Protein AF-0000000078760597 (afdb_homodimer)

Secondary structure (DSSP, 8-state):
-EEEEEE----GGGTTT--SSS-GGG-EEEEETTEEEEHHHHHHHHHHHH-TT-EEEEEEEGGGHHHHHHHH-TTSEEEEESS---HHHHHHHHHHIIIIIS---TTSEEEEEES-EEE-HHHHHHHHHHHHHHHHTSSSEEEEEEPPSS--TTSEEEEESSSSSEEEEEEEESS--HHHHHHHHHTT-EEEEEEEEEEHHHHHHHHHHHS--SSHHHHHHTGGGS----HHHHTGGG-S-EEEEEE-S-EEE--SHHHHHHH-S-SEESSEEE-TT-BS-EEEE-SSS-EEEES-BSEEEEEETTEEEEEETTGGGG-HHHHTT------EEE-SSEEEEEEEE-SSEEEEEEEEPTT-BPPPEEESSEEEEEEEEE-EEEEEETTEEEEEETT-EEEE-TT--EEEEESS-EEEEEEEEESS--GGGEEE-----/-EEEEEE----GGGTTT--SSS-GGG-EEEEETTEEEEHHHHHHHHHHHH-TT-EEEEEEEGGGHHHHHHHH-TTSEEEEESS---HHHHHHHHHHIIIIIS---TTSEEEEEES-EEE-HHHHHHHHHHHHHHHHTSSSEEEEEEPPSS--TTSEEEEESSSSSEEEEEEEESS--HHHHHHHHHTT-EEEEEEEEEEHHHHHHHHHHHS--SSHHHHHHTGGGS----HHHHTGGG-S-EEEEEE-S-EEE--SHHHHHHH-S-SEESSEEE-TT-BS-EEEE-SSS-EEEES-BSEEEEEETTEEEEEETTGGGG-HHHHTT------EEE-SSEEEEEEEE-SSEEEEEEEEPTT-BPPPEEESSEEEEEEEEE-EEEEEETTEEEEEETT-EEEE-TT--EEEEESS-EEEEEEEEESS--GGGEEE-----

Structure (mmCIF, N/CA/C/O backbone):
data_AF-0000000078760597-model_v1
#
loop_
_entity.id
_entity.type
_entity.pdbx_description
1 polymer 'Mannose-1-phosphate guanylyltransferase (GDP)'
#
loop_
_atom_site.group_PDB
_atom_site.id
_atom_site.type_symbol
_atom_site.label_atom_id
_atom_site.label_alt_id
_atom_site.label_comp_id
_atom_site.label_asym_id
_atom_site.label_entity_id
_atom_site.label_seq_id
_atom_site.pdbx_PDB_ins_code
_atom_site.Cartn_x
_atom_site.Cartn_y
_atom_site.Cartn_z
_atom_site.occupancy
_atom_site.B_iso_or_equiv
_atom_site.auth_seq_id
_atom_site.auth_comp_id
_atom_site.auth_asym_id
_atom_site.auth_atom_id
_atom_site.pdbx_PDB_model_num
ATOM 1 N N . MET A 1 1 ? 3.381 36.156 26.562 1 91 1 MET A N 1
ATOM 2 C CA . MET A 1 1 ? 3.527 36.625 25.188 1 91 1 MET A CA 1
ATOM 3 C C . MET A 1 1 ? 2.344 36.188 24.328 1 91 1 MET A C 1
ATOM 5 O O . MET A 1 1 ? 1.707 35.156 24.625 1 91 1 MET A O 1
ATOM 9 N N . ASN A 1 2 ? 1.942 37.031 23.359 1 95 2 ASN A N 1
ATOM 10 C CA . ASN A 1 2 ? 0.973 36.688 22.328 1 95 2 ASN A CA 1
ATOM 11 C C . ASN A 1 2 ? 1.653 36.094 21.109 1 95 2 ASN A C 1
ATOM 13 O O . ASN A 1 2 ? 2.588 36.688 20.562 1 95 2 ASN A O 1
ATOM 17 N N . ILE A 1 3 ? 1.256 34.906 20.75 1 97.25 3 ILE A N 1
ATOM 18 C CA . ILE A 1 3 ? 1.875 34.25 19.609 1 97.25 3 ILE A CA 1
ATOM 19 C C . ILE A 1 3 ? 0.798 33.812 18.609 1 97.25 3 ILE A C 1
ATOM 21 O O . ILE A 1 3 ? -0.249 33.281 19 1 97.25 3 ILE A O 1
ATOM 25 N N . VAL A 1 4 ? 1.008 34.094 17.312 1 97.94 4 VAL A N 1
ATOM 26 C CA . VAL A 1 4 ? 0.182 33.594 16.219 1 97.94 4 VAL A CA 1
ATOM 27 C C . VAL A 1 4 ? 0.956 32.562 15.422 1 97.94 4 VAL A C 1
ATOM 29 O O . VAL A 1 4 ? 2.045 32.844 14.914 1 97.94 4 VAL A O 1
ATOM 32 N N . LEU A 1 5 ? 0.439 31.375 15.383 1 97.06 5 LEU A N 1
ATOM 33 C CA . LEU A 1 5 ? 1.021 30.297 14.586 1 97.06 5 LEU A CA 1
ATOM 34 C C . LEU A 1 5 ? 0.329 30.188 13.227 1 97.06 5 LEU A C 1
ATOM 36 O O . LEU A 1 5 ? -0.892 30.031 13.164 1 97.06 5 LEU A O 1
ATOM 40 N N . LEU A 1 6 ? 1.114 30.328 12.203 1 95.88 6 LEU A N 1
ATOM 41 C CA . LEU A 1 6 ? 0.567 30.219 10.859 1 95.88 6 LEU A CA 1
ATOM 42 C C . LEU A 1 6 ? 0.468 28.75 10.43 1 95.88 6 LEU A C 1
ATOM 44 O O . LEU A 1 6 ? 1.485 28.062 10.312 1 95.88 6 LEU A O 1
ATOM 48 N N . SER A 1 7 ? -0.765 28.266 10.25 1 90.62 7 SER A N 1
ATOM 49 C CA . SER A 1 7 ? -1.051 26.891 9.859 1 90.62 7 SER A CA 1
ATOM 50 C C . SER A 1 7 ? -1.938 26.844 8.617 1 90.62 7 SER A C 1
ATOM 52 O O . SER A 1 7 ? -3.09 26.406 8.688 1 90.62 7 SER A O 1
ATOM 54 N N . GLY A 1 8 ? -1.61 27.297 7.496 1 76.5 8 GLY A N 1
ATOM 55 C CA . GLY A 1 8 ? -2.523 27.344 6.367 1 76.5 8 GLY A CA 1
ATOM 56 C C . GLY A 1 8 ? -2.014 26.562 5.164 1 76.5 8 GLY A C 1
ATOM 57 O O . GLY A 1 8 ? -2.725 26.422 4.168 1 76.5 8 GLY A O 1
ATOM 58 N N . GLY A 1 9 ? -0.885 25.984 5.223 1 74.81 9 GLY A N 1
ATOM 59 C CA . GLY A 1 9 ? -0.318 25.328 4.059 1 74.81 9 GLY A CA 1
ATOM 60 C C . GLY A 1 9 ? -0.921 23.953 3.795 1 74.81 9 GLY A C 1
ATOM 61 O O . GLY A 1 9 ? -1.446 23.328 4.707 1 74.81 9 GLY A O 1
ATOM 62 N N . SER A 1 10 ? -1.023 23.641 2.461 1 66.81 10 SER A N 1
ATOM 63 C CA . SER A 1 10 ? -1.611 22.359 2.076 1 66.81 10 SER A CA 1
ATOM 64 C C . SER A 1 10 ? -0.66 21.203 2.369 1 66.81 10 SER A C 1
ATOM 66 O O . SER A 1 10 ? -1.097 20.062 2.568 1 66.81 10 SER A O 1
ATOM 68 N N . GLY A 1 11 ? 0.597 21.484 2.48 1 72.56 11 GLY A N 1
ATOM 69 C CA . GLY A 1 11 ? 1.599 20.484 2.805 1 72.56 11 GLY A CA 1
ATOM 70 C C . GLY A 1 11 ? 1.623 19.328 1.825 1 72.56 11 GLY A C 1
ATOM 71 O O . GLY A 1 11 ? 1.79 18.172 2.223 1 72.56 11 GLY A O 1
ATOM 72 N N . LYS A 1 12 ? 1.6 19.422 0.48 1 80.44 12 LYS A N 1
ATOM 73 C CA . LYS A 1 12 ? 1.471 18.359 -0.5 1 80.44 12 LYS A CA 1
ATOM 74 C C . LYS A 1 12 ? 2.818 17.688 -0.774 1 80.44 12 LYS A C 1
ATOM 76 O O . LYS A 1 12 ? 2.879 16.609 -1.353 1 80.44 12 LYS A O 1
ATOM 81 N N . ARG A 1 13 ? 3.887 18.266 -0.314 1 88 13 ARG A N 1
ATOM 82 C CA . ARG A 1 13 ? 5.227 17.75 -0.59 1 88 13 ARG A CA 1
ATOM 83 C C . ARG A 1 13 ? 5.527 16.516 0.254 1 88 13 ARG A C 1
ATOM 85 O O . ARG A 1 13 ? 6.484 15.797 -0.017 1 88 13 ARG A O 1
ATOM 92 N N . LEU A 1 14 ? 4.684 16.25 1.229 1 92.88 14 LEU A N 1
ATOM 93 C CA . LEU A 1 14 ? 4.883 15.062 2.055 1 92.88 14 LEU A CA 1
ATOM 94 C C . LEU A 1 14 ? 3.865 13.984 1.71 1 92.88 14 LEU A C 1
ATOM 96 O O . LEU A 1 14 ? 3.611 13.086 2.516 1 92.88 14 LEU A O 1
ATOM 100 N N . TRP A 1 15 ? 3.297 14.188 0.523 1 93.62 15 TRP A N 1
ATOM 101 C CA . TRP A 1 15 ? 2.527 13.055 0.014 1 93.62 15 TRP A CA 1
ATOM 102 C C . TRP A 1 15 ? 3.336 11.766 0.095 1 93.62 15 TRP A C 1
ATOM 104 O O . TRP A 1 15 ? 4.551 11.773 -0.117 1 93.62 15 TRP A O 1
ATOM 114 N N . PRO A 1 16 ? 2.76 10.68 0.435 1 95.25 16 PRO A N 1
ATOM 115 C CA . PRO A 1 16 ? 1.324 10.414 0.553 1 95.25 16 PRO A CA 1
ATOM 116 C C . PRO A 1 16 ? 0.814 10.555 1.985 1 95.25 16 PRO A C 1
ATOM 118 O O . PRO A 1 16 ? -0.333 10.203 2.273 1 95.25 16 PRO A O 1
ATOM 121 N N . LEU A 1 17 ? 1.593 11.039 2.898 1 92.38 17 LEU A N 1
ATOM 122 C CA . LEU A 1 17 ? 1.132 11.195 4.273 1 92.38 17 LEU A CA 1
ATOM 123 C C . LEU A 1 17 ? 0.216 12.406 4.406 1 92.38 17 LEU A C 1
ATOM 125 O O . LEU A 1 17 ? -0.683 12.422 5.25 1 92.38 17 LEU A O 1
ATOM 129 N N . SER A 1 18 ? 0.519 13.336 3.582 1 89.75 18 SER A N 1
ATOM 130 C CA . SER A 1 18 ? -0.262 14.562 3.646 1 89.75 18 SER A CA 1
ATOM 131 C C . SER A 1 18 ? -1.266 14.648 2.502 1 89.75 18 SER A C 1
ATOM 133 O O . SER A 1 18 ? -1.066 14.031 1.451 1 89.75 18 SER A O 1
ATOM 135 N N . ASN A 1 19 ? -2.33 15.281 2.672 1 84.88 19 ASN A N 1
ATOM 136 C CA . ASN A 1 19 ? -3.312 15.672 1.669 1 84.88 19 ASN A CA 1
ATOM 137 C C . ASN A 1 19 ? -3.934 17.031 1.995 1 84.88 19 ASN A C 1
ATOM 139 O O . ASN A 1 19 ? -3.416 17.766 2.834 1 84.88 19 ASN A O 1
ATOM 143 N N . ASP A 1 20 ? -4.957 17.406 1.372 1 76.75 20 ASP A N 1
ATOM 144 C CA . ASP A 1 20 ? -5.527 18.75 1.494 1 76.75 20 ASP A CA 1
ATOM 145 C C . ASP A 1 20 ? -6.172 18.953 2.863 1 76.75 20 ASP A C 1
ATOM 147 O O . ASP A 1 20 ? -6.367 20.078 3.305 1 76.75 20 ASP A O 1
ATOM 151 N N . ILE A 1 21 ? -6.461 17.922 3.529 1 76.94 21 ILE A N 1
ATOM 152 C CA . ILE A 1 21 ? -7.113 18 4.832 1 76.94 21 ILE A CA 1
ATOM 153 C C . ILE A 1 21 ? -6.102 17.703 5.934 1 76.94 21 ILE A C 1
ATOM 155 O O . ILE A 1 21 ? -6.102 18.359 6.98 1 76.94 21 ILE A O 1
ATOM 159 N N . ARG A 1 22 ? -5.297 16.797 5.629 1 83.69 22 ARG A N 1
ATOM 160 C CA . ARG A 1 22 ? -4.238 16.422 6.559 1 83.69 22 ARG A CA 1
ATOM 161 C C . ARG A 1 22 ? -2.889 16.969 6.113 1 83.69 22 ARG A C 1
ATOM 163 O O . ARG A 1 22 ? -2.051 16.234 5.586 1 83.69 22 ARG A O 1
ATOM 170 N N . SER A 1 23 ? -2.699 18.203 6.566 1 88.81 23 SER A N 1
ATOM 171 C CA . SER A 1 23 ? -1.464 18.891 6.203 1 88.81 23 SER A CA 1
ATOM 172 C C . SER A 1 23 ? -0.279 18.359 7 1 88.81 23 SER A C 1
ATOM 174 O O . SER A 1 23 ? -0.46 17.609 7.965 1 88.81 23 SER A O 1
ATOM 176 N N . LYS A 1 24 ? 0.895 18.781 6.613 1 89.75 24 LYS A N 1
ATOM 177 C CA . LYS A 1 24 ? 2.119 18.203 7.164 1 89.75 24 LYS A CA 1
ATOM 178 C C . LYS A 1 24 ? 2.201 18.422 8.672 1 89.75 24 LYS A C 1
ATOM 180 O O . LYS A 1 24 ? 2.766 17.594 9.398 1 89.75 24 LYS A O 1
ATOM 185 N N . GLN A 1 25 ? 1.723 19.516 9.156 1 91.94 25 GLN A N 1
ATOM 186 C CA . GLN A 1 25 ? 1.875 19.859 10.57 1 91.94 25 GLN A CA 1
ATOM 187 C C . GLN A 1 25 ? 1.073 18.906 11.453 1 91.94 25 GLN A C 1
ATOM 189 O O . GLN A 1 25 ? 1.247 18.891 12.672 1 91.94 25 GLN A O 1
ATOM 194 N N . PHE A 1 26 ? 0.177 18.125 10.859 1 90.94 26 PHE A N 1
ATOM 195 C CA . PHE A 1 26 ? -0.678 17.234 11.641 1 90.94 26 PHE A CA 1
ATOM 196 C C . PHE A 1 26 ? -0.158 15.797 11.586 1 90.94 26 PHE A C 1
ATOM 198 O O . PHE A 1 26 ? -0.75 14.898 12.188 1 90.94 26 PHE A O 1
ATOM 205 N N . ILE A 1 27 ? 0.867 15.547 10.891 1 88.25 27 ILE A N 1
ATOM 206 C CA . ILE A 1 27 ? 1.431 14.211 10.773 1 88.25 27 ILE A CA 1
ATOM 207 C C . ILE A 1 27 ? 2.207 13.859 12.039 1 88.25 27 ILE A C 1
ATOM 209 O O . ILE A 1 27 ? 3.076 14.617 12.469 1 88.25 27 ILE A O 1
ATOM 213 N N . LYS A 1 28 ? 1.895 12.719 12.617 1 89.25 28 LYS A N 1
ATOM 214 C CA . LYS A 1 28 ? 2.535 12.281 13.852 1 89.25 28 LYS A CA 1
ATOM 215 C C . LYS A 1 28 ? 3.779 11.445 13.555 1 89.25 28 LYS A C 1
ATOM 217 O O . LYS A 1 28 ? 3.678 10.266 13.242 1 89.25 28 LYS A O 1
ATOM 222 N N . ILE A 1 29 ? 4.984 12.062 13.758 1 88.38 29 ILE A N 1
ATOM 223 C CA . ILE A 1 29 ? 6.18 11.336 13.352 1 88.38 29 ILE A CA 1
ATOM 224 C C . ILE A 1 29 ? 7.246 11.445 14.438 1 88.38 29 ILE A C 1
ATOM 226 O O . ILE A 1 29 ? 8.266 10.75 14.383 1 88.38 29 ILE A O 1
ATOM 230 N N . PHE A 1 30 ? 7.008 12.32 15.406 1 89.12 30 PHE A N 1
ATOM 231 C CA . PHE A 1 30 ? 8.016 12.492 16.438 1 89.12 30 PHE A CA 1
ATOM 232 C C . PHE A 1 30 ? 7.707 11.609 17.641 1 89.12 30 PHE A C 1
ATOM 234 O O . PHE A 1 30 ? 6.629 11.703 18.234 1 89.12 30 PHE A O 1
ATOM 241 N N . LYS A 1 31 ? 8.68 10.812 18.016 1 88.62 31 LYS A N 1
ATOM 242 C CA . LYS A 1 31 ? 8.5 9.859 19.109 1 88.62 31 LYS A CA 1
ATOM 243 C C . LYS A 1 31 ? 8.398 10.578 20.453 1 88.62 31 LYS A C 1
ATOM 245 O O . LYS A 1 31 ? 9.141 11.531 20.703 1 88.62 31 LYS A O 1
ATOM 250 N N . THR A 1 32 ? 7.449 10.211 21.219 1 90.06 32 THR A N 1
ATOM 251 C CA . THR A 1 32 ? 7.289 10.641 22.594 1 90.06 32 THR A CA 1
ATOM 252 C C . THR A 1 32 ? 7.227 9.43 23.531 1 90.06 32 THR A C 1
ATOM 254 O O . THR A 1 32 ? 7.371 8.289 23.094 1 90.06 32 THR A O 1
ATOM 257 N N . GLU A 1 33 ? 7.074 9.586 24.766 1 87 33 GLU A N 1
ATOM 258 C CA . GLU A 1 33 ? 6.977 8.5 25.734 1 87 33 GLU A CA 1
ATOM 259 C C . GLU A 1 33 ? 5.738 7.641 25.484 1 87 33 GLU A C 1
ATOM 261 O O . GLU A 1 33 ? 5.777 6.422 25.656 1 87 33 GLU A O 1
ATOM 266 N N . ASP A 1 34 ? 4.723 8.219 25.078 1 87.19 34 ASP A N 1
ATOM 267 C CA . ASP A 1 34 ? 3.441 7.523 24.969 1 87.19 34 ASP A CA 1
ATOM 268 C C . ASP A 1 34 ? 3.074 7.27 23.5 1 87.19 34 ASP A C 1
ATOM 270 O O . ASP A 1 34 ? 1.977 6.793 23.219 1 87.19 34 ASP A O 1
ATOM 274 N N . GLY A 1 35 ? 3.967 7.59 22.562 1 88.75 35 GLY A N 1
ATOM 275 C CA . GLY A 1 35 ? 3.635 7.414 21.156 1 88.75 35 GLY A CA 1
ATOM 276 C C . GLY A 1 35 ? 4.363 8.383 20.25 1 88.75 35 GLY A C 1
ATOM 277 O O . GLY A 1 35 ? 5.59 8.492 20.312 1 88.75 35 GLY A O 1
ATOM 278 N N . TYR A 1 36 ? 3.547 9.023 19.406 1 90.25 36 TYR A N 1
ATOM 279 C CA . TYR A 1 36 ? 4.094 9.992 18.453 1 90.25 36 TYR A CA 1
ATOM 280 C C . TYR A 1 36 ? 3.338 11.312 18.547 1 90.25 36 TYR A C 1
ATOM 282 O O . TY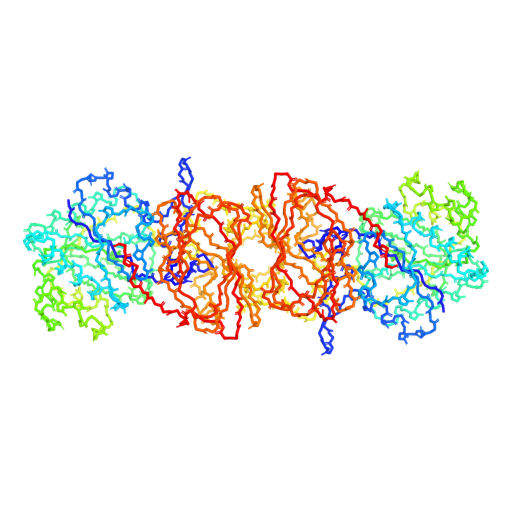R A 1 36 ? 2.141 11.336 18.844 1 90.25 36 TYR A O 1
ATOM 290 N N . GLU A 1 37 ? 4.004 12.391 18.344 1 93.19 37 GLU A N 1
ATOM 291 C CA . GLU A 1 37 ? 3.344 13.688 18.266 1 93.19 37 GLU A CA 1
ATOM 292 C C . GLU A 1 37 ? 3.549 14.336 16.906 1 93.19 37 GLU A C 1
ATOM 294 O O . GLU A 1 37 ? 4.5 14.008 16.188 1 93.19 37 GLU A O 1
ATOM 299 N N . SER A 1 38 ? 2.613 15.203 16.562 1 92.94 38 SER A N 1
ATOM 300 C CA . SER A 1 38 ? 2.691 15.961 15.32 1 92.94 38 SER A CA 1
ATOM 301 C C . SER A 1 38 ? 3.561 17.203 15.484 1 92.94 38 SER A C 1
ATOM 303 O O . SER A 1 38 ? 3.979 17.531 16.594 1 92.94 38 SER A O 1
ATOM 305 N N . MET A 1 39 ? 3.828 17.859 14.375 1 93.06 39 MET A N 1
ATOM 306 C CA . MET A 1 39 ? 4.602 19.094 14.406 1 93.06 39 MET A CA 1
ATOM 307 C C . MET A 1 39 ? 3.877 20.172 15.219 1 93.06 39 MET A C 1
ATOM 309 O O . MET A 1 39 ? 4.496 20.859 16.031 1 93.06 39 MET A O 1
ATOM 313 N N . VAL A 1 40 ? 2.598 20.266 15.008 1 94.81 40 VAL A N 1
ATOM 314 C CA . VAL A 1 40 ? 1.815 21.297 15.688 1 94.81 40 VAL A CA 1
ATOM 315 C C . VAL A 1 40 ? 1.765 21.016 17.188 1 94.81 40 VAL A C 1
ATOM 317 O O . VAL A 1 40 ? 1.858 21.938 18 1 94.81 40 VAL A O 1
ATOM 320 N N . GLN A 1 41 ? 1.623 19.797 17.562 1 95.19 41 GLN A N 1
ATOM 321 C CA . GLN A 1 41 ? 1.625 19.406 18.984 1 95.19 41 GLN A CA 1
ATOM 322 C C . GLN A 1 41 ? 2.971 19.719 19.625 1 95.19 41 GLN A C 1
ATOM 324 O O . GLN A 1 41 ? 3.021 20.219 20.75 1 95.19 41 GLN A O 1
ATOM 329 N N . ARG A 1 42 ? 3.986 19.406 18.922 1 94.5 42 ARG A N 1
ATOM 330 C CA . ARG A 1 42 ? 5.336 19.625 19.438 1 94.5 42 ARG A CA 1
ATOM 331 C C . ARG A 1 42 ? 5.598 21.109 19.672 1 94.5 42 ARG A C 1
ATOM 333 O O . ARG A 1 42 ? 6.066 21.5 20.734 1 94.5 42 ARG A O 1
ATOM 340 N N . VAL A 1 43 ? 5.289 21.875 18.672 1 95.62 43 VAL A N 1
ATOM 341 C CA . VAL A 1 43 ? 5.496 23.328 18.734 1 95.62 43 VAL A CA 1
ATOM 342 C C . VAL A 1 43 ? 4.672 23.906 19.875 1 95.62 43 VAL A C 1
ATOM 344 O O . VAL A 1 43 ? 5.184 24.688 20.688 1 95.62 43 VAL A O 1
ATOM 347 N N . TYR A 1 44 ? 3.416 23.531 20 1 96.12 44 TYR A N 1
ATOM 348 C CA . TYR A 1 44 ? 2.539 24.031 21.047 1 96.12 44 TYR A CA 1
ATOM 349 C C . TYR A 1 44 ? 3.084 23.656 22.422 1 96.12 44 TYR A C 1
ATOM 351 O O . TYR A 1 44 ? 3.123 24.484 23.328 1 96.12 44 TYR A O 1
ATOM 359 N N . ARG A 1 45 ? 3.459 22.406 22.547 1 95.12 45 ARG A N 1
ATOM 360 C CA . ARG A 1 45 ? 4.035 21.938 23.812 1 95.12 45 ARG A CA 1
ATOM 361 C C . ARG A 1 45 ? 5.266 22.766 24.188 1 95.12 45 ARG A C 1
ATOM 363 O O . ARG A 1 45 ? 5.426 23.156 25.344 1 95.12 45 ARG A O 1
ATOM 370 N N . GLN A 1 46 ? 6.121 23.016 23.25 1 96.62 46 GLN A N 1
ATOM 371 C CA . GLN A 1 46 ? 7.355 23.766 23.5 1 96.62 46 GLN A CA 1
ATOM 372 C C . GLN A 1 46 ? 7.055 25.203 23.906 1 96.62 46 GLN A C 1
ATOM 374 O O . GLN A 1 46 ? 7.715 25.75 24.781 1 96.62 46 GLN A O 1
ATOM 379 N N . ILE A 1 47 ? 6.102 25.828 23.25 1 96.62 47 ILE A N 1
ATOM 380 C CA . ILE A 1 47 ? 5.699 27.188 23.578 1 96.62 47 ILE A CA 1
ATOM 381 C C . ILE A 1 47 ? 5.246 27.25 25.031 1 96.62 47 ILE A C 1
ATOM 383 O O . ILE A 1 47 ? 5.703 28.094 25.812 1 96.62 47 ILE A O 1
ATOM 387 N N . LYS A 1 48 ? 4.391 26.328 25.453 1 95.81 48 LYS A N 1
ATOM 388 C CA . LYS A 1 48 ? 3.811 26.328 26.797 1 95.81 48 LYS A CA 1
ATOM 389 C C . LYS A 1 48 ? 4.859 25.969 27.844 1 95.81 48 LYS A C 1
ATOM 391 O O . LYS A 1 48 ? 4.77 26.422 28.984 1 95.81 48 LYS A O 1
ATOM 396 N N . LYS A 1 49 ? 5.777 25.203 27.438 1 96.38 49 LYS A N 1
ATOM 397 C CA . LYS A 1 49 ? 6.883 24.875 28.328 1 96.38 49 LYS A CA 1
ATOM 398 C C . LYS A 1 49 ? 7.695 26.125 28.672 1 96.38 49 LYS A C 1
ATOM 400 O O . LYS A 1 49 ? 8.07 26.328 29.828 1 96.38 49 LYS A O 1
ATOM 405 N N . VAL A 1 50 ? 8.008 26.938 27.703 1 96.5 50 VAL A N 1
ATOM 406 C CA . VAL A 1 50 ? 8.836 28.141 27.859 1 96.5 50 VAL A CA 1
ATOM 407 C C . VAL A 1 50 ? 8.023 29.234 28.531 1 96.5 50 VAL A C 1
ATOM 409 O O . VAL A 1 50 ? 8.547 29.984 29.359 1 96.5 50 VAL A O 1
ATOM 412 N N . ASP A 1 51 ? 6.797 29.375 28.156 1 95.75 51 ASP A N 1
ATOM 413 C CA . ASP A 1 51 ? 5.887 30.375 28.688 1 95.75 51 ASP A CA 1
ATOM 414 C C . ASP A 1 51 ? 4.492 29.797 28.906 1 95.75 51 ASP A C 1
ATOM 416 O O . ASP A 1 51 ? 3.65 29.844 28 1 95.75 51 ASP A O 1
ATOM 420 N N . LYS A 1 52 ? 4.176 29.375 30.031 1 94.56 52 LYS A N 1
ATOM 421 C CA . LYS A 1 52 ? 2.922 28.719 30.375 1 94.56 52 LYS A CA 1
ATOM 422 C C . LYS A 1 52 ? 1.729 29.641 30.141 1 94.56 52 LYS A C 1
ATOM 424 O O . LYS A 1 52 ? 0.625 29.172 29.844 1 94.56 52 LYS A O 1
ATOM 429 N N . ASP A 1 53 ? 1.976 30.938 30.219 1 93.75 53 ASP A N 1
ATOM 430 C CA . ASP A 1 53 ? 0.886 31.906 30.141 1 93.75 53 ASP A CA 1
ATOM 431 C C . ASP A 1 53 ? 0.762 32.469 28.719 1 93.75 53 ASP A C 1
ATOM 433 O O . ASP A 1 53 ? -0.083 33.344 28.469 1 93.75 53 ASP A O 1
ATOM 437 N N . ALA A 1 54 ? 1.61 31.969 27.828 1 94.31 54 ALA A N 1
ATOM 438 C CA . ALA A 1 54 ? 1.541 32.469 26.453 1 94.31 54 ALA A CA 1
ATOM 439 C C . ALA A 1 54 ? 0.147 32.25 25.875 1 94.31 54 ALA A C 1
ATOM 441 O O . ALA A 1 54 ? -0.482 31.219 26.094 1 94.31 54 ALA A O 1
ATOM 442 N N . THR A 1 55 ? -0.399 33.281 25.25 1 94.44 55 THR A N 1
ATOM 443 C CA . THR A 1 55 ? -1.627 33.156 24.469 1 94.44 55 THR A CA 1
ATOM 444 C C . THR A 1 55 ? -1.318 32.75 23.031 1 94.44 55 THR A C 1
ATOM 446 O O . THR A 1 55 ? -0.668 33.5 22.297 1 94.44 55 THR A O 1
ATOM 449 N N . VAL A 1 56 ? -1.807 31.578 22.672 1 96.19 56 VAL A N 1
ATOM 450 C CA . VAL A 1 56 ? -1.502 31.031 21.359 1 96.19 56 VAL A CA 1
ATOM 451 C C . VAL A 1 56 ? -2.746 31.094 20.469 1 96.19 56 VAL A C 1
ATOM 453 O O . VAL A 1 56 ? -3.797 30.562 20.828 1 96.19 56 VAL A O 1
ATOM 456 N N . THR A 1 57 ? -2.65 31.781 19.359 1 97 57 THR A N 1
ATOM 457 C CA . THR A 1 57 ? -3.682 31.828 18.328 1 97 57 THR A CA 1
ATOM 458 C C . THR A 1 57 ? -3.205 31.125 17.062 1 97 57 THR A C 1
ATOM 460 O O . THR A 1 57 ? -2.133 31.438 16.531 1 97 57 THR A O 1
ATOM 463 N N . ILE A 1 58 ? -3.988 30.203 16.594 1 96.94 58 ILE A N 1
ATOM 464 C CA . ILE A 1 58 ? -3.641 29.484 15.367 1 96.94 58 ILE A CA 1
ATOM 465 C C . ILE A 1 58 ? -4.398 30.094 14.188 1 96.94 58 ILE A C 1
ATOM 467 O O . ILE A 1 58 ? -5.633 30.125 14.188 1 96.94 58 ILE A O 1
ATOM 471 N N . ALA A 1 59 ? -3.656 30.625 13.234 1 96.62 59 ALA A N 1
ATOM 472 C CA . ALA A 1 59 ? -4.266 31.047 11.977 1 96.62 59 ALA A CA 1
ATOM 473 C C . ALA A 1 59 ? -4.328 29.906 10.977 1 96.62 59 ALA A C 1
ATOM 475 O O . ALA A 1 59 ? -3.293 29.375 10.562 1 96.62 59 ALA A O 1
ATOM 476 N N . THR A 1 60 ? -5.484 29.5 10.617 1 93.75 60 THR A N 1
ATOM 477 C CA . THR A 1 60 ? -5.617 28.328 9.75 1 93.75 60 THR A CA 1
ATOM 478 C C . THR A 1 60 ? -6.871 28.438 8.883 1 93.75 60 THR A C 1
ATOM 480 O O . THR A 1 60 ? -7.703 29.312 9.102 1 93.75 60 THR A O 1
ATOM 483 N N . SER A 1 61 ? -6.871 27.609 7.871 1 90.38 61 SER A N 1
ATOM 484 C CA . SER A 1 61 ? -8.047 27.547 7.008 1 90.38 61 SER A CA 1
ATOM 485 C C . SER A 1 61 ? -9.203 26.828 7.695 1 90.38 61 SER A C 1
ATOM 487 O O . SER A 1 61 ? -8.984 26.016 8.594 1 90.38 61 SER A O 1
ATOM 489 N N . LYS A 1 62 ? -10.375 27.109 7.141 1 87.31 62 LYS A N 1
ATOM 490 C CA . LYS A 1 62 ? -11.602 26.531 7.68 1 87.31 62 LYS A CA 1
ATOM 491 C C . LYS A 1 62 ? -11.539 25 7.645 1 87.31 62 LYS A C 1
ATOM 493 O O . LYS A 1 62 ? -12.008 24.328 8.57 1 87.31 62 LYS A O 1
ATOM 498 N N . THR A 1 63 ? -10.938 24.453 6.695 1 82.5 63 THR A N 1
ATOM 499 C CA . THR A 1 63 ? -10.906 23.016 6.477 1 82.5 63 THR A CA 1
ATOM 500 C C . THR A 1 63 ? -9.984 22.328 7.488 1 82.5 63 THR A C 1
ATOM 502 O O . THR A 1 63 ? -10.055 21.125 7.672 1 82.5 63 THR A O 1
ATOM 505 N N . GLN A 1 64 ? -9.148 23.078 8.188 1 87.81 64 GLN A N 1
ATOM 506 C CA . GLN A 1 64 ? -8.156 22.484 9.07 1 87.81 64 GLN A CA 1
ATOM 507 C C . GLN A 1 64 ? -8.508 22.719 10.531 1 87.81 64 GLN A C 1
ATOM 509 O O . GLN A 1 64 ? -7.805 22.25 11.43 1 87.81 64 GLN A O 1
ATOM 514 N N . VAL A 1 65 ? -9.578 23.422 10.773 1 89.5 65 VAL A N 1
ATOM 515 C CA . VAL A 1 65 ? -9.945 23.797 12.133 1 89.5 65 VAL A CA 1
ATOM 516 C C . VAL A 1 65 ? -10.156 22.531 12.969 1 89.5 65 VAL A C 1
ATOM 518 O O . VAL A 1 65 ? -9.664 22.438 14.102 1 89.5 65 VAL A O 1
ATOM 521 N N . SER A 1 66 ? -10.805 21.547 12.391 1 86.56 66 SER A N 1
ATOM 522 C CA . SER A 1 66 ? -11.07 20.312 13.102 1 86.56 66 SER A CA 1
ATOM 523 C C . SER A 1 66 ? -9.773 19.609 13.5 1 86.56 66 SER A C 1
ATOM 525 O O . SER A 1 66 ? -9.656 19.094 14.609 1 86.56 66 SER A O 1
ATOM 527 N N . ALA A 1 67 ? -8.898 19.625 12.594 1 88 67 ALA A N 1
ATOM 528 C CA . ALA A 1 67 ? -7.617 18.984 12.867 1 88 67 ALA A CA 1
ATOM 529 C C . ALA A 1 67 ? -6.879 19.688 14 1 88 67 ALA A C 1
ATOM 531 O O . ALA A 1 67 ? -6.277 19.047 14.852 1 88 67 ALA A O 1
ATOM 532 N N . ILE A 1 68 ? -6.926 20.984 14.008 1 91.56 68 ILE A N 1
ATOM 533 C CA . ILE A 1 68 ? -6.281 21.766 15.062 1 91.56 68 ILE A CA 1
ATOM 534 C C . ILE A 1 68 ? -6.855 21.375 16.422 1 91.56 68 ILE A C 1
ATOM 536 O O . ILE A 1 68 ? -6.105 21.094 17.359 1 91.56 68 ILE A O 1
ATOM 540 N N . HIS A 1 69 ? -8.133 21.312 16.469 1 90.06 69 HIS A N 1
ATOM 541 C CA . HIS A 1 69 ? -8.789 20.984 17.734 1 90.06 69 HIS A CA 1
ATOM 542 C C . HIS A 1 69 ? -8.5 19.547 18.141 1 90.06 69 HIS A C 1
ATOM 544 O O . HIS A 1 69 ? -8.359 19.25 19.328 1 90.06 69 HIS A O 1
ATOM 550 N N . ASN A 1 70 ? -8.422 18.703 17.219 1 87.81 70 ASN A N 1
ATOM 551 C CA . ASN A 1 70 ? -8.094 17.312 17.5 1 87.81 70 ASN A CA 1
ATOM 552 C C . ASN A 1 70 ? -6.699 17.172 18.109 1 87.81 70 ASN A C 1
ATOM 554 O O . ASN A 1 70 ? -6.473 16.328 18.969 1 87.81 70 ASN A O 1
ATOM 558 N N . HIS A 1 71 ? -5.836 17.984 17.641 1 90.75 71 HIS A N 1
ATOM 559 C CA . HIS A 1 71 ? -4.445 17.859 18.062 1 90.75 71 HIS A CA 1
ATOM 560 C C . HIS A 1 71 ? -4.176 18.688 19.312 1 90.75 71 HIS A C 1
ATOM 562 O O . HIS A 1 71 ? -3.41 18.281 20.188 1 90.75 71 HIS A O 1
ATOM 568 N N . LEU A 1 72 ? -4.777 19.828 19.469 1 92.94 72 LEU A N 1
ATOM 569 C CA . LEU A 1 72 ? -4.383 20.766 20.516 1 92.94 72 LEU A CA 1
ATOM 570 C C . LEU A 1 72 ? -5.512 20.953 21.531 1 92.94 72 LEU A C 1
ATOM 572 O O . LEU A 1 72 ? -5.316 21.578 22.562 1 92.94 72 LEU A O 1
ATOM 576 N N . GLY A 1 73 ? -6.621 20.422 21.234 1 87.25 73 GLY A N 1
ATOM 577 C CA . GLY A 1 73 ? -7.77 20.625 22.094 1 87.25 73 GLY A CA 1
ATOM 578 C C . GLY A 1 73 ? -8.625 21.812 21.688 1 87.25 73 GLY A C 1
ATOM 579 O O . GLY A 1 73 ? -8.273 22.547 20.766 1 87.25 73 GLY A O 1
ATOM 580 N N . GLU A 1 74 ? -9.703 22.062 22.391 1 83.56 74 GLU A N 1
ATOM 581 C CA . GLU A 1 74 ? -10.672 23.094 22.062 1 83.56 74 GLU A CA 1
ATOM 582 C C . GLU A 1 74 ? -10.305 24.438 22.688 1 83.56 74 GLU A C 1
ATOM 584 O O . GLU A 1 74 ? -10.844 25.469 22.312 1 83.56 74 GLU A O 1
ATOM 589 N N . ASP A 1 75 ? -9.336 24.391 23.516 1 83.06 75 ASP A N 1
ATOM 590 C CA . ASP A 1 75 ? -9.023 25.578 24.281 1 83.06 75 ASP A CA 1
ATOM 591 C C . ASP A 1 75 ? -8.117 26.531 23.5 1 83.06 75 ASP A C 1
ATOM 593 O O . ASP A 1 75 ? -7.941 27.688 23.875 1 83.06 75 ASP A O 1
ATOM 597 N N . VAL A 1 76 ? -7.598 26.141 22.422 1 89.06 76 VAL A N 1
ATOM 598 C CA . VAL A 1 76 ? -6.715 26.984 21.625 1 89.06 76 VAL A CA 1
ATOM 599 C C . VAL A 1 76 ? -7.543 27.969 20.797 1 89.06 76 VAL A C 1
ATOM 601 O O . VAL A 1 76 ? -8.617 27.625 20.297 1 89.06 76 VAL A O 1
ATOM 604 N N . CYS A 1 77 ? -7.039 29.219 20.719 1 93.56 77 CYS A N 1
ATOM 605 C CA . CYS A 1 77 ? -7.695 30.203 19.859 1 93.56 77 CYS A CA 1
ATOM 606 C C . CYS A 1 77 ? -7.383 29.953 18.391 1 93.56 77 CYS A C 1
ATOM 608 O O . CYS A 1 77 ? -6.254 29.609 18.047 1 93.56 77 CYS A O 1
ATOM 610 N N . VAL A 1 78 ? -8.461 30.094 17.609 1 95.44 78 VAL A N 1
ATOM 611 C CA . VAL A 1 78 ? -8.266 29.859 16.188 1 95.44 78 VAL A CA 1
ATOM 612 C C . VAL A 1 78 ? -8.789 31.047 15.383 1 95.44 78 VAL A C 1
ATOM 614 O O . VAL A 1 78 ? -9.945 31.453 15.539 1 95.44 78 VAL A O 1
ATOM 617 N N . SER A 1 79 ? -7.91 31.656 14.633 1 96.69 79 SER A N 1
ATOM 618 C CA . SER A 1 79 ? -8.312 32.625 13.609 1 96.69 79 SER A CA 1
ATOM 619 C C . SER A 1 79 ? -8.531 31.938 12.266 1 96.69 79 SER A C 1
ATOM 621 O O . SER A 1 79 ? -7.574 31.562 11.586 1 96.69 79 SER A O 1
ATOM 623 N N . VAL A 1 80 ? -9.781 31.828 11.859 1 95.69 80 VAL A N 1
ATOM 624 C CA . VAL A 1 80 ? -10.156 30.984 10.727 1 95.69 80 VAL A CA 1
ATOM 625 C C . VAL A 1 80 ? -10.078 31.797 9.438 1 95.69 80 VAL A C 1
ATOM 627 O O . VAL A 1 80 ? -10.711 32.844 9.32 1 95.69 80 VAL A O 1
ATOM 630 N N . GLU A 1 81 ? -9.281 31.359 8.516 1 95.5 81 GLU A N 1
ATOM 631 C CA . GLU A 1 81 ? -9.242 31.906 7.16 1 95.5 81 GLU A CA 1
ATOM 632 C C . GLU A 1 81 ? -10.328 31.281 6.289 1 95.5 81 GLU A C 1
ATOM 634 O O . GLU A 1 81 ? -10.406 30.047 6.16 1 95.5 81 GLU A O 1
ATOM 639 N N . PRO A 1 82 ? -11.117 32.094 5.613 1 93.19 82 PRO A N 1
ATOM 640 C CA . PRO A 1 82 ? -12.156 31.531 4.738 1 93.19 82 PRO A CA 1
ATOM 641 C C . PRO A 1 82 ? -11.578 30.766 3.551 1 93.19 82 PRO A C 1
ATOM 643 O O . PRO A 1 82 ? -12.195 29.828 3.059 1 93.19 82 PRO A O 1
ATOM 646 N N . CYS A 1 83 ? -10.539 31.219 3.055 1 91.25 83 CYS A N 1
ATOM 647 C CA . CYS A 1 83 ? -9.82 30.594 1.956 1 91.25 83 CYS A CA 1
ATOM 648 C C . CYS A 1 83 ? -8.336 30.938 2.004 1 91.25 83 CYS A C 1
ATOM 650 O O . CYS A 1 83 ? -7.895 31.688 2.877 1 91.25 83 CYS A O 1
ATOM 652 N N . ARG A 1 84 ? -7.574 30.297 1.167 1 87.56 84 ARG A N 1
ATOM 653 C CA . ARG A 1 84 ? -6.129 30.516 1.16 1 87.56 84 ARG A CA 1
ATOM 654 C C . ARG A 1 84 ? -5.766 31.781 0.386 1 87.56 84 ARG A C 1
ATOM 656 O O . ARG A 1 84 ? -6.043 31.875 -0.81 1 87.56 84 ARG A O 1
ATOM 663 N N . ARG A 1 85 ? -5.164 32.75 1.062 1 94.31 85 ARG A N 1
ATOM 664 C CA . ARG A 1 85 ? -4.766 34 0.403 1 94.31 85 ARG A CA 1
ATOM 665 C C . ARG A 1 85 ? -3.324 34.344 0.742 1 94.31 85 ARG A C 1
ATOM 667 O O . ARG A 1 85 ? -2.924 35.5 0.62 1 94.31 85 ARG A O 1
ATOM 674 N N . ASP A 1 86 ? -2.566 33.375 1.25 1 92.94 86 ASP A N 1
ATOM 675 C CA . ASP A 1 86 ? -1.157 33.531 1.602 1 92.94 86 ASP A CA 1
ATOM 676 C C . ASP A 1 86 ? -0.995 34.25 2.93 1 92.94 86 ASP A C 1
ATOM 678 O O . ASP A 1 86 ? -1.976 34.5 3.637 1 92.94 86 ASP A O 1
ATOM 682 N N . THR A 1 87 ? 0.247 34.656 3.314 1 95.12 87 THR A N 1
ATOM 683 C CA . THR A 1 87 ? 0.546 34.938 4.715 1 95.12 87 THR A CA 1
ATOM 684 C C . THR A 1 87 ? 0.115 36.344 5.078 1 95.12 87 THR A C 1
ATOM 686 O O . THR A 1 87 ? -0.219 36.625 6.234 1 95.12 87 THR A O 1
ATOM 689 N N . PHE A 1 88 ? 0.09 37.312 4.152 1 97.19 88 PHE A N 1
ATOM 690 C CA . PHE A 1 88 ? -0.271 38.688 4.555 1 97.19 88 PHE A CA 1
ATOM 691 C C . PHE A 1 88 ? -1.739 38.75 4.957 1 97.19 88 PHE A C 1
ATOM 693 O O . PHE A 1 88 ? -2.064 39.156 6.07 1 97.19 88 PHE A O 1
ATOM 700 N N . PRO A 1 89 ? -2.633 38.312 4.078 1 97.81 89 PRO A N 1
ATOM 701 C CA . PRO A 1 89 ? -4.027 38.312 4.52 1 97.81 89 PRO A CA 1
ATOM 702 C C . PRO A 1 89 ? -4.246 37.531 5.797 1 97.81 89 PRO A C 1
ATOM 704 O O . PRO A 1 89 ? -5.027 37.938 6.664 1 97.81 89 PRO A O 1
ATOM 707 N N . ALA A 1 90 ? -3.555 36.438 5.969 1 97.5 90 ALA A N 1
ATOM 708 C CA . ALA A 1 90 ? -3.684 35.625 7.16 1 97.5 90 ALA A CA 1
ATOM 709 C C . ALA A 1 90 ? -3.264 36.375 8.414 1 97.5 90 ALA A C 1
ATOM 711 O O . ALA A 1 90 ? -3.967 36.344 9.422 1 97.5 90 ALA A O 1
ATOM 712 N N . ILE A 1 91 ? -2.137 37.062 8.289 1 98.25 91 ILE A N 1
ATOM 713 C CA . ILE A 1 91 ? -1.592 37.812 9.414 1 98.25 91 ILE A CA 1
ATOM 714 C C . ILE A 1 91 ? -2.486 39 9.719 1 98.25 91 ILE A C 1
ATOM 716 O O . ILE A 1 91 ? -2.758 39.312 10.883 1 98.25 91 ILE A O 1
ATOM 720 N N . ALA A 1 92 ? -2.932 39.688 8.672 1 98.5 92 ALA A N 1
ATOM 721 C CA . ALA A 1 92 ? -3.852 40.781 8.836 1 98.5 92 ALA A CA 1
ATOM 722 C C . ALA A 1 92 ? -5.125 40.375 9.555 1 98.5 92 ALA A C 1
ATOM 724 O O . ALA A 1 92 ? -5.574 41.031 10.492 1 98.5 92 ALA A O 1
ATOM 725 N N . LEU A 1 93 ? -5.648 39.25 9.141 1 98.44 93 LEU A N 1
ATOM 726 C CA . LEU A 1 93 ? -6.875 38.75 9.742 1 98.44 93 LEU A CA 1
ATOM 727 C C . LEU A 1 93 ? -6.648 38.344 11.195 1 98.44 93 LEU A C 1
ATOM 729 O O . LEU A 1 93 ? -7.469 38.656 12.062 1 98.44 93 LEU A O 1
ATOM 733 N N . ALA A 1 94 ? -5.598 37.688 11.438 1 98.06 94 ALA A N 1
ATOM 734 C CA . ALA A 1 94 ? -5.277 37.281 12.797 1 98.06 94 ALA A CA 1
ATOM 735 C C . ALA A 1 94 ? -5.07 38.469 13.711 1 98.06 94 ALA A C 1
ATOM 737 O O . ALA A 1 94 ? -5.492 38.469 14.867 1 98.06 94 ALA A O 1
ATOM 738 N N . THR A 1 95 ? -4.383 39.469 13.195 1 98.44 95 THR A N 1
ATOM 739 C CA . THR A 1 95 ? -4.16 40.688 13.961 1 98.44 95 THR A CA 1
ATOM 740 C C . THR A 1 95 ? -5.484 41.375 14.289 1 98.44 95 THR A C 1
ATOM 742 O O . THR A 1 95 ? -5.711 41.781 15.422 1 98.44 95 THR A O 1
ATOM 745 N N . ALA A 1 96 ? -6.309 41.5 13.258 1 98.38 96 ALA A N 1
ATOM 746 C CA . ALA A 1 96 ? -7.633 42.062 13.469 1 98.38 96 ALA A CA 1
ATOM 747 C C . ALA A 1 96 ? -8.43 41.25 14.492 1 98.38 96 ALA A C 1
ATOM 749 O O . ALA A 1 96 ? -9.164 41.812 15.305 1 98.38 96 ALA A O 1
ATOM 750 N N . TYR A 1 97 ? -8.344 39.969 14.445 1 98.06 97 TYR A N 1
ATOM 751 C CA . TYR A 1 97 ? -9.023 39.094 15.375 1 98.06 97 TYR A CA 1
ATOM 752 C C . TYR A 1 97 ? -8.586 39.375 16.812 1 98.06 97 TYR A C 1
ATOM 754 O O . TYR A 1 97 ? -9.422 39.469 17.703 1 98.06 97 TYR A O 1
ATOM 762 N N . LEU A 1 98 ? -7.297 39.5 17.031 1 97.69 98 LEU A N 1
ATOM 763 C CA . LEU A 1 98 ? -6.762 39.75 18.359 1 97.69 98 LEU A CA 1
ATOM 764 C C . LEU A 1 98 ? -7.273 41.094 18.906 1 97.69 98 LEU A C 1
ATOM 766 O O . LEU A 1 98 ? -7.664 41.188 20.062 1 97.69 98 LEU A O 1
ATOM 770 N N . VAL A 1 99 ? -7.316 42.062 18.031 1 97.62 99 VAL A N 1
ATOM 771 C CA . VAL A 1 99 ? -7.676 43.406 18.469 1 97.62 99 VAL A CA 1
ATOM 772 C C . VAL A 1 99 ? -9.188 43.5 18.625 1 97.62 99 VAL A C 1
ATOM 774 O O . VAL A 1 99 ? -9.68 43.844 19.703 1 97.62 99 VAL A O 1
ATOM 777 N N . ASP A 1 100 ? -9.891 43.125 17.594 1 97.56 100 ASP A N 1
ATOM 778 C CA . ASP A 1 100 ? -11.32 43.406 17.516 1 97.56 100 ASP A CA 1
ATOM 779 C C . ASP A 1 100 ? -12.133 42.375 18.281 1 97.56 100 ASP A C 1
ATOM 781 O O . ASP A 1 100 ? -13.203 42.656 18.812 1 97.56 100 ASP A O 1
ATOM 785 N N . VAL A 1 101 ? -11.75 41.156 18.266 1 96.44 101 VAL A N 1
ATOM 786 C CA . VAL A 1 101 ? -12.547 40.094 18.812 1 96.44 101 VAL A CA 1
ATOM 787 C C . VAL A 1 101 ? -12.039 39.719 20.203 1 96.44 101 VAL A C 1
ATOM 789 O O . VAL A 1 101 ? -12.82 39.625 21.156 1 96.44 101 VAL A O 1
ATOM 792 N N . MET A 1 102 ? -10.789 39.625 20.359 1 95.62 102 MET A N 1
ATOM 793 C CA . MET A 1 102 ? -10.227 39.188 21.641 1 95.62 102 MET A CA 1
ATOM 794 C C . MET A 1 102 ? -9.992 40.375 22.562 1 95.62 102 MET A C 1
ATOM 796 O O . MET A 1 102 ? -9.766 40.188 23.766 1 95.62 102 MET A O 1
ATOM 800 N N . GLY A 1 103 ? -9.938 41.531 22.016 1 96.31 103 GLY A N 1
ATOM 801 C CA . GLY A 1 103 ? -9.836 42.75 22.812 1 96.31 103 GLY A CA 1
ATOM 802 C C . GLY A 1 103 ? -8.422 43.031 23.312 1 96.31 103 GLY A C 1
ATOM 803 O O . GLY A 1 103 ? -8.242 43.688 24.344 1 96.31 103 GLY A O 1
ATOM 804 N N . VAL A 1 104 ? -7.508 42.531 22.672 1 96.38 104 VAL A N 1
ATOM 805 C CA . VAL A 1 104 ? -6.125 42.781 23.062 1 96.38 104 VAL A CA 1
ATOM 806 C C . VAL A 1 104 ? -5.762 44.25 22.781 1 96.38 104 VAL A C 1
ATOM 808 O O . VAL A 1 104 ? -6.148 44.812 21.75 1 96.38 104 VAL A O 1
ATOM 811 N N . ASN A 1 105 ? -4.977 44.844 23.688 1 97.31 105 ASN A N 1
ATOM 812 C CA . ASN A 1 105 ? -4.527 46.219 23.516 1 97.31 105 ASN A CA 1
ATOM 813 C C . ASN A 1 105 ? -3.635 46.375 22.297 1 97.31 105 ASN A C 1
ATOM 815 O O . ASN A 1 105 ? -2.627 45.688 22.156 1 97.31 105 ASN A O 1
ATOM 819 N N . PRO A 1 106 ? -3.988 47.281 21.375 1 97.38 106 PRO A N 1
ATOM 820 C CA . PRO A 1 106 ? -3.213 47.438 20.156 1 97.38 106 PRO A CA 1
ATOM 821 C C . PRO A 1 106 ? -1.75 47.781 20.422 1 97.38 106 PRO A C 1
ATOM 823 O O . PRO A 1 106 ? -0.902 47.656 19.531 1 97.38 106 PRO A O 1
ATOM 826 N N . GLU A 1 107 ? -1.432 48.25 21.578 1 96.94 107 GLU A N 1
ATOM 827 C CA . GLU A 1 107 ? -0.062 48.625 21.922 1 96.94 107 GLU A CA 1
ATOM 828 C C . GLU A 1 107 ? 0.752 47.406 22.344 1 96.94 107 GLU A C 1
ATOM 830 O O . GLU A 1 107 ? 1.978 47.469 22.453 1 96.94 107 GLU A O 1
ATOM 835 N N . GLU A 1 108 ? 0.1 46.344 22.5 1 96.62 108 GLU A N 1
ATOM 836 C CA . GLU A 1 108 ? 0.798 45.094 22.828 1 96.62 108 GLU A CA 1
ATOM 837 C C . GLU A 1 108 ? 1.41 44.469 21.594 1 96.62 108 GLU A C 1
ATOM 839 O O . GLU A 1 108 ? 0.968 44.719 20.469 1 96.62 108 GLU A O 1
ATOM 844 N N . SER A 1 109 ? 2.396 43.688 21.812 1 97.81 109 SER A N 1
ATOM 845 C CA . SER A 1 109 ? 3.078 43.031 20.703 1 97.81 109 SER A CA 1
ATOM 846 C C . SER A 1 109 ? 2.57 41.625 20.516 1 97.81 109 SER A C 1
ATOM 848 O O . SER A 1 109 ? 1.935 41.062 21.406 1 97.81 109 SER A O 1
ATOM 850 N N . VAL A 1 110 ? 2.777 41.094 19.312 1 98.25 110 VAL A N 1
ATOM 851 C CA . VAL A 1 110 ? 2.5 39.719 18.953 1 98.25 110 VAL A CA 1
ATOM 852 C C . VAL A 1 110 ? 3.654 39.156 18.125 1 98.25 110 VAL A C 1
ATOM 854 O O . VAL A 1 110 ? 4.336 39.906 17.422 1 98.25 110 VAL A O 1
ATOM 857 N N . VAL A 1 111 ? 3.924 37.906 18.359 1 98.38 111 VAL A N 1
ATOM 858 C CA . VAL A 1 111 ? 4.898 37.219 17.531 1 98.38 111 VAL A CA 1
ATOM 859 C C . VAL A 1 111 ? 4.176 36.25 16.578 1 98.38 111 VAL A C 1
ATOM 861 O O . VAL A 1 111 ? 3.295 35.5 16.984 1 98.38 111 VAL A O 1
ATOM 864 N N . VAL A 1 112 ? 4.496 36.375 15.289 1 98.31 112 VAL A N 1
ATOM 865 C CA . VAL A 1 112 ? 3.957 35.469 14.258 1 98.31 112 VAL A CA 1
ATOM 866 C C . VAL A 1 112 ? 5.035 34.5 13.805 1 98.31 112 VAL A C 1
ATOM 868 O O . VAL A 1 112 ? 6.152 34.906 13.477 1 98.31 112 VAL A O 1
ATOM 871 N N . CYS A 1 113 ? 4.742 33.281 13.82 1 96.44 113 CYS A N 1
ATOM 872 C CA . CYS A 1 113 ? 5.719 32.281 13.359 1 96.44 113 CYS A CA 1
ATOM 873 C C . CYS A 1 113 ? 5.027 31.078 12.75 1 96.44 113 CYS A C 1
ATOM 875 O O . CYS A 1 113 ? 3.82 30.891 12.93 1 96.44 113 CYS A O 1
ATOM 877 N N . PRO A 1 114 ? 5.746 30.281 11.906 1 94.56 114 PRO A N 1
ATOM 878 C CA . PRO A 1 114 ? 5.176 29.047 11.344 1 94.56 114 PRO A CA 1
ATOM 879 C C . PRO A 1 114 ? 4.859 28 12.414 1 94.56 114 PRO A C 1
ATOM 881 O O . PRO A 1 114 ? 5.441 28.031 13.508 1 94.56 114 PRO A O 1
ATOM 884 N N . VAL A 1 115 ? 3.984 27.078 12.109 1 94 115 VAL A N 1
ATOM 885 C CA . VAL A 1 115 ? 3.5 26.109 13.078 1 94 115 VAL A CA 1
ATOM 886 C C . VAL A 1 115 ? 4.328 24.828 12.977 1 94 115 VAL A C 1
ATOM 888 O O . VAL A 1 115 ? 4.199 23.922 13.82 1 94 115 VAL A O 1
ATOM 891 N N . ASP A 1 116 ? 5.367 24.734 12.062 1 89.94 116 ASP A N 1
ATOM 892 C CA . ASP A 1 116 ? 5.895 23.406 11.766 1 89.94 116 ASP A CA 1
ATOM 893 C C . ASP A 1 116 ? 7.422 23.406 11.75 1 89.94 116 ASP A C 1
ATOM 895 O O . ASP A 1 116 ? 8.047 22.547 11.125 1 89.94 116 ASP A O 1
ATOM 899 N N . PRO A 1 117 ? 8.102 24.375 12.344 1 91 117 PRO A N 1
ATOM 900 C CA . PRO A 1 117 ? 9.562 24.266 12.367 1 91 117 PRO A CA 1
ATOM 901 C C . PRO A 1 117 ? 10.062 23.156 13.289 1 91 117 PRO A C 1
ATOM 903 O O . PRO A 1 117 ? 9.383 22.797 14.258 1 91 117 PRO A O 1
ATOM 906 N N . TYR A 1 118 ? 11.094 22.594 12.945 1 93.56 118 TYR A N 1
ATOM 907 C CA . TYR A 1 118 ? 11.789 21.703 13.875 1 93.56 118 TYR A CA 1
ATOM 908 C C . TYR A 1 118 ? 12.852 22.453 14.664 1 93.56 118 TYR A C 1
ATOM 910 O O . TYR A 1 118 ? 13.906 22.812 14.125 1 93.56 118 TYR A O 1
ATOM 918 N N . VAL A 1 119 ? 12.562 22.672 15.906 1 95.31 119 VAL A N 1
ATOM 919 C CA . VAL A 1 119 ? 13.367 23.547 16.75 1 95.31 119 VAL A CA 1
ATOM 920 C C . VAL A 1 119 ? 13.398 23.016 18.172 1 95.31 119 VAL A C 1
ATOM 922 O O . VAL A 1 119 ? 12.734 22.016 18.484 1 95.31 119 VAL A O 1
ATOM 925 N N . GLU A 1 120 ? 14.25 23.641 18.969 1 95.69 120 GLU A N 1
ATOM 926 C CA . GLU A 1 120 ? 14.32 23.328 20.391 1 95.69 120 GLU A CA 1
ATOM 927 C C . GLU A 1 120 ? 13.742 24.469 21.234 1 95.69 120 GLU A C 1
ATOM 929 O O . GLU A 1 120 ? 13.305 25.484 20.688 1 95.69 120 GLU A O 1
ATOM 934 N N . ASP A 1 121 ? 13.789 24.266 22.5 1 96.44 121 ASP A N 1
ATOM 935 C CA . ASP A 1 121 ? 13.133 25.188 23.406 1 96.44 121 ASP A CA 1
ATOM 936 C C . ASP A 1 121 ? 13.758 26.578 23.328 1 96.44 121 ASP A C 1
ATOM 938 O O . ASP A 1 121 ? 13.078 27.594 23.547 1 96.44 121 ASP A O 1
ATOM 942 N N . ASP A 1 122 ? 15.016 26.609 22.984 1 97.12 122 ASP A N 1
ATOM 943 C CA . ASP A 1 122 ? 15.695 27.906 22.922 1 97.12 122 ASP A CA 1
ATOM 944 C C . ASP A 1 122 ? 15.102 28.781 21.812 1 97.12 122 ASP A C 1
ATOM 946 O O . ASP A 1 122 ? 15.188 30 21.875 1 97.12 122 ASP A O 1
ATOM 950 N N . TYR A 1 123 ? 14.586 28.188 20.859 1 97 123 TYR A N 1
ATOM 951 C CA . TYR A 1 123 ? 13.883 28.906 19.812 1 97 123 TYR A CA 1
ATOM 952 C C . TYR A 1 123 ? 12.734 29.734 20.375 1 97 123 TYR A C 1
ATOM 954 O O . TYR A 1 123 ? 12.57 30.906 20.031 1 97 123 TYR A O 1
ATOM 962 N N . PHE A 1 124 ? 12.008 29.156 21.234 1 96.75 124 PHE A N 1
ATOM 963 C CA . PHE A 1 124 ? 10.836 29.828 21.766 1 96.75 124 PHE A CA 1
ATOM 964 C C . PHE A 1 124 ? 11.234 30.812 22.859 1 96.75 124 PHE A C 1
ATOM 966 O O . PHE A 1 124 ? 10.531 31.797 23.109 1 96.75 124 PHE A O 1
ATOM 973 N N . GLU A 1 125 ? 12.367 30.594 23.484 1 97 125 GLU A N 1
ATOM 974 C CA . GLU A 1 125 ? 12.945 31.641 24.328 1 97 125 GLU A CA 1
ATOM 975 C C . GLU A 1 125 ? 13.305 32.875 23.5 1 97 125 GLU A C 1
ATOM 977 O O . GLU A 1 125 ? 13.078 34 23.938 1 97 125 GLU A O 1
ATOM 982 N N . ALA A 1 126 ? 13.836 32.531 22.375 1 96.88 126 ALA A N 1
ATOM 983 C CA . ALA A 1 126 ? 14.172 33.625 21.453 1 96.88 126 ALA A CA 1
ATOM 984 C C . ALA A 1 126 ? 12.922 34.375 21 1 96.88 126 ALA A C 1
ATOM 986 O O . ALA A 1 126 ? 12.953 35.594 20.812 1 96.88 126 ALA A O 1
ATOM 987 N N . LEU A 1 127 ? 11.844 33.656 20.797 1 97.19 127 LEU A N 1
ATOM 988 C CA . LEU A 1 127 ? 10.594 34.312 20.406 1 97.19 127 LEU A CA 1
ATOM 989 C C . LEU A 1 127 ? 10.102 35.25 21.5 1 97.19 127 LEU A C 1
ATOM 991 O O . LEU A 1 127 ? 9.578 36.312 21.219 1 97.19 127 LEU A O 1
ATOM 995 N N . LYS A 1 128 ? 10.25 34.812 22.719 1 95.75 128 LYS A N 1
ATOM 996 C CA . LYS A 1 128 ? 9.867 35.656 23.844 1 95.75 128 LYS A CA 1
ATOM 997 C C . LYS A 1 128 ? 10.68 36.969 23.844 1 95.75 128 LYS A C 1
ATOM 999 O O . LYS A 1 128 ? 10.125 38.062 24.047 1 95.75 128 LYS A O 1
ATOM 1004 N N . SER A 1 129 ? 11.945 36.781 23.641 1 95.88 129 SER A N 1
ATOM 1005 C CA . SER A 1 129 ? 12.82 37.969 23.562 1 95.88 129 SER A CA 1
ATOM 1006 C C . SER A 1 129 ? 12.43 38.875 22.406 1 95.88 129 SER A C 1
ATOM 1008 O O . SER A 1 129 ? 12.57 40.094 22.516 1 95.88 129 SER A O 1
ATOM 1010 N N . LEU A 1 130 ? 12.086 38.25 21.375 1 97 130 LEU A N 1
ATOM 1011 C CA . LEU A 1 130 ? 11.641 39 20.203 1 97 130 LEU A CA 1
ATOM 1012 C C . LEU A 1 130 ? 10.414 39.844 20.516 1 97 130 LEU A C 1
ATOM 1014 O O . LEU A 1 130 ? 10.32 41 20.094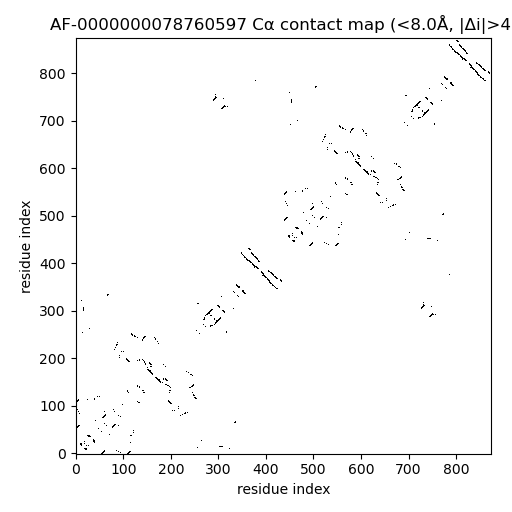 1 97 130 LEU A O 1
ATOM 1018 N N . SER A 1 131 ? 9.492 39.219 21.172 1 96.12 131 SER A N 1
ATOM 1019 C CA . SER A 1 131 ? 8.281 39.938 21.625 1 96.12 131 SER A CA 1
ATOM 1020 C C . SER A 1 131 ? 8.633 41.125 22.516 1 96.12 131 SER A C 1
ATOM 1022 O O . SER A 1 131 ? 8.078 42.219 22.344 1 96.12 131 SER A O 1
ATOM 1024 N N . ASP A 1 132 ? 9.539 40.938 23.422 1 96.06 132 ASP A N 1
ATOM 1025 C CA . ASP A 1 132 ? 9.977 42 24.328 1 96.06 132 ASP A CA 1
ATOM 1026 C C . ASP A 1 132 ? 10.609 43.125 23.531 1 96.06 132 ASP A C 1
ATOM 1028 O O . ASP A 1 132 ? 10.383 44.312 23.844 1 96.06 132 ASP A O 1
ATOM 1032 N N . GLN A 1 133 ? 11.359 42.75 22.609 1 97.06 133 GLN A N 1
ATOM 1033 C CA . GLN A 1 133 ? 12.008 43.75 21.781 1 97.06 133 GLN A CA 1
ATOM 1034 C C . GLN A 1 133 ? 10.977 44.594 21.016 1 97.06 133 GLN A C 1
ATOM 1036 O O . GLN A 1 133 ? 11.117 45.812 20.906 1 97.06 133 GLN A O 1
ATOM 1041 N N . ALA A 1 134 ? 10.016 43.969 20.469 1 97.31 134 ALA A N 1
ATOM 1042 C CA . ALA A 1 134 ? 8.953 44.656 19.75 1 97.31 134 ALA A CA 1
ATOM 1043 C C . ALA A 1 134 ? 8.195 45.594 20.672 1 97.31 134 ALA A C 1
ATOM 1045 O O . ALA A 1 134 ? 7.758 46.688 20.25 1 97.31 134 ALA A O 1
ATOM 1046 N N . ASP A 1 135 ? 8.047 45.219 21.891 1 95.81 135 ASP A N 1
ATOM 1047 C CA . ASP A 1 135 ? 7.32 46.031 22.875 1 95.81 135 ASP A CA 1
ATOM 1048 C C . ASP A 1 135 ? 8.023 47.344 23.125 1 95.81 135 ASP A C 1
ATOM 1050 O O . ASP A 1 135 ? 7.383 48.344 23.453 1 95.81 135 ASP A O 1
ATOM 1054 N N . LYS A 1 136 ? 9.32 47.344 22.953 1 95.5 136 LYS A N 1
ATOM 1055 C CA . LYS A 1 136 ? 10.094 48.562 23.188 1 95.5 136 LYS A CA 1
ATOM 1056 C C . LYS A 1 136 ? 9.742 49.625 22.172 1 95.5 136 LYS A C 1
ATOM 1058 O O . LYS A 1 136 ? 9.938 50.812 22.422 1 95.5 136 LYS A O 1
ATOM 1063 N N . GLY A 1 137 ? 9.328 49.219 20.984 1 94.38 137 GLY A N 1
ATOM 1064 C CA . GLY A 1 137 ? 8.859 50.156 19.984 1 94.38 137 GLY A CA 1
ATOM 1065 C C . GLY A 1 137 ? 9.984 50.875 19.266 1 94.38 137 GLY A C 1
ATOM 1066 O O . GLY A 1 137 ? 9.781 51.938 18.672 1 94.38 137 GLY A O 1
ATOM 1067 N N . GLU A 1 138 ? 11.148 50.281 19.344 1 95.88 138 GLU A N 1
ATOM 1068 C CA . GLU A 1 138 ? 12.289 50.875 18.656 1 95.88 138 GLU A CA 1
ATOM 1069 C C . GLU A 1 138 ? 12.188 50.688 17.141 1 95.88 138 GLU A C 1
ATOM 1071 O O . GLU A 1 138 ? 12.734 51.5 16.391 1 95.88 138 GLU A O 1
ATOM 1076 N N . ALA A 1 139 ? 11.578 49.688 16.734 1 97.62 139 ALA A N 1
ATOM 1077 C CA . ALA A 1 139 ? 11.289 49.375 15.328 1 97.62 139 ALA A CA 1
ATOM 1078 C C . ALA A 1 139 ? 9.82 49 15.133 1 97.62 139 ALA A C 1
ATOM 1080 O O . ALA A 1 139 ? 9.133 48.688 16.094 1 97.62 139 ALA A O 1
ATOM 1081 N N . ASN A 1 140 ? 9.398 49.156 13.898 1 97.56 140 ASN A N 1
ATOM 1082 C CA . ASN A 1 140 ? 8.023 48.781 13.586 1 97.56 140 ASN A CA 1
ATOM 1083 C C . ASN A 1 140 ? 7.871 47.281 13.484 1 97.56 140 ASN A C 1
ATOM 1085 O O . ASN A 1 140 ? 6.789 46.75 13.727 1 97.56 140 ASN A O 1
ATOM 1089 N N . LEU A 1 141 ? 8.922 46.688 13.039 1 97.81 141 LEU A N 1
ATOM 1090 C CA . LEU A 1 141 ? 8.961 45.25 12.828 1 97.81 141 LEU A CA 1
ATOM 1091 C C . LEU A 1 141 ? 10.273 44.656 13.336 1 97.81 141 LEU A C 1
ATOM 1093 O O . LEU A 1 141 ? 11.336 45.219 13.117 1 97.81 141 LEU A O 1
ATOM 1097 N N . VAL A 1 142 ? 10.148 43.594 14.086 1 98.31 142 VAL A N 1
ATOM 1098 C CA . VAL A 1 142 ? 11.328 42.875 14.523 1 98.31 142 VAL A CA 1
ATOM 1099 C C . VAL A 1 142 ? 11.305 41.438 13.961 1 98.31 142 VAL A C 1
ATOM 1101 O O . VAL A 1 142 ? 10.336 40.719 14.156 1 98.31 142 VAL A O 1
ATOM 1104 N N . LEU A 1 143 ? 12.336 41.031 13.219 1 98.25 143 LEU A N 1
ATOM 1105 C CA . LEU A 1 143 ? 12.445 39.719 12.594 1 98.25 143 LEU A CA 1
ATOM 1106 C C . LEU A 1 143 ? 13.383 38.844 13.391 1 98.25 143 LEU A C 1
ATOM 1108 O O . LEU A 1 143 ? 14.219 39.312 14.156 1 98.25 143 LEU A O 1
ATOM 1112 N N . MET A 1 144 ? 13.172 37.594 13.258 1 97.75 144 MET A N 1
ATOM 1113 C CA . MET A 1 144 ? 14.18 36.625 13.695 1 97.75 144 MET A CA 1
ATOM 1114 C C . MET A 1 144 ? 15.008 36.125 12.508 1 97.75 144 MET A C 1
ATOM 1116 O O . MET A 1 144 ? 14.461 35.625 11.523 1 97.75 144 MET A O 1
ATOM 1120 N N . GLY A 1 145 ? 16.281 36.344 12.609 1 97.5 145 GLY A N 1
ATOM 1121 C CA . GLY A 1 145 ? 17.203 35.875 11.57 1 97.5 145 GLY A CA 1
ATOM 1122 C C . GLY A 1 145 ? 17.953 34.625 11.945 1 97.5 145 GLY A C 1
ATOM 1123 O O . GLY A 1 145 ? 18.719 34.625 12.914 1 97.5 145 GLY A O 1
ATOM 1124 N N . ILE A 1 146 ? 17.766 33.594 11.18 1 96.94 146 ILE A N 1
ATOM 1125 C CA . ILE A 1 146 ? 18.422 32.312 11.43 1 96.94 146 ILE A CA 1
ATOM 1126 C C . ILE A 1 146 ? 19.797 32.281 10.781 1 96.94 146 ILE A C 1
ATOM 1128 O O . ILE A 1 146 ? 19.953 32.656 9.625 1 96.94 146 ILE A O 1
ATOM 1132 N N . GLU A 1 147 ? 20.766 31.828 11.516 1 95.94 147 GLU A N 1
ATOM 1133 C CA . GLU A 1 147 ? 22.094 31.688 10.938 1 95.94 147 GLU A CA 1
ATOM 1134 C C . GLU A 1 147 ? 22.109 30.672 9.805 1 95.94 147 GLU A C 1
ATOM 1136 O O . GLU A 1 147 ? 21.797 29.5 10.023 1 95.94 147 GLU A O 1
ATOM 1141 N N . PRO A 1 148 ? 22.531 31.109 8.625 1 95.06 148 PRO A N 1
ATOM 1142 C CA . PRO A 1 148 ? 22.5 30.188 7.488 1 95.06 148 PRO A CA 1
ATOM 1143 C C . PRO A 1 148 ? 23.609 29.141 7.551 1 95.06 148 PRO A C 1
ATOM 1145 O O . PRO A 1 148 ? 24.719 29.422 8.023 1 95.06 148 PRO A O 1
ATOM 1148 N N . THR A 1 149 ? 23.312 27.969 7.086 1 89.19 149 THR A N 1
ATOM 1149 C CA . THR A 1 149 ? 24.328 26.938 7.023 1 89.19 149 THR A CA 1
ATOM 1150 C C . THR A 1 149 ? 24.688 26.609 5.578 1 89.19 149 THR A C 1
ATOM 1152 O O . THR A 1 149 ? 25.703 25.953 5.316 1 89.19 149 THR A O 1
ATOM 1155 N N . TYR A 1 150 ? 24 27.047 4.613 1 88.38 150 TYR A N 1
ATOM 1156 C CA . TYR A 1 150 ? 24.234 26.891 3.18 1 88.38 150 TYR A CA 1
ATOM 1157 C C . TYR A 1 150 ? 23.375 27.875 2.383 1 88.38 150 TYR A C 1
ATOM 1159 O O . TYR A 1 150 ? 22.375 28.391 2.881 1 88.38 150 TYR A O 1
ATOM 1167 N N . PRO A 1 151 ? 23.797 28.172 1.158 1 92.5 151 PRO A N 1
ATOM 1168 C CA . PRO A 1 151 ? 22.984 29.031 0.314 1 92.5 151 PRO A CA 1
ATOM 1169 C C . PRO A 1 151 ? 21.75 28.328 -0.242 1 92.5 151 PRO A C 1
ATOM 1171 O O . PRO A 1 151 ? 21.828 27.156 -0.633 1 92.5 151 PRO A O 1
ATOM 1174 N N . SER A 1 152 ? 20.609 29 -0.123 1 88.06 152 SER A N 1
ATOM 1175 C CA . SER A 1 152 ? 19.375 28.422 -0.62 1 88.06 152 SER A CA 1
ATOM 1176 C C . SER A 1 152 ? 18.453 29.484 -1.205 1 88.06 152 SER A C 1
ATOM 1178 O O . SER A 1 152 ? 18.359 30.594 -0.667 1 88.06 152 SER A O 1
ATOM 1180 N N . GLU A 1 153 ? 17.828 29.094 -2.299 1 88.5 153 GLU A N 1
ATOM 1181 C CA . GLU A 1 153 ? 16.859 29.984 -2.912 1 88.5 153 GLU A CA 1
ATOM 1182 C C . GLU A 1 153 ? 15.5 29.875 -2.24 1 88.5 153 GLU A C 1
ATOM 1184 O O . GLU A 1 153 ? 14.57 30.609 -2.576 1 88.5 153 GLU A O 1
ATOM 1189 N N . LYS A 1 154 ? 15.359 29.078 -1.203 1 81.5 154 LYS A N 1
ATOM 1190 C CA . LYS A 1 154 ? 14.07 28.781 -0.581 1 81.5 154 LYS A CA 1
ATOM 1191 C C . LYS A 1 154 ? 13.758 29.781 0.531 1 81.5 154 LYS A C 1
ATOM 1193 O O . LYS A 1 154 ? 12.609 29.891 0.966 1 81.5 154 LYS A O 1
ATOM 1198 N N . TYR A 1 155 ? 14.805 30.469 0.89 1 89.62 155 TYR A N 1
ATOM 1199 C CA . TYR A 1 155 ? 14.633 31.359 2.039 1 89.62 155 TYR A CA 1
ATOM 1200 C C . TYR A 1 155 ? 14.812 32.812 1.64 1 89.62 155 TYR A C 1
ATOM 1202 O O . TYR A 1 155 ? 15.469 33.125 0.641 1 89.62 155 TYR A O 1
ATOM 1210 N N . GLY A 1 156 ? 14.172 33.688 2.395 1 92.81 156 GLY A N 1
ATOM 1211 C CA . GLY A 1 156 ? 14.562 35.094 2.369 1 92.81 156 GLY A CA 1
ATOM 1212 C C . GLY A 1 156 ? 15.836 35.375 3.145 1 92.81 156 GLY A C 1
ATOM 1213 O O . GLY A 1 156 ? 16.281 34.531 3.945 1 92.81 156 GLY A O 1
ATOM 1214 N N . TYR A 1 157 ? 16.391 36.531 2.797 1 96.81 157 TYR A N 1
ATOM 1215 C CA . TYR A 1 157 ? 17.641 36.875 3.453 1 96.81 157 TYR A CA 1
ATOM 1216 C C . TYR A 1 157 ? 17.547 38.281 4.094 1 96.81 157 TYR A C 1
ATOM 1218 O O . TYR A 1 157 ? 16.938 39.188 3.52 1 96.81 157 TYR A O 1
ATOM 1226 N N . ILE A 1 158 ? 18.125 38.375 5.266 1 97.81 158 ILE A N 1
ATOM 1227 C CA . ILE A 1 158 ? 18.172 39.594 6.055 1 97.81 158 ILE A CA 1
ATOM 1228 C C . ILE A 1 158 ? 19.625 40.031 6.258 1 97.81 158 ILE A C 1
ATOM 1230 O O . ILE A 1 158 ? 20.406 39.281 6.855 1 97.81 158 ILE A O 1
ATOM 1234 N N . ILE A 1 159 ? 19.953 41.188 5.789 1 97.19 159 ILE A N 1
ATOM 1235 C CA . ILE A 1 159 ? 21.297 41.719 6.023 1 97.19 159 ILE A CA 1
ATOM 1236 C C . ILE A 1 159 ? 21.25 42.781 7.121 1 97.19 159 ILE A C 1
ATOM 1238 O O . ILE A 1 159 ? 20.75 43.875 6.906 1 97.19 159 ILE A O 1
ATOM 1242 N N . PRO A 1 160 ? 21.797 42.406 8.289 1 97.81 160 PRO A N 1
ATOM 1243 C CA . PRO A 1 160 ? 21.797 43.375 9.383 1 97.81 160 PRO A CA 1
ATOM 1244 C C . PRO A 1 160 ? 22.828 44.5 9.188 1 97.81 160 PRO A C 1
ATOM 1246 O O . PRO A 1 160 ? 23.812 44.312 8.453 1 97.81 160 PRO A O 1
ATOM 1249 N N . GLU A 1 161 ? 22.641 45.594 9.93 1 96.88 161 GLU A N 1
ATOM 1250 C CA . GLU A 1 161 ? 23.562 46.75 9.883 1 96.88 161 GLU A CA 1
ATOM 1251 C C . GLU A 1 161 ? 24.828 46.469 10.68 1 96.88 161 GLU A C 1
ATOM 1253 O O . GLU A 1 161 ? 25.875 47.062 10.438 1 96.88 161 GLU A O 1
ATOM 1258 N N . SER A 1 162 ? 24.688 45.594 11.648 1 96.06 162 SER A N 1
ATOM 1259 C CA . SER A 1 162 ? 25.828 45.281 12.484 1 96.06 162 SER A CA 1
ATOM 1260 C C . SER A 1 162 ? 25.781 43.812 12.93 1 96.06 162 SER A C 1
ATOM 1262 O O . SER A 1 162 ? 24.797 43.125 12.688 1 96.06 162 SER A O 1
ATOM 1264 N N . ALA A 1 163 ? 26.844 43.375 13.594 1 93.62 163 ALA A N 1
ATOM 1265 C CA . ALA A 1 163 ? 26.953 41.969 14.023 1 93.62 163 ALA A CA 1
ATOM 1266 C C . ALA A 1 163 ? 26.375 41.781 15.422 1 93.62 163 ALA A C 1
ATOM 1268 O O . ALA A 1 163 ? 26.453 40.688 15.984 1 93.62 163 ALA A O 1
ATOM 1269 N N . LYS A 1 164 ? 25.688 42.812 15.906 1 95.5 164 LYS A N 1
ATOM 1270 C CA . LYS A 1 164 ? 25.109 42.688 17.234 1 95.5 164 LYS A CA 1
ATOM 1271 C C . LYS A 1 164 ? 23.953 41.688 17.266 1 95.5 164 LYS A C 1
ATOM 1273 O O . LYS A 1 164 ? 23.391 41.375 16.219 1 95.5 164 LYS A O 1
ATOM 1278 N N . GLN A 1 165 ? 23.641 41.25 18.438 1 95.81 165 GLN A N 1
ATOM 1279 C CA . GLN A 1 165 ? 22.547 40.281 18.625 1 95.81 165 GLN A CA 1
ATOM 1280 C C . GLN A 1 165 ? 21.234 40.844 18.078 1 95.81 165 GLN A C 1
ATOM 1282 O O . GLN A 1 165 ? 20.453 40.094 17.484 1 95.81 165 GLN A O 1
ATOM 1287 N N . THR A 1 166 ? 20.984 42.062 18.375 1 97 166 THR A N 1
ATOM 1288 C CA . THR A 1 166 ? 19.875 42.812 17.797 1 97 166 THR A CA 1
ATOM 1289 C C . THR A 1 166 ? 20.391 44 17 1 97 166 THR A C 1
ATOM 1291 O O . THR A 1 166 ? 21.203 44.781 17.5 1 97 166 THR A O 1
ATOM 1294 N N . ALA A 1 167 ? 20 44.031 15.742 1 97.69 167 ALA A N 1
ATOM 1295 C CA . ALA A 1 167 ? 20.469 45.094 14.883 1 97.69 167 ALA A CA 1
ATOM 1296 C C . ALA A 1 167 ? 19.375 45.562 13.938 1 97.69 167 ALA A C 1
ATOM 1298 O O . ALA A 1 167 ? 18.406 44.844 13.695 1 97.69 167 ALA A O 1
ATOM 1299 N N . PHE A 1 168 ? 19.469 46.75 13.492 1 98 168 PHE A N 1
ATOM 1300 C CA . PHE A 1 168 ? 18.594 47.219 12.422 1 98 168 PHE A CA 1
ATOM 1301 C C . PHE A 1 168 ? 18.938 46.531 11.109 1 98 168 PHE A C 1
ATOM 1303 O O . PHE A 1 168 ? 20.062 46.094 10.898 1 98 168 PHE A O 1
ATOM 1310 N N . VAL A 1 169 ? 17.969 46.375 10.305 1 97.69 169 VAL A N 1
ATOM 1311 C CA . VAL A 1 169 ? 18.125 45.656 9.039 1 97.69 169 VAL A CA 1
ATOM 1312 C C . VAL A 1 169 ? 18.562 46.656 7.949 1 97.69 169 VAL A C 1
ATOM 1314 O O . VAL A 1 169 ? 17.953 47.719 7.789 1 97.69 169 VAL A O 1
ATOM 1317 N N . ASN A 1 170 ? 19.578 46.281 7.234 1 96.25 170 ASN A N 1
ATOM 1318 C CA . ASN A 1 170 ? 20.031 47.062 6.09 1 96.25 170 ASN A CA 1
ATOM 1319 C C . ASN A 1 170 ? 19.266 46.688 4.82 1 96.25 170 ASN A C 1
ATOM 1321 O O . ASN A 1 170 ? 18.797 47.594 4.105 1 96.25 170 ASN A O 1
ATOM 1325 N N . THR A 1 171 ? 19.234 45.438 4.598 1 94.88 171 THR A N 1
ATOM 1326 C CA . THR A 1 171 ? 18.609 44.938 3.383 1 94.88 171 THR A CA 1
ATOM 1327 C C . THR A 1 171 ? 17.797 43.656 3.676 1 94.88 171 THR A C 1
ATOM 1329 O O . THR A 1 171 ? 18.234 42.812 4.441 1 94.88 171 THR A O 1
ATOM 1332 N N . PHE A 1 172 ? 16.594 43.625 3.111 1 95.81 172 PHE A N 1
ATOM 1333 C CA . PHE A 1 172 ? 15.773 42.438 3.102 1 95.81 172 PHE A CA 1
ATOM 1334 C C . PHE A 1 172 ? 15.438 42 1.673 1 95.81 172 PHE A C 1
ATOM 1336 O O . PHE A 1 172 ? 14.977 42.812 0.874 1 95.81 172 PHE A O 1
ATOM 1343 N N . LYS A 1 173 ? 15.766 40.75 1.36 1 93.38 173 LYS A N 1
ATOM 1344 C CA . LYS A 1 173 ? 15.453 40.219 0.035 1 93.38 173 LYS A CA 1
ATOM 1345 C C . LYS A 1 173 ? 14.805 38.844 0.131 1 93.38 173 LYS A C 1
ATOM 1347 O O . LYS A 1 173 ? 15.391 37.906 0.694 1 93.38 173 LYS A O 1
ATOM 1352 N N . GLU A 1 174 ? 13.594 38.75 -0.424 1 91.75 174 GLU A N 1
ATOM 1353 C CA . GLU A 1 174 ? 12.898 37.438 -0.405 1 91.75 174 GLU A CA 1
ATOM 1354 C C . GLU A 1 174 ? 13.359 36.562 -1.555 1 91.75 174 GLU A C 1
ATOM 1356 O O . GLU A 1 174 ? 13.266 36.938 -2.723 1 91.75 174 GLU A O 1
ATOM 1361 N N . LYS A 1 175 ? 13.898 35.375 -1.228 1 87.75 175 LYS A N 1
ATOM 1362 C CA . LYS A 1 175 ? 14.219 34.219 -2.09 1 87.75 175 LYS A CA 1
ATOM 1363 C C . LYS A 1 175 ? 15.062 34.656 -3.285 1 87.75 175 LYS A C 1
ATOM 1365 O O . LYS A 1 175 ? 14.648 34.5 -4.434 1 87.75 175 LYS A O 1
ATOM 1370 N N . PRO A 1 176 ? 16.172 35.094 -2.959 1 91.19 176 PRO A N 1
ATOM 1371 C CA . PRO A 1 176 ? 17.109 35.375 -4.055 1 91.19 176 PRO A CA 1
ATOM 1372 C C . PRO A 1 176 ? 17.641 34.125 -4.738 1 91.19 176 PRO A C 1
ATOM 1374 O O . PRO A 1 176 ? 17.375 33 -4.27 1 91.19 176 PRO A O 1
ATOM 1377 N N . THR A 1 177 ? 18.25 34.281 -5.906 1 92.44 177 THR A N 1
ATOM 1378 C CA . THR A 1 177 ? 18.922 33.156 -6.555 1 92.44 177 THR A CA 1
ATOM 1379 C C . THR A 1 177 ? 20.031 32.625 -5.668 1 92.44 177 THR A C 1
ATOM 1381 O O . THR A 1 177 ? 20.5 33.281 -4.746 1 92.44 177 THR A O 1
ATOM 1384 N N . GLU A 1 178 ? 20.406 31.453 -5.961 1 91.62 178 GLU A N 1
ATOM 1385 C CA . GLU A 1 178 ? 21.438 30.812 -5.145 1 91.62 178 GLU A CA 1
ATOM 1386 C C . GLU A 1 178 ? 22.734 31.609 -5.188 1 91.62 178 GLU A C 1
ATOM 1388 O O . GLU A 1 178 ? 23.438 31.719 -4.176 1 91.62 178 GLU A O 1
ATOM 1393 N N . ALA A 1 179 ? 23.109 32.062 -6.34 1 93.75 179 ALA A N 1
ATOM 1394 C CA . ALA A 1 179 ? 24.328 32.875 -6.48 1 93.75 179 ALA A CA 1
ATOM 1395 C C . ALA A 1 179 ? 24.25 34.125 -5.609 1 93.75 179 ALA A C 1
ATOM 1397 O O . ALA A 1 179 ? 25.219 34.469 -4.934 1 93.75 179 ALA A O 1
ATOM 1398 N N . VAL A 1 180 ? 23.141 34.75 -5.574 1 94.75 180 VAL A N 1
ATOM 1399 C CA . VAL A 1 180 ? 22.922 35.938 -4.773 1 94.75 180 VAL A CA 1
ATOM 1400 C C . VAL A 1 180 ? 22.922 35.594 -3.291 1 94.75 180 VAL A C 1
ATOM 1402 O O . VAL A 1 180 ? 23.453 36.312 -2.463 1 94.75 180 VAL A O 1
ATOM 1405 N N . ALA A 1 181 ? 22.328 34.5 -3.016 1 94.62 181 ALA A N 1
ATOM 1406 C CA . ALA A 1 181 ? 22.281 34 -1.643 1 94.62 181 ALA A CA 1
ATOM 1407 C C . ALA A 1 181 ? 23.688 33.812 -1.079 1 94.62 181 ALA A C 1
ATOM 1409 O O . ALA A 1 181 ? 23.953 34.156 0.078 1 94.62 181 ALA A O 1
ATOM 1410 N N . LYS A 1 182 ? 24.547 33.281 -1.9 1 95.56 182 LYS A N 1
ATOM 1411 C CA . LYS A 1 182 ? 25.938 33.062 -1.489 1 95.56 182 LYS A CA 1
ATOM 1412 C C . LYS A 1 182 ? 26.609 34.406 -1.144 1 95.56 182 LYS A C 1
ATOM 1414 O O . LYS A 1 182 ? 27.328 34.5 -0.142 1 95.56 182 LYS A O 1
ATOM 1419 N N . GLU A 1 183 ? 26.406 35.344 -1.941 1 95.56 183 GLU A N 1
ATOM 1420 C CA . GLU A 1 183 ? 26.953 36.688 -1.712 1 95.56 183 GLU A CA 1
ATOM 1421 C C . GLU A 1 183 ? 26.406 37.281 -0.426 1 95.56 183 GLU A C 1
ATOM 1423 O O . GLU A 1 183 ? 27.141 37.906 0.34 1 95.56 183 GLU A O 1
ATOM 1428 N N . TYR A 1 184 ? 25.156 37.125 -0.205 1 95.94 184 TYR A N 1
ATOM 1429 C CA . TYR A 1 184 ? 24.516 37.656 0.984 1 95.94 184 TYR A CA 1
ATOM 1430 C C . TYR A 1 184 ? 25.094 37.031 2.25 1 95.94 184 TYR A C 1
ATOM 1432 O O . TYR A 1 184 ? 25.312 37.75 3.246 1 95.94 184 TYR A O 1
ATOM 1440 N N . ILE A 1 185 ? 25.328 35.781 2.217 1 95.62 185 ILE A N 1
ATOM 1441 C CA . ILE A 1 185 ? 25.844 35.094 3.383 1 95.62 185 ILE A CA 1
ATOM 1442 C C . ILE A 1 185 ? 27.234 35.625 3.725 1 95.62 185 ILE A C 1
ATOM 1444 O O . ILE A 1 185 ? 27.562 35.812 4.898 1 95.62 185 ILE A O 1
ATOM 1448 N N . THR A 1 186 ? 28.031 35.969 2.734 1 94.56 186 THR A N 1
ATOM 1449 C CA . THR A 1 186 ? 29.359 36.531 2.945 1 94.56 186 THR A CA 1
ATOM 1450 C C . THR A 1 186 ? 29.266 37.906 3.588 1 94.56 186 THR A C 1
ATOM 1452 O O . THR A 1 186 ? 30.172 38.344 4.305 1 94.56 186 THR A O 1
ATOM 1455 N N . GLN A 1 187 ? 28.188 38.531 3.41 1 94.5 187 GLN A N 1
ATOM 1456 C CA . GLN A 1 187 ? 27.953 39.844 3.955 1 94.5 187 GLN A CA 1
ATOM 1457 C C . GLN A 1 187 ? 27.344 39.781 5.352 1 94.5 187 GLN A C 1
ATOM 1459 O O . GLN A 1 187 ? 26.984 40.812 5.93 1 94.5 187 GLN A O 1
ATOM 1464 N N . GLY A 1 188 ? 27.156 38.625 5.848 1 94.81 188 GLY A N 1
ATOM 1465 C CA . GLY A 1 188 ? 26.625 38.438 7.184 1 94.81 188 GLY A CA 1
ATOM 1466 C C . GLY A 1 188 ? 25.109 38.312 7.199 1 94.81 188 GLY A C 1
ATOM 1467 O O . GLY A 1 188 ? 24.469 38.562 8.219 1 94.81 188 GLY A O 1
ATOM 1468 N N . ALA A 1 189 ? 24.578 37.875 6.105 1 97.06 189 ALA A N 1
ATOM 1469 C CA . ALA A 1 189 ? 23.125 37.75 5.996 1 97.06 189 ALA A CA 1
ATOM 1470 C C . ALA A 1 189 ? 22.594 36.594 6.828 1 97.06 189 ALA A C 1
ATOM 1472 O O . ALA A 1 189 ? 23.328 35.625 7.086 1 97.06 189 ALA A O 1
ATOM 1473 N N . LEU A 1 190 ? 21.344 36.75 7.254 1 97.62 190 LEU A N 1
ATOM 1474 C CA . LEU A 1 190 ? 20.609 35.719 7.965 1 97.62 190 LEU A CA 1
ATOM 1475 C C . LEU A 1 190 ? 19.422 35.219 7.137 1 97.62 190 LEU A C 1
ATOM 1477 O O . LEU A 1 190 ? 18.953 35.906 6.234 1 97.62 190 LEU A O 1
ATOM 1481 N N . TRP A 1 191 ? 19.016 33.938 7.422 1 96.44 191 TRP A N 1
ATOM 1482 C CA . TRP A 1 191 ? 17.797 33.438 6.797 1 96.44 191 TRP A CA 1
ATOM 1483 C C . TRP A 1 191 ? 16.562 34.094 7.422 1 96.44 191 TRP A C 1
ATOM 1485 O O . TRP A 1 191 ? 16.5 34.281 8.641 1 96.44 191 TRP A O 1
ATOM 1495 N N . ASN A 1 192 ? 15.633 34.438 6.566 1 95.38 192 ASN A N 1
ATOM 1496 C CA . ASN A 1 192 ? 14.297 34.75 7.055 1 95.38 192 ASN A CA 1
ATOM 1497 C C . ASN A 1 192 ? 13.508 33.5 7.426 1 95.38 192 ASN A C 1
ATOM 1499 O O . ASN A 1 192 ? 13.086 32.75 6.547 1 95.38 192 ASN A O 1
ATOM 1503 N N . GLY A 1 193 ? 13.297 33.281 8.68 1 90.31 193 GLY A N 1
ATOM 1504 C CA . GLY A 1 193 ? 12.594 32.094 9.141 1 90.31 193 GLY A CA 1
ATOM 1505 C C . GLY A 1 193 ? 11.086 32.25 9.156 1 90.31 193 GLY A C 1
ATOM 1506 O O . GLY A 1 193 ? 10.359 31.375 9.625 1 90.31 193 GLY A O 1
ATOM 1507 N N . GLY A 1 194 ? 10.586 33.375 8.68 1 93.69 194 GLY A N 1
ATOM 1508 C CA . GLY A 1 194 ? 9.156 33.656 8.672 1 93.69 194 GLY A CA 1
ATOM 1509 C C . GLY A 1 194 ? 8.609 34 10.039 1 93.69 194 GLY A C 1
ATOM 1510 O O . GLY A 1 194 ? 7.441 33.75 10.336 1 93.69 194 GLY A O 1
ATOM 1511 N N . VAL A 1 195 ? 9.492 34.531 10.844 1 97.19 195 VAL A N 1
ATOM 1512 C CA . VAL A 1 195 ? 9.102 34.938 12.188 1 97.19 195 VAL A CA 1
ATOM 1513 C C . VAL A 1 195 ? 9.094 36.469 12.289 1 97.19 195 VAL A C 1
ATOM 1515 O O . VAL A 1 195 ? 10.094 37.125 11.984 1 97.19 195 VAL A O 1
ATOM 1518 N N . PHE A 1 196 ? 7.984 37.031 12.773 1 97.69 196 PHE A N 1
ATOM 1519 C CA . PHE A 1 196 ? 7.785 38.469 12.852 1 97.69 196 PHE A CA 1
ATOM 1520 C C . PHE A 1 196 ? 7.223 38.875 14.219 1 97.69 196 PHE A C 1
ATOM 1522 O O . PHE A 1 196 ? 6.316 38.219 14.734 1 97.69 196 PHE A O 1
ATOM 1529 N N . ALA A 1 197 ? 7.797 39.906 14.805 1 98.5 197 ALA A N 1
ATOM 1530 C CA . ALA A 1 197 ? 7.203 40.5 15.992 1 98.5 197 ALA A CA 1
ATOM 1531 C C . ALA A 1 197 ? 6.883 41.969 15.742 1 98.5 197 ALA A C 1
ATOM 1533 O O . ALA A 1 197 ? 7.676 42.688 15.125 1 98.5 197 ALA A O 1
ATOM 1534 N N . TYR A 1 198 ? 5.727 42.406 16.188 1 98.62 198 TYR A N 1
ATOM 1535 C CA . TYR A 1 198 ? 5.277 43.75 15.969 1 98.62 198 TYR A CA 1
ATOM 1536 C C . TYR A 1 198 ? 4.195 44.156 16.969 1 98.62 198 TYR A C 1
ATOM 1538 O O . TYR A 1 198 ? 3.549 43.281 17.562 1 98.62 198 TYR A O 1
ATOM 1546 N N . LYS A 1 199 ? 4.086 45.406 17.188 1 98.19 199 LYS A N 1
ATOM 1547 C CA . LYS A 1 199 ? 2.904 45.875 17.906 1 98.19 199 LYS A CA 1
ATOM 1548 C C . LYS A 1 199 ? 1.649 45.75 17.047 1 98.19 199 LYS A C 1
ATOM 1550 O O . LYS A 1 199 ? 1.682 46 15.836 1 98.19 199 LYS A O 1
ATOM 1555 N N . LEU A 1 200 ? 0.52 45.344 17.656 1 98.25 200 LEU A N 1
ATOM 1556 C CA . LEU A 1 200 ? -0.705 45.062 16.906 1 98.25 200 LEU A CA 1
ATOM 1557 C C . LEU A 1 200 ? -1.128 46.281 16.094 1 98.25 200 LEU A C 1
ATOM 1559 O O . LEU A 1 200 ? -1.603 46.156 14.961 1 98.25 200 LEU A O 1
ATOM 1563 N N . LYS A 1 201 ? -0.903 47.406 16.656 1 97.88 201 LYS A N 1
ATOM 1564 C CA . LYS A 1 201 ? -1.303 48.656 16.016 1 97.88 201 LYS A CA 1
ATOM 1565 C C . LYS A 1 201 ? -0.59 48.844 14.68 1 97.88 201 LYS A C 1
ATOM 1567 O O . LYS A 1 201 ? -1.176 49.344 13.719 1 97.88 201 LYS A O 1
ATOM 1572 N N . TYR A 1 202 ? 0.628 48.469 14.617 1 98 202 TYR A N 1
ATOM 1573 C CA . TYR A 1 202 ? 1.409 48.656 13.398 1 98 202 TYR A CA 1
ATOM 1574 C C . TYR A 1 202 ? 0.796 47.906 12.234 1 98 202 TYR A C 1
ATOM 1576 O O . TYR A 1 202 ? 0.525 48.469 11.18 1 98 202 TYR A O 1
ATOM 1584 N N . VAL A 1 203 ? 0.566 46.594 12.406 1 98.25 203 VAL A N 1
ATOM 1585 C CA . VAL A 1 203 ? 0.057 45.75 11.312 1 98.25 203 VAL A CA 1
ATOM 1586 C C . VAL A 1 203 ? -1.391 46.125 11.008 1 98.25 203 VAL A C 1
ATOM 1588 O O . VAL A 1 203 ? -1.827 46.062 9.859 1 98.25 203 VAL A O 1
ATOM 1591 N N . MET A 1 204 ? -2.117 46.531 12.031 1 97.88 204 MET A N 1
ATOM 1592 C CA . MET A 1 204 ? -3.467 47.031 11.781 1 97.88 204 MET A CA 1
ATOM 1593 C C . MET A 1 204 ? -3.441 48.219 10.836 1 97.88 204 MET A C 1
ATOM 1595 O O . MET A 1 204 ? -4.234 48.312 9.898 1 97.88 204 MET A O 1
ATOM 1599 N N . GLU A 1 205 ? -2.586 49.125 11.102 1 97.62 205 GLU A N 1
ATOM 1600 C CA . GLU A 1 205 ? -2.451 50.312 10.258 1 97.62 205 GLU A CA 1
ATOM 1601 C C . GLU A 1 205 ? -2.016 49.938 8.844 1 97.62 205 GLU A C 1
ATOM 1603 O O . GLU A 1 205 ? -2.568 50.438 7.867 1 97.62 205 GLU A O 1
ATOM 1608 N N . ARG A 1 206 ? -1.032 49.094 8.773 1 97.12 206 ARG A N 1
ATOM 1609 C CA . ARG A 1 206 ? -0.567 48.656 7.469 1 97.12 206 ARG A CA 1
ATOM 1610 C C . ARG A 1 206 ? -1.688 47.969 6.695 1 97.12 206 ARG A C 1
ATOM 1612 O O . ARG A 1 206 ? -1.831 48.156 5.488 1 97.12 206 ARG A O 1
ATOM 1619 N N . ALA A 1 207 ? -2.453 47.094 7.375 1 97.69 207 ALA A N 1
ATOM 1620 C CA . ALA A 1 207 ? -3.58 46.406 6.754 1 97.69 207 ALA A CA 1
ATOM 1621 C C . ALA A 1 207 ? -4.602 47.406 6.211 1 97.69 207 ALA A C 1
ATOM 1623 O O . ALA A 1 207 ? -5.094 47.25 5.09 1 97.69 207 ALA A O 1
ATOM 1624 N N . HIS A 1 208 ? -4.84 48.438 7.012 1 97.38 208 HIS A N 1
ATOM 1625 C CA . HIS A 1 208 ? -5.812 49.438 6.594 1 97.38 208 HIS A CA 1
ATOM 1626 C C . HIS A 1 208 ? -5.309 50.219 5.395 1 97.38 208 HIS A C 1
ATOM 1628 O O . HIS A 1 208 ? -6.102 50.688 4.582 1 97.38 208 HIS A O 1
ATOM 1634 N N . GLN A 1 209 ? -4.051 50.344 5.258 1 97.06 209 GLN A N 1
ATOM 1635 C CA . GLN A 1 209 ? -3.459 51.031 4.113 1 97.06 209 GLN A CA 1
ATOM 1636 C C . GLN A 1 209 ? -3.619 50.219 2.84 1 97.06 209 GLN A C 1
ATOM 1638 O O . GLN A 1 209 ? -3.754 50.781 1.746 1 97.06 209 GLN A O 1
ATOM 1643 N N . LEU A 1 210 ? -3.605 48.938 2.955 1 96.44 210 LEU A N 1
ATOM 1644 C CA . LEU A 1 210 ? -3.518 48.062 1.795 1 96.44 210 LEU A CA 1
ATOM 1645 C C . LEU A 1 210 ? -4.875 47.438 1.48 1 96.44 210 LEU A C 1
ATOM 1647 O O . LEU A 1 210 ? -5.113 47 0.354 1 96.44 210 LEU A O 1
ATOM 1651 N N . ILE A 1 211 ? -5.703 47.312 2.457 1 96.88 211 ILE A N 1
ATOM 1652 C CA . ILE A 1 211 ? -7.023 46.719 2.314 1 96.88 211 ILE A CA 1
ATOM 1653 C C . ILE A 1 211 ? -8.086 47.656 2.863 1 96.88 211 ILE A C 1
ATOM 1655 O O . ILE A 1 211 ? -7.938 48.219 3.961 1 96.88 211 ILE A O 1
ATOM 1659 N N . ASP A 1 212 ? -9.102 47.875 2.102 1 97.06 212 ASP A N 1
ATOM 1660 C CA . ASP A 1 212 ? -10.227 48.688 2.576 1 97.06 212 ASP A CA 1
ATOM 1661 C C . ASP A 1 212 ? -11.188 47.844 3.414 1 97.06 212 ASP A C 1
ATOM 1663 O O . ASP A 1 212 ? -11.984 47.062 2.871 1 97.06 212 ASP A O 1
ATOM 1667 N N . PHE A 1 213 ? -11.109 48 4.746 1 97.44 213 PHE A N 1
ATOM 1668 C CA . PHE A 1 213 ? -12 47.281 5.648 1 97.44 213 PHE A CA 1
ATOM 1669 C C . PHE A 1 213 ? -12.203 48.062 6.941 1 97.44 213 PHE A C 1
ATOM 1671 O O . PHE A 1 213 ? -11.445 49 7.234 1 97.44 213 PHE A O 1
ATOM 1678 N N . VAL A 1 214 ? -13.195 47.719 7.758 1 97.31 214 VAL A N 1
ATOM 1679 C CA . VAL A 1 214 ? -13.555 48.469 8.961 1 97.31 214 VAL A CA 1
ATOM 1680 C C . VAL A 1 214 ? -13.094 47.719 10.195 1 97.31 214 VAL A C 1
ATOM 1682 O O . VAL A 1 214 ? -12.469 48.281 11.094 1 97.31 214 VAL A O 1
ATOM 1685 N N . ASP A 1 215 ? -13.461 46.531 10.297 1 97.25 215 ASP A N 1
ATOM 1686 C CA . ASP A 1 215 ? -13.148 45.688 11.438 1 97.25 215 ASP A CA 1
ATOM 1687 C C . ASP A 1 215 ? -12.953 44.219 11.008 1 97.25 215 ASP A C 1
ATOM 1689 O O . ASP A 1 215 ? -12.898 43.938 9.812 1 97.25 215 ASP A O 1
ATOM 1693 N N . TYR A 1 216 ? -12.695 43.375 11.984 1 97.81 216 TYR A N 1
ATOM 1694 C CA . TYR A 1 216 ? -12.438 41.969 11.727 1 97.81 216 TYR A CA 1
ATOM 1695 C C . TYR A 1 216 ? -13.523 41.375 10.844 1 97.81 216 TYR A C 1
ATOM 1697 O O . TYR A 1 216 ? -13.219 40.656 9.867 1 97.81 216 TYR A O 1
ATOM 1705 N N . GLN A 1 217 ? -14.758 41.594 11.172 1 97.75 217 GLN A N 1
ATOM 1706 C CA . GLN A 1 217 ? -15.875 40.969 10.453 1 97.75 217 GLN A CA 1
ATOM 1707 C C . GLN A 1 217 ? -15.898 41.406 8.992 1 97.75 217 GLN A C 1
ATOM 1709 O O . GLN A 1 217 ? -16.156 40.594 8.102 1 97.75 217 GLN A O 1
ATOM 1714 N N . ASP A 1 218 ? -15.68 42.688 8.82 1 97.81 218 ASP A N 1
ATOM 1715 C CA . ASP A 1 218 ? -15.641 43.219 7.453 1 97.81 218 ASP A CA 1
ATOM 1716 C C . ASP A 1 218 ? -14.492 42.594 6.66 1 97.81 218 ASP A C 1
ATOM 1718 O O . ASP A 1 218 ? -14.664 42.219 5.5 1 97.81 218 ASP A O 1
ATOM 1722 N N . LEU A 1 219 ? -13.344 42.531 7.273 1 97.75 219 LEU A N 1
ATOM 1723 C CA . LEU A 1 219 ? -12.188 41.906 6.633 1 97.75 219 LEU A CA 1
ATOM 1724 C C . LEU A 1 219 ? -12.469 40.438 6.32 1 97.75 219 LEU A C 1
ATOM 1726 O O . LEU A 1 219 ? -12.148 39.969 5.227 1 97.75 219 LEU A O 1
ATOM 1730 N N . PHE A 1 220 ? -13.047 39.719 7.266 1 97.38 220 PHE A N 1
ATOM 1731 C CA . PHE A 1 220 ? -13.406 38.312 7.113 1 97.38 220 PHE A CA 1
ATOM 1732 C C . PHE A 1 220 ? -14.352 38.125 5.934 1 97.38 220 PHE A C 1
ATOM 1734 O O . PHE A 1 220 ? -14.164 37.219 5.121 1 97.38 220 PHE A O 1
ATOM 1741 N N . ASN A 1 221 ? -15.289 38.969 5.793 1 96.88 221 ASN A N 1
ATOM 1742 C CA . ASN A 1 221 ? -16.297 38.875 4.746 1 96.88 221 ASN A CA 1
ATOM 1743 C C . ASN A 1 221 ? -15.711 39.094 3.361 1 96.88 221 ASN A C 1
ATOM 1745 O O . ASN A 1 221 ? -16.156 38.531 2.375 1 96.88 221 ASN A O 1
ATOM 1749 N N . LYS A 1 222 ? -14.734 39.906 3.301 1 96.25 222 LYS A N 1
ATOM 1750 C CA . LYS A 1 222 ? -14.148 40.281 2.014 1 96.25 222 LYS A CA 1
ATOM 1751 C C . LYS A 1 222 ? -12.883 39.469 1.744 1 96.25 222 LYS A C 1
ATOM 1753 O O . LYS A 1 222 ? -12.195 39.688 0.742 1 96.25 222 LYS A O 1
ATOM 1758 N N . TYR A 1 223 ? -12.617 38.562 2.555 1 97.31 223 TYR A N 1
ATOM 1759 C CA . TYR A 1 223 ? -11.336 37.875 2.553 1 97.31 223 TYR A CA 1
ATOM 1760 C C . TYR A 1 223 ? -11.055 37.25 1.189 1 97.31 223 TYR A C 1
ATOM 1762 O O . TYR A 1 223 ? -9.922 37.312 0.699 1 97.31 223 TYR A O 1
ATOM 1770 N N . GLU A 1 224 ? -12.031 36.656 0.522 1 95.38 224 GLU A N 1
ATOM 1771 C CA . GLU A 1 224 ? -11.883 35.969 -0.745 1 95.38 224 GLU A CA 1
ATOM 1772 C C . GLU A 1 224 ? -11.445 36.906 -1.859 1 95.38 224 GLU A C 1
ATOM 1774 O O . GLU A 1 224 ? -10.883 36.469 -2.865 1 95.38 224 GLU A O 1
ATOM 1779 N N . THR A 1 225 ? -11.68 38.156 -1.7 1 96.69 225 THR A N 1
ATOM 1780 C CA . THR A 1 225 ? -11.367 39.125 -2.73 1 96.69 225 THR A CA 1
ATOM 1781 C C . THR A 1 225 ? -9.953 39.656 -2.561 1 96.69 225 THR A C 1
ATOM 1783 O O . THR A 1 225 ? -9.438 40.375 -3.43 1 96.69 225 THR A O 1
ATOM 1786 N N . LEU A 1 226 ? -9.352 39.344 -1.479 1 97.5 226 LEU A N 1
ATOM 1787 C CA . LEU A 1 226 ? -8.039 39.875 -1.183 1 97.5 226 LEU A CA 1
ATOM 1788 C C . LEU A 1 226 ? -6.98 39.312 -2.121 1 97.5 226 LEU A C 1
ATOM 1790 O O . LEU A 1 226 ? -7.109 38.188 -2.584 1 97.5 226 LEU A O 1
ATOM 1794 N N . THR A 1 227 ? -6.004 40.062 -2.375 1 96.81 227 THR A N 1
ATOM 1795 C CA . THR A 1 227 ? -4.871 39.656 -3.193 1 96.81 227 THR A CA 1
ATOM 1796 C C . THR A 1 227 ? -4.059 38.562 -2.475 1 96.81 227 THR A C 1
ATOM 1798 O O . THR A 1 227 ? -3.752 38.719 -1.289 1 96.81 227 THR A O 1
ATOM 1801 N N . LYS A 1 228 ? -3.842 37.469 -3.223 1 95.44 228 LYS A N 1
ATOM 1802 C CA . LYS A 1 228 ? -2.934 36.469 -2.699 1 95.44 228 LYS A CA 1
ATOM 1803 C C . LYS A 1 228 ? -1.493 36.969 -2.682 1 95.44 228 LYS A C 1
ATOM 1805 O O . LYS A 1 228 ? -0.871 37.125 -3.734 1 95.44 228 LYS A O 1
ATOM 1810 N N . ILE A 1 229 ? -0.898 37.188 -1.476 1 95.75 229 ILE A N 1
ATOM 1811 C CA . ILE A 1 229 ? 0.439 37.781 -1.372 1 95.75 229 ILE A CA 1
ATOM 1812 C C . ILE A 1 229 ? 1.021 37.469 0.009 1 95.75 229 ILE A C 1
ATOM 1814 O O . ILE A 1 229 ? 0.286 37.406 0.999 1 95.75 229 ILE A O 1
ATOM 1818 N N . SER A 1 230 ? 2.314 37.312 0.065 1 94.69 230 SER A N 1
ATOM 1819 C CA . SER A 1 230 ? 2.953 37 1.341 1 94.69 230 SER A CA 1
ATOM 1820 C C . SER A 1 230 ? 3.221 38.281 2.145 1 94.69 230 SER A C 1
ATOM 1822 O O . SER A 1 230 ? 3.291 39.375 1.583 1 94.69 230 SER A O 1
ATOM 1824 N N . PHE A 1 231 ? 3.334 38.094 3.432 1 96.94 231 PHE A N 1
ATOM 1825 C CA . PHE A 1 231 ? 3.643 39.188 4.332 1 96.94 231 PHE A CA 1
ATOM 1826 C C . PHE A 1 231 ? 4.988 39.812 3.982 1 96.94 231 PHE A C 1
ATOM 1828 O O . PHE A 1 231 ? 5.156 41.031 4.07 1 96.94 231 PHE A O 1
ATOM 1835 N N . ASP A 1 232 ? 5.93 39 3.555 1 95.62 232 ASP A N 1
ATOM 1836 C CA . ASP A 1 232 ? 7.262 39.469 3.176 1 95.62 232 ASP A CA 1
ATOM 1837 C C . ASP A 1 232 ? 7.195 40.5 2.045 1 95.62 232 ASP A C 1
ATOM 1839 O O . ASP A 1 232 ? 7.824 41.531 2.123 1 95.62 232 ASP A O 1
ATOM 1843 N N . TYR A 1 233 ? 6.426 40.188 1.076 1 94.75 233 TYR A N 1
ATOM 1844 C CA . TYR A 1 233 ? 6.316 41.031 -0.107 1 94.75 233 TYR A CA 1
ATOM 1845 C C . TYR A 1 233 ? 5.418 42.25 0.163 1 94.75 233 TYR A C 1
ATOM 1847 O O . TYR A 1 233 ? 5.672 43.344 -0.343 1 94.75 233 TYR A O 1
ATOM 1855 N N . ALA A 1 234 ? 4.43 42.031 0.938 1 95.81 234 ALA A N 1
ATOM 1856 C CA . ALA A 1 234 ? 3.42 43.062 1.131 1 95.81 234 ALA A CA 1
ATOM 1857 C C . ALA A 1 234 ? 3.885 44.094 2.15 1 95.81 234 ALA A C 1
ATOM 1859 O O . ALA A 1 234 ? 3.527 45.281 2.057 1 95.81 234 ALA A O 1
ATOM 1860 N N . VAL A 1 235 ? 4.66 43.656 3.141 1 96.69 235 VAL A N 1
ATOM 1861 C CA . VAL A 1 235 ? 4.914 44.531 4.273 1 96.69 235 VAL A CA 1
ATOM 1862 C C . VAL A 1 235 ? 6.418 44.656 4.512 1 96.69 235 VAL A C 1
ATOM 1864 O O . VAL A 1 235 ? 6.977 45.75 4.473 1 96.69 235 VAL A O 1
ATOM 1867 N N . VAL A 1 236 ? 7.125 43.531 4.652 1 96.31 236 VAL A N 1
ATOM 1868 C CA . VAL A 1 236 ? 8.508 43.531 5.113 1 96.31 236 VAL A CA 1
ATOM 1869 C C . VAL A 1 236 ? 9.383 44.281 4.113 1 96.31 236 VAL A C 1
ATOM 1871 O O . VAL A 1 236 ? 10.188 45.156 4.5 1 96.31 236 VAL A O 1
ATOM 1874 N N . GLU A 1 237 ? 9.227 44 2.898 1 94.12 237 GLU A N 1
ATOM 1875 C CA . GLU A 1 237 ? 10.055 44.594 1.861 1 94.12 237 GLU A CA 1
ATOM 1876 C C . GLU A 1 237 ? 9.836 46.094 1.776 1 94.12 237 GLU A C 1
ATOM 1878 O O . GLU A 1 237 ? 10.656 46.812 1.217 1 94.12 237 GLU A O 1
ATOM 1883 N N . HIS A 1 238 ? 8.727 46.594 2.307 1 94.38 238 HIS A N 1
ATOM 1884 C CA . HIS A 1 238 ? 8.367 48.031 2.182 1 94.38 238 HIS A CA 1
ATOM 1885 C C . HIS A 1 238 ? 8.523 48.75 3.51 1 94.38 238 HIS A C 1
ATOM 1887 O O . HIS A 1 238 ? 8.164 49.906 3.627 1 94.38 238 HIS A O 1
ATOM 1893 N N . GLU A 1 239 ? 9.016 48.094 4.48 1 95.5 239 GLU A N 1
ATOM 1894 C CA . GLU A 1 239 ? 9.203 48.688 5.801 1 95.5 239 GLU A CA 1
ATOM 1895 C C . GLU A 1 239 ? 10.648 49.125 6.008 1 95.5 239 GLU A C 1
ATOM 1897 O O . GLU A 1 239 ? 11.578 48.344 5.801 1 95.5 239 GLU A O 1
ATOM 1902 N N . ASP A 1 240 ? 10.859 50.344 6.477 1 94.19 240 ASP A N 1
ATOM 1903 C CA . ASP A 1 240 ? 12.195 50.906 6.633 1 94.19 240 ASP A CA 1
ATOM 1904 C C . ASP A 1 240 ? 12.742 50.625 8.031 1 94.19 240 ASP A C 1
ATOM 1906 O O . ASP A 1 240 ? 13.953 50.469 8.219 1 94.19 240 ASP A O 1
ATOM 1910 N N . LYS A 1 241 ? 11.898 50.594 8.961 1 97.06 241 LYS A N 1
ATOM 1911 C CA . LYS A 1 241 ? 12.32 50.469 10.352 1 97.06 241 LYS A CA 1
ATOM 1912 C C . LYS A 1 241 ? 12.148 49.031 10.844 1 97.06 241 LYS A C 1
ATOM 1914 O O . LYS A 1 241 ? 11.211 48.719 11.578 1 97.06 241 LYS A O 1
ATOM 1919 N N . ILE A 1 242 ? 13.102 48.219 10.523 1 98.12 242 ILE A N 1
ATOM 1920 C CA . ILE A 1 242 ? 13.07 46.812 10.875 1 98.12 242 ILE A CA 1
ATOM 1921 C C . ILE A 1 242 ? 14.312 46.438 11.695 1 98.12 242 ILE A C 1
ATOM 1923 O O . ILE A 1 242 ? 15.414 46.906 11.406 1 98.12 242 ILE A O 1
ATOM 1927 N N . GLN A 1 243 ? 14.133 45.719 12.742 1 98.44 243 GLN A N 1
ATOM 1928 C CA . GLN A 1 243 ? 15.234 45.094 13.484 1 98.44 243 GLN A CA 1
ATOM 1929 C C . GLN A 1 243 ? 15.258 43.594 13.281 1 98.44 243 GLN A C 1
ATOM 1931 O O . GLN A 1 243 ? 14.25 43 12.906 1 98.44 243 GLN A O 1
ATOM 1936 N N . VAL A 1 244 ? 16.422 43 13.438 1 98.44 244 VAL A N 1
ATOM 1937 C CA . VAL A 1 244 ? 16.562 41.562 13.367 1 98.44 244 VAL A CA 1
ATOM 1938 C C . VAL A 1 244 ? 17.297 41.062 14.609 1 98.44 244 VAL A C 1
ATOM 1940 O O . VAL A 1 244 ? 18.234 41.688 15.094 1 98.44 244 VAL A O 1
ATOM 1943 N N . GLN A 1 245 ? 16.719 40.094 15.188 1 97.88 245 GLN A N 1
ATOM 1944 C CA . GLN A 1 245 ? 17.359 39.375 16.266 1 97.88 245 GLN A CA 1
ATOM 1945 C C . GLN A 1 245 ? 17.953 38.062 15.742 1 97.88 245 GLN A C 1
ATOM 1947 O O . GLN A 1 245 ? 17.234 37.25 15.141 1 97.88 245 GLN A O 1
ATOM 1952 N N . ARG A 1 246 ? 19.188 37.812 16.047 1 97.25 246 ARG A N 1
ATOM 1953 C CA . ARG A 1 246 ? 19.875 36.625 15.547 1 97.25 246 ARG A CA 1
ATOM 1954 C C . ARG A 1 246 ? 19.5 35.375 16.344 1 97.25 246 ARG A C 1
ATOM 1956 O O . ARG A 1 246 ? 19.328 35.438 17.562 1 97.25 246 ARG A O 1
ATOM 1963 N N . PHE A 1 247 ? 19.359 34.312 15.602 1 97.44 247 PHE A N 1
ATOM 1964 C CA . PHE A 1 247 ? 19.156 33 16.219 1 97.44 247 PHE A CA 1
ATOM 1965 C C . PHE A 1 247 ? 20.094 31.953 15.633 1 97.44 247 PHE A C 1
ATOM 1967 O O . PHE A 1 247 ? 20.109 31.75 14.414 1 97.44 247 PHE A O 1
ATOM 1974 N N . ALA A 1 248 ? 20.812 31.281 16.469 1 94.38 248 ALA A N 1
ATOM 1975 C CA . ALA A 1 248 ? 21.828 30.328 16.016 1 94.38 248 ALA A CA 1
ATOM 1976 C C . ALA A 1 248 ? 21.5 28.906 16.484 1 94.38 248 ALA A C 1
ATOM 1978 O O . ALA A 1 248 ? 22.297 27.984 16.266 1 94.38 248 ALA A O 1
ATOM 1979 N N . GLY A 1 249 ? 20.391 28.703 17.031 1 93.44 249 GLY A N 1
ATOM 1980 C CA . GLY A 1 249 ? 20.031 27.375 17.531 1 93.44 249 GLY A CA 1
ATOM 1981 C C . GLY A 1 249 ? 19.5 26.453 16.438 1 93.44 249 GLY A C 1
ATOM 1982 O O . GLY A 1 249 ? 19.594 26.781 15.258 1 93.44 249 GLY A O 1
ATOM 1983 N N . MET A 1 250 ? 19.047 25.312 16.828 1 92.81 250 MET A N 1
ATOM 1984 C CA . MET A 1 250 ? 18.531 24.297 15.922 1 92.81 250 MET A CA 1
ATOM 1985 C C . MET A 1 250 ? 17.266 24.812 15.219 1 92.81 250 MET A C 1
ATOM 1987 O O . MET A 1 250 ? 16.328 25.266 15.867 1 92.81 250 MET A O 1
ATOM 1991 N N . TRP A 1 251 ? 17.359 24.797 13.906 1 93.5 251 TRP A N 1
ATOM 1992 C CA . TRP A 1 251 ? 16.219 25.188 13.086 1 93.5 251 TRP A CA 1
ATOM 1993 C C . TRP A 1 251 ? 16.203 24.438 11.766 1 93.5 251 TRP A C 1
ATOM 1995 O O . TRP A 1 251 ? 17.188 24.453 11.023 1 93.5 251 TRP A O 1
ATOM 2005 N N . LYS A 1 252 ? 15.086 23.641 11.5 1 89.12 252 LYS A N 1
ATOM 2006 C CA . LYS A 1 252 ? 14.891 22.938 10.234 1 89.12 252 LYS A CA 1
ATOM 2007 C C . LYS A 1 252 ? 13.477 23.141 9.711 1 89.12 252 LYS A C 1
ATOM 2009 O O . LYS A 1 252 ? 12.508 23.109 10.477 1 89.12 252 LYS A O 1
ATOM 2014 N N . ASP A 1 253 ? 13.406 23.375 8.422 1 85.06 253 ASP A N 1
ATOM 2015 C CA . ASP A 1 253 ? 12.117 23.359 7.738 1 85.06 253 ASP A CA 1
ATOM 2016 C C . ASP A 1 253 ? 11.758 21.953 7.281 1 85.06 253 ASP A C 1
ATOM 2018 O O . ASP A 1 253 ? 12.328 21.438 6.32 1 85.06 253 ASP A O 1
ATOM 2022 N N . LEU A 1 254 ? 10.766 21.344 7.922 1 88.12 254 LEU A N 1
ATOM 2023 C CA . LEU A 1 254 ? 10.406 19.953 7.641 1 88.12 254 LEU A CA 1
ATOM 2024 C C . LEU A 1 254 ? 9.406 19.875 6.496 1 88.12 254 LEU A C 1
ATOM 2026 O O . LEU A 1 254 ? 8.383 19.188 6.609 1 88.12 254 LEU A O 1
ATOM 2030 N N . GLY A 1 255 ? 9.625 20.484 5.387 1 83.94 255 GLY A N 1
ATOM 2031 C CA . GLY A 1 255 ? 8.648 20.562 4.312 1 83.94 255 GLY A CA 1
ATOM 2032 C C . GLY A 1 255 ? 8.844 19.5 3.25 1 83.94 255 GLY A C 1
ATOM 2033 O O . GLY A 1 255 ? 8.008 19.344 2.359 1 83.94 255 GLY A O 1
ATOM 2034 N N . THR A 1 256 ? 9.945 18.797 3.373 1 87.31 256 THR A N 1
ATOM 2035 C CA . THR A 1 256 ? 10.25 17.766 2.383 1 87.31 256 THR A CA 1
ATOM 2036 C C . THR A 1 256 ? 10.648 16.469 3.064 1 87.31 256 THR A C 1
ATOM 2038 O O . THR A 1 256 ? 10.977 16.453 4.25 1 87.31 256 THR A O 1
ATOM 2041 N N . TRP A 1 257 ? 10.617 15.414 2.281 1 93.06 257 TRP A N 1
ATOM 2042 C CA . TRP A 1 257 ? 11.008 14.117 2.83 1 93.06 257 TRP A CA 1
ATOM 2043 C C . TRP A 1 257 ? 12.484 14.117 3.213 1 93.06 257 TRP A C 1
ATOM 2045 O O . TRP A 1 257 ? 12.883 13.469 4.188 1 93.06 257 TRP A O 1
ATOM 2055 N N . ASN A 1 258 ? 13.258 14.828 2.475 1 90.56 258 ASN A N 1
ATOM 2056 C CA . ASN A 1 258 ? 14.688 14.93 2.773 1 90.56 258 ASN A CA 1
ATOM 2057 C C . ASN A 1 258 ? 14.93 15.492 4.172 1 90.56 258 ASN A C 1
ATOM 2059 O O . ASN A 1 258 ? 15.641 14.891 4.977 1 90.56 258 ASN A O 1
ATOM 2063 N N . THR A 1 259 ? 14.312 16.562 4.484 1 88.62 259 THR A N 1
ATOM 2064 C CA . THR A 1 259 ? 14.523 17.219 5.77 1 88.62 259 THR A CA 1
ATOM 2065 C C . THR A 1 259 ? 13.789 16.469 6.883 1 88.62 259 THR A C 1
ATOM 2067 O O . THR A 1 259 ? 14.281 16.391 8.008 1 88.62 259 THR A O 1
ATOM 2070 N N . LEU A 1 260 ? 12.633 15.922 6.566 1 91.75 260 LEU A N 1
ATOM 2071 C CA . LEU A 1 260 ? 11.852 15.203 7.566 1 91.75 260 LEU A CA 1
ATOM 2072 C C . LEU A 1 260 ? 12.609 13.984 8.078 1 91.75 260 LEU A C 1
ATOM 2074 O O . LEU A 1 260 ? 12.695 13.766 9.289 1 91.75 260 LEU A O 1
ATOM 2078 N N . THR A 1 261 ? 13.18 13.227 7.195 1 92.56 261 THR A N 1
ATOM 2079 C CA . THR A 1 261 ? 13.867 12 7.566 1 92.56 261 THR A CA 1
ATOM 2080 C C . THR A 1 261 ? 15.102 12.305 8.414 1 92.56 261 THR A C 1
ATOM 2082 O O . THR A 1 261 ? 15.484 11.508 9.266 1 92.56 261 THR A O 1
ATOM 2085 N N . GLU A 1 262 ? 15.664 13.461 8.242 1 89.25 262 GLU A N 1
ATOM 2086 C CA . GLU A 1 262 ? 16.797 13.883 9.055 1 89.25 262 GLU A CA 1
ATOM 2087 C C . GLU A 1 262 ? 16.391 14.141 10.5 1 89.25 262 GLU A C 1
ATOM 2089 O O . GLU A 1 262 ? 17.188 13.969 11.422 1 89.25 262 GLU A O 1
ATOM 2094 N N . ALA A 1 263 ? 15.188 14.516 10.633 1 88.19 263 ALA A N 1
ATOM 2095 C CA . ALA A 1 263 ? 14.703 14.898 11.953 1 88.19 263 ALA A CA 1
ATOM 2096 C C . ALA A 1 263 ? 14.125 13.695 12.695 1 88.19 263 ALA A C 1
ATOM 2098 O O . ALA A 1 263 ? 13.898 13.758 13.906 1 88.19 263 ALA A O 1
ATOM 2099 N N . MET A 1 264 ? 13.938 12.602 12.031 1 89 264 MET A N 1
ATOM 2100 C CA . MET A 1 264 ? 13.328 11.422 12.633 1 89 264 MET A CA 1
ATOM 2101 C C . MET A 1 264 ? 14.336 10.68 13.5 1 89 264 MET A C 1
ATOM 2103 O O . MET A 1 264 ? 15.5 10.531 13.125 1 89 264 MET A O 1
ATOM 2107 N N . GLU A 1 265 ? 13.875 10.242 14.625 1 88.12 265 GLU A N 1
ATOM 2108 C CA . GLU A 1 265 ? 14.711 9.453 15.523 1 88.12 265 GLU A CA 1
ATOM 2109 C C . GLU A 1 265 ? 14.82 8.008 15.047 1 88.12 265 GLU A C 1
ATOM 2111 O O . GLU A 1 265 ? 15.891 7.402 15.141 1 88.12 265 GLU A O 1
ATOM 2116 N N . GLU A 1 266 ? 13.711 7.5 14.609 1 91.38 266 GLU A N 1
ATOM 2117 C CA . GLU A 1 266 ? 13.648 6.121 14.141 1 91.38 266 GLU A CA 1
ATOM 2118 C C . GLU A 1 266 ? 13.539 6.059 12.617 1 91.38 266 GLU A C 1
ATOM 2120 O O . GLU A 1 266 ? 12.891 6.91 12 1 91.38 266 GLU A O 1
ATOM 2125 N N . SER A 1 267 ? 14.156 5.047 12.078 1 95.5 267 SER A N 1
ATOM 2126 C CA . SER A 1 267 ? 14.125 4.898 10.625 1 95.5 267 SER A CA 1
ATOM 2127 C C . SER A 1 267 ? 12.828 4.254 10.164 1 95.5 267 SER A C 1
ATOM 2129 O O . SER A 1 267 ? 12.508 4.277 8.969 1 95.5 267 SER A O 1
ATOM 2131 N N . ILE A 1 268 ? 12.133 3.637 11.102 1 95.88 268 ILE A N 1
ATOM 2132 C CA . ILE A 1 268 ? 10.883 2.973 10.742 1 95.88 268 ILE A CA 1
ATOM 2133 C C . ILE A 1 268 ? 9.758 3.482 11.641 1 95.88 268 ILE A C 1
ATOM 2135 O O . ILE A 1 268 ? 9.867 3.439 12.867 1 95.88 268 ILE A O 1
ATOM 2139 N N . VAL A 1 269 ? 8.758 4.008 11.062 1 93.81 269 VAL A N 1
ATOM 2140 C CA . VAL A 1 269 ? 7.504 4.332 11.727 1 93.81 269 VAL A CA 1
ATOM 2141 C C . VAL A 1 269 ? 6.371 3.502 11.125 1 93.81 269 VAL A C 1
ATOM 2143 O O . VAL A 1 269 ? 6.113 3.568 9.922 1 93.81 269 VAL A O 1
ATOM 2146 N N . GLY A 1 270 ? 5.602 2.713 11.945 1 93.31 270 GLY A N 1
ATOM 2147 C CA . GLY A 1 270 ? 4.605 1.77 11.453 1 93.31 270 GLY A CA 1
ATOM 2148 C C . GLY A 1 270 ? 5.176 0.388 11.188 1 93.31 270 GLY A C 1
ATOM 2149 O O . GLY A 1 270 ? 6.266 0.058 11.664 1 93.31 270 GLY A O 1
ATOM 2150 N N . LYS A 1 271 ? 4.457 -0.433 10.453 1 94.69 271 LYS A N 1
ATOM 2151 C CA . LYS A 1 271 ? 4.883 -1.801 10.172 1 94.69 271 LYS A CA 1
ATOM 2152 C C . LYS A 1 271 ? 5.906 -1.833 9.039 1 94.69 271 LYS A C 1
ATOM 2154 O O . LYS A 1 271 ? 5.574 -1.567 7.883 1 94.69 271 LYS A O 1
ATOM 2159 N N . GLY A 1 272 ? 7.125 -2.109 9.383 1 96.69 272 GLY A N 1
ATOM 2160 C CA . GLY A 1 272 ? 8.18 -2.156 8.383 1 96.69 272 GLY A CA 1
ATOM 2161 C C . GLY A 1 272 ? 9.375 -2.992 8.82 1 96.69 272 GLY A C 1
ATOM 2162 O O . GLY A 1 272 ? 9.641 -3.125 10.016 1 96.69 272 GLY A O 1
ATOM 2163 N N . VAL A 1 273 ? 9.992 -3.645 7.883 1 97.69 273 VAL A N 1
ATOM 2164 C CA . VAL A 1 273 ? 11.211 -4.426 8.102 1 97.69 273 VAL A CA 1
ATOM 2165 C C . VAL A 1 273 ? 12.258 -4.055 7.055 1 97.69 273 VAL A C 1
ATOM 2167 O O . VAL A 1 273 ? 11.922 -3.787 5.898 1 97.69 273 VAL A O 1
ATOM 2170 N N . MET A 1 274 ? 13.477 -3.959 7.48 1 97.44 274 MET A N 1
ATOM 2171 C CA . MET A 1 274 ? 14.602 -3.709 6.574 1 97.44 274 MET A CA 1
ATOM 2172 C C . MET A 1 274 ? 15.695 -4.746 6.77 1 97.44 274 MET A C 1
ATOM 2174 O O . MET A 1 274 ? 15.969 -5.168 7.898 1 97.44 274 MET A O 1
ATOM 2178 N N . ASN A 1 275 ? 16.219 -5.184 5.629 1 97.25 275 ASN A N 1
ATOM 2179 C CA . ASN A 1 275 ? 17.344 -6.082 5.797 1 97.25 275 ASN A CA 1
ATOM 2180 C C . ASN A 1 275 ? 18.625 -5.316 6.121 1 97.25 275 ASN A C 1
ATOM 2182 O O . ASN A 1 275 ? 18.641 -4.086 6.125 1 97.25 275 ASN A O 1
ATOM 2186 N N . GLU A 1 276 ? 19.734 -5.992 6.449 1 96.31 276 GLU A N 1
ATOM 2187 C CA . GLU A 1 276 ? 20.984 -5.406 6.938 1 96.31 276 GLU A CA 1
ATOM 2188 C C . GLU A 1 276 ? 21.703 -4.633 5.836 1 96.31 276 GLU A C 1
ATOM 2190 O O . GLU A 1 276 ? 22.578 -3.818 6.113 1 96.31 276 GLU A O 1
ATOM 2195 N N . ASN A 1 277 ? 21.297 -4.812 4.586 1 96.62 277 ASN A N 1
ATOM 2196 C CA . ASN A 1 277 ? 21.969 -4.188 3.457 1 96.62 277 ASN A CA 1
ATOM 2197 C C . ASN A 1 277 ? 21.375 -2.826 3.121 1 96.62 277 ASN A C 1
ATOM 2199 O O . ASN A 1 277 ? 21.766 -2.189 2.143 1 96.62 277 ASN A O 1
ATOM 2203 N N . CYS A 1 278 ? 20.438 -2.402 3.902 1 97.44 278 CYS A N 1
ATOM 2204 C CA . CYS A 1 278 ? 19.875 -1.069 3.734 1 97.44 278 CYS A CA 1
ATOM 2205 C C . CYS A 1 278 ? 20.672 -0.034 4.516 1 97.44 278 CYS A C 1
ATOM 2207 O O . CYS A 1 278 ? 21.141 -0.309 5.625 1 97.44 278 CYS A O 1
ATOM 2209 N N . ASP A 1 279 ? 20.875 1.138 3.885 1 97 279 ASP A N 1
ATOM 2210 C CA . ASP A 1 279 ? 21.562 2.254 4.52 1 97 279 ASP A CA 1
ATOM 2211 C C . ASP A 1 279 ? 20.891 3.58 4.195 1 97 279 ASP A C 1
ATOM 2213 O O . ASP A 1 279 ? 20.688 3.912 3.025 1 97 279 ASP A O 1
ATOM 2217 N N . GLY A 1 280 ? 20.609 4.359 5.27 1 96.69 280 GLY A N 1
ATOM 2218 C CA . GLY A 1 280 ? 19.953 5.633 5.059 1 96.69 280 GLY A CA 1
ATOM 2219 C C . GLY A 1 280 ? 18.531 5.488 4.535 1 96.69 280 GLY A C 1
ATOM 2220 O O . GLY A 1 280 ? 18.078 6.289 3.713 1 96.69 280 GLY A O 1
ATOM 2221 N N . VAL A 1 281 ? 17.891 4.402 4.891 1 98 281 VAL A N 1
ATOM 2222 C CA . VAL A 1 281 ? 16.531 4.133 4.422 1 98 281 VAL A CA 1
ATOM 2223 C C . VAL A 1 281 ? 15.531 4.453 5.527 1 98 281 VAL A C 1
ATOM 2225 O O . VAL A 1 281 ? 15.781 4.18 6.703 1 98 281 VAL A O 1
ATOM 2228 N N . HIS A 1 282 ? 14.438 5.141 5.191 1 98 282 HIS A N 1
ATOM 2229 C CA . HIS A 1 282 ? 13.352 5.434 6.121 1 98 282 HIS A CA 1
ATOM 2230 C C . HIS A 1 282 ? 12.031 4.879 5.613 1 98 282 HIS A C 1
ATOM 2232 O O . HIS A 1 282 ? 11.719 4.984 4.426 1 98 282 HIS A O 1
ATOM 2238 N N . ILE A 1 283 ? 11.281 4.207 6.496 1 98.12 283 ILE A N 1
ATOM 2239 C CA . ILE A 1 283 ? 9.969 3.662 6.184 1 98.12 283 ILE A CA 1
ATOM 2240 C C . ILE A 1 283 ? 8.906 4.336 7.051 1 98.12 283 ILE A C 1
ATOM 2242 O O . ILE A 1 283 ? 8.984 4.297 8.281 1 98.12 283 ILE A O 1
ATOM 2246 N N . LEU A 1 284 ? 7.992 4.996 6.43 1 96.62 284 LEU A N 1
ATOM 2247 C CA . LEU A 1 284 ? 6.797 5.516 7.086 1 96.62 284 LEU A CA 1
ATOM 2248 C C . LEU A 1 284 ? 5.539 4.855 6.527 1 96.62 284 LEU A C 1
ATOM 2250 O O . LEU A 1 284 ? 5.109 5.172 5.414 1 96.62 284 LEU A O 1
ATOM 2254 N N . ASN A 1 285 ? 4.984 3.943 7.281 1 96.62 285 ASN A N 1
ATOM 2255 C CA . ASN A 1 285 ? 3.879 3.115 6.809 1 96.62 285 ASN A CA 1
ATOM 2256 C C . ASN A 1 285 ? 2.641 3.287 7.684 1 96.62 285 ASN A C 1
ATOM 2258 O O . ASN A 1 285 ? 2.641 2.895 8.852 1 96.62 285 ASN A O 1
ATOM 2262 N N . GLU A 1 286 ? 1.611 3.869 7.105 1 93.25 286 GLU A N 1
ATOM 2263 C CA . GLU A 1 286 ? 0.353 4.027 7.828 1 93.25 286 GLU A CA 1
ATOM 2264 C C . GLU A 1 286 ? -0.65 2.945 7.438 1 93.25 286 GLU A C 1
ATOM 2266 O O . GLU A 1 286 ? -1.793 2.955 7.898 1 93.25 286 GLU A O 1
ATOM 2271 N N . LEU A 1 287 ? -0.249 2.049 6.562 1 92.94 287 LEU A N 1
ATOM 2272 C CA . LEU A 1 287 ? -1.115 0.943 6.168 1 92.94 287 LEU A CA 1
ATOM 2273 C C . LEU A 1 287 ? -1.014 -0.209 7.164 1 92.94 287 LEU A C 1
ATOM 2275 O O . LEU A 1 287 ? -0.057 -0.283 7.938 1 92.94 287 LEU A O 1
ATOM 2279 N N . ALA A 1 288 ? -2.039 -1.086 7.098 1 89.25 288 ALA A N 1
ATOM 2280 C CA . ALA A 1 288 ? -2.1 -2.213 8.023 1 89.25 288 ALA A CA 1
ATOM 2281 C C . ALA A 1 288 ? -1.187 -3.348 7.57 1 89.25 288 ALA A C 1
ATOM 2283 O O . ALA A 1 288 ? -0.868 -4.246 8.352 1 89.25 288 ALA A O 1
ATOM 2284 N N . VAL A 1 289 ? -0.721 -3.379 6.363 1 92.69 289 VAL A N 1
ATOM 2285 C CA . VAL A 1 289 ? 0.131 -4.434 5.824 1 92.69 289 VAL A CA 1
ATOM 2286 C C . VAL A 1 289 ? 1.598 -4.023 5.945 1 92.69 289 VAL A C 1
ATOM 2288 O O . VAL A 1 289 ? 1.917 -2.832 5.961 1 92.69 289 VAL A O 1
ATOM 2291 N N . PRO A 1 290 ? 2.504 -4.961 5.988 1 96.44 290 PRO A N 1
ATOM 2292 C CA . PRO A 1 290 ? 3.914 -4.637 6.215 1 96.44 290 PRO A CA 1
ATOM 2293 C C . PRO A 1 290 ? 4.617 -4.137 4.957 1 96.44 290 PRO A C 1
ATOM 2295 O O . PRO A 1 290 ? 4.211 -4.477 3.842 1 96.44 290 PRO A O 1
ATOM 2298 N N . VAL A 1 291 ? 5.641 -3.314 5.152 1 98.25 291 VAL A N 1
ATOM 2299 C CA . VAL A 1 291 ? 6.586 -2.898 4.125 1 98.25 291 VAL A CA 1
ATOM 2300 C C . VAL A 1 291 ? 7.934 -3.584 4.352 1 98.25 291 VAL A C 1
ATOM 2302 O O . VAL A 1 291 ? 8.461 -3.568 5.465 1 98.25 291 VAL A O 1
ATOM 2305 N N . LEU A 1 292 ? 8.469 -4.254 3.375 1 98.38 292 LEU A N 1
ATOM 2306 C CA . LEU A 1 292 ? 9.789 -4.875 3.428 1 98.38 292 LEU A CA 1
ATOM 2307 C C . LEU A 1 292 ? 10.758 -4.16 2.494 1 98.38 292 LEU A C 1
ATOM 2309 O O . LEU A 1 292 ? 10.516 -4.07 1.289 1 98.38 292 LEU A O 1
ATOM 2313 N N . ALA A 1 293 ? 11.805 -3.604 3.055 1 98.69 293 ALA A N 1
ATOM 2314 C CA . ALA A 1 293 ? 12.852 -2.938 2.285 1 98.69 293 ALA A CA 1
ATOM 2315 C C . ALA A 1 293 ? 14.133 -3.768 2.268 1 98.69 293 ALA A C 1
ATOM 2317 O O . ALA A 1 293 ? 14.594 -4.23 3.312 1 98.69 293 ALA A O 1
ATOM 2318 N N . MET A 1 294 ? 14.719 -3.949 1.043 1 98.25 294 MET A N 1
ATOM 2319 C CA . MET A 1 294 ? 15.922 -4.77 0.956 1 98.25 294 MET A CA 1
ATOM 2320 C C . MET A 1 294 ? 16.953 -4.125 0.041 1 98.25 294 MET A C 1
ATOM 2322 O O . MET A 1 294 ? 16.688 -3.879 -1.136 1 98.25 294 MET A O 1
ATOM 2326 N N . GLY A 1 295 ? 18.156 -3.869 0.539 1 97.94 295 GLY A N 1
ATOM 2327 C CA . GLY A 1 295 ? 19.312 -3.463 -0.241 1 97.94 295 GLY A CA 1
ATOM 2328 C C . GLY A 1 295 ? 19.203 -2.047 -0.773 1 97.94 295 GLY A C 1
ATOM 2329 O O . GLY A 1 295 ? 19.688 -1.753 -1.868 1 97.94 295 GLY A O 1
ATOM 2330 N N . LEU A 1 296 ? 18.547 -1.166 -0.088 1 98.19 296 LEU A N 1
ATOM 2331 C CA . LEU A 1 296 ? 18.328 0.194 -0.568 1 98.19 296 LEU A CA 1
ATOM 2332 C C . LEU A 1 296 ? 19.281 1.17 0.114 1 98.19 296 LEU A C 1
ATOM 2334 O O . LEU A 1 296 ? 19.797 0.892 1.203 1 98.19 296 LEU A O 1
ATOM 2338 N N . HIS A 1 297 ? 19.531 2.281 -0.609 1 97.44 297 HIS A N 1
ATOM 2339 C CA . HIS A 1 297 ? 20.422 3.312 -0.084 1 97.44 297 HIS A CA 1
ATOM 2340 C C . HIS A 1 297 ? 19.812 4.703 -0.256 1 97.44 297 HIS A C 1
ATOM 2342 O O . HIS A 1 297 ? 19.547 5.129 -1.379 1 97.44 297 HIS A O 1
ATOM 2348 N N . ASP A 1 298 ? 19.641 5.414 0.849 1 96.81 298 ASP A N 1
ATOM 2349 C CA . ASP A 1 298 ? 19.172 6.793 0.876 1 96.81 298 ASP A CA 1
ATOM 2350 C C . ASP A 1 298 ? 17.812 6.922 0.203 1 96.81 298 ASP A C 1
ATOM 2352 O O . ASP A 1 298 ? 17.625 7.758 -0.685 1 96.81 298 ASP A O 1
ATOM 2356 N N . VAL A 1 299 ? 16.891 6.066 0.64 1 98.19 299 VAL A N 1
ATOM 2357 C CA . VAL A 1 299 ? 15.555 6 0.06 1 98.19 299 VAL A CA 1
ATOM 2358 C C . VAL A 1 299 ? 14.508 6.223 1.148 1 98.19 299 VAL A C 1
ATOM 2360 O O . VAL A 1 299 ? 14.711 5.824 2.299 1 98.19 299 VAL A O 1
ATOM 2363 N N . VAL A 1 300 ? 13.469 6.945 0.852 1 98.25 300 VAL A N 1
ATOM 2364 C CA . VAL A 1 300 ? 12.297 7.043 1.712 1 98.25 300 VAL A CA 1
ATOM 2365 C C . VAL A 1 300 ? 11.141 6.25 1.102 1 98.25 300 VAL A C 1
ATOM 2367 O O . VAL A 1 300 ? 10.898 6.324 -0.105 1 98.25 300 VAL A O 1
ATOM 2370 N N . ILE A 1 301 ? 10.562 5.383 1.878 1 98.75 301 ILE A N 1
ATOM 2371 C CA . ILE A 1 301 ? 9.367 4.625 1.531 1 98.75 301 ILE A CA 1
ATOM 2372 C C . ILE A 1 301 ? 8.195 5.082 2.402 1 98.75 301 ILE A C 1
ATOM 2374 O O . ILE A 1 301 ? 8.18 4.828 3.609 1 98.75 301 ILE A O 1
ATOM 2378 N N . SER A 1 302 ? 7.242 5.734 1.798 1 98 302 SER A N 1
ATOM 2379 C CA . SER A 1 302 ? 6.074 6.211 2.527 1 98 302 SER A CA 1
ATOM 2380 C C . SER A 1 302 ? 4.789 5.609 1.964 1 98 302 SER A C 1
ATOM 2382 O O . SER A 1 302 ? 4.551 5.664 0.756 1 98 302 SER A O 1
ATOM 2384 N N . ALA A 1 303 ? 4.043 4.988 2.822 1 97.62 303 ALA A N 1
ATOM 2385 C CA . ALA A 1 303 ? 2.799 4.344 2.404 1 97.62 303 ALA A CA 1
ATOM 2386 C C . ALA A 1 303 ? 1.625 4.809 3.262 1 97.62 303 ALA A C 1
ATOM 2388 O O . ALA A 1 303 ? 1.72 4.84 4.492 1 97.62 303 ALA A O 1
ATOM 2389 N N . SER A 1 304 ? 0.577 5.219 2.656 1 94.88 304 SER A N 1
ATOM 2390 C CA . SER A 1 304 ? -0.668 5.617 3.305 1 94.88 304 SER A CA 1
ATOM 2391 C C . SER A 1 304 ? -1.877 5.262 2.445 1 94.88 304 SER A C 1
ATOM 2393 O O . SER A 1 304 ? -1.726 4.781 1.319 1 94.88 304 SER A O 1
ATOM 2395 N N . PRO A 1 305 ? -3.127 5.422 2.992 1 93.06 305 PRO A N 1
ATOM 2396 C CA . PRO A 1 305 ? -4.32 5.164 2.178 1 93.06 305 PRO A CA 1
ATOM 2397 C C . PRO A 1 305 ? -4.355 6.004 0.903 1 93.06 305 PRO A C 1
ATOM 2399 O O . PRO A 1 305 ? -5.094 5.684 -0.031 1 93.06 305 PRO A O 1
ATOM 2402 N N . GLU A 1 306 ? -3.533 7.051 0.837 1 93.5 306 GLU A N 1
ATOM 2403 C CA . GLU A 1 306 ? -3.533 7.941 -0.32 1 93.5 306 GLU A CA 1
ATOM 2404 C C . GLU A 1 306 ? -2.654 7.391 -1.44 1 93.5 306 GLU A C 1
ATOM 2406 O O . GLU A 1 306 ? -2.836 7.742 -2.607 1 93.5 306 GLU A O 1
ATOM 2411 N N . GLY A 1 307 ? -1.716 6.621 -1.107 1 96.31 307 GLY A N 1
ATOM 2412 C CA . GLY A 1 307 ? -0.771 6.133 -2.098 1 96.31 307 GLY A CA 1
ATOM 2413 C C . GLY A 1 307 ? 0.542 5.668 -1.493 1 96.31 307 GLY A C 1
ATOM 2414 O O . GLY A 1 307 ? 0.649 5.516 -0.275 1 96.31 307 GLY A O 1
ATOM 2415 N N . ILE A 1 308 ? 1.563 5.344 -2.365 1 98.31 308 ILE A N 1
ATOM 2416 C CA . ILE A 1 308 ? 2.879 4.867 -1.952 1 98.31 308 ILE A CA 1
ATOM 2417 C C . ILE A 1 308 ? 3.965 5.676 -2.658 1 98.31 308 ILE A C 1
ATOM 2419 O O . ILE A 1 308 ? 3.955 5.801 -3.887 1 98.31 308 ILE A O 1
ATOM 2423 N N . LEU A 1 309 ? 4.832 6.258 -1.909 1 98.5 309 LEU A N 1
ATOM 2424 C CA . LEU A 1 309 ? 6 6.957 -2.438 1 98.5 309 LEU A CA 1
ATOM 2425 C C . LEU A 1 309 ? 7.273 6.164 -2.17 1 98.5 309 LEU A C 1
ATOM 2427 O O . LEU A 1 309 ? 7.504 5.715 -1.046 1 98.5 309 LEU A O 1
ATOM 2431 N N . VAL A 1 310 ? 8.008 5.891 -3.168 1 98.81 310 VAL A N 1
ATOM 2432 C CA . VAL A 1 310 ? 9.375 5.383 -3.047 1 98.81 310 VAL A CA 1
ATOM 2433 C C . VAL A 1 310 ? 10.336 6.328 -3.76 1 98.81 310 VAL A C 1
ATOM 2435 O O . VAL A 1 310 ? 10.32 6.434 -4.988 1 98.81 310 VAL A O 1
ATOM 2438 N N . SER A 1 311 ? 11.219 7 -2.975 1 98.25 311 SER A N 1
ATOM 2439 C CA . SER A 1 311 ? 12.023 8.047 -3.596 1 98.25 311 SER A CA 1
ATOM 2440 C C . SER A 1 311 ? 13.398 8.148 -2.943 1 98.25 311 SER A C 1
ATOM 2442 O O . SER A 1 311 ? 13.531 7.941 -1.734 1 98.25 311 SER A O 1
ATOM 2444 N N . ASP A 1 312 ? 14.328 8.414 -3.855 1 95.81 312 ASP A N 1
ATOM 2445 C CA . ASP A 1 312 ? 15.555 8.969 -3.299 1 95.81 312 ASP A CA 1
ATOM 2446 C C . ASP A 1 312 ? 15.273 10.242 -2.508 1 95.81 312 ASP A C 1
ATOM 2448 O O . ASP A 1 312 ? 14.398 11.031 -2.877 1 95.81 312 ASP A O 1
ATOM 2452 N N . LYS A 1 313 ? 16.016 10.422 -1.409 1 93.19 313 LYS A N 1
ATOM 2453 C CA . LYS A 1 313 ? 15.711 11.516 -0.496 1 93.19 313 LYS A CA 1
ATOM 2454 C C . LYS A 1 313 ? 15.844 12.867 -1.195 1 93.19 313 LYS A C 1
ATOM 2456 O O . LYS A 1 313 ? 15.008 13.758 -1.012 1 93.19 313 LYS A O 1
ATOM 2461 N N . GLU A 1 314 ? 16.75 13.047 -2.039 1 89.62 314 GLU A N 1
ATOM 2462 C CA . GLU A 1 314 ? 16.953 14.305 -2.74 1 89.62 314 GLU A CA 1
ATOM 2463 C C . GLU A 1 314 ? 15.852 14.57 -3.754 1 89.62 314 GLU A C 1
ATOM 2465 O O . GLU A 1 314 ? 15.328 15.68 -3.838 1 89.62 314 GLU A O 1
ATOM 2470 N N . GLN A 1 315 ? 15.469 13.539 -4.492 1 92.69 315 GLN A N 1
ATOM 2471 C CA . GLN A 1 315 ? 14.492 13.688 -5.562 1 92.69 315 GLN A CA 1
ATOM 2472 C C . GLN A 1 315 ? 13.094 13.914 -4.996 1 92.69 315 GLN A C 1
ATOM 2474 O O . GLN A 1 315 ? 12.219 14.445 -5.684 1 92.69 315 GLN A O 1
ATOM 2479 N N . SER A 1 316 ? 12.969 13.531 -3.793 1 92.06 316 SER A N 1
ATOM 2480 C CA . SER A 1 316 ? 11.664 13.68 -3.164 1 92.06 316 SER A CA 1
ATOM 2481 C C . SER A 1 316 ? 11.234 15.141 -3.109 1 92.06 316 SER A C 1
ATOM 2483 O O . SER A 1 316 ? 10.047 15.445 -2.963 1 92.06 316 SER A O 1
ATOM 2485 N N . SER A 1 317 ? 12.148 16.078 -3.193 1 87.69 317 SER A N 1
ATOM 2486 C CA . SER A 1 317 ? 11.852 17.5 -3.127 1 87.69 317 SER A CA 1
ATOM 2487 C C . SER A 1 317 ? 11.102 17.969 -4.371 1 87.69 317 SER A C 1
ATOM 2489 O O . SER A 1 317 ? 10.516 19.062 -4.379 1 87.69 317 SER A O 1
ATOM 2491 N N . TYR A 1 318 ? 11.07 17.172 -5.43 1 90.31 318 TYR A N 1
ATOM 2492 C CA . TYR A 1 318 ? 10.453 17.547 -6.695 1 90.31 318 TYR A CA 1
ATOM 2493 C C . TYR A 1 318 ? 9.156 16.781 -6.918 1 90.31 318 TYR A C 1
ATOM 2495 O O . TYR A 1 318 ? 8.75 16.562 -8.062 1 90.31 318 TYR A O 1
ATOM 2503 N N . ILE A 1 319 ? 8.492 16.453 -5.891 1 93.62 319 ILE A N 1
ATOM 2504 C CA . ILE A 1 319 ? 7.375 15.523 -5.93 1 93.62 319 ILE A CA 1
ATOM 2505 C C . ILE A 1 319 ? 6.117 16.25 -6.402 1 93.62 319 ILE A C 1
ATOM 2507 O O . ILE A 1 319 ? 5.234 15.641 -7.016 1 93.62 319 ILE A O 1
ATOM 2511 N N . LYS A 1 320 ? 5.926 17.484 -6.234 1 88.62 320 LYS A N 1
ATOM 2512 C CA . LYS A 1 320 ? 4.684 18.234 -6.32 1 88.62 320 LYS A CA 1
ATOM 2513 C C . LYS A 1 320 ? 4.039 18.094 -7.695 1 88.62 320 LYS A C 1
ATOM 2515 O O . LYS A 1 320 ? 2.848 17.797 -7.801 1 88.62 320 LYS A O 1
ATOM 2520 N N . PRO A 1 321 ? 4.805 18.234 -8.797 1 90.62 321 PRO A N 1
ATOM 2521 C CA . PRO A 1 321 ? 4.18 18.125 -10.117 1 90.62 321 PRO A CA 1
ATOM 2522 C C . PRO A 1 321 ? 3.539 16.766 -10.352 1 90.62 321 PRO A C 1
ATOM 2524 O O . PRO A 1 321 ? 2.564 16.656 -11.102 1 90.62 321 PRO A O 1
ATOM 2527 N N . PHE A 1 322 ? 4.012 15.766 -9.797 1 94.06 322 PHE A N 1
ATOM 2528 C CA . PHE A 1 322 ? 3.488 14.414 -9.977 1 94.06 322 PHE A CA 1
ATOM 2529 C C . PHE A 1 322 ? 2.217 14.211 -9.164 1 94.06 322 PHE A C 1
ATOM 2531 O O . PHE A 1 322 ? 1.229 13.672 -9.664 1 94.06 322 PHE A O 1
ATOM 2538 N N . VAL A 1 323 ? 2.271 14.688 -7.914 1 91.38 323 VAL A N 1
ATOM 2539 C CA . VAL A 1 323 ? 1.14 14.531 -7.004 1 91.38 323 VAL A CA 1
ATOM 2540 C C . VAL A 1 323 ? -0.056 15.32 -7.531 1 91.38 323 VAL A C 1
ATOM 2542 O O . VAL A 1 323 ? -1.202 14.883 -7.41 1 91.38 323 VAL A O 1
ATOM 2545 N N . ASP A 1 324 ? 0.235 16.453 -8.109 1 87.88 324 ASP A N 1
ATOM 2546 C CA . ASP A 1 324 ? -0.823 17.312 -8.633 1 87.88 324 ASP A CA 1
ATOM 2547 C C . ASP A 1 324 ? -1.568 16.625 -9.781 1 87.88 324 ASP A C 1
ATOM 2549 O O . ASP A 1 324 ? -2.709 16.984 -10.086 1 87.88 324 ASP A O 1
ATOM 2553 N N . GLN A 1 325 ? -0.967 15.68 -10.336 1 89.12 325 GLN A N 1
ATOM 2554 C CA . GLN A 1 325 ? -1.574 14.992 -11.469 1 89.12 325 GLN A CA 1
ATOM 2555 C C . GLN A 1 325 ? -2.484 13.859 -11 1 89.12 325 GLN A C 1
ATOM 2557 O O . GLN A 1 325 ? -3.289 13.344 -11.781 1 89.12 325 GLN A O 1
ATOM 2562 N N . PHE A 1 326 ? -2.262 13.445 -9.75 1 87.44 326 PHE A N 1
ATOM 2563 C CA . PHE A 1 326 ? -3.102 12.367 -9.242 1 87.44 326 PHE A CA 1
ATOM 2564 C C . PHE A 1 326 ? -4.52 12.859 -8.984 1 87.44 326 PHE A C 1
ATOM 2566 O O . PHE A 1 326 ? -4.73 13.781 -8.195 1 87.44 326 PHE A O 1
ATOM 2573 N N . GLU A 1 327 ? -5.453 12.492 -9.781 1 79.5 327 GLU A N 1
ATOM 2574 C CA . GLU A 1 327 ? -6.863 12.797 -9.555 1 79.5 327 GLU A CA 1
ATOM 2575 C C . GLU A 1 327 ? -7.52 11.742 -8.664 1 79.5 327 GLU A C 1
ATOM 2577 O O . GLU A 1 327 ? -7.98 10.711 -9.156 1 79.5 327 GLU A O 1
ATOM 2582 N N . GLN A 1 328 ? -7.43 11.961 -7.477 1 78 328 GLN A N 1
ATOM 2583 C CA . GLN A 1 328 ? -8.047 10.992 -6.582 1 78 328 GLN A CA 1
ATOM 2584 C C . GLN A 1 328 ? -8.773 11.688 -5.434 1 78 328 GLN A C 1
ATOM 2586 O O . GLN A 1 328 ? -8.445 12.82 -5.078 1 78 328 GLN A O 1
ATOM 2591 N N . GLN A 1 329 ? -9.781 11.102 -5.023 1 82 329 GLN A N 1
ATOM 2592 C CA . GLN A 1 329 ? -10.5 11.602 -3.855 1 82 329 GLN A CA 1
ATOM 2593 C C . GLN A 1 329 ? -9.688 11.391 -2.58 1 82 329 GLN A C 1
ATOM 2595 O O . GLN A 1 329 ? -8.703 10.656 -2.58 1 82 329 GLN A O 1
ATOM 2600 N N . ILE A 1 330 ? -10.102 12.086 -1.54 1 86.94 330 ILE A N 1
ATOM 2601 C CA . ILE A 1 330 ? -9.461 11.914 -0.238 1 86.94 330 ILE A CA 1
ATOM 2602 C C . ILE A 1 330 ? -9.812 10.539 0.329 1 86.94 330 ILE A C 1
ATOM 2604 O O . ILE A 1 330 ? -10.992 10.211 0.5 1 86.94 330 ILE A O 1
ATOM 2608 N N . MET A 1 331 ? -8.812 9.789 0.603 1 91.44 331 MET A N 1
ATOM 2609 C CA . MET A 1 331 ? -9.039 8.414 1.036 1 91.44 331 MET A CA 1
ATOM 2610 C C . MET A 1 331 ? -9.07 8.32 2.559 1 91.44 331 MET A C 1
ATOM 2612 O O . MET A 1 331 ? -9.586 7.348 3.113 1 91.44 331 MET A O 1
ATOM 2616 N N . PHE A 1 332 ? -8.547 9.312 3.166 1 88.88 332 PHE A N 1
ATOM 2617 C CA . PHE A 1 332 ? -8.492 9.352 4.625 1 88.88 332 PHE A CA 1
ATOM 2618 C C . PHE A 1 332 ? -8.562 10.789 5.129 1 88.88 332 PHE A C 1
ATOM 2620 O O . PHE A 1 332 ? -7.91 11.68 4.574 1 88.88 332 PHE A O 1
ATOM 2627 N N . ALA A 1 333 ? -9.344 10.922 6.207 1 86.62 333 ALA A N 1
ATOM 2628 C CA . ALA A 1 333 ? -9.438 12.258 6.801 1 86.62 333 ALA A CA 1
ATOM 2629 C C . ALA A 1 333 ? -9.766 12.172 8.289 1 86.62 333 ALA A C 1
ATOM 2631 O O . ALA A 1 333 ? -10.531 11.305 8.711 1 86.62 333 ALA A O 1
ATOM 2632 N N . GLU A 1 334 ? -9.188 13.016 9.023 1 84.69 334 GLU A N 1
ATOM 2633 C CA . GLU A 1 334 ? -9.547 13.234 10.422 1 84.69 334 GLU A CA 1
ATOM 2634 C C . GLU A 1 334 ? -10.414 14.484 10.57 1 84.69 334 GLU A C 1
ATOM 2636 O O . GLU A 1 334 ? -10.062 15.555 10.078 1 84.69 334 GLU A O 1
ATOM 2641 N N . LYS A 1 335 ? -11.578 14.281 11.188 1 85.69 335 LYS A N 1
ATOM 2642 C CA . LYS A 1 335 ? -12.531 15.352 11.453 1 85.69 335 LYS A CA 1
ATOM 2643 C C . LYS A 1 335 ? -12.688 15.594 12.953 1 85.69 335 LYS A C 1
ATOM 2645 O O . LYS A 1 335 ? -12.078 14.891 13.766 1 85.69 335 LYS A O 1
ATOM 2650 N N . SER A 1 336 ? -13.422 16.672 13.289 1 83.19 336 SER A N 1
ATOM 2651 C CA . SER A 1 336 ? -13.656 16.969 14.695 1 83.19 336 SER A CA 1
ATOM 2652 C C . SER A 1 336 ? -14.406 15.828 15.383 1 83.19 336 SER A C 1
ATOM 2654 O O . SER A 1 336 ? -14.18 15.547 16.562 1 83.19 336 SER A O 1
ATOM 2656 N N . TRP A 1 337 ? -15.188 15.109 14.617 1 88.38 337 TRP A N 1
ATOM 2657 C CA . TRP A 1 337 ? -16.062 14.086 15.18 1 88.38 337 TRP A CA 1
ATOM 2658 C C . TRP A 1 337 ? -15.391 12.727 15.164 1 88.38 337 TRP A C 1
ATOM 2660 O O . TRP A 1 337 ? -15.883 11.773 15.773 1 88.38 337 TRP A O 1
ATOM 2670 N N . GLY A 1 338 ? -14.312 12.602 14.469 1 91 338 GLY A N 1
ATOM 2671 C CA . GLY A 1 338 ? -13.633 11.328 14.281 1 91 338 GLY A CA 1
ATOM 2672 C C . GLY A 1 338 ? -12.859 11.25 12.977 1 91 338 GLY A C 1
ATOM 2673 O O . GLY A 1 338 ? -12.125 12.18 12.633 1 91 338 GLY A O 1
ATOM 2674 N N . SER A 1 339 ? -12.914 10.102 12.383 1 91.31 339 SER A N 1
ATOM 2675 C CA . SER A 1 339 ? -12.188 9.922 11.133 1 91.31 339 SER A CA 1
ATOM 2676 C C . SER A 1 339 ? -12.938 9.008 10.172 1 91.31 339 SER A C 1
ATOM 2678 O O . SER A 1 339 ? -13.875 8.312 10.578 1 91.31 339 SER A O 1
ATOM 2680 N N . TYR A 1 340 ? -12.57 9.125 8.961 1 92.69 340 TYR A N 1
ATOM 2681 C CA . TYR A 1 340 ? -13.078 8.164 7.984 1 92.69 340 TYR A CA 1
ATOM 2682 C C . TYR A 1 340 ? -11.969 7.703 7.047 1 92.69 340 TYR A C 1
ATOM 2684 O O . TYR A 1 340 ? -11 8.43 6.82 1 92.69 340 TYR A O 1
ATOM 2692 N N . LYS A 1 341 ? -12.078 6.547 6.586 1 93.94 341 LYS A N 1
ATOM 2693 C CA . LYS A 1 341 ? -11.172 5.91 5.633 1 93.94 341 LYS A CA 1
ATOM 2694 C C . LYS A 1 341 ? -11.945 5.219 4.516 1 93.94 341 LYS A C 1
ATOM 2696 O O . LYS A 1 341 ? -12.766 4.34 4.777 1 93.94 341 LYS A O 1
ATOM 2701 N N . VAL A 1 342 ? -11.703 5.633 3.275 1 93.62 342 VAL A N 1
ATOM 2702 C CA . VAL A 1 342 ? -12.328 4.969 2.133 1 93.62 342 VAL A CA 1
ATOM 2703 C C . VAL A 1 342 ? -11.656 3.619 1.892 1 93.62 342 VAL A C 1
ATOM 2705 O O . VAL A 1 342 ? -10.438 3.549 1.715 1 93.62 342 VAL A O 1
ATOM 2708 N N . MET A 1 343 ? -12.461 2.578 1.922 1 93.19 343 MET A N 1
ATOM 2709 C CA . MET A 1 343 ? -11.938 1.22 1.84 1 93.19 343 MET A CA 1
ATOM 2710 C C . MET A 1 343 ? -12.023 0.685 0.415 1 93.19 343 MET A C 1
ATOM 2712 O O . MET A 1 343 ? -11.195 -0.124 -0.003 1 93.19 343 MET A O 1
ATOM 2716 N N . ASP A 1 344 ? -13.078 1.049 -0.222 1 92.31 344 ASP A N 1
ATOM 2717 C CA . ASP A 1 344 ? -13.344 0.516 -1.555 1 92.31 344 ASP A CA 1
ATOM 2718 C C . ASP A 1 344 ? -14.18 1.492 -2.379 1 92.31 344 ASP A C 1
ATOM 2720 O O . ASP A 1 344 ? -15.094 2.129 -1.856 1 92.31 344 ASP A O 1
ATOM 2724 N N . VAL A 1 345 ? -13.781 1.626 -3.627 1 89.19 345 VAL A N 1
ATOM 2725 C CA . VAL A 1 345 ? -14.516 2.479 -4.555 1 89.19 345 VAL A CA 1
ATOM 2726 C C . VAL A 1 345 ? -14.875 1.687 -5.809 1 89.19 345 VAL A C 1
ATOM 2728 O O . VAL A 1 345 ? -14 1.142 -6.48 1 89.19 345 VAL A O 1
ATOM 2731 N N . GLU A 1 346 ? -16.094 1.581 -6.086 1 89.19 346 GLU A N 1
ATOM 2732 C CA . GLU A 1 346 ? -16.609 0.98 -7.312 1 89.19 346 GLU A CA 1
ATOM 2733 C C . GLU A 1 346 ? -17.406 1.994 -8.133 1 89.19 346 GLU A C 1
ATOM 2735 O O . GLU A 1 346 ? -17.531 3.154 -7.742 1 89.19 346 GLU A O 1
ATOM 2740 N N . THR A 1 347 ? -17.844 1.556 -9.289 1 86.88 347 THR A N 1
ATOM 2741 C CA . THR A 1 347 ? -18.562 2.455 -10.18 1 86.88 347 THR A CA 1
ATOM 2742 C C . THR A 1 347 ? -19.812 3.012 -9.5 1 86.88 347 THR A C 1
ATOM 2744 O O . THR A 1 347 ? -20.141 4.191 -9.656 1 86.88 347 THR A O 1
ATOM 2747 N N . GLU A 1 348 ? -20.484 2.133 -8.766 1 92.19 348 GLU A N 1
ATOM 2748 C CA . GLU A 1 348 ? -21.75 2.576 -8.203 1 92.19 348 GLU A CA 1
ATOM 2749 C C . GLU A 1 348 ? -21.812 2.328 -6.699 1 92.19 348 GLU A C 1
ATOM 2751 O O . GLU A 1 348 ? -22.891 2.189 -6.125 1 92.19 348 GLU A O 1
ATOM 2756 N N . SER A 1 349 ? -20.688 2.199 -6.109 1 93.62 349 SER A N 1
ATOM 2757 C CA . SER A 1 349 ? -20.672 1.981 -4.668 1 93.62 349 SER A CA 1
ATOM 2758 C C . SER A 1 349 ? -19.359 2.438 -4.047 1 93.62 349 SER A C 1
ATOM 2760 O O . SER A 1 349 ? -18.328 2.492 -4.727 1 93.62 349 SER A O 1
ATOM 2762 N N . MET A 1 350 ? -19.422 2.854 -2.838 1 94.25 350 MET A N 1
ATOM 2763 C CA . MET A 1 350 ? -18.266 3.234 -2.041 1 94.25 350 MET A CA 1
ATOM 2764 C C . MET A 1 350 ? -18.391 2.711 -0.614 1 94.25 350 MET A C 1
ATOM 2766 O O . MET A 1 350 ? -19.469 2.777 -0.013 1 94.25 350 MET A O 1
ATOM 2770 N N . THR A 1 351 ? -17.359 2.047 -0.154 1 96.06 351 THR A N 1
ATOM 2771 C CA . THR A 1 351 ? -17.328 1.531 1.21 1 96.06 351 THR A CA 1
ATOM 2772 C C . THR A 1 351 ? -16.359 2.334 2.07 1 96.06 351 THR A C 1
ATOM 2774 O O . THR A 1 351 ? -15.188 2.49 1.711 1 96.06 351 THR A O 1
ATOM 2777 N N . ILE A 1 352 ? -16.875 2.859 3.199 1 96.25 352 ILE A N 1
ATOM 2778 C CA . ILE A 1 352 ? -16.094 3.75 4.062 1 96.25 352 ILE A CA 1
ATOM 2779 C C . ILE A 1 352 ? -16.109 3.219 5.492 1 96.25 352 ILE A C 1
ATOM 2781 O O . ILE A 1 352 ? -17.156 2.785 5.992 1 96.25 352 ILE A O 1
ATOM 2785 N N . LYS A 1 353 ? -15.023 3.176 6.121 1 96.69 353 LYS A N 1
ATOM 2786 C CA . LYS A 1 353 ? -14.961 2.941 7.559 1 96.69 353 LYS A CA 1
ATOM 2787 C C . LYS A 1 353 ? -14.984 4.258 8.328 1 96.69 353 LYS A C 1
ATOM 2789 O O . LYS A 1 353 ? -14.141 5.129 8.102 1 96.69 353 LYS A O 1
ATOM 2794 N N . VAL A 1 354 ? -15.891 4.398 9.164 1 96.88 354 VAL A N 1
ATOM 2795 C CA . VAL A 1 354 ? -16.047 5.609 9.961 1 96.88 354 VAL A CA 1
ATOM 2796 C C . VAL A 1 354 ? -15.75 5.301 11.43 1 96.88 354 VAL A C 1
ATOM 2798 O O . VAL A 1 354 ? -16.219 4.289 11.961 1 96.88 354 VAL A O 1
ATOM 2801 N N . THR A 1 355 ? -15.008 6.086 12.047 1 96.19 355 THR A N 1
ATOM 2802 C CA . THR A 1 355 ? -14.766 6.039 13.484 1 96.19 355 THR A CA 1
ATOM 2803 C C . THR A 1 355 ? -15.203 7.344 14.148 1 96.19 355 THR A C 1
ATOM 2805 O O . THR A 1 355 ? -14.625 8.398 13.883 1 96.19 355 THR A O 1
ATOM 2808 N N . LEU A 1 356 ? -16.188 7.289 14.984 1 95.75 356 LEU A N 1
ATOM 2809 C CA . LEU A 1 356 ? -16.688 8.453 15.695 1 95.75 356 LEU A CA 1
ATOM 2810 C C . LEU A 1 356 ? -16.172 8.484 17.125 1 95.75 356 LEU A C 1
ATOM 2812 O O . LEU A 1 356 ? -16.266 7.488 17.844 1 95.75 356 LEU A O 1
ATOM 2816 N N . ASN A 1 357 ? -15.672 9.609 17.484 1 93 357 ASN A N 1
ATOM 2817 C CA . ASN A 1 357 ? -15.227 9.781 18.875 1 93 357 ASN A CA 1
ATOM 2818 C C . ASN A 1 357 ? -16.406 9.836 19.828 1 93 357 ASN A C 1
ATOM 2820 O O . ASN A 1 357 ? -17.5 10.305 19.469 1 93 357 ASN A O 1
ATOM 2824 N N . ALA A 1 358 ? -16.156 9.398 21.062 1 94.56 358 ALA A N 1
ATOM 2825 C CA . ALA A 1 358 ? -17.203 9.438 22.094 1 94.56 358 ALA A CA 1
ATOM 2826 C C . ALA A 1 358 ? -17.734 10.852 22.266 1 94.56 358 ALA A C 1
ATOM 2828 O O . ALA A 1 358 ? -16.969 11.812 22.359 1 94.56 358 ALA A O 1
ATOM 2829 N N . GLY A 1 359 ? -19.016 10.945 22.281 1 93.31 359 GLY A N 1
ATOM 2830 C CA . GLY A 1 359 ? -19.656 12.227 22.547 1 93.31 359 GLY A CA 1
ATOM 2831 C C . GLY A 1 359 ? -19.812 13.07 21.297 1 93.31 359 GLY A C 1
ATOM 2832 O O . GLY A 1 359 ? -20.328 14.188 21.359 1 93.31 359 GLY A O 1
ATOM 2833 N N . HIS A 1 360 ? -19.453 12.602 20.125 1 92 360 HIS A N 1
ATOM 2834 C CA . HIS A 1 360 ? -19.531 13.367 18.891 1 92 360 HIS A CA 1
ATOM 2835 C C . HIS A 1 360 ? -20.578 12.773 17.938 1 92 360 HIS A C 1
ATOM 2837 O O . HIS A 1 360 ? -21.078 11.68 18.172 1 92 360 HIS A O 1
ATOM 2843 N N . SER A 1 361 ? -20.953 13.57 16.984 1 91.88 361 SER A N 1
ATOM 2844 C CA . SER A 1 361 ? -21.922 13.141 15.992 1 91.88 361 SER A CA 1
ATOM 2845 C C . SER A 1 361 ? -21.547 13.641 14.602 1 91.88 361 SER A C 1
ATOM 2847 O O . SER A 1 361 ? -20.75 14.57 14.461 1 91.88 361 SER A O 1
ATOM 2849 N N . MET A 1 362 ? -22.109 12.938 13.648 1 89.5 362 MET A N 1
ATOM 2850 C CA . MET A 1 362 ? -22.047 13.484 12.297 1 89.5 362 MET A CA 1
ATOM 2851 C C . MET A 1 362 ? -23.078 14.586 12.109 1 89.5 362 MET A C 1
ATOM 2853 O O . MET A 1 362 ? -24.047 14.68 12.867 1 89.5 362 MET A O 1
ATOM 2857 N N . ASN A 1 363 ? -22.828 15.391 11.102 1 85.12 363 ASN A N 1
ATOM 2858 C CA . ASN A 1 363 ? -23.859 16.344 10.734 1 85.12 363 ASN A CA 1
ATOM 2859 C C . ASN A 1 363 ? -25.156 15.648 10.32 1 85.12 363 ASN A C 1
ATOM 2861 O O . ASN A 1 363 ? -25.125 14.602 9.68 1 85.12 363 ASN A O 1
ATOM 2865 N N . TYR A 1 364 ? -26.25 16.172 10.852 1 87.62 364 TYR A N 1
ATOM 2866 C CA . TYR A 1 364 ? -27.531 15.719 10.336 1 87.62 364 TYR A CA 1
ATOM 2867 C C . TYR A 1 364 ? -27.688 16.094 8.867 1 87.62 364 TYR A C 1
ATOM 2869 O O . TYR A 1 364 ? -27.672 17.281 8.523 1 87.62 364 TYR A O 1
ATOM 2877 N N . HIS A 1 365 ? -27.797 15.055 8.008 1 87.06 365 HIS A N 1
ATOM 2878 C CA . HIS A 1 365 ? -27.734 15.352 6.582 1 87.06 365 HIS A CA 1
ATOM 2879 C C . HIS A 1 365 ? -28.5 14.32 5.77 1 87.06 365 HIS A C 1
ATOM 2881 O O . HIS A 1 365 ? -29.062 13.375 6.332 1 87.06 365 HIS A O 1
ATOM 2887 N N . SER A 1 366 ? -28.703 14.602 4.508 1 87.44 366 SER A N 1
ATOM 2888 C CA . SER A 1 366 ? -29.312 13.688 3.547 1 87.44 366 SER A CA 1
ATOM 2889 C C . SER A 1 366 ? -28.531 13.656 2.242 1 87.44 366 SER A C 1
ATOM 2891 O O . SER A 1 366 ? -27.672 14.516 2.002 1 87.44 366 SER A O 1
ATOM 2893 N N . HIS A 1 367 ? -28.688 12.57 1.542 1 88.06 367 HIS A N 1
ATOM 2894 C CA . HIS A 1 367 ? -28.125 12.43 0.202 1 88.06 367 HIS A CA 1
ATOM 2895 C C . HIS A 1 367 ? -29.234 12.258 -0.838 1 88.06 367 HIS A C 1
ATOM 2897 O O . HIS A 1 367 ? -30.234 11.594 -0.582 1 88.06 367 HIS A O 1
ATOM 2903 N N . LYS A 1 368 ? -29.062 12.828 -1.962 1 84.25 368 LYS A N 1
ATOM 2904 C CA . LYS A 1 368 ? -30.109 12.805 -2.98 1 84.25 368 LYS A CA 1
ATOM 2905 C C . LYS A 1 368 ? -30 11.547 -3.842 1 84.25 368 LYS A C 1
ATOM 2907 O O . LYS A 1 368 ? -31.016 10.984 -4.254 1 84.25 368 LYS A O 1
ATOM 2912 N N . ASN A 1 369 ? -28.875 11.023 -4.105 1 84.25 369 ASN A N 1
ATOM 2913 C CA . ASN A 1 369 ? -28.719 10.062 -5.195 1 84.25 369 ASN A CA 1
ATOM 2914 C C . ASN A 1 369 ? -28.156 8.734 -4.691 1 84.25 369 ASN A C 1
ATOM 2916 O O . ASN A 1 369 ? -27.734 7.891 -5.488 1 84.25 369 ASN A O 1
ATOM 2920 N N . ARG A 1 370 ? -28.062 8.648 -3.385 1 87.88 370 ARG A N 1
ATOM 2921 C CA . ARG A 1 370 ? -27.438 7.41 -2.941 1 87.88 370 ARG A CA 1
ATOM 2922 C C . ARG A 1 370 ? -28.125 6.859 -1.696 1 87.88 370 ARG A C 1
ATOM 2924 O O . ARG A 1 370 ? -28.594 7.625 -0.852 1 87.88 370 ARG A O 1
ATOM 2931 N N . ASP A 1 371 ? -28.219 5.559 -1.697 1 91.88 371 ASP A N 1
ATOM 2932 C CA . ASP A 1 371 ? -28.594 4.824 -0.49 1 91.88 371 ASP A CA 1
ATOM 2933 C C . ASP A 1 371 ? -27.375 4.574 0.398 1 91.88 371 ASP A C 1
ATOM 2935 O O . ASP A 1 371 ? -26.234 4.59 -0.078 1 91.88 371 ASP A O 1
ATOM 2939 N N . GLU A 1 372 ? -27.625 4.527 1.648 1 94.62 372 GLU A N 1
ATOM 2940 C CA . GLU A 1 372 ? -26.531 4.219 2.574 1 94.62 372 GLU A CA 1
ATOM 2941 C C . GLU A 1 372 ? -26.906 3.068 3.504 1 94.62 372 GLU A C 1
ATOM 2943 O O . GLU A 1 372 ? -28.062 2.947 3.91 1 94.62 372 GLU A O 1
ATOM 2948 N N . VAL A 1 373 ? -26 2.232 3.721 1 96.38 373 VAL A N 1
ATOM 2949 C CA . VAL A 1 373 ? -26.109 1.183 4.727 1 96.38 373 VAL A CA 1
ATOM 2950 C C . VAL A 1 373 ? -24.969 1.308 5.734 1 96.38 373 VAL A C 1
ATOM 2952 O O . VAL A 1 373 ? -23.797 1.373 5.352 1 96.38 373 VAL A O 1
ATOM 2955 N N . TRP A 1 374 ? -25.344 1.41 7.027 1 97.19 374 TRP A N 1
ATOM 2956 C CA . TRP A 1 374 ? -24.344 1.415 8.094 1 97.19 374 TRP A CA 1
ATOM 2957 C C . TRP A 1 374 ? -24.344 0.085 8.844 1 97.19 374 TRP A C 1
ATOM 2959 O O . TRP A 1 374 ? -25.406 -0.436 9.203 1 97.19 374 TRP A O 1
ATOM 2969 N N . VAL A 1 375 ? -23.219 -0.521 8.969 1 97.25 375 VAL A N 1
ATOM 2970 C CA . VAL A 1 375 ? -23.047 -1.67 9.852 1 97.25 375 VAL A CA 1
ATOM 2971 C C . VAL A 1 375 ? -22.156 -1.281 11.031 1 97.25 375 VAL A C 1
ATOM 2973 O O . VAL A 1 375 ? -21 -0.916 10.852 1 97.25 375 VAL A O 1
ATOM 2976 N N . VAL A 1 376 ? -22.719 -1.403 12.266 1 97.56 376 VAL A N 1
ATOM 2977 C CA . VAL A 1 376 ? -21.953 -1.021 13.453 1 97.56 376 VAL A CA 1
ATOM 2978 C C . VAL A 1 376 ? -20.969 -2.127 13.82 1 97.56 376 VAL A C 1
ATOM 2980 O O . VAL A 1 376 ? -21.359 -3.281 14 1 97.56 376 VAL A O 1
ATOM 2983 N N . LEU A 1 377 ? -19.703 -1.751 13.891 1 96.62 377 LEU A N 1
ATOM 2984 C CA . LEU A 1 377 ? -18.656 -2.719 14.172 1 96.62 377 LEU A CA 1
ATOM 2985 C C . LEU A 1 377 ? -18.406 -2.83 15.672 1 96.62 377 LEU A C 1
ATOM 2987 O O . LEU A 1 377 ? -18.172 -3.924 16.188 1 96.62 377 LEU A O 1
ATOM 2991 N N . ALA A 1 378 ? -18.406 -1.73 16.281 1 96.38 378 ALA A N 1
ATOM 2992 C CA . ALA A 1 378 ? -18.047 -1.657 17.703 1 96.38 378 ALA A CA 1
ATOM 2993 C C . ALA A 1 378 ? -18.562 -0.365 18.328 1 96.38 378 ALA A C 1
ATOM 2995 O O . ALA A 1 378 ? -18.719 0.644 17.641 1 96.38 378 ALA A O 1
ATOM 2996 N N . GLY A 1 379 ? -18.797 -0.43 19.641 1 96.56 379 GLY A N 1
ATOM 2997 C CA . GLY A 1 379 ? -19.219 0.75 20.375 1 96.56 379 GLY A CA 1
ATOM 2998 C C . GLY A 1 379 ? -20.734 0.871 20.5 1 96.56 379 GLY A C 1
ATOM 2999 O O . GLY A 1 379 ? -21.453 -0.058 20.141 1 96.56 379 GLY A O 1
ATOM 3000 N N . THR A 1 380 ? -21.156 2.002 21.125 1 97.75 380 THR A N 1
ATOM 3001 C CA . THR A 1 380 ? -22.578 2.281 21.312 1 97.75 380 THR A CA 1
ATOM 3002 C C . THR A 1 380 ? -22.891 3.734 20.969 1 97.75 380 THR A C 1
ATOM 3004 O O . THR A 1 380 ? -22 4.59 21 1 97.75 380 THR A O 1
ATOM 3007 N N . GLY A 1 381 ? -24.125 3.965 20.594 1 97.5 381 GLY A N 1
ATOM 3008 C CA . GLY A 1 381 ? -24.625 5.293 20.281 1 97.5 381 GLY A CA 1
ATOM 3009 C C . GLY A 1 381 ? -26.094 5.305 19.875 1 97.5 381 GLY A C 1
ATOM 3010 O O . GLY A 1 381 ? -26.875 4.469 20.344 1 97.5 381 GLY A O 1
ATOM 3011 N N . LYS A 1 382 ? -26.469 6.367 19.188 1 97.5 382 LYS A N 1
ATOM 3012 C CA . LYS A 1 382 ? -27.828 6.484 18.688 1 97.5 382 LYS A CA 1
ATOM 3013 C C . LYS A 1 382 ? -27.844 7.074 17.281 1 97.5 382 LYS A C 1
ATOM 3015 O O . LYS A 1 382 ? -27.016 7.93 16.953 1 97.5 382 LYS A O 1
ATOM 3020 N N . THR A 1 383 ? -28.703 6.562 16.484 1 96.12 383 THR A N 1
ATOM 3021 C CA . THR A 1 383 ? -28.938 7.137 15.156 1 96.12 383 THR A CA 1
ATOM 3022 C C . THR A 1 383 ? -30.266 7.879 15.117 1 96.12 383 THR A C 1
ATOM 3024 O O . THR A 1 383 ? -31.188 7.566 15.875 1 96.12 383 THR A O 1
ATOM 3027 N N . ILE A 1 384 ? -30.297 8.875 14.375 1 94.38 384 ILE A N 1
ATOM 3028 C CA . ILE A 1 384 ? -31.531 9.578 14.047 1 94.38 384 ILE A CA 1
ATOM 3029 C C . ILE A 1 384 ? -31.797 9.492 12.539 1 94.38 384 ILE A C 1
ATOM 3031 O O . ILE A 1 384 ? -31 10 11.742 1 94.38 384 ILE A O 1
ATOM 3035 N N . VAL A 1 385 ? -32.844 8.852 12.18 1 93.69 385 VAL A N 1
ATOM 3036 C CA . VAL A 1 385 ? -33.219 8.719 10.781 1 93.69 385 VAL A CA 1
ATOM 3037 C C . VAL A 1 385 ? -34.625 9.297 10.57 1 93.69 385 VAL A C 1
ATOM 3039 O O . VAL A 1 385 ? -35.594 8.773 11.109 1 93.69 385 VAL A O 1
ATOM 3042 N N . ASP A 1 386 ? -34.688 10.312 9.812 1 92.31 386 ASP A N 1
ATOM 3043 C CA . ASP A 1 386 ? -35.938 11.031 9.57 1 92.31 386 ASP A CA 1
ATOM 3044 C C . ASP A 1 386 ? -36.656 11.344 10.875 1 92.31 386 ASP A C 1
ATOM 3046 O O . ASP A 1 386 ? -37.844 11.094 11.008 1 92.31 386 ASP A O 1
ATOM 3050 N N . GLY A 1 387 ? -35.812 11.703 11.805 1 89 387 GLY A N 1
ATOM 3051 C CA . GLY A 1 387 ? -36.344 12.18 13.07 1 89 387 GLY A CA 1
ATOM 3052 C C . GLY A 1 387 ? -36.531 11.07 14.094 1 89 387 GLY A C 1
ATOM 3053 O O . GLY A 1 387 ? -36.781 11.344 15.273 1 89 387 GLY A O 1
ATOM 3054 N N . TYR A 1 388 ? -36.469 9.836 13.734 1 92.31 388 TYR A N 1
ATOM 3055 C CA . TYR A 1 388 ? -36.625 8.711 14.656 1 92.31 388 TYR A CA 1
ATOM 3056 C C . TYR A 1 388 ? -35.281 8.305 15.25 1 92.31 388 TYR A C 1
ATOM 3058 O O . TYR A 1 388 ? -34.344 8.023 14.516 1 92.31 388 TYR A O 1
ATOM 3066 N N . GLU A 1 389 ? -35.312 8.258 16.547 1 94.69 389 GLU A N 1
ATOM 3067 C CA . GLU A 1 389 ? -34.094 7.91 17.266 1 94.69 389 GLU A CA 1
ATOM 3068 C C . GLU A 1 389 ? -34.031 6.418 17.578 1 94.69 389 GLU A C 1
ATOM 3070 O O . GLU A 1 389 ? -35.062 5.816 17.938 1 94.69 389 GLU A O 1
ATOM 3075 N N . GLN A 1 390 ? -32.938 5.859 17.438 1 95.44 390 GLN A N 1
ATOM 3076 C CA . GLN A 1 390 ? -32.688 4.449 17.75 1 95.44 390 GLN A CA 1
ATOM 3077 C C . GLN A 1 390 ? -31.297 4.234 18.328 1 95.44 390 GLN A C 1
ATOM 3079 O O . GLN A 1 390 ? -30.312 4.758 17.797 1 95.44 390 GLN A O 1
ATOM 3084 N N . ALA A 1 391 ? -31.281 3.484 19.422 1 97.31 391 ALA A N 1
ATOM 3085 C CA . ALA A 1 391 ? -29.984 3.094 19.953 1 97.31 391 ALA A CA 1
ATOM 3086 C C . ALA A 1 391 ? -29.266 2.123 19.016 1 97.31 391 ALA A C 1
ATOM 3088 O O . ALA A 1 391 ? -29.922 1.311 18.359 1 97.31 391 ALA A O 1
ATOM 3089 N N . VAL A 1 392 ? -27.953 2.232 19 1 96.94 392 VAL A N 1
ATOM 3090 C CA . VAL A 1 392 ? -27.203 1.324 18.141 1 96.94 392 VAL A CA 1
ATOM 3091 C C . VAL A 1 392 ? -26.047 0.705 18.922 1 96.94 392 VAL A C 1
ATOM 3093 O O . VAL A 1 392 ? -25.5 1.331 19.828 1 96.94 392 VAL A O 1
ATOM 3096 N N . LYS A 1 393 ? -25.703 -0.488 18.609 1 96.38 393 LYS A N 1
ATOM 3097 C CA . LYS A 1 393 ? -24.578 -1.259 19.141 1 96.38 393 LYS A CA 1
ATOM 3098 C C . LYS A 1 393 ? -23.984 -2.158 18.078 1 96.38 393 LYS A C 1
ATOM 3100 O O . LYS A 1 393 ? -24.484 -2.223 16.953 1 96.38 393 LYS A O 1
ATOM 3105 N N . ALA A 1 394 ? -22.875 -2.82 18.453 1 94.44 394 ALA A N 1
ATOM 3106 C CA . ALA A 1 394 ? -22.203 -3.691 17.5 1 94.44 394 ALA A CA 1
ATOM 3107 C C . ALA A 1 394 ? -23.172 -4.699 16.891 1 94.44 394 ALA A C 1
ATOM 3109 O O . ALA A 1 394 ? -23.953 -5.324 17.594 1 94.44 394 ALA A O 1
ATOM 3110 N N . GLY A 1 395 ? -23.125 -4.746 15.562 1 93.38 395 GLY A N 1
ATOM 3111 C CA . GLY A 1 395 ? -23.969 -5.699 14.859 1 93.38 395 GLY A CA 1
ATOM 3112 C C . GLY A 1 395 ? -25.219 -5.074 14.273 1 93.38 395 GLY A C 1
ATOM 3113 O O . GLY A 1 395 ? -25.844 -5.648 13.383 1 93.38 395 GLY A O 1
ATOM 3114 N N . ASP A 1 396 ? -25.625 -3.988 14.773 1 95.81 396 ASP A N 1
ATOM 3115 C CA . ASP A 1 396 ? -26.812 -3.318 14.258 1 95.81 396 ASP A CA 1
ATOM 3116 C C . ASP A 1 396 ? -26.594 -2.822 12.836 1 95.81 396 ASP A C 1
ATOM 3118 O O . ASP A 1 396 ? -25.469 -2.502 12.453 1 95.81 396 ASP A O 1
ATOM 3122 N N . VAL A 1 397 ? -27.641 -2.867 12.055 1 96.88 397 VAL A N 1
ATOM 3123 C CA . VAL A 1 397 ? -27.625 -2.402 10.672 1 96.88 397 VAL A CA 1
ATOM 3124 C C . VAL A 1 397 ? -28.656 -1.302 10.477 1 96.88 397 VAL A C 1
ATOM 3126 O O . VAL A 1 397 ? -29.812 -1.451 10.891 1 96.88 397 VAL A O 1
ATOM 3129 N N . ILE A 1 398 ? -28.25 -0.223 9.977 1 95.69 398 ILE A N 1
ATOM 3130 C CA . ILE A 1 398 ? -29.141 0.886 9.648 1 95.69 398 ILE A CA 1
ATOM 3131 C C . ILE A 1 398 ? -29.156 1.109 8.133 1 95.69 398 ILE A C 1
ATOM 3133 O O . ILE A 1 398 ? -28.109 1.339 7.527 1 95.69 398 ILE A O 1
ATOM 3137 N N . THR A 1 399 ? -30.328 1.016 7.5 1 94.5 399 THR A N 1
ATOM 3138 C CA . THR A 1 399 ? -30.469 1.241 6.066 1 94.5 399 THR A CA 1
ATOM 3139 C C . THR A 1 399 ? -31.188 2.564 5.797 1 94.5 399 THR A C 1
ATOM 3141 O O . THR A 1 399 ? -32.219 2.848 6.398 1 94.5 399 THR A O 1
ATOM 3144 N N . MET A 1 400 ? -30.594 3.301 4.914 1 92.81 400 MET A N 1
ATOM 3145 C CA . MET A 1 400 ? -31.156 4.609 4.59 1 92.81 400 MET A CA 1
ATOM 3146 C C . MET A 1 400 ? -31.281 4.789 3.078 1 92.81 400 MET A C 1
ATOM 3148 O O . MET A 1 400 ? -30.281 4.695 2.357 1 92.81 400 MET A O 1
ATOM 3152 N N . SER A 1 401 ? -32.469 5.117 2.625 1 91.12 401 SER A N 1
ATOM 3153 C CA . SER A 1 401 ? -32.688 5.402 1.21 1 91.12 401 SER A CA 1
ATOM 3154 C C . SER A 1 401 ? -32.312 6.844 0.874 1 91.12 401 SER A C 1
ATOM 3156 O O . SER A 1 401 ? -32.25 7.699 1.76 1 91.12 401 SER A O 1
ATOM 3158 N N . ALA A 1 402 ? -32.125 7.016 -0.432 1 89.69 402 ALA A N 1
ATOM 3159 C CA . ALA A 1 402 ? -31.875 8.383 -0.895 1 89.69 402 ALA A CA 1
ATOM 3160 C C . ALA A 1 402 ? -32.969 9.328 -0.394 1 89.69 402 ALA A C 1
ATOM 3162 O O . ALA A 1 402 ? -34.156 8.984 -0.396 1 89.69 402 ALA A O 1
ATOM 3163 N N . GLY A 1 403 ? -32.531 10.461 0.086 1 87.88 403 GLY A N 1
ATOM 3164 C CA . GLY A 1 403 ? -33.469 11.461 0.563 1 87.88 403 GLY A CA 1
ATOM 3165 C C . GLY A 1 403 ? -33.656 11.438 2.068 1 87.88 403 GLY A C 1
ATOM 3166 O O . GLY A 1 403 ? -34.094 12.422 2.66 1 87.88 403 GLY A O 1
ATOM 3167 N N . CYS A 1 404 ? -33.344 10.312 2.744 1 89.94 404 CYS A N 1
ATOM 3168 C CA . CYS A 1 404 ? -33.5 10.195 4.188 1 89.94 404 CYS A CA 1
ATOM 3169 C C . CYS A 1 404 ? -32.5 11.086 4.918 1 89.94 404 CYS A C 1
ATOM 3171 O O . CYS A 1 404 ? -31.328 11.133 4.551 1 89.94 404 CYS A O 1
ATOM 3173 N N . ARG A 1 405 ? -33 11.828 5.898 1 92.81 405 ARG A N 1
ATOM 3174 C CA . ARG A 1 405 ? -32.125 12.602 6.77 1 92.81 405 ARG A CA 1
ATOM 3175 C C . ARG A 1 405 ? -31.594 11.734 7.91 1 92.81 405 ARG A C 1
ATOM 3177 O O . ARG A 1 405 ? -32.375 11.008 8.547 1 92.81 405 ARG A O 1
ATOM 3184 N N . HIS A 1 406 ? -30.312 11.797 8.086 1 93.31 406 HIS A N 1
ATOM 3185 C CA . HIS A 1 406 ? -29.797 10.859 9.086 1 93.31 406 HIS A CA 1
ATOM 3186 C C . HIS A 1 406 ? -28.547 11.414 9.758 1 93.31 406 HIS A C 1
ATOM 3188 O O . HIS A 1 406 ? -27.875 12.289 9.203 1 93.31 406 HIS A O 1
ATOM 3194 N N . THR A 1 407 ? -28.328 11.023 10.961 1 94.62 407 THR A N 1
ATOM 3195 C CA . THR A 1 407 ? -27.094 11.242 11.719 1 94.62 407 THR A CA 1
ATOM 3196 C C . THR A 1 407 ? -26.875 10.109 12.719 1 94.62 407 THR A C 1
ATOM 3198 O O . THR A 1 407 ? -27.719 9.227 12.867 1 94.62 407 THR A O 1
ATOM 3201 N N . VAL A 1 408 ? -25.719 10.062 13.25 1 94.88 408 VAL A N 1
ATOM 3202 C CA . VAL A 1 408 ? -25.375 9.094 14.289 1 94.88 408 VAL A CA 1
ATOM 3203 C C . VAL A 1 408 ? -24.562 9.781 15.383 1 94.88 408 VAL A C 1
ATOM 3205 O O . VAL A 1 408 ? -23.703 10.633 15.094 1 94.88 408 VAL A O 1
ATOM 3208 N N . LEU A 1 409 ? -24.953 9.539 16.594 1 95.94 409 LEU A N 1
ATOM 3209 C CA . LEU A 1 409 ? -24.266 10.055 17.766 1 95.94 409 LEU A CA 1
ATOM 3210 C C . LEU A 1 409 ? -23.562 8.93 18.531 1 95.94 409 LEU A C 1
ATOM 3212 O O . LEU A 1 409 ? -24.172 7.898 18.812 1 95.94 409 LEU A O 1
ATOM 3216 N N . ALA A 1 410 ? -22.297 9.156 18.891 1 96.94 410 ALA A N 1
ATOM 3217 C CA . ALA A 1 410 ? -21.516 8.133 19.578 1 96.94 410 ALA A CA 1
ATOM 3218 C C . ALA A 1 410 ? -21.516 8.344 21.078 1 96.94 410 ALA A C 1
ATOM 3220 O O . ALA A 1 410 ? -21.141 9.414 21.578 1 96.94 410 ALA A O 1
ATOM 3221 N N . ASP A 1 411 ? -21.984 7.352 21.812 1 97.12 411 ASP A N 1
ATOM 3222 C CA . ASP A 1 411 ? -21.828 7.363 23.266 1 97.12 411 ASP A CA 1
ATOM 3223 C C . ASP A 1 411 ? -20.406 6.941 23.672 1 97.12 411 ASP A C 1
ATOM 3225 O O . ASP A 1 411 ? -19.844 7.473 24.625 1 97.12 411 ASP A O 1
ATOM 3229 N N . THR A 1 412 ? -19.891 5.941 23.094 1 96.88 412 THR A N 1
ATOM 3230 C CA . THR A 1 412 ? -18.484 5.516 23.109 1 96.88 412 THR A CA 1
ATOM 3231 C C . THR A 1 412 ? -17.859 5.688 21.734 1 96.88 412 THR A C 1
ATOM 3233 O O . THR A 1 412 ? -18.547 6.062 20.766 1 96.88 412 THR A O 1
ATOM 3236 N N . GLU A 1 413 ? -16.609 5.453 21.656 1 95.88 413 GLU A N 1
ATOM 3237 C CA . GLU A 1 413 ? -16.078 5.387 20.297 1 95.88 413 GLU A CA 1
ATOM 3238 C C . GLU A 1 413 ? -16.891 4.41 19.438 1 95.88 413 GLU A C 1
ATOM 3240 O O . GLU A 1 413 ? -17.094 3.26 19.844 1 95.88 413 GLU A O 1
ATOM 3245 N N . LEU A 1 414 ? -17.438 4.926 18.469 1 97.31 414 LEU A N 1
ATOM 3246 C CA . LEU A 1 414 ? -18.312 4.145 17.578 1 97.31 414 LEU A CA 1
ATOM 3247 C C . LEU A 1 414 ? -17.641 3.918 16.234 1 97.31 414 LEU A C 1
ATOM 3249 O O . LEU A 1 414 ? -17.203 4.867 15.586 1 97.31 414 LEU A O 1
ATOM 3253 N N . LYS A 1 415 ? -17.469 2.662 15.828 1 97.38 415 LYS A N 1
ATOM 3254 C CA . LYS A 1 415 ? -16.922 2.303 14.523 1 97.38 415 LYS A CA 1
ATOM 3255 C C . LYS A 1 415 ? -18 1.677 13.641 1 97.38 415 LYS A C 1
ATOM 3257 O O . LYS A 1 415 ? -18.734 0.799 14.078 1 97.38 415 LYS A O 1
ATOM 3262 N N . LEU A 1 416 ? -18.078 2.164 12.422 1 96.88 416 LEU A N 1
ATOM 3263 C CA . LEU A 1 416 ? -19.078 1.615 11.508 1 96.88 416 LEU A CA 1
ATOM 3264 C C . LEU A 1 416 ? -18.516 1.489 10.094 1 96.88 416 LEU A C 1
ATOM 3266 O O . LEU A 1 416 ? -17.594 2.223 9.727 1 96.88 416 LEU A O 1
ATOM 3270 N N . ILE A 1 417 ? -19.031 0.507 9.367 1 97.44 417 ILE A N 1
ATOM 3271 C CA . ILE A 1 417 ? -18.828 0.439 7.926 1 97.44 417 ILE A CA 1
ATOM 3272 C C . ILE A 1 417 ? -20 1.112 7.215 1 97.44 417 ILE A C 1
ATOM 3274 O O . ILE A 1 417 ? -21.156 0.755 7.438 1 97.44 417 ILE A O 1
ATOM 3278 N N . GLU A 1 418 ? -19.688 2.109 6.473 1 97 418 GLU A N 1
ATOM 3279 C CA . GLU A 1 418 ? -20.672 2.803 5.648 1 97 418 GLU A CA 1
ATOM 3280 C C . GLU A 1 418 ? -20.578 2.369 4.191 1 97 418 GLU A C 1
ATOM 3282 O O . GLU A 1 418 ? -19.531 2.514 3.561 1 97 418 GLU A O 1
ATOM 3287 N N . VAL A 1 419 ? -21.625 1.773 3.697 1 96.62 419 VAL A N 1
ATOM 3288 C CA . VAL A 1 419 ? -21.703 1.424 2.283 1 96.62 419 VAL A CA 1
ATOM 3289 C C . VAL A 1 419 ? -22.656 2.387 1.566 1 96.62 419 VAL A C 1
ATOM 3291 O O . VAL A 1 419 ? -23.828 2.492 1.922 1 96.62 419 VAL A O 1
ATOM 3294 N N . GLN A 1 420 ? -22.094 3.066 0.64 1 94.88 420 GLN A N 1
ATOM 3295 C CA . GLN A 1 420 ? -22.875 3.969 -0.2 1 94.88 420 GLN A CA 1
ATOM 3296 C C . GLN A 1 420 ? -23.188 3.33 -1.549 1 94.88 420 GLN A C 1
ATOM 3298 O O . GLN A 1 420 ? -22.297 2.756 -2.191 1 94.88 420 GLN A O 1
ATOM 3303 N N . LEU A 1 421 ? -24.422 3.377 -1.921 1 94.38 421 LEU A N 1
ATOM 3304 C CA . LEU A 1 421 ? -24.859 2.795 -3.188 1 94.38 421 LEU A CA 1
ATOM 3305 C C . LEU A 1 421 ? -25.578 3.83 -4.043 1 94.38 421 LEU A C 1
ATOM 3307 O O . LEU A 1 421 ? -26.547 4.445 -3.596 1 94.38 421 LEU A O 1
ATOM 3311 N N . GLY A 1 422 ? -25.141 3.996 -5.223 1 89.44 422 GLY A N 1
ATOM 3312 C CA . GLY A 1 422 ? -25.781 4.941 -6.121 1 89.44 422 GLY A CA 1
ATOM 3313 C C . GLY A 1 422 ? -24.906 5.324 -7.305 1 89.44 422 GLY A C 1
ATOM 3314 O O . GLY A 1 422 ? -23.75 4.941 -7.371 1 89.44 422 GLY A O 1
ATOM 3315 N N . LYS A 1 423 ? -25.641 6.012 -8.234 1 81.81 423 LYS A N 1
ATOM 3316 C CA . LYS A 1 423 ? -24.906 6.539 -9.391 1 81.81 423 LYS A CA 1
ATOM 3317 C C . LYS A 1 423 ? -24.281 7.887 -9.07 1 81.81 423 LYS A C 1
ATOM 3319 O O . LYS A 1 423 ? -24.859 8.695 -8.344 1 81.81 423 LYS A O 1
ATOM 3324 N N . ASP A 1 424 ? -23.062 8.227 -9.391 1 76 424 ASP A N 1
ATOM 3325 C CA . ASP A 1 424 ? -22.359 9.508 -9.273 1 76 424 ASP A CA 1
ATOM 3326 C C . ASP A 1 424 ? -22.141 9.875 -7.809 1 76 424 ASP A C 1
ATOM 3328 O O . ASP A 1 424 ? -22.5 10.977 -7.383 1 76 424 ASP A O 1
ATOM 3332 N N . ILE A 1 425 ? -21.719 8.969 -7.074 1 77 425 ILE A N 1
ATOM 3333 C CA . ILE A 1 425 ? -21.406 9.211 -5.668 1 77 425 ILE A CA 1
ATOM 3334 C C . ILE A 1 425 ? -20.375 10.312 -5.547 1 77 425 ILE A C 1
ATOM 3336 O O . ILE A 1 425 ? -19.266 10.195 -6.082 1 77 425 ILE A O 1
ATOM 3340 N N . ASN A 1 426 ? -20.75 11.469 -5.031 1 74.56 426 ASN A N 1
ATOM 3341 C CA . ASN A 1 426 ? -19.859 12.609 -4.855 1 74.56 426 ASN A CA 1
ATOM 3342 C C . ASN A 1 426 ? -20.156 13.359 -3.561 1 74.56 426 ASN A C 1
ATOM 3344 O O . ASN A 1 426 ? -21.281 13.32 -3.059 1 74.56 426 ASN A O 1
ATOM 3348 N N . VAL A 1 427 ? -19.141 13.969 -2.994 1 68.25 427 VAL A N 1
ATOM 3349 C CA . VAL A 1 427 ? -19.25 14.672 -1.718 1 68.25 427 VAL A CA 1
ATOM 3350 C C . VAL A 1 427 ? -20.234 15.836 -1.847 1 68.25 427 VAL A C 1
ATOM 3352 O O . VAL A 1 427 ? -20.844 16.25 -0.862 1 68.25 427 VAL A O 1
ATOM 3355 N N . LYS A 1 428 ? -20.531 16.297 -2.955 1 68.94 428 LYS A N 1
ATOM 3356 C CA . LYS A 1 428 ? -21.406 17.438 -3.197 1 68.94 428 LYS A CA 1
ATOM 3357 C C . LYS A 1 428 ? -22.875 17.047 -3.059 1 68.94 428 LYS A C 1
ATOM 3359 O O . LYS A 1 428 ? -23.75 17.906 -2.932 1 68.94 428 LYS A O 1
ATOM 3364 N N . ASP A 1 429 ? -23.141 15.734 -3.004 1 74.88 429 ASP A N 1
ATOM 3365 C CA . ASP A 1 429 ? -24.5 15.234 -2.895 1 74.88 429 ASP A CA 1
ATOM 3366 C C . ASP A 1 429 ? -24.969 15.25 -1.443 1 74.88 429 ASP A C 1
ATOM 3368 O O . ASP A 1 429 ? -25.859 14.477 -1.062 1 74.88 429 ASP A O 1
ATOM 3372 N N . LYS A 1 430 ? -24.391 16.125 -0.636 1 78.94 430 LYS A N 1
ATOM 3373 C CA . LYS A 1 430 ? -24.734 16.188 0.783 1 78.94 430 LYS A CA 1
ATOM 3374 C C . LYS A 1 430 ? -25.484 17.484 1.113 1 78.94 430 LYS A C 1
ATOM 3376 O O . LYS A 1 430 ? -25.062 18.562 0.712 1 78.94 430 LYS A O 1
ATOM 3381 N N . GLN A 1 431 ? -26.672 17.359 1.688 1 78.38 431 GLN A N 1
ATOM 3382 C CA . GLN A 1 431 ? -27.422 18.5 2.215 1 78.38 431 GLN A CA 1
ATOM 3383 C C . GLN A 1 431 ? -27.5 18.453 3.738 1 78.38 431 GLN A C 1
ATOM 3385 O O . GLN A 1 431 ? -27.891 17.438 4.316 1 78.38 431 GLN A O 1
ATOM 3390 N N . LYS A 1 432 ? -27.156 19.578 4.461 1 81.81 432 LYS A N 1
ATOM 3391 C CA . LYS A 1 432 ? -27.125 19.641 5.918 1 81.81 432 LYS A CA 1
ATOM 3392 C C . LYS A 1 432 ? -28.406 20.234 6.48 1 81.81 432 LYS A C 1
ATOM 3394 O O . LYS A 1 432 ? -29.016 21.109 5.859 1 81.81 432 LYS A O 1
ATOM 3399 N N . PHE A 1 433 ? -28.812 19.703 7.625 1 77.5 433 PHE A N 1
ATOM 3400 C CA . PHE A 1 433 ? -30.016 20.188 8.312 1 77.5 433 PHE A CA 1
ATOM 3401 C C . PHE A 1 433 ? -29.703 20.484 9.781 1 77.5 433 PHE A C 1
ATOM 3403 O O . PHE A 1 433 ? -28.703 20.031 10.312 1 77.5 433 PHE A O 1
ATOM 3410 N N . GLU A 1 434 ? -30.469 21.453 10.359 1 69.81 434 GLU A N 1
ATOM 3411 C CA . GLU A 1 434 ? -30.375 21.703 11.797 1 69.81 434 GLU A CA 1
ATOM 3412 C C . GLU A 1 434 ? -31.094 20.625 12.594 1 69.81 434 GLU A C 1
ATOM 3414 O O . GLU A 1 434 ? -32.188 20.172 12.203 1 69.81 434 GLU A O 1
ATOM 3419 N N . LEU A 1 435 ? -30.359 19.891 13.438 1 61.44 435 LEU A N 1
ATOM 3420 C CA . LEU A 1 435 ? -31.031 18.953 14.328 1 61.44 435 LEU A CA 1
ATOM 3421 C C . LEU A 1 435 ? -31.703 19.688 15.484 1 61.44 435 LEU A C 1
ATOM 3423 O O . LEU A 1 435 ? -31.047 20.422 16.219 1 61.44 435 LEU A O 1
ATOM 3427 N N . ASP A 1 436 ? -32.906 20.094 15.398 1 48.5 436 ASP A N 1
ATOM 3428 C CA . ASP A 1 436 ? -33.594 20.672 16.547 1 48.5 436 ASP A CA 1
ATOM 3429 C C . ASP A 1 436 ? -33.469 19.766 17.766 1 48.5 436 ASP A C 1
ATOM 3431 O O . ASP A 1 436 ? -33.938 18.609 17.734 1 48.5 436 ASP A O 1
ATOM 3435 N N . TYR A 1 437 ? -32.469 19.906 18.406 1 40.59 437 TYR A N 1
ATOM 3436 C CA . TYR A 1 437 ? -32.594 19.25 19.703 1 40.59 437 TYR A CA 1
ATOM 3437 C C . TYR A 1 437 ? -33.531 20.031 20.625 1 40.59 437 TYR A C 1
ATOM 3439 O O . TYR A 1 437 ? -33.562 21.266 20.562 1 40.59 437 TYR A O 1
ATOM 3447 N N . MET B 1 1 ? 0.995 -35.625 -27.672 1 91.06 1 MET B N 1
ATOM 3448 C CA . MET B 1 1 ? 1.896 -35.906 -26.562 1 91.06 1 MET B CA 1
ATOM 3449 C C . MET B 1 1 ? 1.174 -35.781 -25.234 1 91.06 1 MET B C 1
ATOM 3451 O O . MET B 1 1 ? 0.21 -35 -25.109 1 91.06 1 MET B O 1
ATOM 3455 N N . ASN B 1 2 ? 1.539 -36.625 -24.25 1 95 2 ASN B N 1
ATOM 3456 C CA . ASN B 1 2 ? 1.102 -36.5 -22.875 1 95 2 ASN B CA 1
ATOM 3457 C C . ASN B 1 2 ? 2.068 -35.625 -22.062 1 95 2 ASN B C 1
ATOM 3459 O O . ASN B 1 2 ? 3.275 -35.906 -22.062 1 95 2 ASN B O 1
ATOM 3463 N N . ILE B 1 3 ? 1.547 -34.594 -21.469 1 97.19 3 ILE B N 1
ATOM 3464 C CA . ILE B 1 3 ? 2.404 -33.719 -20.703 1 97.19 3 ILE B CA 1
ATOM 3465 C C . ILE B 1 3 ? 1.843 -33.531 -19.297 1 97.19 3 ILE B C 1
ATOM 3467 O O . ILE B 1 3 ? 0.634 -33.375 -19.109 1 97.19 3 ILE B O 1
ATOM 3471 N N . VAL B 1 4 ? 2.707 -33.656 -18.266 1 97.94 4 VAL B N 1
ATOM 3472 C CA . VAL B 1 4 ? 2.383 -33.344 -16.891 1 97.94 4 VAL B CA 1
ATOM 3473 C C . VAL B 1 4 ? 3.092 -32.062 -16.469 1 97.94 4 VAL B C 1
ATOM 3475 O O . VAL B 1 4 ? 4.32 -31.969 -16.547 1 97.94 4 VAL B O 1
ATOM 3478 N N . LEU B 1 5 ? 2.322 -31.078 -16.109 1 97.06 5 LEU B N 1
ATOM 3479 C CA . LEU B 1 5 ? 2.867 -29.828 -15.594 1 97.06 5 LEU B CA 1
ATOM 3480 C C . LEU B 1 5 ? 2.891 -29.828 -14.07 1 97.06 5 LEU B C 1
ATOM 3482 O O . LEU B 1 5 ? 1.855 -30.016 -13.43 1 97.06 5 LEU B O 1
ATOM 3486 N N . LEU B 1 6 ? 4.062 -29.641 -13.539 1 95.81 6 LEU B N 1
ATOM 3487 C CA . LEU B 1 6 ? 4.203 -29.594 -12.094 1 95.81 6 LEU B CA 1
ATOM 3488 C C . LEU B 1 6 ? 3.893 -28.188 -11.562 1 95.81 6 LEU B C 1
ATOM 3490 O O . LEU B 1 6 ? 4.598 -27.234 -11.883 1 95.81 6 LEU B O 1
ATOM 3494 N N . SER B 1 7 ? 2.801 -28.078 -10.797 1 90.56 7 SER B N 1
ATOM 3495 C CA . SER B 1 7 ? 2.34 -26.828 -10.219 1 90.56 7 SER B CA 1
ATOM 3496 C C . SER B 1 7 ? 2.168 -26.938 -8.703 1 90.56 7 SER B C 1
ATOM 3498 O O . SER B 1 7 ? 1.047 -26.875 -8.195 1 90.56 7 SER B O 1
ATOM 3500 N N . GLY B 1 8 ? 3.105 -27.203 -7.906 1 76.5 8 GLY B N 1
ATOM 3501 C CA . GLY B 1 8 ? 2.883 -27.422 -6.488 1 76.5 8 GLY B CA 1
ATOM 3502 C C . GLY B 1 8 ? 3.633 -26.438 -5.605 1 76.5 8 GLY B C 1
ATOM 3503 O O . GLY B 1 8 ? 3.451 -26.438 -4.387 1 76.5 8 GLY B O 1
ATOM 3504 N N . GLY B 1 9 ? 4.383 -25.547 -6.137 1 74.75 9 GLY B N 1
ATOM 3505 C CA . GLY B 1 9 ? 5.199 -24.672 -5.316 1 74.75 9 GLY B CA 1
ATOM 3506 C C . GLY B 1 9 ? 4.414 -23.531 -4.707 1 74.75 9 GLY B C 1
ATOM 3507 O O . GLY B 1 9 ? 3.361 -23.141 -5.227 1 74.75 9 GLY B O 1
ATOM 3508 N N . SER B 1 10 ? 4.855 -23.156 -3.461 1 66.94 10 SER B N 1
ATOM 3509 C CA . SER B 1 10 ? 4.168 -22.078 -2.76 1 66.94 10 SER B CA 1
ATOM 3510 C C . SER B 1 10 ? 4.484 -20.719 -3.381 1 66.94 10 SER B C 1
ATOM 3512 O O . SER B 1 10 ? 3.695 -19.781 -3.273 1 66.94 10 SER B O 1
ATOM 3514 N N . GLY B 1 11 ? 5.566 -20.641 -4.09 1 72.31 11 GLY B N 1
ATOM 3515 C CA . GLY B 1 11 ? 5.953 -19.422 -4.777 1 72.31 11 GLY B CA 1
ATOM 3516 C C . GLY B 1 11 ? 6.09 -18.234 -3.846 1 72.31 11 GLY B C 1
ATOM 3517 O O . GLY B 1 11 ? 5.695 -17.109 -4.191 1 72.31 11 GLY B O 1
ATOM 3518 N N . LYS B 1 12 ? 6.734 -18.234 -2.652 1 80.31 12 LYS B N 1
ATOM 3519 C CA . LYS B 1 12 ? 6.762 -17.172 -1.651 1 80.31 12 LYS B CA 1
ATOM 3520 C C . LYS B 1 12 ? 7.824 -16.125 -1.989 1 80.31 12 LYS B C 1
ATOM 3522 O O . LYS B 1 12 ? 7.82 -15.023 -1.431 1 80.31 12 LYS B O 1
ATOM 3527 N N . ARG B 1 13 ? 8.695 -16.391 -2.926 1 88.12 13 ARG B N 1
ATOM 3528 C CA . ARG B 1 13 ? 9.789 -15.492 -3.266 1 88.12 13 ARG B CA 1
ATOM 3529 C C . ARG B 1 13 ? 9.289 -14.289 -4.062 1 88.12 13 ARG B C 1
ATOM 3531 O O . ARG B 1 13 ? 10 -13.297 -4.211 1 88.12 13 ARG B O 1
ATOM 3538 N N . LEU B 1 14 ? 8.039 -14.352 -4.52 1 92.88 14 LEU B N 1
ATOM 3539 C CA . LEU B 1 14 ? 7.473 -13.227 -5.254 1 92.88 14 LEU B CA 1
ATOM 3540 C C . LEU B 1 14 ? 6.473 -12.469 -4.395 1 92.88 14 LEU B C 1
ATOM 3542 O O . LEU B 1 14 ? 5.621 -11.742 -4.918 1 92.88 14 LEU B O 1
ATOM 3546 N N . TRP B 1 15 ? 6.609 -12.742 -3.102 1 93.56 15 TRP B N 1
ATOM 3547 C CA . TRP B 1 15 ? 5.875 -11.852 -2.209 1 93.56 15 TRP B CA 1
ATOM 3548 C C . TRP B 1 15 ? 6.141 -10.391 -2.561 1 93.56 15 TRP B C 1
ATOM 3550 O O . TRP B 1 15 ? 7.258 -10.031 -2.938 1 93.56 15 TRP B O 1
ATOM 3560 N N . PRO B 1 16 ? 5.191 -9.547 -2.51 1 95.19 16 PRO B N 1
ATOM 3561 C CA . PRO B 1 16 ? 3.859 -9.719 -1.928 1 95.19 16 PRO B CA 1
ATOM 3562 C C . PRO B 1 16 ? 2.807 -10.102 -2.965 1 95.19 16 PRO B C 1
ATOM 3564 O O . PRO B 1 16 ? 1.611 -10.109 -2.66 1 95.19 16 PRO B O 1
ATOM 3567 N N . LEU B 1 17 ? 3.172 -10.414 -4.168 1 92.31 17 LEU B N 1
ATOM 3568 C CA . LEU B 1 17 ? 2.191 -10.797 -5.176 1 92.31 17 LEU B CA 1
ATOM 3569 C C . LEU B 1 17 ? 1.714 -12.227 -4.953 1 92.31 17 LEU B C 1
ATOM 3571 O O . LEU B 1 17 ? 0.571 -12.562 -5.273 1 92.31 17 LEU B O 1
ATOM 3575 N N . SER B 1 18 ? 2.621 -12.961 -4.441 1 89.75 18 SER B N 1
ATOM 3576 C CA . SER B 1 18 ? 2.293 -14.367 -4.227 1 89.75 18 SER B CA 1
ATOM 3577 C C . SER B 1 18 ? 2.014 -14.648 -2.756 1 89.75 18 SER B C 1
ATOM 3579 O O . SER B 1 18 ? 2.494 -13.93 -1.877 1 89.75 18 SER B O 1
ATOM 3581 N N . ASN B 1 19 ? 1.223 -15.578 -2.451 1 84.94 19 ASN B N 1
ATOM 3582 C CA . ASN B 1 19 ? 0.986 -16.172 -1.14 1 84.94 19 ASN B CA 1
ATOM 3583 C C . ASN B 1 19 ? 0.705 -17.672 -1.242 1 84.94 19 ASN B C 1
ATOM 3585 O O . ASN B 1 19 ? 0.956 -18.281 -2.281 1 84.94 19 ASN B O 1
ATOM 3589 N N . ASP B 1 20 ? 0.253 -18.281 -0.249 1 76.69 20 ASP B N 1
ATOM 3590 C CA . ASP B 1 20 ? 0.104 -19.734 -0.192 1 76.69 20 ASP B CA 1
ATOM 3591 C C . ASP B 1 20 ? -1.018 -20.219 -1.112 1 76.69 20 ASP B C 1
ATOM 3593 O O . ASP B 1 20 ? -1.062 -21.375 -1.494 1 76.69 20 ASP B O 1
ATOM 3597 N N . ILE B 1 21 ? -1.86 -19.359 -1.481 1 76.75 21 ILE B N 1
ATOM 3598 C CA . ILE B 1 21 ? -2.992 -19.719 -2.328 1 76.75 21 ILE B CA 1
ATOM 3599 C C . ILE B 1 21 ? -2.75 -19.234 -3.752 1 76.75 21 ILE B C 1
ATOM 3601 O O . ILE B 1 21 ? -3.053 -19.922 -4.723 1 76.75 21 ILE B O 1
ATOM 3605 N N . ARG B 1 22 ? -2.191 -18.109 -3.793 1 83.69 22 ARG B N 1
ATOM 3606 C CA . ARG B 1 22 ? -1.849 -17.5 -5.074 1 83.69 22 ARG B CA 1
ATOM 3607 C C . ARG B 1 22 ? -0.352 -17.609 -5.348 1 83.69 22 ARG B C 1
ATOM 3609 O O . ARG B 1 22 ? 0.377 -16.625 -5.227 1 83.69 22 ARG B O 1
ATOM 3616 N N . SER B 1 23 ? -0.043 -18.766 -5.922 1 88.88 23 SER B N 1
ATOM 3617 C CA . SER B 1 23 ? 1.36 -19.031 -6.223 1 88.88 23 SER B CA 1
ATOM 3618 C C . SER B 1 23 ? 1.822 -18.234 -7.441 1 88.88 23 SER B C 1
ATOM 3620 O O . SER B 1 23 ? 1.005 -17.656 -8.156 1 88.88 23 SER B O 1
ATOM 3622 N N . LYS B 1 24 ? 3.113 -18.266 -7.68 1 89.75 24 LYS B N 1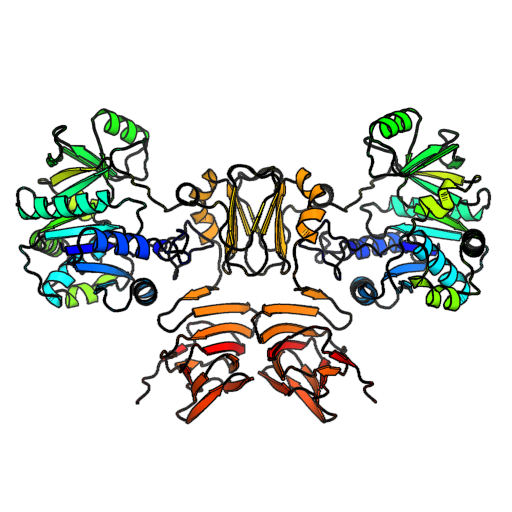
ATOM 3623 C CA . LYS B 1 24 ? 3.711 -17.406 -8.695 1 89.75 24 LYS B CA 1
ATOM 3624 C C . LYS B 1 24 ? 3.143 -17.703 -10.078 1 89.75 24 LYS B C 1
ATOM 3626 O O . LYS B 1 24 ? 3.037 -16.812 -10.922 1 89.75 24 LYS B O 1
ATOM 3631 N N . GLN B 1 25 ? 2.826 -18.922 -10.352 1 91.94 25 GLN B N 1
ATOM 3632 C CA . GLN B 1 25 ? 2.395 -19.312 -11.688 1 91.94 25 GLN B CA 1
ATOM 3633 C C . GLN B 1 25 ? 1.036 -18.703 -12.031 1 91.94 25 GLN B C 1
ATOM 3635 O O . GLN B 1 25 ? 0.608 -18.734 -13.188 1 91.94 25 GLN B O 1
ATOM 3640 N N . PHE B 1 26 ? 0.329 -18.172 -11.031 1 90.94 26 PHE B N 1
ATOM 3641 C CA . PHE B 1 26 ? -1.007 -17.625 -11.25 1 90.94 26 PHE B CA 1
ATOM 3642 C C . PHE B 1 26 ? -0.968 -16.109 -11.352 1 90.94 26 PHE B C 1
ATOM 3644 O O . PHE B 1 26 ? -2.004 -15.469 -11.531 1 90.94 26 PHE B O 1
ATOM 3651 N N . ILE B 1 27 ? 0.148 -15.523 -11.195 1 88.12 27 ILE B N 1
ATOM 3652 C CA . ILE B 1 27 ? 0.285 -14.078 -11.25 1 88.12 27 ILE B CA 1
ATOM 3653 C C . ILE B 1 27 ? 0.247 -13.609 -12.703 1 88.12 27 ILE B C 1
ATOM 3655 O O . ILE B 1 27 ? 0.993 -14.109 -13.547 1 88.12 27 ILE B O 1
ATOM 3659 N N . LYS B 1 28 ? -0.618 -12.656 -12.992 1 89.12 28 LYS B N 1
ATOM 3660 C CA . LYS B 1 28 ? -0.78 -12.141 -14.344 1 89.12 28 LYS B CA 1
ATOM 3661 C C . LYS B 1 28 ? 0.157 -10.961 -14.602 1 89.12 28 LYS B C 1
ATOM 3663 O O . LYS B 1 28 ? -0.12 -9.836 -14.188 1 89.12 28 LYS B O 1
ATOM 3668 N N . ILE B 1 29 ? 1.255 -11.219 -15.383 1 88.12 29 ILE B N 1
ATOM 3669 C CA . ILE B 1 29 ? 2.238 -10.156 -15.523 1 88.12 29 ILE B CA 1
ATOM 3670 C C . ILE B 1 29 ? 2.656 -10.023 -16.984 1 88.12 29 ILE B C 1
ATOM 3672 O O . ILE B 1 29 ? 3.334 -9.062 -17.359 1 88.12 29 ILE B O 1
ATOM 3676 N N . PHE B 1 30 ? 2.252 -11 -17.797 1 88.94 30 PHE B N 1
ATOM 3677 C CA . PHE B 1 30 ? 2.658 -10.945 -19.203 1 88.94 30 PHE B CA 1
ATOM 3678 C C . PHE B 1 30 ? 1.586 -10.281 -20.047 1 88.94 30 PHE B C 1
ATOM 3680 O O . PHE B 1 30 ? 0.437 -10.727 -20.078 1 88.94 30 PHE B O 1
ATOM 3687 N N . LYS B 1 31 ? 2.002 -9.266 -20.781 1 88.5 31 LYS B N 1
ATOM 3688 C CA . LYS B 1 31 ? 1.064 -8.492 -21.578 1 88.5 31 LYS B CA 1
ATOM 3689 C C . LYS B 1 31 ? 0.56 -9.305 -22.781 1 88.5 31 LYS B C 1
ATOM 3691 O O . LYS B 1 31 ? 1.331 -10.023 -23.406 1 88.5 31 LYS B O 1
ATOM 3696 N N . THR B 1 32 ? -0.704 -9.281 -22.969 1 90 32 THR B N 1
ATOM 3697 C CA . THR B 1 32 ? -1.36 -9.836 -24.156 1 90 32 THR B CA 1
ATOM 3698 C C . THR B 1 32 ? -2.195 -8.766 -24.859 1 90 32 THR B C 1
ATOM 3700 O O . THR B 1 32 ? -2.199 -7.602 -24.453 1 90 32 THR B O 1
ATOM 3703 N N . GLU B 1 33 ? -2.838 -9.047 -25.891 1 86.88 33 GLU B N 1
ATOM 3704 C CA . GLU B 1 33 ? -3.686 -8.109 -26.625 1 86.88 33 GLU B CA 1
ATOM 3705 C C . GLU B 1 33 ? -4.848 -7.629 -25.75 1 86.88 33 GLU B C 1
ATOM 3707 O O . GLU B 1 33 ? -5.25 -6.465 -25.844 1 86.88 33 GLU B O 1
ATOM 3712 N N . ASP B 1 34 ? -5.348 -8.453 -24.953 1 87.19 34 ASP B N 1
ATOM 3713 C CA . ASP B 1 34 ? -6.566 -8.148 -24.219 1 87.19 34 ASP B CA 1
ATOM 3714 C C . ASP B 1 34 ? -6.27 -7.914 -22.734 1 87.19 34 ASP B C 1
ATOM 3716 O O . ASP B 1 34 ? -7.188 -7.762 -21.922 1 87.19 34 ASP B O 1
ATOM 3720 N N . GLY B 1 35 ? -4.992 -7.887 -22.344 1 88.56 35 GLY B N 1
ATOM 3721 C CA . GLY B 1 35 ? -4.664 -7.711 -20.938 1 88.56 35 GLY B CA 1
ATOM 3722 C C . GLY B 1 35 ? -3.352 -8.359 -20.547 1 88.56 35 GLY B C 1
ATOM 3723 O O . GLY B 1 35 ? -2.32 -8.109 -21.172 1 88.56 35 GLY B O 1
ATOM 3724 N N . TYR B 1 36 ? -3.457 -9.148 -19.469 1 90.06 36 TYR B N 1
ATOM 3725 C CA . TYR B 1 36 ? -2.279 -9.852 -18.969 1 90.06 36 TYR B CA 1
ATOM 3726 C C . TYR B 1 36 ? -2.568 -11.336 -18.781 1 90.06 36 TYR B C 1
ATOM 3728 O O . TYR B 1 36 ? -3.701 -11.719 -18.484 1 90.06 36 TYR B O 1
ATOM 3736 N N . GLU B 1 37 ? -1.612 -12.148 -19 1 93.06 37 GLU B N 1
ATOM 3737 C CA . GLU B 1 37 ? -1.755 -13.57 -18.719 1 93.06 37 GLU B CA 1
ATOM 3738 C C . GLU B 1 37 ? -0.76 -14.031 -17.656 1 93.06 37 GLU B C 1
ATOM 3740 O O . GLU B 1 37 ? 0.273 -13.391 -17.453 1 93.06 37 GLU B O 1
ATOM 3745 N N . SER B 1 38 ? -1.138 -15.109 -16.984 1 92.88 38 SER B N 1
ATOM 3746 C CA . SER B 1 38 ? -0.273 -15.719 -15.977 1 92.88 38 SER B CA 1
ATOM 3747 C C . SER B 1 38 ? 0.74 -16.656 -16.625 1 92.88 38 SER B C 1
ATOM 3749 O O . SER B 1 38 ? 0.668 -16.938 -17.812 1 92.88 38 SER B O 1
ATOM 3751 N N . MET B 1 39 ? 1.676 -17.125 -15.805 1 92.94 39 MET B N 1
ATOM 3752 C CA . MET B 1 39 ? 2.668 -18.078 -16.281 1 92.94 39 MET B CA 1
ATOM 3753 C C . MET B 1 39 ? 1.998 -19.375 -16.734 1 92.94 39 MET B C 1
ATOM 3755 O O . MET B 1 39 ? 2.336 -19.922 -17.797 1 92.94 39 MET B O 1
ATOM 3759 N N . VAL B 1 40 ? 1.048 -19.828 -15.977 1 94.69 40 VAL B N 1
ATOM 3760 C CA . VAL B 1 40 ? 0.38 -21.094 -16.281 1 94.69 40 VAL B CA 1
ATOM 3761 C C . VAL B 1 40 ? -0.443 -20.938 -17.562 1 94.69 40 VAL B C 1
ATOM 3763 O O . VAL B 1 40 ? -0.478 -21.844 -18.391 1 94.69 40 VAL B O 1
ATOM 3766 N N . GLN B 1 41 ? -1.096 -19.828 -17.75 1 95.12 41 GLN B N 1
ATOM 3767 C CA . GLN B 1 41 ? -1.858 -19.578 -18.953 1 95.12 41 GLN B CA 1
ATOM 3768 C C . GLN B 1 41 ? -0.945 -19.531 -20.188 1 95.12 41 GLN B C 1
ATOM 3770 O O . GLN B 1 41 ? -1.282 -20.078 -21.234 1 95.12 41 GLN B O 1
ATOM 3775 N N . ARG B 1 42 ? 0.144 -18.891 -20.016 1 94.5 42 ARG B N 1
ATOM 3776 C CA . ARG B 1 42 ? 1.1 -18.75 -21.109 1 94.5 42 ARG B CA 1
ATOM 3777 C C . ARG B 1 42 ? 1.645 -20.109 -21.547 1 94.5 42 ARG B C 1
ATOM 3779 O O . ARG B 1 42 ? 1.656 -20.422 -22.734 1 94.5 42 ARG B O 1
ATOM 3786 N N . VAL B 1 43 ? 2.076 -20.859 -20.578 1 95.62 43 VAL B N 1
ATOM 3787 C CA . VAL B 1 43 ? 2.637 -22.172 -20.828 1 95.62 43 VAL B CA 1
ATOM 3788 C C . VAL B 1 43 ? 1.588 -23.062 -21.5 1 95.62 43 VAL B C 1
ATOM 3790 O O . VAL B 1 43 ? 1.868 -23.719 -22.5 1 95.62 43 VAL B O 1
ATOM 3793 N N . TYR B 1 44 ? 0.375 -23.078 -20.984 1 96.06 44 TYR B N 1
ATOM 3794 C CA . TYR B 1 44 ? -0.705 -23.891 -21.547 1 96.06 44 TYR B CA 1
ATOM 3795 C C . TYR B 1 44 ? -0.998 -23.469 -22.984 1 96.06 44 TYR B C 1
ATOM 3797 O O . TYR B 1 44 ? -1.139 -24.328 -23.875 1 96.06 44 TYR B O 1
ATOM 3805 N N . ARG B 1 45 ? -1.1 -22.188 -23.188 1 95.12 45 ARG B N 1
ATOM 3806 C CA . ARG B 1 45 ? -1.341 -21.672 -24.531 1 95.12 45 ARG B CA 1
ATOM 3807 C C . ARG B 1 45 ? -0.25 -22.125 -25.484 1 95.12 45 ARG B C 1
ATOM 3809 O O . ARG B 1 45 ? -0.541 -22.531 -26.609 1 95.12 45 ARG B O 1
ATOM 3816 N N . GLN B 1 46 ? 0.975 -22.047 -25.078 1 96.62 46 GLN B N 1
ATOM 3817 C CA . GLN B 1 46 ? 2.105 -22.422 -25.938 1 96.62 46 GLN B CA 1
ATOM 3818 C C . GLN B 1 46 ? 2.09 -23.906 -26.25 1 96.62 46 GLN B C 1
ATOM 3820 O O . GLN B 1 46 ? 2.387 -24.312 -27.375 1 96.62 46 GLN B O 1
ATOM 3825 N N . ILE B 1 47 ? 1.779 -24.734 -25.266 1 96.62 47 ILE B N 1
ATOM 3826 C CA . ILE B 1 47 ? 1.682 -26.172 -25.484 1 96.62 47 ILE B CA 1
ATOM 3827 C C . ILE B 1 47 ? 0.641 -26.469 -26.562 1 96.62 47 ILE B C 1
ATOM 3829 O O . ILE B 1 47 ? 0.916 -27.203 -27.516 1 96.62 47 ILE B O 1
ATOM 3833 N N . LYS B 1 48 ? -0.535 -25.875 -26.453 1 95.88 48 LYS B N 1
ATOM 3834 C CA . LYS B 1 48 ? -1.645 -26.141 -27.375 1 95.88 48 LYS B CA 1
ATOM 3835 C C . LYS B 1 48 ? -1.363 -25.562 -28.75 1 95.88 48 LYS B C 1
ATOM 3837 O O . LYS B 1 48 ? -1.844 -26.094 -29.766 1 95.88 48 LYS B O 1
ATOM 3842 N N . LYS B 1 49 ? -0.618 -24.531 -28.766 1 96.44 49 LYS B N 1
ATOM 3843 C CA . LYS B 1 49 ? -0.207 -23.969 -30.062 1 96.44 49 LYS B CA 1
ATOM 3844 C C . LYS B 1 49 ? 0.677 -24.953 -30.828 1 96.44 49 LYS B C 1
ATOM 3846 O O . LYS B 1 49 ? 0.509 -25.125 -32.031 1 96.44 49 LYS B O 1
ATOM 3851 N N . VAL B 1 50 ? 1.626 -25.578 -30.172 1 96.62 50 VAL B N 1
ATOM 3852 C CA . VAL B 1 50 ? 2.592 -26.484 -30.781 1 96.62 50 VAL B CA 1
ATOM 3853 C C . VAL B 1 50 ? 1.927 -27.812 -31.078 1 96.62 50 VAL B C 1
ATOM 3855 O O . VAL B 1 50 ? 2.195 -28.438 -32.125 1 96.62 50 VAL B O 1
ATOM 3858 N N . ASP B 1 51 ? 1.12 -28.266 -30.172 1 95.81 51 ASP B N 1
ATOM 3859 C CA . ASP B 1 51 ? 0.403 -29.531 -30.297 1 95.81 51 ASP B CA 1
ATOM 3860 C C . ASP B 1 51 ? -1.031 -29.406 -29.797 1 95.81 51 ASP B C 1
ATOM 3862 O O . ASP B 1 51 ? -1.298 -29.625 -28.609 1 95.81 51 ASP B O 1
ATOM 3866 N N . LYS B 1 52 ? -1.949 -29.188 -30.625 1 94.62 52 LYS B N 1
ATOM 3867 C CA . LYS B 1 52 ? -3.35 -28.953 -30.297 1 94.62 52 LYS B CA 1
ATOM 3868 C C . LYS B 1 52 ? -3.961 -30.156 -29.594 1 94.62 52 LYS B C 1
ATOM 3870 O O . LYS B 1 52 ? -4.887 -30.016 -28.781 1 94.62 52 LYS B O 1
ATOM 3875 N N . ASP B 1 53 ? -3.416 -31.328 -29.875 1 93.75 53 ASP B N 1
ATOM 3876 C CA . ASP B 1 53 ? -4.004 -32.562 -29.359 1 93.75 53 ASP B CA 1
ATOM 3877 C C . ASP B 1 53 ? -3.287 -33.031 -28.109 1 93.75 53 ASP B C 1
ATOM 3879 O O . ASP B 1 53 ? -3.625 -34.094 -27.547 1 93.75 53 ASP B O 1
ATOM 3883 N N . ALA B 1 54 ? -2.309 -32.25 -27.672 1 94.31 54 ALA B N 1
ATOM 3884 C CA . ALA B 1 54 ? -1.583 -32.625 -26.469 1 94.31 54 ALA B CA 1
ATOM 3885 C C . ALA B 1 54 ? -2.535 -32.812 -25.281 1 94.31 54 ALA B C 1
ATOM 3887 O O . ALA B 1 54 ? -3.465 -32 -25.109 1 94.31 54 ALA B O 1
ATOM 3888 N N . THR B 1 55 ? -2.393 -33.906 -24.547 1 94.44 55 THR B N 1
ATOM 3889 C CA . THR B 1 55 ? -3.094 -34.062 -23.281 1 94.44 55 THR B CA 1
ATOM 3890 C C . THR B 1 55 ? -2.287 -33.469 -22.141 1 94.44 55 THR B C 1
ATOM 3892 O O . THR B 1 55 ? -1.179 -33.938 -21.844 1 94.44 55 THR B O 1
ATOM 3895 N N . VAL B 1 56 ? -2.889 -32.469 -21.5 1 96.12 56 VAL B N 1
ATOM 3896 C CA . VAL B 1 56 ? -2.18 -31.766 -20.438 1 96.12 56 VAL B CA 1
ATOM 3897 C C . VAL B 1 56 ? -2.787 -32.125 -19.078 1 96.12 56 VAL B C 1
ATOM 3899 O O . VAL B 1 56 ? -3.992 -31.969 -18.875 1 96.12 56 VAL B O 1
ATOM 3902 N N . THR B 1 57 ? -1.986 -32.656 -18.188 1 96.94 57 THR B N 1
ATOM 3903 C CA . THR B 1 57 ? -2.354 -32.938 -16.812 1 96.94 57 THR B CA 1
ATOM 3904 C C . THR B 1 57 ? -1.571 -32.031 -15.859 1 96.94 57 THR B C 1
ATOM 3906 O O . THR B 1 57 ? -0.342 -31.969 -15.922 1 96.94 57 THR B O 1
ATOM 3909 N N . ILE B 1 58 ? -2.277 -31.344 -15.023 1 96.94 58 ILE B N 1
ATOM 3910 C CA . ILE B 1 58 ? -1.625 -30.469 -14.055 1 96.94 58 ILE B CA 1
ATOM 3911 C C . ILE B 1 58 ? -1.531 -31.172 -12.703 1 96.94 58 ILE B C 1
ATOM 3913 O O . ILE B 1 58 ? -2.549 -31.562 -12.133 1 96.94 58 ILE B O 1
ATOM 3917 N N . ALA B 1 59 ? -0.316 -31.375 -12.242 1 96.56 59 ALA B N 1
ATOM 3918 C CA . ALA B 1 59 ? -0.114 -31.875 -10.883 1 96.56 59 ALA B CA 1
ATOM 3919 C C . ALA B 1 59 ? -0.037 -30.719 -9.891 1 96.56 59 ALA B C 1
ATOM 3921 O O . ALA B 1 59 ? 0.868 -29.891 -9.961 1 96.56 59 ALA B O 1
ATOM 3922 N N . THR B 1 60 ? -0.958 -30.656 -9 1 93.81 60 THR B N 1
ATOM 3923 C CA . THR B 1 60 ? -1.009 -29.516 -8.094 1 93.81 60 THR B CA 1
ATOM 3924 C C . THR B 1 60 ? -1.621 -29.922 -6.758 1 93.81 60 THR B C 1
ATOM 3926 O O . THR B 1 60 ? -2.162 -31.016 -6.621 1 93.81 60 THR B O 1
ATOM 3929 N N . SER B 1 61 ? -1.396 -29.047 -5.793 1 90.38 61 SER B N 1
ATOM 3930 C CA . SER B 1 61 ? -1.994 -29.266 -4.48 1 90.38 61 SER B CA 1
ATOM 3931 C C . SER B 1 61 ? -3.49 -28.969 -4.5 1 90.38 61 SER B C 1
ATOM 3933 O O . SER B 1 61 ? -3.967 -28.203 -5.332 1 90.38 61 SER B O 1
ATOM 3935 N N . LYS B 1 62 ? -4.129 -29.547 -3.49 1 87.38 62 LYS B N 1
ATOM 3936 C CA . LYS B 1 62 ? -5.574 -29.375 -3.355 1 87.38 62 LYS B CA 1
ATOM 3937 C C . LYS B 1 62 ? -5.949 -27.906 -3.242 1 87.38 62 LYS B C 1
ATOM 3939 O O . LYS B 1 62 ? -6.969 -27.469 -3.789 1 87.38 62 LYS B O 1
ATOM 3944 N N . THR B 1 63 ? -5.152 -27.141 -2.656 1 82.5 63 THR B N 1
ATOM 3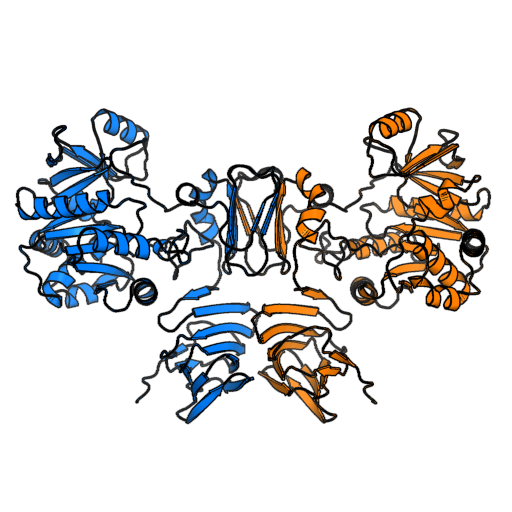945 C CA . THR B 1 63 ? -5.449 -25.734 -2.373 1 82.5 63 THR B CA 1
ATOM 3946 C C . THR B 1 63 ? -5.352 -24.891 -3.641 1 82.5 63 THR B C 1
ATOM 3948 O O . THR B 1 63 ? -5.848 -23.766 -3.686 1 82.5 63 THR B O 1
ATOM 3951 N N . GLN B 1 64 ? -4.77 -25.422 -4.703 1 87.81 64 GLN B N 1
ATOM 3952 C CA . GLN B 1 64 ? -4.527 -24.625 -5.902 1 87.81 64 GLN B CA 1
ATOM 3953 C C . GLN B 1 64 ? -5.434 -25.062 -7.047 1 87.81 64 GLN B C 1
ATOM 3955 O O . GLN B 1 64 ? -5.406 -24.484 -8.133 1 87.81 64 GLN B O 1
ATOM 3960 N N . VAL B 1 65 ? -6.242 -26.062 -6.805 1 89.62 65 VAL B N 1
ATOM 3961 C CA . VAL B 1 65 ? -7.074 -26.625 -7.859 1 89.62 65 VAL B CA 1
ATOM 3962 C C . VAL B 1 65 ? -8.008 -25.547 -8.414 1 89.62 65 VAL B C 1
ATOM 3964 O O . VAL B 1 65 ? -8.141 -25.391 -9.625 1 89.62 65 VAL B O 1
ATOM 3967 N N . SER B 1 66 ? -8.555 -24.75 -7.523 1 86.5 66 SER B N 1
ATOM 3968 C CA . SER B 1 66 ? -9.477 -23.703 -7.941 1 86.5 66 SER B CA 1
ATOM 3969 C C . SER B 1 66 ? -8.781 -22.688 -8.836 1 86.5 66 SER B C 1
ATOM 3971 O O . SER B 1 66 ? -9.344 -22.234 -9.836 1 86.5 66 SER B O 1
ATOM 3973 N N . ALA B 1 67 ? -7.625 -22.391 -8.453 1 87.94 67 ALA B N 1
ATOM 3974 C CA . ALA B 1 67 ? -6.863 -21.422 -9.234 1 87.94 67 ALA B CA 1
ATOM 3975 C C . ALA B 1 67 ? -6.566 -21.969 -10.633 1 87.94 67 ALA B C 1
ATOM 3977 O O . ALA B 1 67 ? -6.656 -21.234 -11.625 1 87.94 67 ALA B O 1
ATOM 3978 N N . ILE B 1 68 ? -6.234 -23.219 -10.711 1 91.56 68 ILE B N 1
ATOM 3979 C CA . ILE B 1 68 ? -5.953 -23.844 -12 1 91.56 68 ILE B CA 1
ATOM 3980 C C . ILE B 1 68 ? -7.18 -23.734 -12.898 1 91.56 68 ILE B C 1
ATOM 3982 O O . ILE B 1 68 ? -7.07 -23.328 -14.055 1 91.56 68 ILE B O 1
ATOM 3986 N N . HIS B 1 69 ? -8.289 -24.062 -12.352 1 90 69 HIS B N 1
ATOM 3987 C CA . HIS B 1 69 ? -9.516 -24.031 -13.133 1 90 69 HIS B CA 1
ATOM 3988 C C . HIS B 1 69 ? -9.891 -22.609 -13.523 1 90 69 HIS B C 1
ATOM 3990 O O . HIS B 1 69 ? -10.414 -22.375 -14.617 1 90 69 HIS B O 1
ATOM 3996 N N . ASN B 1 70 ? -9.641 -21.719 -12.688 1 87.69 70 ASN B N 1
ATOM 3997 C CA . ASN B 1 70 ? -9.914 -20.312 -12.984 1 87.69 70 ASN B CA 1
ATOM 3998 C C . ASN B 1 70 ? -9.062 -19.812 -14.156 1 87.69 70 ASN B C 1
ATOM 4000 O O . ASN B 1 70 ? -9.531 -19.016 -14.961 1 87.69 70 ASN B O 1
ATOM 4004 N N . HIS B 1 71 ? -7.887 -20.297 -14.203 1 90.62 71 HIS B N 1
ATOM 4005 C CA . HIS B 1 71 ? -6.953 -19.812 -15.211 1 90.62 71 HIS B CA 1
ATOM 4006 C C . HIS B 1 71 ? -7.066 -20.609 -16.5 1 90.62 71 HIS B C 1
ATOM 4008 O O . HIS B 1 71 ? -6.961 -20.062 -17.594 1 90.62 71 HIS B O 1
ATOM 4014 N N . LEU B 1 72 ? -7.305 -21.891 -16.438 1 92.81 72 LEU B N 1
ATOM 4015 C CA . LEU B 1 72 ? -7.188 -22.734 -17.609 1 92.81 72 LEU B CA 1
ATOM 4016 C C . LEU B 1 72 ? -8.547 -23.328 -18 1 92.81 72 LEU B C 1
ATOM 4018 O O . LEU B 1 72 ? -8.68 -23.938 -19.062 1 92.81 72 LEU B O 1
ATOM 4022 N N . GLY B 1 73 ? -9.492 -23.125 -17.188 1 87 73 GLY B N 1
ATOM 4023 C CA . GLY B 1 73 ? -10.797 -23.719 -17.438 1 87 73 GLY B CA 1
ATOM 4024 C C . GLY B 1 73 ? -10.969 -25.078 -16.781 1 87 73 GLY B C 1
ATOM 4025 O O . GLY B 1 73 ? -10.031 -25.594 -16.172 1 87 73 GLY B O 1
ATOM 4026 N N . GLU B 1 74 ? -12.117 -25.672 -16.922 1 83.12 74 GLU B N 1
ATOM 4027 C CA . GLU B 1 74 ? -12.469 -26.922 -16.25 1 83.12 74 GLU B CA 1
ATOM 4028 C C . GLU B 1 74 ? -12.062 -28.141 -17.078 1 83.12 74 GLU B C 1
ATOM 4030 O O . GLU B 1 74 ? -12.031 -29.266 -16.578 1 83.12 74 GLU B O 1
ATOM 4035 N N . ASP B 1 75 ? -11.648 -27.875 -18.25 1 82.5 75 ASP B N 1
ATOM 4036 C CA . ASP B 1 75 ? -11.391 -28.969 -19.156 1 82.5 75 ASP B CA 1
ATOM 4037 C C . ASP B 1 75 ? -9.992 -29.547 -18.953 1 82.5 75 ASP B C 1
ATOM 4039 O O . ASP B 1 75 ? -9.672 -30.625 -19.453 1 82.5 75 ASP B O 1
ATOM 4043 N N . VAL B 1 76 ? -9.172 -28.969 -18.203 1 88.75 76 VAL B N 1
ATOM 4044 C CA . VAL B 1 76 ? -7.816 -29.453 -17.969 1 88.75 76 VAL B CA 1
ATOM 4045 C C . VAL B 1 76 ? -7.848 -30.562 -16.922 1 88.75 76 VAL B C 1
ATOM 4047 O O . VAL B 1 76 ? -8.625 -30.516 -15.969 1 88.75 76 VAL B O 1
ATOM 4050 N N . CYS B 1 77 ? -7.016 -31.594 -17.156 1 93.31 77 CYS B N 1
ATOM 4051 C CA . CYS B 1 77 ? -6.891 -32.656 -16.188 1 93.31 77 CYS B CA 1
ATOM 4052 C C . CYS B 1 77 ? -6.016 -32.219 -15.008 1 93.31 77 CYS B C 1
ATOM 4054 O O . CYS B 1 77 ? -5.016 -31.531 -15.195 1 93.31 77 CYS B O 1
ATOM 4056 N N . VAL B 1 78 ? -6.523 -32.625 -13.828 1 95.38 78 VAL B N 1
ATOM 4057 C CA . VAL B 1 78 ? -5.766 -32.219 -12.648 1 95.38 78 VAL B CA 1
ATOM 4058 C C . VAL B 1 78 ? -5.484 -33.438 -11.781 1 95.38 78 VAL B C 1
ATOM 4060 O O . VAL B 1 78 ? -6.402 -34.188 -11.414 1 95.38 78 VAL B O 1
ATOM 4063 N N . SER B 1 79 ? -4.215 -33.719 -11.57 1 96.62 79 SER B N 1
ATOM 4064 C CA . SER B 1 79 ? -3.793 -34.688 -10.547 1 96.62 79 SER B CA 1
ATOM 4065 C C . SER B 1 79 ? -3.555 -33.969 -9.211 1 96.62 79 SER B C 1
ATOM 4067 O O . SER B 1 79 ? -2.541 -33.312 -9.031 1 96.62 79 SER B O 1
ATOM 4069 N N . VAL B 1 80 ? -4.445 -34.219 -8.266 1 95.69 80 VAL B N 1
ATOM 4070 C CA . VAL B 1 80 ? -4.477 -33.438 -7.027 1 95.69 80 VAL B CA 1
ATOM 4071 C C . VAL B 1 80 ? -3.574 -34.094 -5.984 1 95.69 80 VAL B C 1
ATOM 4073 O O . VAL B 1 80 ? -3.742 -35.281 -5.66 1 95.69 80 VAL B O 1
ATOM 4076 N N . GLU B 1 81 ? -2.598 -33.375 -5.516 1 95.5 81 GLU B N 1
ATOM 4077 C CA . GLU B 1 81 ? -1.78 -33.781 -4.375 1 95.5 81 GLU B CA 1
ATOM 4078 C C . GLU B 1 81 ? -2.461 -33.438 -3.055 1 95.5 81 GLU B C 1
ATOM 4080 O O . GLU B 1 81 ? -2.814 -32.25 -2.818 1 95.5 81 GLU B O 1
ATOM 4085 N N . PRO B 1 82 ? -2.586 -34.375 -2.15 1 93.25 82 PRO B N 1
ATOM 4086 C CA . PRO B 1 82 ? -3.207 -34.062 -0.856 1 93.25 82 PRO B CA 1
ATOM 4087 C C . PRO B 1 82 ? -2.393 -33.094 -0.02 1 93.25 82 PRO B C 1
ATOM 4089 O O . PRO B 1 82 ? -2.959 -32.344 0.772 1 93.25 82 PRO B O 1
ATOM 4092 N N . CYS B 1 83 ? -1.155 -33.188 -0.099 1 91.31 83 CYS B N 1
ATOM 4093 C CA . CYS B 1 83 ? -0.228 -32.281 0.582 1 91.31 83 CYS B CA 1
ATOM 4094 C C . CYS B 1 83 ? 1.088 -32.188 -0.179 1 91.31 83 CYS B C 1
ATOM 4096 O O . CYS B 1 83 ? 1.268 -32.844 -1.21 1 91.31 83 CYS B O 1
ATOM 4098 N N . ARG B 1 84 ? 1.927 -31.312 0.251 1 87.56 84 ARG B N 1
ATOM 4099 C CA . ARG B 1 84 ? 3.197 -31.094 -0.433 1 87.56 84 ARG B CA 1
ATOM 4100 C C . ARG B 1 84 ? 4.234 -32.125 -0.015 1 87.56 84 ARG B C 1
ATOM 4102 O O . ARG B 1 84 ? 4.59 -32.219 1.162 1 87.56 84 ARG B O 1
ATOM 4109 N N . ARG B 1 85 ? 4.703 -32.938 -0.961 1 94.31 85 ARG B N 1
ATOM 4110 C CA . ARG B 1 85 ? 5.703 -33.938 -0.658 1 94.31 85 ARG B CA 1
ATOM 4111 C C . ARG B 1 85 ? 6.855 -33.906 -1.655 1 94.31 85 ARG B C 1
ATOM 4113 O O . ARG B 1 85 ? 7.578 -34.875 -1.825 1 94.31 85 ARG B O 1
ATOM 4120 N N . ASP B 1 86 ? 6.973 -32.781 -2.383 1 92.94 86 ASP B N 1
ATOM 4121 C CA . ASP B 1 86 ? 8.031 -32.531 -3.359 1 92.94 86 ASP B CA 1
ATOM 4122 C C . ASP B 1 86 ? 7.762 -33.281 -4.66 1 92.94 86 ASP B C 1
ATOM 4124 O O . ASP B 1 86 ? 6.68 -33.844 -4.848 1 92.94 86 ASP B O 1
ATOM 4128 N N . THR B 1 87 ? 8.727 -33.344 -5.602 1 95.12 87 THR B N 1
ATOM 4129 C CA . THR B 1 87 ? 8.406 -33.625 -6.996 1 95.12 87 THR B CA 1
ATOM 4130 C C . THR B 1 87 ? 8.289 -35.125 -7.219 1 95.12 87 THR B C 1
ATOM 4132 O O . THR B 1 87 ? 7.547 -35.594 -8.102 1 95.12 87 THR B O 1
ATOM 4135 N N . PHE B 1 88 ? 8.992 -36 -6.469 1 97.12 88 PHE B N 1
ATOM 4136 C CA . PHE B 1 88 ? 8.898 -37.438 -6.754 1 97.12 88 PHE B CA 1
ATOM 4137 C C . PHE B 1 88 ? 7.504 -37.969 -6.426 1 97.12 88 PHE B C 1
ATOM 4139 O O . PHE B 1 88 ? 6.836 -38.531 -7.289 1 97.12 88 PHE B O 1
ATOM 4146 N N . PRO B 1 89 ? 7.039 -37.719 -5.203 1 97.81 89 PRO B N 1
ATOM 4147 C CA . PRO B 1 89 ? 5.668 -38.188 -4.941 1 97.81 89 PRO B CA 1
ATOM 4148 C C . PRO B 1 89 ? 4.656 -37.562 -5.914 1 97.81 89 PRO B C 1
ATOM 4150 O O . PRO B 1 89 ? 3.723 -38.25 -6.34 1 97.81 89 PRO B O 1
ATOM 4153 N N . ALA B 1 90 ? 4.84 -36.375 -6.309 1 97.44 90 ALA B N 1
ATOM 4154 C CA . ALA B 1 90 ? 3.934 -35.688 -7.242 1 97.44 90 ALA B CA 1
ATOM 4155 C C . ALA B 1 90 ? 3.93 -36.406 -8.594 1 97.44 90 ALA B C 1
ATOM 4157 O O . ALA B 1 90 ? 2.865 -36.656 -9.156 1 97.44 90 ALA B O 1
ATOM 4158 N N . ILE B 1 91 ? 5.133 -36.719 -9.062 1 98.25 91 ILE B N 1
ATOM 4159 C CA . ILE B 1 91 ? 5.285 -37.344 -10.359 1 98.25 91 ILE B CA 1
ATOM 4160 C C . ILE B 1 91 ? 4.746 -38.781 -10.297 1 98.25 91 ILE B C 1
ATOM 4162 O O . ILE B 1 91 ? 4.062 -39.219 -11.219 1 98.25 91 ILE B O 1
ATOM 4166 N N . ALA B 1 92 ? 5.051 -39.469 -9.211 1 98.44 92 ALA B N 1
ATOM 4167 C CA . ALA B 1 92 ? 4.531 -40.812 -9.008 1 98.44 92 ALA B CA 1
ATOM 4168 C C . ALA B 1 92 ? 3.006 -40.812 -9.023 1 98.44 92 ALA B C 1
ATOM 4170 O O . ALA B 1 92 ? 2.389 -41.656 -9.695 1 98.44 92 ALA B O 1
ATOM 4171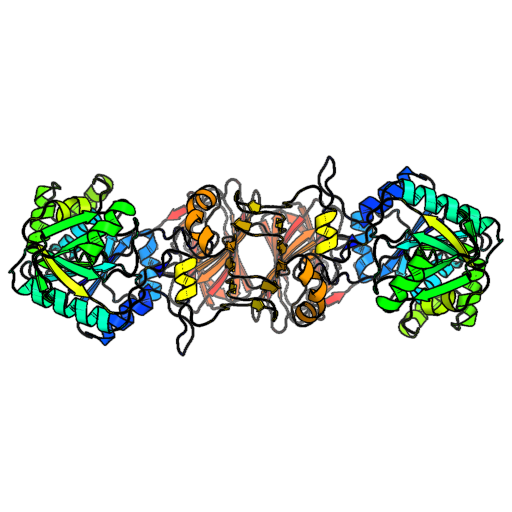 N N . LEU B 1 93 ? 2.443 -39.875 -8.336 1 98.44 93 LEU B N 1
ATOM 4172 C CA . LEU B 1 93 ? 0.989 -39.812 -8.25 1 98.44 93 LEU B CA 1
ATOM 4173 C C . LEU B 1 93 ? 0.385 -39.469 -9.609 1 98.44 93 LEU B C 1
ATOM 4175 O O . LEU B 1 93 ? -0.613 -40.062 -10.016 1 98.44 93 LEU B O 1
ATOM 4179 N N . ALA B 1 94 ? 0.96 -38.562 -10.273 1 98.06 94 ALA B N 1
ATOM 4180 C CA . ALA B 1 94 ? 0.473 -38.156 -11.594 1 98.06 94 ALA B CA 1
ATOM 4181 C C . ALA B 1 94 ? 0.574 -39.344 -12.586 1 98.06 94 ALA B C 1
ATOM 4183 O O . ALA B 1 94 ? -0.322 -39.531 -13.406 1 98.06 94 ALA B O 1
ATOM 4184 N N . THR B 1 95 ? 1.681 -40.031 -12.516 1 98.44 95 THR B N 1
ATOM 4185 C CA . THR B 1 95 ? 1.869 -41.188 -13.383 1 98.44 95 THR B CA 1
ATOM 4186 C C . THR B 1 95 ? 0.812 -42.281 -13.102 1 98.44 95 THR B C 1
ATOM 4188 O O . THR B 1 95 ? 0.21 -42.812 -14.031 1 98.44 95 THR B O 1
ATOM 4191 N N . ALA B 1 96 ? 0.636 -42.531 -11.812 1 98.38 96 ALA B N 1
ATOM 4192 C CA . ALA B 1 96 ? -0.404 -43.5 -11.422 1 98.38 96 ALA B CA 1
ATOM 4193 C C . ALA B 1 96 ? -1.778 -43.031 -11.891 1 98.38 96 ALA B C 1
ATOM 4195 O O . ALA B 1 96 ? -2.609 -43.844 -12.312 1 98.38 96 ALA B O 1
ATOM 4196 N N . TYR B 1 97 ? -2.055 -41.781 -11.797 1 98 97 TYR B N 1
ATOM 4197 C CA . TYR B 1 97 ? -3.314 -41.188 -12.242 1 98 97 TYR B CA 1
ATOM 4198 C C . TYR B 1 97 ? -3.539 -41.438 -13.727 1 98 97 TYR B C 1
ATOM 4200 O O . TYR B 1 97 ? -4.625 -41.844 -14.141 1 98 97 TYR B O 1
ATOM 4208 N N . LEU B 1 98 ? -2.521 -41.188 -14.539 1 97.62 98 LEU B N 1
ATOM 4209 C CA . LEU B 1 98 ? -2.615 -41.375 -15.977 1 97.62 98 LEU B CA 1
ATOM 4210 C C . LEU B 1 98 ? -2.906 -42.844 -16.312 1 97.62 98 LEU B C 1
ATOM 4212 O O . LEU B 1 98 ? -3.754 -43.125 -17.172 1 97.62 98 LEU B O 1
ATOM 4216 N N . VAL B 1 99 ? -2.256 -43.719 -15.609 1 97.62 99 VAL B N 1
ATOM 4217 C CA . VAL B 1 99 ? -2.365 -45.156 -15.922 1 97.62 99 VAL B CA 1
ATOM 4218 C C . VAL B 1 99 ? -3.68 -45.688 -15.375 1 97.62 99 VAL B C 1
ATOM 4220 O O . VAL B 1 99 ? -4.488 -46.25 -16.125 1 97.62 99 VAL B O 1
ATOM 4223 N N . ASP B 1 100 ? -3.9 -45.438 -14.094 1 97.56 100 ASP B N 1
ATOM 4224 C CA . ASP B 1 100 ? -4.977 -46.125 -13.375 1 97.56 100 ASP B CA 1
ATOM 4225 C C . ASP B 1 100 ? -6.316 -45.438 -13.602 1 97.56 100 ASP B C 1
ATOM 4227 O O . ASP B 1 100 ? -7.367 -46.094 -13.602 1 97.56 100 ASP B O 1
ATOM 4231 N N . VAL B 1 101 ? -6.336 -44.188 -13.672 1 96.38 101 VAL B N 1
ATOM 4232 C CA . VAL B 1 101 ? -7.574 -43.406 -13.703 1 96.38 101 VAL B CA 1
ATOM 4233 C C . VAL B 1 101 ? -7.906 -43.031 -15.141 1 96.38 101 VAL B C 1
ATOM 4235 O O . VAL B 1 101 ? -9.023 -43.25 -15.617 1 96.38 101 VAL B O 1
ATOM 4238 N N . MET B 1 102 ? -6.961 -42.562 -15.867 1 95.56 102 MET B N 1
ATOM 4239 C CA . MET B 1 102 ? -7.215 -42.094 -17.219 1 95.56 102 MET B CA 1
ATOM 4240 C C . MET B 1 102 ? -7.102 -43.219 -18.234 1 95.56 102 MET B C 1
ATOM 4242 O O . MET B 1 102 ? -7.52 -43.094 -19.391 1 95.56 102 MET B O 1
ATOM 4246 N N . GLY B 1 103 ? -6.457 -44.281 -17.875 1 96.25 103 GLY B N 1
ATOM 4247 C CA . GLY B 1 103 ? -6.387 -45.469 -18.703 1 96.25 103 GLY B CA 1
ATOM 4248 C C . GLY B 1 103 ? -5.363 -45.344 -19.828 1 96.25 103 GLY B C 1
ATOM 4249 O O . GLY B 1 103 ? -5.5 -46 -20.875 1 96.25 103 GLY B O 1
ATOM 4250 N N . VAL B 1 104 ? -4.434 -44.562 -19.641 1 96.38 104 VAL B N 1
ATOM 4251 C CA . VAL B 1 104 ? -3.385 -44.438 -20.656 1 96.38 104 VAL B CA 1
ATOM 4252 C C . VAL B 1 104 ? -2.529 -45.688 -20.672 1 96.38 104 VAL B C 1
ATOM 4254 O O . VAL B 1 104 ? -2.209 -46.25 -19.625 1 96.38 104 VAL B O 1
ATOM 4257 N N . ASN B 1 105 ? -2.111 -46.125 -21.891 1 97.38 105 ASN B N 1
ATOM 4258 C CA . ASN B 1 105 ? -1.258 -47.281 -22.031 1 97.38 105 ASN B CA 1
ATOM 4259 C C . ASN B 1 105 ? 0.103 -47.062 -21.375 1 97.38 105 ASN B C 1
ATOM 4261 O O . ASN B 1 105 ? 0.805 -46.125 -21.688 1 97.38 105 ASN B O 1
ATOM 4265 N N . PRO B 1 106 ? 0.488 -47.969 -20.469 1 97.38 106 PRO B N 1
ATOM 4266 C CA . PRO B 1 106 ? 1.762 -47.812 -19.766 1 97.38 106 PRO B CA 1
ATOM 4267 C C . PRO B 1 106 ? 2.959 -47.75 -20.703 1 97.38 106 PRO B C 1
ATOM 4269 O O . PRO B 1 106 ? 4.035 -47.281 -20.312 1 97.38 106 PRO B O 1
ATOM 4272 N N . GLU B 1 107 ? 2.816 -48.188 -21.922 1 96.94 107 GLU B N 1
ATOM 4273 C CA . GLU B 1 107 ? 3.904 -48.156 -22.891 1 96.94 107 GLU B CA 1
ATOM 4274 C C . GLU B 1 107 ? 4.035 -46.781 -23.547 1 96.94 107 GLU B C 1
ATOM 4276 O O . GLU B 1 107 ? 5.027 -46.5 -24.219 1 96.94 107 GLU B O 1
ATOM 4281 N N . GLU B 1 108 ? 3.102 -46 -23.297 1 96.62 108 GLU B N 1
ATOM 4282 C CA . GLU B 1 108 ? 3.162 -44.625 -23.828 1 96.62 108 GLU B CA 1
ATOM 4283 C C . GLU B 1 108 ? 4.062 -43.75 -22.969 1 96.62 108 GLU B C 1
ATOM 4285 O O . GLU B 1 108 ? 4.285 -44.031 -21.797 1 96.62 108 GLU B O 1
ATOM 4290 N N . SER B 1 109 ? 4.574 -42.75 -23.562 1 97.81 109 SER B N 1
ATOM 4291 C CA . SER B 1 109 ? 5.469 -41.844 -22.859 1 97.81 109 SER B CA 1
ATOM 4292 C C . SER B 1 109 ? 4.723 -40.594 -22.359 1 97.81 109 SER B C 1
ATOM 4294 O O . SER B 1 109 ? 3.605 -40.312 -22.797 1 97.81 109 SER B O 1
ATOM 4296 N N . VAL B 1 110 ? 5.297 -39.969 -21.359 1 98.25 110 VAL B N 1
ATOM 4297 C CA . VAL B 1 110 ? 4.824 -38.688 -20.812 1 98.25 110 VAL B CA 1
ATOM 4298 C C . VAL B 1 110 ? 6.008 -37.75 -20.594 1 98.25 110 VAL B C 1
ATOM 4300 O O . VAL B 1 110 ? 7.125 -38.219 -20.328 1 98.25 110 VAL B O 1
ATOM 4303 N N . VAL B 1 111 ? 5.777 -36.5 -20.828 1 98.38 111 VAL B N 1
ATOM 4304 C CA . VAL B 1 111 ? 6.762 -35.5 -20.5 1 98.38 111 VAL B CA 1
ATOM 4305 C C . VAL B 1 111 ? 6.328 -34.719 -19.25 1 98.38 111 VAL B C 1
ATOM 4307 O O . VAL B 1 111 ? 5.18 -34.281 -19.141 1 98.38 111 VAL B O 1
ATOM 4310 N N . VAL B 1 112 ? 7.227 -34.656 -18.266 1 98.31 112 VAL B N 1
ATOM 4311 C CA . VAL B 1 112 ? 6.996 -33.875 -17.047 1 98.31 112 VAL B CA 1
ATOM 4312 C C . VAL B 1 112 ? 7.824 -32.594 -17.062 1 98.31 112 VAL B C 1
ATOM 4314 O O . VAL B 1 112 ? 9.031 -32.625 -17.328 1 98.31 112 VAL B O 1
ATOM 4317 N N . CYS B 1 113 ? 7.199 -31.516 -16.859 1 96.5 113 CYS B N 1
ATOM 4318 C CA . CYS B 1 113 ? 7.945 -30.25 -16.844 1 96.5 113 CYS B CA 1
ATOM 4319 C C . CYS B 1 113 ? 7.293 -29.25 -15.898 1 96.5 113 CYS B C 1
ATOM 4321 O O . CYS B 1 113 ? 6.145 -29.438 -15.484 1 96.5 113 CYS B O 1
ATOM 4323 N N . PRO B 1 114 ? 8.055 -28.219 -15.422 1 94.5 114 PRO B N 1
ATOM 4324 C CA . PRO B 1 114 ? 7.48 -27.172 -14.578 1 94.5 114 PRO B CA 1
ATOM 4325 C C . PRO B 1 114 ? 6.418 -26.344 -15.305 1 94.5 114 PRO B C 1
ATOM 4327 O O . PRO B 1 114 ? 6.414 -26.281 -16.531 1 94.5 114 PRO B O 1
ATOM 4330 N N . VAL B 1 115 ? 5.559 -25.688 -14.555 1 94 115 VAL B N 1
ATOM 4331 C CA . VAL B 1 115 ? 4.418 -24.969 -15.109 1 94 115 VAL B CA 1
ATOM 4332 C C . VAL B 1 115 ? 4.785 -23.5 -15.312 1 94 115 VAL B C 1
ATOM 4334 O O . VAL B 1 115 ? 4.031 -22.75 -15.938 1 94 115 VAL B O 1
ATOM 4337 N N . ASP B 1 116 ? 6.055 -23.047 -14.977 1 89.88 116 ASP B N 1
ATOM 4338 C CA . ASP B 1 116 ? 6.25 -21.609 -14.859 1 89.88 116 ASP B CA 1
ATOM 4339 C C . ASP B 1 116 ? 7.527 -21.172 -15.562 1 89.88 116 ASP B C 1
ATOM 4341 O O . ASP B 1 116 ? 8.086 -20.109 -15.242 1 89.88 116 ASP B O 1
ATOM 4345 N N . PRO B 1 117 ? 8.102 -21.922 -16.484 1 91 117 PRO B N 1
ATOM 4346 C CA . PRO B 1 117 ? 9.281 -21.391 -17.172 1 91 117 PRO B CA 1
ATOM 4347 C C . PRO B 1 117 ? 8.938 -20.266 -18.141 1 91 117 PRO B C 1
ATOM 4349 O O . PRO B 1 117 ? 7.816 -20.188 -18.641 1 91 117 PRO B O 1
ATOM 4352 N N . TYR B 1 118 ? 9.797 -19.406 -18.281 1 93.5 118 TYR B N 1
ATOM 4353 C CA . TYR B 1 118 ? 9.695 -18.422 -19.359 1 93.5 118 TYR B CA 1
ATOM 4354 C C . TYR B 1 118 ? 10.43 -18.906 -20.609 1 93.5 118 TYR B C 1
ATOM 4356 O O . TYR B 1 118 ? 11.664 -18.891 -20.641 1 93.5 118 TYR B O 1
ATOM 4364 N N . VAL B 1 119 ? 9.68 -19.266 -21.578 1 95.38 119 VAL B N 1
ATOM 4365 C CA . VAL B 1 119 ? 10.203 -19.953 -22.766 1 95.38 119 VAL B CA 1
ATOM 4366 C C . VAL B 1 119 ? 9.406 -19.531 -24 1 95.38 119 VAL B C 1
ATOM 4368 O O . VAL B 1 119 ? 8.422 -18.797 -23.891 1 95.38 119 VAL B O 1
ATOM 4371 N N . GLU B 1 120 ? 9.938 -19.938 -25.141 1 95.75 120 GLU B N 1
ATOM 4372 C CA . GLU B 1 120 ? 9.242 -19.734 -26.406 1 95.75 120 GLU B CA 1
ATOM 4373 C C . GLU B 1 120 ? 8.695 -21.047 -26.953 1 95.75 120 GLU B C 1
ATOM 4375 O O . GLU B 1 120 ? 8.875 -22.094 -26.344 1 95.75 120 GLU B O 1
ATOM 4380 N N . ASP B 1 121 ? 8.086 -20.938 -28.078 1 96.56 121 ASP B N 1
ATOM 4381 C CA . ASP B 1 121 ? 7.379 -22.078 -28.641 1 96.56 121 ASP B CA 1
ATOM 4382 C C . ASP B 1 121 ? 8.344 -23.219 -28.953 1 96.56 121 ASP B C 1
ATOM 4384 O O . ASP B 1 121 ? 7.969 -24.391 -28.906 1 96.56 121 ASP B O 1
ATOM 4388 N N . ASP B 1 122 ? 9.562 -22.859 -29.25 1 97.19 122 ASP B N 1
ATOM 4389 C CA . ASP B 1 122 ? 10.539 -23.875 -29.594 1 97.19 122 ASP B CA 1
ATOM 4390 C C . ASP B 1 122 ? 10.812 -24.797 -28.406 1 97.19 122 ASP B C 1
ATOM 4392 O O . ASP B 1 122 ? 11.219 -25.953 -28.578 1 97.19 122 ASP B O 1
ATOM 4396 N N . TYR B 1 123 ? 10.656 -24.328 -27.281 1 97.12 123 TYR B N 1
ATOM 4397 C CA . TYR B 1 123 ? 10.773 -25.141 -26.078 1 97.12 123 TYR B CA 1
ATOM 4398 C C . TYR B 1 123 ? 9.789 -26.297 -26.109 1 97.12 123 TYR B C 1
ATOM 4400 O O . TYR B 1 123 ? 10.148 -27.438 -25.812 1 97.12 123 TYR B O 1
ATOM 4408 N N . PHE B 1 124 ? 8.617 -26.031 -26.484 1 96.81 124 PHE B N 1
ATOM 4409 C CA . PHE B 1 124 ? 7.586 -27.062 -26.469 1 96.81 124 PHE B CA 1
ATOM 4410 C C . PHE B 1 124 ? 7.703 -27.969 -27.688 1 96.81 124 PHE B C 1
ATOM 4412 O O . PHE B 1 124 ? 7.293 -29.125 -27.641 1 96.81 124 PHE B O 1
ATOM 4419 N N . GLU B 1 125 ? 8.289 -27.453 -28.75 1 97.12 125 GLU B N 1
ATOM 4420 C CA . GLU B 1 125 ? 8.695 -28.344 -29.844 1 97.12 125 GLU B CA 1
ATOM 4421 C C . GLU B 1 125 ? 9.734 -29.359 -29.375 1 97.12 125 GLU B C 1
ATOM 4423 O O . GLU B 1 125 ? 9.672 -30.531 -29.734 1 97.12 125 GLU B O 1
ATOM 4428 N N . ALA B 1 126 ? 10.602 -28.797 -28.594 1 97 126 ALA B N 1
ATOM 4429 C CA . ALA B 1 126 ? 11.625 -29.656 -28.016 1 97 126 ALA B CA 1
ATOM 4430 C C . ALA B 1 126 ? 11.016 -30.703 -27.094 1 97 126 ALA B C 1
ATOM 4432 O O . ALA B 1 126 ? 11.477 -31.844 -27.031 1 97 126 ALA B O 1
ATOM 4433 N N . LEU B 1 127 ? 10.008 -30.344 -26.359 1 97.25 127 LEU B N 1
ATOM 4434 C CA . LEU B 1 127 ? 9.328 -31.297 -25.484 1 97.25 127 LEU B CA 1
ATOM 4435 C C . LEU B 1 127 ? 8.68 -32.406 -26.281 1 97.25 127 LEU B C 1
ATOM 4437 O O . LEU B 1 127 ? 8.688 -33.562 -25.859 1 97.25 127 LEU B O 1
ATOM 4441 N N . LYS B 1 128 ? 8.117 -32.062 -27.391 1 95.88 128 LYS B N 1
ATOM 4442 C CA . LYS B 1 128 ? 7.52 -33.062 -28.266 1 95.88 128 LYS B CA 1
ATOM 4443 C C . LYS B 1 128 ? 8.57 -34.062 -28.75 1 95.88 128 LYS B C 1
ATOM 4445 O O . LYS B 1 128 ? 8.336 -35.25 -28.734 1 95.88 128 LYS B O 1
ATOM 4450 N N . SER B 1 129 ? 9.68 -33.5 -29.141 1 96 129 SER B N 1
ATOM 4451 C CA . SER B 1 129 ? 10.781 -34.344 -29.578 1 96 129 SER B CA 1
ATOM 4452 C C . SER B 1 129 ? 11.266 -35.25 -28.438 1 96 129 SER B C 1
ATOM 4454 O O . SER B 1 129 ? 11.695 -36.375 -28.672 1 96 129 SER B O 1
ATOM 4456 N N . LEU B 1 130 ? 11.281 -34.688 -27.312 1 97 130 LEU B N 1
ATOM 4457 C CA . LEU B 1 130 ? 11.672 -35.438 -26.125 1 97 130 LEU B CA 1
ATOM 4458 C C . LEU B 1 130 ? 10.742 -36.625 -25.891 1 97 130 LEU B C 1
ATOM 4460 O O . LEU B 1 130 ? 11.203 -37.719 -25.562 1 97 130 LEU B O 1
ATOM 4464 N N . SER B 1 131 ? 9.492 -36.344 -26 1 96.19 131 SER B N 1
ATOM 4465 C CA . SER B 1 131 ? 8.484 -37.406 -25.875 1 96.19 131 SER B CA 1
ATOM 4466 C C . SER B 1 131 ? 8.703 -38.5 -26.922 1 96.19 131 SER B C 1
ATOM 4468 O O . SER B 1 131 ? 8.641 -39.688 -26.594 1 96.19 131 SER B O 1
ATOM 4470 N N . ASP B 1 132 ? 8.984 -38.125 -28.141 1 96.06 132 ASP B N 1
ATOM 4471 C CA . ASP B 1 132 ? 9.25 -39.094 -29.203 1 96.06 132 ASP B CA 1
ATOM 4472 C C . ASP B 1 132 ? 10.477 -39.938 -28.891 1 96.06 132 ASP B C 1
ATOM 4474 O O . ASP B 1 132 ? 10.492 -41.156 -29.156 1 96.06 132 ASP B O 1
ATOM 4478 N N . GLN B 1 133 ? 11.422 -39.281 -28.391 1 97.06 133 GLN B N 1
ATOM 4479 C CA . GLN B 1 133 ? 12.648 -40 -28.031 1 97.06 133 GLN B CA 1
ATOM 4480 C C . GLN B 1 133 ? 12.383 -41.031 -26.938 1 97.06 133 GLN B C 1
ATOM 4482 O O . GLN B 1 133 ? 12.914 -42.125 -26.984 1 97.06 133 GLN B O 1
ATOM 4487 N N . ALA B 1 134 ? 11.656 -40.656 -25.953 1 97.31 134 ALA B N 1
ATOM 4488 C CA . ALA B 1 134 ? 11.305 -41.594 -24.875 1 97.31 134 ALA B CA 1
ATOM 4489 C C . ALA B 1 134 ? 10.523 -42.781 -25.406 1 97.31 134 ALA B C 1
ATOM 4491 O O . ALA B 1 134 ? 10.672 -43.906 -24.906 1 97.31 134 ALA B O 1
ATOM 4492 N N . ASP B 1 135 ? 9.711 -42.531 -26.391 1 95.88 135 ASP B N 1
ATOM 4493 C CA . ASP B 1 135 ? 8.883 -43.594 -26.969 1 95.88 135 ASP B CA 1
ATOM 4494 C C . ASP B 1 135 ? 9.742 -44.688 -27.625 1 95.88 135 ASP B C 1
ATOM 4496 O O . ASP B 1 135 ? 9.344 -45.844 -27.688 1 95.88 135 ASP B O 1
ATOM 4500 N N . LYS B 1 136 ? 10.898 -44.281 -28.078 1 95.62 136 LYS B N 1
ATOM 4501 C CA . LYS B 1 136 ? 11.797 -45.219 -28.734 1 95.62 136 LYS B CA 1
ATOM 4502 C C . LYS B 1 136 ? 12.289 -46.281 -27.75 1 95.62 136 LYS B C 1
ATOM 4504 O O . LYS B 1 136 ? 12.68 -47.375 -28.141 1 95.62 136 LYS B O 1
ATOM 4509 N N . GLY B 1 137 ? 12.359 -45.906 -26.469 1 94.38 137 GLY B N 1
ATOM 4510 C CA . GLY B 1 137 ? 12.711 -46.875 -25.438 1 94.38 137 GLY B CA 1
ATOM 4511 C C . GLY B 1 137 ? 14.195 -47.156 -25.375 1 94.38 137 GLY B C 1
ATOM 4512 O O . GLY B 1 137 ? 14.609 -48.188 -24.844 1 94.38 137 GLY B O 1
ATOM 4513 N N . GLU B 1 138 ? 14.969 -46.281 -25.938 1 95.88 138 GLU B N 1
ATOM 4514 C CA . GLU B 1 138 ? 16.422 -46.469 -25.906 1 95.88 138 GLU B CA 1
ATOM 4515 C C . GLU B 1 138 ? 16.984 -46.219 -24.516 1 95.88 138 GLU B C 1
ATOM 4517 O O . GLU B 1 138 ? 18.031 -46.75 -24.156 1 95.88 138 GLU B O 1
ATOM 4522 N N . ALA B 1 139 ? 16.375 -45.406 -23.797 1 97.62 139 ALA B N 1
ATOM 4523 C CA . ALA B 1 139 ? 16.703 -45.094 -22.406 1 97.62 139 ALA B CA 1
ATOM 4524 C C . ALA B 1 139 ? 15.453 -45.156 -21.516 1 97.62 139 ALA B C 1
ATOM 4526 O O . ALA B 1 139 ? 14.328 -45.094 -22.016 1 97.62 139 ALA B O 1
ATOM 4527 N N . ASN B 1 140 ? 15.719 -45.344 -20.25 1 97.56 140 ASN B N 1
ATOM 4528 C CA . ASN B 1 140 ? 14.602 -45.344 -19.297 1 97.56 140 ASN B CA 1
ATOM 4529 C C . ASN B 1 140 ? 14.078 -43.938 -19.031 1 97.56 140 ASN B C 1
ATOM 4531 O O . ASN B 1 140 ? 12.906 -43.75 -18.703 1 97.56 140 ASN B O 1
ATOM 4535 N N . LEU B 1 141 ? 14.984 -43.031 -19.078 1 97.81 141 LEU B N 1
ATOM 4536 C CA . LEU B 1 141 ? 14.688 -41.625 -18.812 1 97.81 141 LEU B CA 1
ATOM 4537 C C . LEU B 1 141 ? 15.383 -40.719 -19.828 1 97.81 141 LEU B C 1
ATOM 4539 O O . LEU B 1 141 ? 16.547 -40.938 -20.172 1 97.81 141 LEU B O 1
ATOM 4543 N N . VAL B 1 142 ? 14.625 -39.812 -20.344 1 98.31 142 VAL B N 1
ATOM 4544 C CA . VAL B 1 142 ? 15.195 -38.781 -21.234 1 98.31 142 VAL B CA 1
ATOM 4545 C C . VAL B 1 142 ? 15.016 -37.406 -20.625 1 98.31 142 VAL B C 1
ATOM 4547 O O . VAL B 1 142 ? 13.898 -37 -20.281 1 98.31 142 VAL B O 1
ATOM 4550 N N . LEU B 1 143 ? 16.109 -36.656 -20.422 1 98.25 143 LEU B N 1
ATOM 4551 C CA . LEU B 1 143 ? 16.094 -35.344 -19.828 1 98.25 143 LEU B CA 1
ATOM 4552 C C . LEU B 1 143 ? 16.25 -34.25 -20.906 1 98.25 143 LEU B C 1
ATOM 4554 O O . LEU B 1 143 ? 16.734 -34.531 -22 1 98.25 143 LEU B O 1
ATOM 4558 N N . MET B 1 144 ? 15.766 -33.125 -20.609 1 97.81 144 MET B N 1
ATOM 4559 C CA . MET B 1 144 ? 16.125 -31.938 -21.391 1 97.81 144 MET B CA 1
ATOM 4560 C C . MET B 1 144 ? 17.219 -31.125 -20.703 1 97.81 144 MET B C 1
ATOM 4562 O O . MET B 1 144 ? 17.062 -30.75 -19.547 1 97.81 144 MET B O 1
ATOM 4566 N N . GLY B 1 145 ? 18.297 -30.969 -21.391 1 97.5 145 GLY B N 1
ATOM 4567 C CA . GLY B 1 145 ? 19.406 -30.188 -20.875 1 97.5 145 GLY B CA 1
ATOM 4568 C C . GLY B 1 145 ? 19.484 -28.797 -21.469 1 97.5 145 GLY B C 1
ATOM 4569 O O . GLY B 1 145 ? 19.688 -28.641 -22.672 1 97.5 145 GLY B O 1
ATOM 4570 N N . ILE B 1 146 ? 19.391 -27.797 -20.625 1 97 146 ILE B N 1
ATOM 4571 C CA . ILE B 1 146 ? 19.438 -26.406 -21.047 1 97 146 ILE B CA 1
ATOM 4572 C C . ILE B 1 146 ? 20.891 -25.922 -21.125 1 97 146 ILE B C 1
ATOM 4574 O O . ILE B 1 146 ? 21.672 -26.172 -20.203 1 97 146 ILE B O 1
ATOM 4578 N N . GLU B 1 147 ? 21.219 -25.266 -22.188 1 96 147 GLU B N 1
ATOM 4579 C CA . GLU B 1 147 ? 22.562 -24.703 -22.297 1 96 147 GLU B CA 1
ATOM 4580 C C . GLU B 1 147 ? 22.797 -23.641 -21.234 1 96 147 GLU B C 1
ATOM 4582 O O . GLU B 1 147 ? 22.094 -22.641 -21.188 1 96 147 GLU B O 1
ATOM 4587 N N . PRO B 1 148 ? 23.828 -23.859 -20.422 1 95.12 148 PRO B N 1
ATOM 4588 C CA . PRO B 1 148 ? 24.078 -22.906 -19.328 1 95.12 148 PRO B CA 1
ATOM 4589 C C . PRO B 1 148 ? 24.656 -21.578 -19.828 1 95.12 148 PRO B C 1
ATOM 4591 O O . PRO B 1 148 ? 25.438 -21.578 -20.781 1 95.12 148 PRO B O 1
ATOM 4594 N N . THR B 1 149 ? 24.297 -20.516 -19.188 1 89.31 149 THR B N 1
ATOM 4595 C CA . THR B 1 149 ? 24.859 -19.219 -19.531 1 89.31 149 THR B CA 1
ATOM 4596 C C . THR B 1 149 ? 25.75 -18.703 -18.406 1 89.31 149 THR B C 1
ATOM 4598 O O . THR B 1 149 ? 26.516 -17.766 -18.594 1 89.31 149 THR B O 1
ATOM 4601 N N . TYR B 1 150 ? 25.75 -19.25 -17.25 1 88.5 150 TYR B N 1
ATOM 4602 C CA . TYR B 1 150 ? 26.562 -18.938 -16.094 1 88.5 150 TYR B CA 1
ATOM 4603 C C . TYR B 1 150 ? 26.516 -20.062 -15.062 1 88.5 150 TYR B C 1
ATOM 4605 O O . TYR B 1 150 ? 25.594 -20.875 -15.07 1 88.5 150 TYR B O 1
ATOM 4613 N N . PRO B 1 151 ? 27.516 -20.141 -14.211 1 92.62 151 PRO B N 1
ATOM 4614 C CA . PRO B 1 151 ? 27.484 -21.141 -13.148 1 92.62 151 PRO B CA 1
ATOM 4615 C C . PRO B 1 151 ? 26.5 -20.797 -12.031 1 92.62 151 PRO B C 1
ATOM 4617 O O . PRO B 1 151 ? 26.406 -19.625 -11.641 1 92.62 151 PRO B O 1
ATOM 4620 N N . SER B 1 152 ? 25.703 -21.766 -11.656 1 88.12 152 SER B N 1
ATOM 4621 C CA . SER B 1 152 ? 24.719 -21.531 -10.602 1 88.12 152 SER B CA 1
ATOM 4622 C C . SER B 1 152 ? 24.547 -22.781 -9.734 1 88.12 152 SER B C 1
ATOM 4624 O O . SER B 1 152 ? 24.531 -23.906 -10.242 1 88.12 152 SER B O 1
ATOM 4626 N N . GLU B 1 153 ? 24.422 -22.5 -8.453 1 88.56 153 GLU B N 1
ATOM 4627 C CA . GLU B 1 153 ? 24.156 -23.594 -7.523 1 88.56 153 GLU B CA 1
ATOM 4628 C C . GLU B 1 153 ? 22.672 -23.938 -7.465 1 88.56 153 GLU B C 1
ATOM 4630 O O . GLU B 1 153 ? 22.266 -24.875 -6.789 1 88.56 153 GLU B O 1
ATOM 4635 N N . LYS B 1 154 ? 21.844 -23.281 -8.258 1 81.44 154 LYS B N 1
ATOM 4636 C CA . LYS B 1 154 ? 20.391 -23.422 -8.18 1 81.44 154 LYS B CA 1
ATOM 4637 C C . LYS B 1 154 ? 19.906 -24.547 -9.086 1 81.44 154 LYS B C 1
ATOM 4639 O O . LYS B 1 154 ? 18.766 -25.016 -8.945 1 81.44 154 LYS B O 1
ATOM 4644 N N . TYR B 1 155 ? 20.812 -24.938 -9.945 1 89.69 155 TYR B N 1
ATOM 4645 C CA . TYR B 1 155 ? 20.391 -25.906 -10.945 1 89.69 155 TYR B CA 1
ATOM 4646 C C . TYR B 1 155 ? 21.156 -27.219 -10.781 1 89.69 155 TYR B C 1
ATOM 4648 O O . TYR B 1 155 ? 22.25 -27.234 -10.227 1 89.69 155 TYR B O 1
ATOM 4656 N N . GLY B 1 156 ? 20.516 -28.281 -11.211 1 92.81 156 GLY B N 1
ATOM 4657 C CA . GLY B 1 156 ? 21.266 -29.5 -11.477 1 92.81 156 GLY B CA 1
ATOM 4658 C C . GLY B 1 156 ? 22.047 -29.453 -12.773 1 92.81 156 GLY B C 1
ATOM 4659 O O . GLY B 1 156 ? 21.797 -28.609 -13.625 1 92.81 156 GLY B O 1
ATOM 4660 N N . TYR B 1 157 ? 23.016 -30.375 -12.812 1 96.88 157 TYR B N 1
ATOM 4661 C CA . TYR B 1 157 ? 23.875 -30.406 -14 1 96.88 157 TYR B CA 1
ATOM 4662 C C . TYR B 1 157 ? 23.891 -31.812 -14.609 1 96.88 157 TYR B C 1
ATOM 4664 O O . TYR B 1 157 ? 23.922 -32.812 -13.891 1 96.88 157 TYR B O 1
ATOM 4672 N N . ILE B 1 158 ? 23.844 -31.812 -15.93 1 97.81 158 ILE B N 1
ATOM 4673 C CA . ILE B 1 158 ? 23.875 -33.031 -16.734 1 97.81 158 ILE B CA 1
ATOM 4674 C C . ILE B 1 158 ? 25.109 -33.031 -17.625 1 97.81 158 ILE B C 1
ATOM 4676 O O . ILE B 1 158 ? 25.281 -32.156 -18.469 1 97.81 158 ILE B O 1
ATOM 4680 N N . ILE B 1 159 ? 25.953 -34.031 -17.453 1 97.19 159 ILE B N 1
ATOM 4681 C CA . ILE B 1 159 ? 27.125 -34.156 -18.312 1 97.19 159 ILE B CA 1
ATOM 4682 C C . ILE B 1 159 ? 26.891 -35.25 -19.344 1 97.19 159 ILE B C 1
ATOM 4684 O O . ILE B 1 159 ? 26.906 -36.438 -19 1 97.19 159 ILE B O 1
ATOM 4688 N N . PRO B 1 160 ? 26.703 -34.844 -20.609 1 97.81 160 PRO B N 1
ATOM 4689 C CA . PRO B 1 160 ? 26.469 -35.844 -21.641 1 97.81 160 PRO B CA 1
ATOM 4690 C C . PRO B 1 160 ? 27.75 -36.594 -22.031 1 97.81 160 PRO B C 1
ATOM 4692 O O . PRO B 1 160 ? 28.844 -36.094 -21.828 1 97.81 160 PRO B O 1
ATOM 4695 N N . GLU B 1 161 ? 27.578 -37.75 -22.672 1 96.94 161 GLU B N 1
ATOM 4696 C CA . GLU B 1 161 ? 28.688 -38.562 -23.156 1 96.94 161 GLU B CA 1
ATOM 4697 C C . GLU B 1 161 ? 29.297 -38 -24.438 1 96.94 161 GLU B C 1
ATOM 4699 O O . GLU B 1 161 ? 30.453 -38.25 -24.75 1 96.94 161 GLU B O 1
ATOM 4704 N N . SER B 1 162 ? 28.453 -37.281 -25.156 1 96.06 162 SER B N 1
ATOM 4705 C CA . SER B 1 162 ? 28.922 -36.688 -26.406 1 96.06 162 SER B CA 1
ATOM 4706 C C . SER B 1 162 ? 28.25 -35.344 -26.656 1 96.06 162 SER B C 1
ATOM 4708 O O . SER B 1 162 ? 27.344 -34.969 -25.922 1 96.06 162 SER B O 1
ATOM 4710 N N . ALA B 1 163 ? 28.688 -34.656 -27.703 1 93.69 163 ALA B N 1
ATOM 4711 C CA . ALA B 1 163 ? 28.172 -33.344 -28.031 1 93.69 163 ALA B CA 1
ATOM 4712 C C . ALA B 1 163 ? 26.969 -33.438 -28.984 1 93.69 163 ALA B C 1
ATOM 4714 O O . ALA B 1 163 ? 26.453 -32.406 -29.438 1 93.69 163 ALA B O 1
ATOM 4715 N N . LYS B 1 164 ? 26.484 -34.656 -29.156 1 95.56 164 LYS B N 1
ATOM 4716 C CA . LYS B 1 164 ? 25.328 -34.844 -30.047 1 95.56 164 LYS B CA 1
ATOM 4717 C C . LYS B 1 164 ? 24.062 -34.219 -29.453 1 95.56 164 LYS B C 1
ATOM 4719 O O . LYS B 1 164 ? 24 -33.969 -28.25 1 95.56 164 LYS B O 1
ATOM 4724 N N . GLN B 1 165 ? 23.125 -33.969 -30.312 1 95.88 165 GLN B N 1
ATOM 4725 C CA . GLN B 1 165 ? 21.859 -33.375 -29.891 1 95.88 165 GLN B CA 1
ATOM 4726 C C . GLN B 1 165 ? 21.172 -34.25 -28.844 1 95.88 165 GLN B C 1
ATOM 4728 O O . GLN B 1 165 ? 20.578 -33.719 -27.891 1 95.88 165 GLN B O 1
ATOM 4733 N N . THR B 1 166 ? 21.188 -35.5 -29.078 1 97.06 166 THR B N 1
ATOM 4734 C CA . THR B 1 166 ? 20.75 -36.5 -28.094 1 97.06 166 THR B CA 1
ATOM 4735 C C . THR B 1 166 ? 21.906 -37.438 -27.734 1 97.06 166 THR B C 1
ATOM 4737 O O . THR B 1 166 ? 22.578 -37.969 -28.609 1 97.06 166 THR B O 1
ATOM 4740 N N . ALA B 1 167 ? 22.172 -37.469 -26.438 1 97.69 167 ALA B N 1
ATOM 4741 C CA . ALA B 1 167 ? 23.297 -38.281 -25.984 1 97.69 167 ALA B CA 1
ATOM 4742 C C . ALA B 1 167 ? 22.953 -39 -24.672 1 97.69 167 ALA B C 1
ATOM 4744 O O . ALA B 1 167 ? 22.047 -38.562 -23.938 1 97.69 167 ALA B O 1
ATOM 4745 N N . PHE B 1 168 ? 23.609 -40.062 -24.406 1 98 168 PHE B N 1
ATOM 4746 C CA . PHE B 1 168 ? 23.516 -40.688 -23.078 1 98 168 PHE B CA 1
ATOM 4747 C C . PHE B 1 168 ? 24.203 -39.812 -22.031 1 98 168 PHE B C 1
ATOM 4749 O O . PHE B 1 168 ? 25.125 -39.062 -22.359 1 98 168 PHE B O 1
ATOM 4756 N N . VAL B 1 169 ? 23.719 -39.875 -20.859 1 97.69 169 VAL B N 1
ATOM 4757 C CA . VAL B 1 169 ? 24.25 -39.062 -19.766 1 97.69 169 VAL B CA 1
ATOM 4758 C C . VAL B 1 169 ? 25.391 -39.812 -19.078 1 97.69 169 VAL B C 1
ATOM 4760 O O . VAL B 1 169 ? 25.281 -40.969 -18.734 1 97.69 169 VAL B O 1
ATOM 4763 N N . ASN B 1 170 ? 26.484 -39.094 -18.906 1 96.31 170 ASN B N 1
ATOM 4764 C CA . ASN B 1 170 ? 27.625 -39.625 -18.172 1 96.31 170 ASN B CA 1
ATOM 4765 C C . ASN B 1 170 ? 27.469 -39.406 -16.672 1 96.31 170 ASN B C 1
ATOM 4767 O O . ASN B 1 170 ? 27.672 -40.312 -15.883 1 96.31 170 ASN B O 1
ATOM 4771 N N . THR B 1 171 ? 27.172 -38.188 -16.375 1 94.75 171 THR B N 1
ATOM 4772 C CA . THR B 1 171 ? 27.047 -37.812 -14.969 1 94.75 171 THR B CA 1
ATOM 4773 C C . THR B 1 171 ? 25.875 -36.844 -14.75 1 94.75 171 THR B C 1
ATOM 4775 O O . THR B 1 171 ? 25.625 -35.969 -15.57 1 94.75 171 THR B O 1
ATOM 4778 N N . PHE B 1 172 ? 25.125 -37.125 -13.703 1 95.81 172 PHE B N 1
ATOM 4779 C CA . PHE B 1 172 ? 24.094 -36.219 -13.219 1 95.81 172 PHE B CA 1
ATOM 4780 C C . PHE B 1 172 ? 24.359 -35.812 -11.773 1 95.81 172 PHE B C 1
ATOM 4782 O O . PHE B 1 172 ? 24.594 -36.656 -10.914 1 95.81 172 PHE B O 1
ATOM 4789 N N . LYS B 1 173 ? 24.406 -34.469 -11.555 1 93.38 173 LYS B N 1
ATOM 4790 C CA . LYS B 1 173 ? 24.609 -33.969 -10.203 1 93.38 173 LYS B CA 1
ATOM 4791 C C . LYS B 1 173 ? 23.609 -32.844 -9.883 1 93.38 173 LYS B C 1
ATOM 4793 O O . LYS B 1 173 ? 23.562 -31.828 -10.578 1 93.38 173 LYS B O 1
ATOM 4798 N N . GLU B 1 174 ? 22.828 -33.062 -8.82 1 91.81 174 GLU B N 1
ATOM 4799 C CA . GLU B 1 174 ? 21.859 -32.062 -8.414 1 91.81 174 GLU B CA 1
ATOM 4800 C C . GLU B 1 174 ? 22.516 -30.969 -7.555 1 91.81 174 GLU B C 1
ATOM 4802 O O . GLU B 1 174 ? 23.109 -31.281 -6.516 1 91.81 174 GLU B O 1
ATOM 4807 N N . LYS B 1 175 ? 22.484 -29.688 -7.996 1 87.81 175 LYS B N 1
ATOM 4808 C CA . LYS B 1 175 ? 22.812 -28.453 -7.305 1 87.81 175 LYS B CA 1
ATOM 4809 C C . LYS B 1 175 ? 24.203 -28.516 -6.676 1 87.81 175 LYS B C 1
ATOM 4811 O O . LYS B 1 175 ? 24.344 -28.391 -5.457 1 87.81 175 LYS B O 1
ATOM 4816 N N . PRO B 1 176 ? 25.109 -28.625 -7.531 1 91.19 176 PRO B N 1
ATOM 4817 C CA . PRO B 1 176 ? 26.484 -28.562 -7.02 1 91.19 176 PRO B CA 1
ATOM 4818 C C . PRO B 1 176 ? 26.875 -27.141 -6.578 1 91.19 176 PRO B C 1
ATOM 4820 O O . PRO B 1 176 ? 26.109 -26.203 -6.793 1 91.19 176 PRO B O 1
ATOM 4823 N N . THR B 1 177 ? 27.969 -27.047 -5.844 1 92.62 177 THR B N 1
ATOM 4824 C CA . THR B 1 177 ? 28.516 -25.719 -5.508 1 92.62 177 THR B CA 1
ATOM 4825 C C . THR B 1 177 ? 28.859 -24.938 -6.77 1 92.62 177 THR B C 1
ATOM 4827 O O . THR B 1 177 ? 29.016 -25.531 -7.844 1 92.62 177 THR B O 1
ATOM 4830 N N . GLU B 1 178 ? 28.953 -23.703 -6.605 1 91.75 178 GLU B N 1
ATOM 4831 C CA . GLU B 1 178 ? 29.25 -22.859 -7.758 1 91.75 178 GLU B CA 1
ATOM 4832 C C . GLU B 1 178 ? 30.594 -23.234 -8.391 1 91.75 178 GLU B C 1
ATOM 4834 O O . GLU B 1 178 ? 30.734 -23.219 -9.617 1 91.75 178 GLU B O 1
ATOM 4839 N N . ALA B 1 179 ? 31.562 -23.469 -7.586 1 93.88 179 ALA B N 1
ATOM 4840 C CA . ALA B 1 179 ? 32.875 -23.875 -8.086 1 93.88 179 ALA B CA 1
ATOM 4841 C C . ALA B 1 179 ? 32.781 -25.156 -8.906 1 93.88 179 ALA B C 1
ATOM 4843 O O . ALA B 1 179 ? 33.375 -25.25 -9.977 1 93.88 179 ALA B O 1
ATOM 4844 N N . VAL B 1 180 ? 32.031 -26.078 -8.461 1 94.94 180 VAL B N 1
ATOM 4845 C CA . VAL B 1 180 ? 31.844 -27.359 -9.148 1 94.94 180 VAL B CA 1
ATOM 4846 C C . VAL B 1 180 ? 31.031 -27.125 -10.43 1 94.94 180 VAL B C 1
ATOM 4848 O O . VAL B 1 180 ? 31.312 -27.734 -11.461 1 94.94 180 VAL B O 1
ATOM 4851 N N . ALA B 1 181 ? 30.078 -26.266 -10.32 1 94.69 181 ALA B N 1
ATOM 4852 C CA . ALA B 1 181 ? 29.266 -25.906 -11.469 1 94.69 181 ALA B CA 1
ATOM 4853 C C . ALA B 1 181 ? 30.109 -25.359 -12.609 1 94.69 181 ALA B C 1
ATOM 4855 O O . ALA B 1 181 ? 29.891 -25.703 -13.773 1 94.69 181 ALA B O 1
ATOM 4856 N N . LYS B 1 182 ? 31.062 -24.562 -12.25 1 95.62 182 LYS B N 1
ATOM 4857 C CA . LYS B 1 182 ? 31.969 -23.984 -13.25 1 95.62 182 LYS B CA 1
ATOM 4858 C C . LYS B 1 182 ? 32.75 -25.078 -13.961 1 95.62 182 LYS B C 1
ATOM 4860 O O . LYS B 1 182 ? 32.906 -25.047 -15.188 1 95.62 182 LYS B O 1
ATOM 4865 N N . GLU B 1 183 ? 33.219 -25.984 -13.234 1 95.62 183 GLU B N 1
ATOM 4866 C CA . GLU B 1 183 ? 33.969 -27.109 -13.789 1 95.62 183 GLU B CA 1
ATOM 4867 C C . GLU B 1 183 ? 33.094 -27.953 -14.711 1 95.62 183 GLU B C 1
ATOM 4869 O O . GLU B 1 183 ? 33.531 -28.375 -15.781 1 95.62 183 GLU B O 1
ATOM 4874 N N . TYR B 1 184 ? 31.906 -28.156 -14.305 1 96 184 TYR B N 1
ATOM 4875 C CA . TYR B 1 184 ? 30.969 -28.953 -15.094 1 96 184 TYR B CA 1
ATOM 4876 C C . TYR B 1 184 ? 30.688 -28.297 -16.438 1 96 184 TYR B C 1
ATOM 4878 O O . TYR B 1 184 ? 30.594 -28.969 -17.469 1 96 184 TYR B O 1
ATOM 4886 N N . ILE B 1 185 ? 30.516 -27.031 -16.422 1 95.69 185 ILE B N 1
ATOM 4887 C CA . ILE B 1 185 ? 30.219 -26.297 -17.656 1 95.69 185 ILE B CA 1
ATOM 4888 C C . ILE B 1 185 ? 31.375 -26.422 -18.641 1 95.69 185 ILE B C 1
ATOM 4890 O O . ILE B 1 185 ? 31.156 -26.594 -19.844 1 95.69 185 ILE B O 1
ATOM 4894 N N . THR B 1 186 ? 32.594 -26.453 -18.156 1 94.62 186 THR B N 1
ATOM 4895 C CA . THR B 1 186 ? 33.781 -26.609 -19 1 94.62 186 THR B CA 1
ATOM 4896 C C . THR B 1 186 ? 33.812 -28.016 -19.625 1 94.62 186 THR B C 1
ATOM 4898 O O . THR B 1 186 ? 34.375 -28.203 -20.703 1 94.62 186 THR B O 1
ATOM 4901 N N . GLN B 1 187 ? 33.156 -28.891 -19.016 1 94.5 187 GLN B N 1
ATOM 4902 C CA . GLN B 1 187 ? 33.094 -30.281 -19.484 1 94.5 187 GLN B CA 1
ATOM 4903 C C . GLN B 1 187 ? 31.922 -30.5 -20.422 1 94.5 187 GLN B C 1
ATOM 4905 O O . GLN B 1 187 ? 31.656 -31.625 -20.844 1 94.5 187 GLN B O 1
ATOM 4910 N N . GLY B 1 188 ? 31.203 -29.453 -20.703 1 94.94 188 GLY B N 1
ATOM 4911 C CA . GLY B 1 188 ? 30.062 -29.547 -21.609 1 94.94 188 GLY B CA 1
ATOM 4912 C C . GLY B 1 188 ? 28.766 -29.875 -20.906 1 94.94 188 GLY B C 1
ATOM 4913 O O . GLY B 1 188 ? 27.828 -30.391 -21.531 1 94.94 188 GLY B O 1
ATOM 4914 N N . ALA B 1 189 ? 28.703 -29.531 -19.656 1 97.06 189 ALA B N 1
ATOM 4915 C CA . ALA B 1 189 ? 27.5 -29.844 -18.875 1 97.06 189 ALA B CA 1
ATOM 4916 C C . ALA B 1 189 ? 26.344 -28.938 -19.266 1 97.06 189 ALA B C 1
ATOM 4918 O O . ALA B 1 189 ? 26.547 -27.828 -19.766 1 97.06 189 ALA B O 1
ATOM 4919 N N . LEU B 1 190 ? 25.141 -29.469 -19.062 1 97.69 190 LEU B N 1
ATOM 4920 C CA . LEU B 1 190 ? 23.875 -28.766 -19.266 1 97.69 190 LEU B CA 1
ATOM 4921 C C . LEU B 1 190 ? 23.141 -28.578 -17.953 1 97.69 190 LEU B C 1
ATOM 4923 O O . LEU B 1 190 ? 23.375 -29.312 -17 1 97.69 190 LEU B O 1
ATOM 4927 N N . TRP B 1 191 ? 22.297 -27.484 -17.922 1 96.5 191 TRP B N 1
ATOM 4928 C CA . TRP B 1 191 ? 21.422 -27.328 -16.766 1 96.5 191 TRP B CA 1
ATOM 4929 C C . TRP B 1 191 ? 20.297 -28.344 -16.797 1 96.5 191 TRP B C 1
ATOM 4931 O O . TRP B 1 191 ? 19.734 -28.641 -17.859 1 96.5 191 TRP B O 1
ATOM 4941 N N . ASN B 1 192 ? 20.016 -28.891 -15.625 1 95.44 192 ASN B N 1
ATOM 4942 C CA . ASN B 1 192 ? 18.766 -29.625 -15.461 1 95.44 192 ASN B CA 1
ATOM 4943 C C . ASN B 1 192 ? 17.578 -28.688 -15.336 1 95.44 192 ASN B C 1
ATOM 4945 O O . ASN B 1 192 ? 17.391 -28.031 -14.305 1 95.44 192 ASN B O 1
ATOM 4949 N N . GLY B 1 193 ? 16.75 -28.641 -16.328 1 90.44 193 GLY B N 1
ATOM 4950 C CA . GLY B 1 193 ? 15.594 -27.75 -16.328 1 90.44 193 GLY B CA 1
ATOM 4951 C C . GLY B 1 193 ? 14.375 -28.344 -15.641 1 90.44 193 GLY B C 1
ATOM 4952 O O . GLY B 1 193 ? 13.297 -27.75 -15.656 1 90.44 193 GLY B O 1
ATOM 4953 N N . GLY B 1 194 ? 14.516 -29.516 -15.062 1 93.75 194 GLY B N 1
ATOM 4954 C CA . GLY B 1 194 ? 13.398 -30.188 -14.406 1 93.75 194 GLY B CA 1
ATOM 4955 C C . GLY B 1 194 ? 12.414 -30.797 -15.383 1 93.75 194 GLY B C 1
ATOM 4956 O O . GLY B 1 194 ? 11.219 -30.922 -15.078 1 93.75 194 GLY B O 1
ATOM 4957 N N . VAL B 1 195 ? 12.93 -31.109 -16.531 1 97.19 195 VAL B N 1
ATOM 4958 C CA . VAL B 1 195 ? 12.094 -31.703 -17.578 1 97.19 195 VAL B CA 1
ATOM 4959 C C . VAL B 1 195 ? 12.484 -33.156 -17.766 1 97.19 195 VAL B C 1
ATOM 4961 O O . VAL B 1 195 ? 13.656 -33.469 -18 1 97.19 195 VAL B O 1
ATOM 4964 N N . PHE B 1 196 ? 11.5 -34.062 -17.719 1 97.69 196 PHE B N 1
ATOM 4965 C CA . PHE B 1 196 ? 11.719 -35.5 -17.797 1 97.69 196 PHE B CA 1
ATOM 4966 C C . PHE B 1 196 ? 10.727 -36.156 -18.766 1 97.69 196 PHE B C 1
ATOM 4968 O O . PHE B 1 196 ? 9.539 -35.812 -18.75 1 97.69 196 PHE B O 1
ATOM 4975 N N . ALA B 1 197 ? 11.242 -37 -19.625 1 98.5 197 ALA B N 1
ATOM 4976 C CA . ALA B 1 197 ? 10.367 -37.844 -20.438 1 98.5 197 ALA B CA 1
ATOM 4977 C C . ALA B 1 197 ? 10.648 -39.344 -20.188 1 98.5 197 ALA B C 1
ATOM 4979 O O . ALA B 1 197 ? 11.805 -39.75 -20.062 1 98.5 197 ALA B O 1
ATOM 4980 N N . TYR B 1 198 ? 9.594 -40.094 -20.062 1 98.62 198 TYR B N 1
ATOM 4981 C CA . TYR B 1 198 ? 9.719 -41.531 -19.766 1 98.62 198 TYR B CA 1
ATOM 4982 C C . TYR B 1 198 ? 8.461 -42.281 -20.172 1 98.62 198 TYR B C 1
ATOM 4984 O O . TYR B 1 198 ? 7.395 -41.688 -20.328 1 98.62 198 TYR B O 1
ATOM 4992 N N . LYS B 1 199 ? 8.641 -43.531 -20.406 1 98.19 199 LYS B N 1
ATOM 4993 C CA . LYS B 1 199 ? 7.457 -44.375 -20.516 1 98.19 199 LYS B CA 1
ATOM 4994 C C . LYS B 1 199 ? 6.766 -44.531 -19.172 1 98.19 199 LYS B C 1
ATOM 4996 O O . LYS B 1 199 ? 7.43 -44.688 -18.141 1 98.19 199 LYS B O 1
ATOM 5001 N N . LEU B 1 200 ? 5.414 -44.531 -19.141 1 98.25 200 LEU B N 1
ATOM 5002 C CA . LEU B 1 200 ? 4.66 -44.562 -17.891 1 98.25 200 LEU B CA 1
ATOM 5003 C C . LEU B 1 200 ? 5.043 -45.781 -17.062 1 98.25 200 LEU B C 1
ATOM 5005 O O . LEU B 1 200 ? 5.133 -45.719 -15.844 1 98.25 200 LEU B O 1
ATOM 5009 N N . LYS B 1 201 ? 5.309 -46.844 -17.766 1 97.88 201 LYS B N 1
ATOM 5010 C CA . LYS B 1 201 ? 5.641 -48.094 -17.094 1 97.88 201 LYS B CA 1
ATOM 5011 C C . LYS B 1 201 ? 6.91 -47.969 -16.25 1 97.88 201 LYS B C 1
ATOM 5013 O O . LYS B 1 201 ? 7.016 -48.531 -15.172 1 97.88 201 LYS B O 1
ATOM 5018 N N . TYR B 1 202 ? 7.848 -47.25 -16.734 1 98 202 TYR B N 1
ATOM 5019 C CA . TYR B 1 202 ? 9.125 -47.125 -16.047 1 98 202 TYR B CA 1
ATOM 5020 C C . TYR B 1 202 ? 8.922 -46.469 -14.672 1 98 202 TYR B C 1
ATOM 5022 O O . TYR B 1 202 ? 9.359 -47.031 -13.656 1 98 202 TYR B O 1
ATOM 5030 N N . VAL B 1 203 ? 8.266 -45.312 -14.617 1 98.25 203 VAL B N 1
ATOM 5031 C CA . VAL B 1 203 ? 8.102 -44.594 -13.359 1 98.25 203 VAL B CA 1
ATOM 5032 C C . VAL B 1 203 ? 7.141 -45.344 -12.445 1 98.25 203 VAL B C 1
ATOM 5034 O O . VAL B 1 203 ? 7.297 -45.344 -11.219 1 98.25 203 VAL B O 1
ATOM 5037 N N . MET B 1 204 ? 6.18 -46 -13.039 1 97.88 204 MET B N 1
ATOM 5038 C CA . MET B 1 204 ? 5.312 -46.875 -12.234 1 97.88 204 MET B CA 1
ATOM 5039 C C . MET B 1 204 ? 6.121 -47.938 -11.492 1 97.88 204 MET B C 1
ATOM 5041 O O . MET B 1 204 ? 5.914 -48.156 -10.297 1 97.88 204 MET B O 1
ATOM 5045 N N . GLU B 1 205 ? 6.977 -48.531 -12.188 1 97.62 205 GLU B N 1
ATOM 5046 C CA . GLU B 1 205 ? 7.824 -49.562 -11.594 1 97.62 205 GLU B CA 1
ATOM 5047 C C . GLU B 1 205 ? 8.734 -48.969 -10.523 1 97.62 205 GLU B C 1
ATOM 5049 O O . GLU B 1 205 ? 8.875 -49.562 -9.438 1 97.62 205 GLU B O 1
ATOM 5054 N N . ARG B 1 206 ? 9.352 -47.906 -10.859 1 97.19 206 ARG B N 1
ATOM 5055 C CA . ARG B 1 206 ? 10.211 -47.25 -9.891 1 97.19 206 ARG B CA 1
ATOM 5056 C C . ARG B 1 206 ? 9.438 -46.844 -8.633 1 97.19 206 ARG B C 1
ATOM 5058 O O . ARG B 1 206 ? 9.938 -47 -7.52 1 97.19 206 ARG B O 1
ATOM 5065 N N . ALA B 1 207 ? 8.227 -46.312 -8.82 1 97.69 207 ALA B N 1
ATOM 5066 C CA . ALA B 1 207 ? 7.371 -45.938 -7.699 1 97.69 207 ALA B CA 1
ATOM 5067 C C . ALA B 1 207 ? 7.059 -47.156 -6.816 1 97.69 207 ALA B C 1
ATOM 5069 O O . ALA B 1 207 ? 7.133 -47.062 -5.59 1 97.69 207 ALA B O 1
ATOM 5070 N N . HIS B 1 208 ? 6.789 -48.25 -7.477 1 97.31 208 HIS B N 1
ATOM 5071 C CA . HIS B 1 208 ? 6.461 -49.438 -6.73 1 97.31 208 HIS B CA 1
ATOM 5072 C C . HIS B 1 208 ? 7.672 -49.969 -5.965 1 97.31 208 HIS B C 1
ATOM 5074 O O . HIS B 1 208 ? 7.523 -50.594 -4.914 1 97.31 208 HIS B O 1
ATOM 5080 N N . GLN B 1 209 ? 8.828 -49.719 -6.445 1 97.06 209 GLN B N 1
ATOM 5081 C CA . GLN B 1 209 ? 10.055 -50.094 -5.758 1 97.06 209 GLN B CA 1
ATOM 5082 C C . GLN B 1 209 ? 10.273 -49.281 -4.5 1 97.06 209 GLN B C 1
ATOM 5084 O O . GLN B 1 209 ? 10.828 -49.75 -3.514 1 97.06 209 GLN B O 1
ATOM 5089 N N . LEU B 1 210 ? 9.859 -48.062 -4.516 1 96.38 210 LEU B N 1
ATOM 5090 C CA . LEU B 1 210 ? 10.211 -47.125 -3.467 1 96.38 210 LEU B CA 1
ATOM 5091 C C . LEU B 1 210 ? 9.039 -46.906 -2.514 1 96.38 210 LEU B C 1
ATOM 5093 O O . LEU B 1 210 ? 9.234 -46.469 -1.376 1 96.38 210 LEU B O 1
ATOM 5097 N N . ILE B 1 211 ? 7.859 -47.125 -2.982 1 96.88 211 ILE B N 1
ATOM 5098 C CA . ILE B 1 211 ? 6.645 -46.906 -2.199 1 96.88 211 ILE B CA 1
ATOM 5099 C C . ILE B 1 211 ? 5.777 -48.156 -2.258 1 96.88 211 ILE B C 1
ATOM 5101 O O . ILE B 1 211 ? 5.555 -48.719 -3.336 1 96.88 211 ILE B O 1
ATOM 5105 N N . ASP B 1 212 ? 5.328 -48.594 -1.122 1 97.12 212 ASP B N 1
ATOM 5106 C CA . ASP B 1 212 ? 4.398 -49.719 -1.075 1 97.12 212 ASP B CA 1
ATOM 5107 C C . ASP B 1 212 ? 2.961 -49.281 -1.308 1 97.12 212 ASP B C 1
ATOM 5109 O O . ASP B 1 212 ? 2.322 -48.719 -0.399 1 97.12 212 ASP B O 1
ATOM 5113 N N . PHE B 1 213 ? 2.459 -49.469 -2.529 1 97.44 213 PHE B N 1
ATOM 5114 C CA . PHE B 1 213 ? 1.084 -49.125 -2.859 1 97.44 213 PHE B CA 1
ATOM 5115 C C . PHE B 1 213 ? 0.544 -50.031 -3.961 1 97.44 213 PHE B C 1
ATOM 5117 O O . PHE B 1 213 ? 1.312 -50.719 -4.641 1 97.44 213 PHE B O 1
ATOM 5124 N N . VAL B 1 214 ? -0.756 -50.062 -4.203 1 97.38 214 VAL B N 1
ATOM 5125 C CA . VAL B 1 214 ? -1.395 -50.969 -5.152 1 97.38 214 VAL B CA 1
ATOM 5126 C C . VAL B 1 214 ? -1.801 -50.219 -6.406 1 97.38 214 VAL B C 1
ATOM 5128 O O . VAL B 1 214 ? -1.527 -50.656 -7.527 1 97.38 214 VAL B O 1
ATOM 5131 N N . ASP B 1 215 ? -2.512 -49.188 -6.23 1 97.25 215 ASP B N 1
ATOM 5132 C CA . ASP B 1 215 ? -3.023 -48.375 -7.328 1 97.25 215 ASP B CA 1
ATOM 5133 C C . ASP B 1 215 ? -3.082 -46.906 -6.934 1 97.25 215 ASP B C 1
ATOM 5135 O O . ASP B 1 215 ? -2.572 -46.531 -5.879 1 97.25 215 ASP B O 1
ATOM 5139 N N . TYR B 1 216 ? -3.564 -46.094 -7.859 1 97.81 216 TYR B N 1
ATOM 5140 C CA . TYR B 1 216 ? -3.641 -44.656 -7.656 1 97.81 216 TYR B CA 1
ATOM 5141 C C . TYR B 1 216 ? -4.309 -44.312 -6.324 1 97.81 216 TYR B C 1
ATOM 5143 O O . TYR B 1 216 ? -3.807 -43.5 -5.555 1 97.81 216 TYR B O 1
ATOM 5151 N N . GLN B 1 217 ? -5.445 -44.906 -6.051 1 97.69 217 GLN B N 1
ATOM 5152 C CA . GLN B 1 217 ? -6.227 -44.594 -4.859 1 97.69 217 GLN B CA 1
ATOM 5153 C C . GLN B 1 217 ? -5.441 -44.906 -3.59 1 97.69 217 GLN B C 1
ATOM 5155 O O . GLN B 1 217 ? -5.473 -44.125 -2.629 1 97.69 217 GLN B O 1
ATOM 5160 N N . ASP B 1 218 ? -4.797 -46.062 -3.629 1 97.81 218 ASP B N 1
ATOM 5161 C CA . ASP B 1 218 ? -3.98 -46.438 -2.479 1 97.81 218 ASP B CA 1
ATOM 5162 C C . ASP B 1 218 ? -2.836 -45.469 -2.268 1 97.81 218 ASP B C 1
ATOM 5164 O O . ASP B 1 218 ? -2.547 -45.062 -1.136 1 97.81 218 ASP B O 1
ATOM 5168 N N . LEU B 1 219 ? -2.174 -45.125 -3.338 1 97.81 219 LEU B N 1
ATOM 5169 C CA . LEU B 1 219 ? -1.092 -44.125 -3.264 1 97.81 219 LEU B CA 1
ATOM 5170 C C . LEU B 1 219 ? -1.604 -42.781 -2.754 1 97.81 219 LEU B C 1
ATOM 5172 O O . LEU B 1 219 ? -0.97 -42.156 -1.903 1 97.81 219 LEU B O 1
ATOM 5176 N N . PHE B 1 220 ? -2.746 -42.344 -3.266 1 97.44 220 PHE B N 1
ATOM 5177 C CA . PHE B 1 220 ? -3.379 -41.094 -2.861 1 97.44 220 PHE B CA 1
ATOM 5178 C C . PHE B 1 220 ? -3.68 -41.094 -1.367 1 97.44 220 PHE B C 1
ATOM 5180 O O . PHE B 1 220 ? -3.404 -40.125 -0.671 1 97.44 220 PHE B O 1
ATOM 5187 N N . ASN B 1 221 ? -4.148 -42.156 -0.864 1 96.94 221 ASN B N 1
ATOM 5188 C CA . ASN B 1 221 ? -4.535 -42.281 0.538 1 96.94 221 ASN B CA 1
ATOM 5189 C C . ASN B 1 221 ? -3.322 -42.25 1.462 1 96.94 221 ASN B C 1
ATOM 5191 O O . ASN B 1 221 ? -3.41 -41.75 2.586 1 96.94 221 ASN B O 1
ATOM 5195 N N . LYS B 1 222 ? -2.248 -42.719 1.002 1 96.31 222 LYS B N 1
ATOM 5196 C CA . LYS B 1 222 ? -1.052 -42.812 1.836 1 96.31 222 LYS B CA 1
ATOM 5197 C C . LYS B 1 222 ? -0.108 -41.656 1.549 1 96.31 222 LYS B C 1
ATOM 5199 O O . LYS B 1 222 ? 0.995 -41.594 2.096 1 96.31 222 LYS B O 1
ATOM 5204 N N . TYR B 1 223 ? -0.527 -40.75 0.783 1 97.38 223 TYR B N 1
ATOM 5205 C CA . TYR B 1 223 ? 0.344 -39.719 0.24 1 97.38 223 TYR B CA 1
ATOM 5206 C C . TYR B 1 223 ? 1.034 -38.938 1.356 1 97.38 223 TYR B C 1
ATOM 5208 O O . TYR B 1 223 ? 2.225 -38.625 1.262 1 97.38 223 TYR B O 1
ATOM 5216 N N . GLU B 1 224 ? 0.353 -38.625 2.443 1 95.38 224 GLU B N 1
ATOM 5217 C CA . GLU B 1 224 ? 0.859 -37.812 3.545 1 95.38 224 GLU B CA 1
ATOM 5218 C C . GLU B 1 224 ? 2.021 -38.5 4.254 1 95.38 224 GLU B C 1
ATOM 5220 O O . GLU B 1 224 ? 2.83 -37.844 4.914 1 95.38 224 GLU B O 1
ATOM 5225 N N . THR B 1 225 ? 2.117 -39.781 4.125 1 96.69 225 THR B N 1
ATOM 5226 C CA . THR B 1 225 ? 3.143 -40.562 4.816 1 96.69 225 THR B CA 1
ATOM 5227 C C . THR B 1 225 ? 4.406 -40.656 3.967 1 96.69 225 THR B C 1
ATOM 5229 O O . THR B 1 225 ? 5.441 -41.125 4.441 1 96.69 225 THR B O 1
ATOM 5232 N N . LEU B 1 226 ? 4.312 -40.25 2.756 1 97.5 226 LEU B N 1
ATOM 5233 C CA . LEU B 1 226 ? 5.438 -40.406 1.841 1 97.5 226 LEU B CA 1
ATOM 5234 C C . LEU B 1 226 ? 6.586 -39.469 2.223 1 97.5 226 LEU B C 1
ATOM 5236 O O . LEU B 1 226 ? 6.363 -38.406 2.77 1 97.5 226 LEU B O 1
ATOM 5240 N N . THR B 1 227 ? 7.746 -39.906 1.938 1 96.81 227 THR B N 1
ATOM 5241 C CA . THR B 1 227 ? 8.945 -39.094 2.164 1 96.81 227 THR B CA 1
ATOM 5242 C C . THR B 1 227 ? 8.984 -37.906 1.229 1 96.81 227 THR B C 1
ATOM 5244 O O . THR B 1 227 ? 8.727 -38.031 0.029 1 96.81 227 THR B O 1
ATOM 5247 N N . LYS B 1 228 ? 9.18 -36.75 1.863 1 95.5 228 LYS B N 1
ATOM 5248 C CA . LYS B 1 228 ? 9.398 -35.562 1.051 1 95.5 228 LYS B CA 1
ATOM 5249 C C . LYS B 1 228 ? 10.742 -35.625 0.329 1 95.5 228 LYS B C 1
ATOM 5251 O O . LYS B 1 228 ? 11.797 -35.5 0.958 1 95.5 228 LYS B O 1
ATOM 5256 N N . ILE B 1 229 ? 10.742 -35.75 -1.029 1 95.75 229 ILE B N 1
ATOM 5257 C CA . ILE B 1 229 ? 11.984 -35.906 -1.784 1 95.75 229 ILE B CA 1
ATOM 5258 C C . ILE B 1 229 ? 11.742 -35.562 -3.252 1 95.75 229 ILE B C 1
ATOM 5260 O O . ILE B 1 229 ? 10.656 -35.812 -3.783 1 95.75 229 ILE B O 1
ATOM 5264 N N . SER B 1 230 ? 12.75 -35.031 -3.887 1 94.62 230 SER B N 1
ATOM 5265 C CA . SER B 1 230 ? 12.602 -34.656 -5.285 1 94.62 230 SER B CA 1
ATOM 5266 C C . SER B 1 230 ? 12.82 -35.844 -6.211 1 94.62 230 SER B C 1
ATOM 5268 O O . SER B 1 230 ? 13.461 -36.844 -5.828 1 94.62 230 SER B O 1
ATOM 5270 N N . PHE B 1 231 ? 12.266 -35.719 -7.391 1 96.88 231 PHE B N 1
ATOM 5271 C CA . PHE B 1 231 ? 12.43 -36.75 -8.406 1 96.88 231 PHE B CA 1
ATOM 5272 C C . PHE B 1 231 ? 13.898 -36.938 -8.773 1 96.88 231 PHE B C 1
ATOM 5274 O O . PHE B 1 231 ? 14.359 -38.062 -9.016 1 96.88 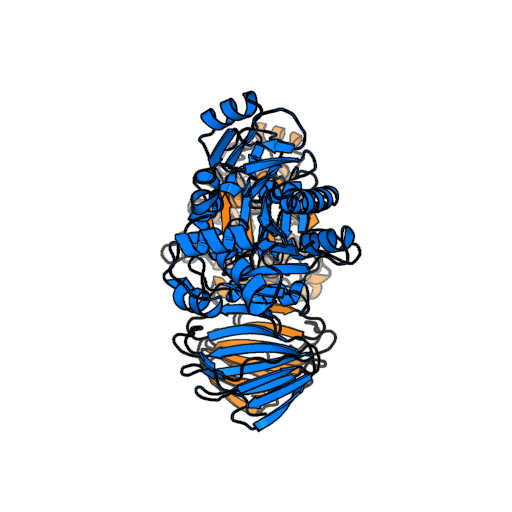231 PHE B O 1
ATOM 5281 N N . ASP B 1 232 ? 14.648 -35.844 -8.781 1 95.62 232 ASP B N 1
ATOM 5282 C CA . ASP B 1 232 ? 16.062 -35.875 -9.094 1 95.62 232 ASP B CA 1
ATOM 5283 C C . ASP B 1 232 ? 16.844 -36.781 -8.141 1 95.62 232 ASP B C 1
ATOM 5285 O O . ASP B 1 232 ? 17.641 -37.625 -8.578 1 95.62 232 ASP B O 1
ATOM 5289 N N . TYR B 1 233 ? 16.562 -36.656 -6.902 1 94.69 233 TYR B N 1
ATOM 5290 C CA . TYR B 1 233 ? 17.266 -37.406 -5.871 1 94.69 233 TYR B CA 1
ATOM 5291 C C . TYR B 1 233 ? 16.75 -38.844 -5.781 1 94.69 233 TYR B C 1
ATOM 5293 O O . TYR B 1 233 ? 17.516 -39.781 -5.531 1 94.69 233 TYR B O 1
ATOM 5301 N N . ALA B 1 234 ? 15.484 -38.969 -5.992 1 95.75 234 ALA B N 1
ATOM 5302 C CA . ALA B 1 234 ? 14.852 -40.281 -5.77 1 95.75 234 ALA B CA 1
ATOM 5303 C C . ALA B 1 234 ? 15.062 -41.188 -6.961 1 95.75 234 ALA B C 1
ATOM 5305 O O . ALA B 1 234 ? 15.148 -42.438 -6.797 1 95.75 234 ALA B O 1
ATOM 5306 N N . VAL B 1 235 ? 15.125 -40.625 -8.156 1 96.62 235 VAL B N 1
ATOM 5307 C CA . VAL B 1 235 ? 15.07 -41.469 -9.336 1 96.62 235 VAL B CA 1
ATOM 5308 C C . VAL B 1 235 ? 16.25 -41.156 -10.258 1 96.62 235 VAL B C 1
ATOM 5310 O O . VAL B 1 235 ? 17.062 -42.062 -10.562 1 96.62 235 VAL B O 1
ATOM 5313 N N . VAL B 1 236 ? 16.453 -39.906 -10.625 1 96.31 236 VAL B N 1
ATOM 5314 C CA . VAL B 1 236 ? 17.391 -39.562 -11.68 1 96.31 236 VAL B CA 1
ATOM 5315 C C . VAL B 1 236 ? 18.812 -39.938 -11.258 1 96.31 236 VAL B C 1
ATOM 5317 O O . VAL B 1 236 ? 19.547 -40.562 -12.031 1 96.31 236 VAL B O 1
ATOM 5320 N N . GLU B 1 237 ? 19.156 -39.594 -10.094 1 94.19 237 GLU B N 1
ATOM 5321 C CA . GLU B 1 237 ? 20.516 -39.844 -9.609 1 94.19 237 GLU B CA 1
ATOM 5322 C C . GLU B 1 237 ? 20.797 -41.344 -9.539 1 94.19 237 GLU B C 1
ATOM 5324 O O . GLU B 1 237 ? 21.969 -41.75 -9.492 1 94.19 237 GLU B O 1
ATOM 5329 N N . HIS B 1 238 ? 19.766 -42.188 -9.516 1 94.31 238 HIS B N 1
ATOM 5330 C CA . HIS B 1 238 ? 19.938 -43.625 -9.344 1 94.31 238 HIS B CA 1
ATOM 5331 C C . HIS B 1 238 ? 19.672 -44.375 -10.641 1 94.31 238 HIS B C 1
ATOM 5333 O O . HIS B 1 238 ? 19.672 -45.625 -10.664 1 94.31 238 HIS B O 1
ATOM 5339 N N . GLU B 1 239 ? 19.453 -43.688 -11.68 1 95.44 239 GLU B N 1
ATOM 5340 C CA . GLU B 1 239 ? 19.172 -44.312 -12.977 1 95.44 239 GLU B CA 1
ATOM 5341 C C . GLU B 1 239 ? 20.406 -44.312 -13.859 1 95.44 239 GLU B C 1
ATOM 5343 O O . GLU B 1 239 ? 21.062 -43.281 -14.039 1 95.44 239 GLU B O 1
ATOM 5348 N N . ASP B 1 240 ? 20.719 -45.438 -14.477 1 94.12 240 ASP B N 1
ATOM 5349 C CA . ASP B 1 240 ? 21.922 -45.594 -15.273 1 94.12 240 ASP B CA 1
ATOM 5350 C C . ASP B 1 240 ? 21.656 -45.312 -16.75 1 94.12 240 ASP B C 1
ATOM 5352 O O . ASP B 1 240 ? 22.531 -44.812 -17.453 1 94.12 240 ASP B O 1
ATOM 5356 N N . LYS B 1 241 ? 20.5 -45.594 -17.172 1 97.06 241 LYS B N 1
ATOM 5357 C CA . LYS B 1 241 ? 20.172 -45.438 -18.578 1 97.06 241 LYS B CA 1
ATOM 5358 C C . LYS B 1 241 ? 19.391 -44.156 -18.828 1 97.06 241 LYS B C 1
ATOM 5360 O O . LYS B 1 241 ? 18.172 -44.188 -19.016 1 97.06 241 LYS B O 1
ATOM 5365 N N . ILE B 1 242 ? 20.094 -43.094 -18.922 1 98.12 242 ILE B N 1
ATOM 5366 C CA . ILE B 1 242 ? 19.5 -41.75 -19.125 1 98.12 242 ILE B CA 1
ATOM 5367 C C . ILE B 1 242 ? 20.047 -41.125 -20.391 1 98.12 242 ILE B C 1
ATOM 5369 O O . ILE B 1 242 ? 21.234 -41.219 -20.688 1 98.12 242 ILE B O 1
ATOM 5373 N N . GLN B 1 243 ? 19.188 -40.562 -21.172 1 98.44 243 GLN B N 1
ATOM 5374 C CA . GLN B 1 243 ? 19.578 -39.719 -22.297 1 98.44 243 GLN B CA 1
ATOM 5375 C C . GLN B 1 243 ? 19.25 -38.25 -22.031 1 98.44 243 GLN B C 1
ATOM 5377 O O . GLN B 1 243 ? 18.406 -37.938 -21.188 1 98.44 243 GLN B O 1
ATOM 5382 N N . VAL B 1 244 ? 19.984 -37.375 -22.672 1 98.44 244 VAL B N 1
ATOM 5383 C CA . VAL B 1 244 ? 19.719 -35.938 -22.562 1 98.44 244 VAL B CA 1
ATOM 5384 C C . VAL B 1 244 ? 19.594 -35.344 -23.969 1 98.44 244 VAL B C 1
ATOM 5386 O O . VAL B 1 244 ? 20.328 -35.719 -24.875 1 98.44 244 VAL B O 1
ATOM 5389 N N . GLN B 1 245 ? 18.562 -34.625 -24.141 1 97.94 245 GLN B N 1
ATOM 5390 C CA . GLN B 1 245 ? 18.375 -33.812 -25.328 1 97.94 245 GLN B CA 1
ATOM 5391 C C . GLN B 1 245 ? 18.719 -32.375 -25.062 1 97.94 245 GLN B C 1
ATOM 5393 O O . GLN B 1 245 ? 18.172 -31.75 -24.141 1 97.94 245 GLN B O 1
ATOM 5398 N N . ARG B 1 246 ? 19.547 -31.781 -25.875 1 97.31 246 ARG B N 1
ATOM 5399 C CA . ARG B 1 246 ? 20.016 -30.422 -25.688 1 97.31 246 ARG B CA 1
ATOM 5400 C C . ARG B 1 246 ? 18.953 -29.406 -26.109 1 97.31 246 ARG B C 1
ATOM 5402 O O . ARG B 1 246 ? 18.266 -29.625 -27.109 1 97.31 246 ARG B O 1
ATOM 5409 N N . PHE B 1 247 ? 18.875 -28.375 -25.328 1 97.5 247 PHE B N 1
ATOM 5410 C CA . PHE B 1 247 ? 18.031 -27.234 -25.672 1 97.5 247 PHE B CA 1
ATOM 5411 C C . PHE B 1 247 ? 18.781 -25.922 -25.516 1 97.5 247 PHE B C 1
ATOM 5413 O O . PHE B 1 247 ? 19.312 -25.625 -24.438 1 97.5 247 PHE B O 1
ATOM 5420 N N . ALA B 1 248 ? 18.812 -25.109 -26.547 1 94.5 248 ALA B N 1
ATOM 5421 C CA . ALA B 1 248 ? 19.594 -23.875 -26.562 1 94.5 248 ALA B CA 1
ATOM 5422 C C . ALA B 1 248 ? 18.688 -22.656 -26.719 1 94.5 248 ALA B C 1
ATOM 5424 O O . ALA B 1 248 ? 19.156 -21.531 -26.828 1 94.5 248 ALA B O 1
ATOM 5425 N N . GLY B 1 249 ? 17.422 -22.828 -26.656 1 93.62 249 GLY B N 1
ATOM 5426 C CA . GLY B 1 249 ? 16.5 -21.703 -26.828 1 93.62 249 GLY B CA 1
ATOM 5427 C C . GLY B 1 249 ? 16.312 -20.906 -25.562 1 93.62 249 GLY B C 1
ATOM 5428 O O . GLY B 1 249 ? 17.031 -21.094 -24.578 1 93.62 249 GLY B O 1
ATOM 5429 N N . MET B 1 250 ? 15.43 -19.969 -25.609 1 93 250 MET B N 1
ATOM 5430 C CA . MET B 1 250 ? 15.117 -19.078 -24.484 1 93 250 MET B CA 1
ATOM 5431 C C . MET B 1 250 ? 14.547 -19.875 -23.312 1 93 250 MET B C 1
ATOM 5433 O O . MET B 1 250 ? 13.594 -20.641 -23.484 1 93 250 MET B O 1
ATOM 5437 N N . TRP B 1 251 ? 15.227 -19.75 -22.203 1 93.56 251 TRP B N 1
ATOM 5438 C CA . TRP B 1 251 ? 14.773 -20.391 -20.984 1 93.56 251 TRP B CA 1
ATOM 5439 C C . TRP B 1 251 ? 15.156 -19.578 -19.75 1 93.56 251 TRP B C 1
ATOM 5441 O O . TRP B 1 251 ? 16.328 -19.25 -19.562 1 93.56 251 TRP B O 1
ATOM 5451 N N . LYS B 1 252 ? 14.109 -19.141 -18.938 1 89.31 252 LYS B N 1
ATOM 5452 C CA . LYS B 1 252 ? 14.336 -18.438 -17.672 1 89.31 252 LYS B CA 1
ATOM 5453 C C . LYS B 1 252 ? 13.453 -19 -16.562 1 89.31 252 LYS B C 1
ATOM 5455 O O . LYS B 1 252 ? 12.281 -19.312 -16.781 1 89.31 252 LYS B O 1
ATOM 5460 N N . ASP B 1 253 ? 14.07 -19.172 -15.414 1 85.12 253 ASP B N 1
ATOM 5461 C CA . ASP B 1 253 ? 13.305 -19.484 -14.211 1 85.12 253 ASP B CA 1
ATOM 5462 C C . ASP B 1 253 ? 12.805 -18.203 -13.539 1 85.12 253 ASP B C 1
ATOM 5464 O O . ASP B 1 253 ? 13.578 -17.5 -12.898 1 85.12 253 ASP B O 1
ATOM 5468 N N . LEU B 1 254 ? 11.508 -17.953 -13.617 1 87.88 254 LEU B N 1
ATOM 5469 C CA . LEU B 1 254 ? 10.938 -16.719 -13.102 1 87.88 254 LEU B CA 1
ATOM 5470 C C . LEU B 1 254 ? 10.602 -16.844 -11.617 1 87.88 254 LEU B C 1
ATOM 5472 O O . LEU B 1 254 ? 9.5 -16.5 -11.195 1 87.88 254 LEU B O 1
ATOM 5476 N N . GLY B 1 255 ? 11.484 -17.266 -10.789 1 83.75 255 GLY B N 1
ATOM 5477 C CA . GLY B 1 255 ? 11.188 -17.547 -9.391 1 83.75 255 GLY B CA 1
ATOM 5478 C C . GLY B 1 255 ? 11.539 -16.391 -8.469 1 83.75 255 GLY B C 1
ATOM 5479 O O . GLY B 1 255 ? 11.203 -16.422 -7.277 1 83.75 255 GLY B O 1
ATOM 5480 N N . THR B 1 256 ? 12.203 -15.422 -9.039 1 87.12 256 THR B N 1
ATOM 5481 C CA . THR B 1 256 ? 12.625 -14.281 -8.234 1 87.12 256 THR B CA 1
ATOM 5482 C C . THR B 1 256 ? 12.258 -12.969 -8.922 1 87.12 256 THR B C 1
ATOM 5484 O O . THR B 1 256 ? 11.977 -12.953 -10.117 1 87.12 256 THR B O 1
ATOM 5487 N N . TRP B 1 257 ? 12.297 -11.922 -8.141 1 93 257 TRP B N 1
ATOM 5488 C CA . TRP B 1 257 ? 11.992 -10.609 -8.711 1 93 257 TRP B CA 1
ATOM 5489 C C . TRP B 1 257 ? 13.039 -10.203 -9.734 1 93 257 TRP B C 1
ATOM 5491 O O . TRP B 1 257 ? 12.727 -9.547 -10.734 1 93 257 TRP B O 1
ATOM 5501 N N . ASN B 1 258 ? 14.242 -10.617 -9.492 1 90.56 258 ASN B N 1
ATOM 5502 C CA . ASN B 1 258 ? 15.32 -10.32 -10.43 1 90.56 258 ASN B CA 1
ATOM 5503 C C . ASN B 1 258 ? 15.031 -10.898 -11.812 1 90.56 258 ASN B C 1
ATOM 5505 O O . ASN B 1 258 ? 15.07 -10.172 -12.812 1 90.56 258 ASN B O 1
ATOM 5509 N N . THR B 1 259 ? 14.688 -12.102 -11.883 1 88.56 259 THR B N 1
ATOM 5510 C CA . THR B 1 259 ? 14.453 -12.766 -13.156 1 88.56 259 THR B CA 1
ATOM 5511 C C . THR B 1 259 ? 13.109 -12.352 -13.742 1 88.56 259 THR B C 1
ATOM 5513 O O . THR B 1 259 ? 12.977 -12.219 -14.961 1 88.56 259 THR B O 1
ATOM 5516 N N . LEU B 1 260 ? 12.133 -12.133 -12.898 1 91.62 260 LEU B N 1
ATOM 5517 C CA . LEU B 1 260 ? 10.805 -11.742 -13.367 1 91.62 260 LEU B CA 1
ATOM 5518 C C . LEU B 1 260 ? 10.852 -10.398 -14.078 1 91.62 260 LEU B C 1
ATOM 5520 O O . LEU B 1 260 ? 10.297 -10.25 -15.164 1 91.62 260 LEU B O 1
ATOM 5524 N N . THR B 1 261 ? 11.516 -9.453 -13.5 1 92.5 261 THR B N 1
ATOM 5525 C CA . THR B 1 261 ? 11.57 -8.102 -14.062 1 92.5 261 THR B CA 1
ATOM 5526 C C . THR B 1 261 ? 12.297 -8.102 -15.398 1 92.5 261 THR B C 1
ATOM 5528 O O . THR B 1 261 ? 11.992 -7.293 -16.281 1 92.5 261 THR B O 1
ATOM 5531 N N . GLU B 1 262 ? 13.18 -9.039 -15.594 1 89.12 262 GLU B N 1
ATOM 5532 C CA . GLU B 1 262 ? 13.883 -9.172 -16.875 1 89.12 262 GLU B CA 1
ATOM 5533 C C . GLU B 1 262 ? 12.938 -9.648 -17.969 1 89.12 262 GLU B C 1
ATOM 5535 O O . GLU B 1 262 ? 13.125 -9.32 -19.141 1 89.12 262 GLU B O 1
ATOM 5540 N N . ALA B 1 263 ? 11.984 -10.359 -17.562 1 88 263 ALA B N 1
ATOM 5541 C CA . ALA B 1 263 ? 11.078 -10.961 -18.531 1 88 263 ALA B CA 1
ATOM 5542 C C . ALA B 1 263 ? 9.898 -10.031 -18.828 1 88 263 ALA B C 1
ATOM 5544 O O . ALA B 1 263 ? 9.172 -10.242 -19.797 1 88 263 ALA B O 1
ATOM 5545 N N . MET B 1 264 ? 9.734 -8.984 -18.078 1 88.88 264 MET B N 1
ATOM 5546 C CA . MET B 1 264 ? 8.602 -8.078 -18.234 1 88.88 264 MET B CA 1
ATOM 5547 C C . MET B 1 264 ? 8.82 -7.145 -19.422 1 88.88 264 MET B C 1
ATOM 5549 O O . MET B 1 264 ? 9.93 -6.637 -19.625 1 88.88 264 MET B O 1
ATOM 5553 N N . GLU B 1 265 ? 7.777 -6.957 -20.172 1 87.94 265 GLU B N 1
ATOM 5554 C CA . GLU B 1 265 ? 7.832 -6.031 -21.297 1 87.94 265 GLU B CA 1
ATOM 5555 C C . GLU B 1 265 ? 7.723 -4.582 -20.828 1 87.94 265 GLU B C 1
ATOM 5557 O O . GLU B 1 265 ? 8.383 -3.697 -21.375 1 87.94 265 GLU B O 1
ATOM 5562 N N . GLU B 1 266 ? 6.867 -4.395 -19.875 1 91.31 266 GLU B N 1
ATOM 5563 C CA . GLU B 1 266 ? 6.629 -3.059 -19.328 1 91.31 266 GLU B CA 1
ATOM 5564 C C . GLU B 1 266 ? 7.227 -2.918 -17.938 1 91.31 266 GLU B C 1
ATOM 5566 O O . GLU B 1 266 ? 7.219 -3.869 -17.141 1 91.31 266 GLU B O 1
ATOM 5571 N N . SER B 1 267 ? 7.699 -1.731 -17.672 1 95.44 267 SER B N 1
ATOM 5572 C CA . SER B 1 267 ? 8.312 -1.491 -16.359 1 95.44 267 SER B CA 1
ATOM 5573 C C . SER B 1 267 ? 7.25 -1.216 -15.305 1 95.44 267 SER B C 1
ATOM 5575 O O . SER B 1 267 ? 7.539 -1.245 -14.109 1 95.44 267 SER B O 1
ATOM 5577 N N . ILE B 1 268 ? 6.055 -0.899 -15.766 1 95.75 268 ILE B N 1
ATOM 5578 C CA . ILE B 1 268 ? 4.98 -0.601 -14.828 1 95.75 268 ILE B CA 1
ATOM 5579 C C . ILE B 1 268 ? 3.77 -1.481 -15.133 1 95.75 268 ILE B C 1
ATOM 5581 O O . ILE B 1 268 ? 3.277 -1.501 -16.266 1 95.75 268 ILE B O 1
ATOM 5585 N N . VAL B 1 269 ? 3.359 -2.225 -14.195 1 93.69 269 VAL B N 1
ATOM 5586 C CA . VAL B 1 269 ? 2.094 -2.951 -14.219 1 93.69 269 VAL B CA 1
ATOM 5587 C C . VAL B 1 269 ? 1.185 -2.441 -13.109 1 93.69 269 VAL B C 1
ATOM 5589 O O . VAL B 1 269 ? 1.549 -2.494 -11.93 1 93.69 269 VAL B O 1
ATOM 5592 N N . GLY B 1 270 ? -0.074 -1.976 -13.414 1 93.12 270 GLY B N 1
ATOM 5593 C CA . GLY B 1 270 ? -0.949 -1.326 -12.453 1 93.12 270 GLY B CA 1
ATOM 5594 C C . GLY B 1 270 ? -0.751 0.176 -12.383 1 93.12 270 GLY B C 1
ATOM 5595 O O . GLY B 1 270 ? -0.142 0.769 -13.273 1 93.12 270 GLY B O 1
ATOM 5596 N N . LYS B 1 271 ? -1.258 0.813 -11.344 1 94.69 271 LYS B N 1
ATOM 5597 C CA . LYS B 1 271 ? -1.166 2.264 -11.195 1 94.69 271 LYS B CA 1
ATOM 5598 C C . LYS B 1 271 ? 0.206 2.676 -10.664 1 94.69 271 LYS B C 1
ATOM 5600 O O . LYS B 1 271 ? 0.543 2.404 -9.516 1 94.69 271 LYS B O 1
ATOM 5605 N N . GLY B 1 272 ? 0.986 3.27 -11.516 1 96.69 272 GLY B N 1
ATOM 5606 C CA . GLY B 1 272 ? 2.318 3.697 -11.125 1 96.69 272 GLY B CA 1
ATOM 5607 C C . GLY B 1 272 ? 2.873 4.805 -12 1 96.69 272 GLY B C 1
ATOM 5608 O O . GLY B 1 272 ? 2.504 4.922 -13.172 1 96.69 272 GLY B O 1
ATOM 5609 N N . VAL B 1 273 ? 3.643 5.684 -11.406 1 97.75 273 VAL B N 1
ATOM 5610 C CA . VAL B 1 273 ? 4.332 6.758 -12.109 1 97.75 273 VAL B CA 1
ATOM 5611 C C . VAL B 1 273 ? 5.801 6.789 -11.695 1 97.75 273 VAL B C 1
ATOM 5613 O O . VAL B 1 273 ? 6.133 6.523 -10.539 1 97.75 273 VAL B O 1
ATOM 5616 N N . MET B 1 274 ? 6.664 7.016 -12.648 1 97.5 274 MET B N 1
ATOM 5617 C CA . MET B 1 274 ? 8.094 7.172 -12.383 1 97.5 274 MET B CA 1
ATOM 5618 C C . MET B 1 274 ? 8.617 8.469 -12.992 1 97.5 274 MET B C 1
ATOM 5620 O O . MET B 1 274 ? 8.195 8.867 -14.078 1 97.5 274 MET B O 1
ATOM 5624 N N . ASN B 1 275 ? 9.453 9.117 -12.188 1 97.31 275 ASN B N 1
ATOM 5625 C CA . ASN B 1 275 ? 10.062 10.297 -12.797 1 97.31 275 ASN B CA 1
ATOM 5626 C C . ASN B 1 275 ? 11.211 9.914 -13.734 1 97.31 275 ASN B C 1
ATOM 5628 O O . ASN B 1 275 ? 11.57 8.734 -13.828 1 97.31 275 ASN B O 1
ATOM 5632 N N . GLU B 1 276 ? 11.781 10.859 -14.477 1 96.31 276 GLU B N 1
ATOM 5633 C CA . GLU B 1 276 ? 12.766 10.633 -15.531 1 96.31 276 GLU B CA 1
ATOM 5634 C C . GLU B 1 276 ? 14.102 10.18 -14.945 1 96.31 276 GLU B C 1
ATOM 5636 O O . GLU B 1 276 ? 14.953 9.648 -15.656 1 96.31 276 GLU B O 1
ATOM 5641 N N . ASN B 1 277 ? 14.297 10.32 -13.648 1 96.69 277 ASN B N 1
ATOM 5642 C CA . ASN B 1 277 ? 15.57 10 -13.016 1 96.69 277 ASN B CA 1
ATOM 5643 C C . ASN B 1 277 ? 15.609 8.547 -12.539 1 96.69 277 ASN B C 1
ATOM 5645 O O . ASN B 1 277 ? 16.578 8.125 -11.898 1 96.69 277 ASN B O 1
ATOM 5649 N N . CYS B 1 278 ? 14.594 7.812 -12.836 1 97.44 278 CYS B N 1
ATOM 5650 C CA . CYS B 1 278 ? 14.578 6.387 -12.523 1 97.44 278 CYS B CA 1
ATOM 5651 C C . CYS B 1 278 ? 15.188 5.574 -13.664 1 97.44 278 CYS B C 1
ATOM 5653 O O . CYS B 1 278 ? 14.969 5.887 -14.836 1 97.44 278 CYS B O 1
ATOM 5655 N N . ASP B 1 279 ? 15.992 4.562 -13.281 1 97.06 279 ASP B N 1
ATOM 5656 C CA . ASP B 1 279 ? 16.609 3.652 -14.25 1 97.06 279 ASP B CA 1
ATOM 5657 C C . ASP B 1 279 ? 16.578 2.213 -13.742 1 97.06 279 ASP B C 1
ATOM 5659 O O . ASP B 1 279 ? 17.047 1.926 -12.641 1 97.06 279 ASP B O 1
ATOM 5663 N N . GLY B 1 280 ? 16.062 1.302 -14.617 1 96.69 280 GLY B N 1
ATOM 5664 C CA . GLY B 1 280 ? 15.977 -0.092 -14.211 1 96.69 280 GLY B CA 1
ATOM 5665 C C . GLY B 1 280 ? 14.992 -0.324 -13.086 1 96.69 280 GLY B C 1
ATOM 5666 O O . GLY B 1 280 ? 15.234 -1.156 -12.203 1 96.69 280 GLY B O 1
ATOM 5667 N N . VAL B 1 281 ? 13.977 0.509 -13.023 1 98.06 281 VAL B N 1
ATOM 5668 C CA . VAL B 1 281 ? 12.977 0.41 -11.961 1 98.06 281 VAL B CA 1
ATOM 5669 C C . VAL B 1 281 ? 11.719 -0.266 -12.492 1 98.06 281 VAL B C 1
ATOM 5671 O O . VAL B 1 281 ? 11.305 -0.015 -13.625 1 98.06 281 VAL B O 1
ATOM 5674 N N . HIS B 1 282 ? 11.164 -1.215 -11.734 1 98 282 HIS B N 1
ATOM 5675 C CA . HIS B 1 282 ? 9.906 -1.88 -12.078 1 98 282 HIS B CA 1
ATOM 5676 C C . HIS B 1 282 ? 8.867 -1.698 -10.969 1 98 282 HIS B C 1
ATOM 5678 O O . HIS B 1 282 ? 9.195 -1.802 -9.789 1 98 282 HIS B O 1
ATOM 5684 N N . ILE B 1 283 ? 7.645 -1.344 -11.359 1 98.06 283 ILE B N 1
ATOM 5685 C CA . ILE B 1 283 ? 6.531 -1.182 -10.43 1 98.06 283 ILE B CA 1
ATOM 5686 C C . ILE B 1 283 ? 5.438 -2.197 -10.75 1 98.06 283 ILE B C 1
ATOM 5688 O O . ILE B 1 283 ? 4.926 -2.229 -11.875 1 98.06 283 ILE B O 1
ATOM 5692 N N . LEU B 1 284 ? 5.156 -3.047 -9.828 1 96.56 284 LEU B N 1
ATOM 5693 C CA . LEU B 1 284 ? 4 -3.938 -9.891 1 96.56 284 LEU B CA 1
ATOM 5694 C C . LEU B 1 284 ? 3.018 -3.629 -8.766 1 96.56 284 LEU B C 1
ATOM 5696 O O . LEU B 1 284 ? 3.268 -3.967 -7.602 1 96.56 284 LEU B O 1
ATOM 5700 N N . ASN B 1 285 ? 1.936 -2.975 -9.102 1 96.5 285 ASN B N 1
ATOM 5701 C CA . ASN B 1 285 ? 0.99 -2.471 -8.117 1 96.5 285 ASN B CA 1
ATOM 5702 C C . ASN B 1 285 ? -0.403 -3.059 -8.32 1 96.5 285 ASN B C 1
ATOM 5704 O O . ASN B 1 285 ? -1.059 -2.775 -9.328 1 96.5 285 ASN B O 1
ATOM 5708 N N . GLU B 1 286 ? -0.832 -3.869 -7.375 1 93.06 286 GLU B N 1
ATOM 5709 C CA . GLU B 1 286 ? -2.174 -4.438 -7.438 1 93.06 286 GLU B CA 1
ATOM 5710 C C . GLU B 1 286 ? -3.145 -3.67 -6.543 1 93.06 286 GLU B C 1
ATOM 5712 O O . GLU B 1 286 ? -4.312 -4.047 -6.422 1 93.06 286 GLU B O 1
ATOM 5717 N N . LEU B 1 287 ? -2.666 -2.637 -5.891 1 92.75 287 LEU B N 1
ATOM 5718 C CA . LEU B 1 287 ? -3.527 -1.802 -5.059 1 92.75 287 LEU B CA 1
ATOM 5719 C C . LEU B 1 287 ? -4.234 -0.745 -5.902 1 92.75 287 LEU B C 1
ATOM 5721 O O . LEU B 1 287 ? -3.812 -0.455 -7.023 1 92.75 287 LEU B O 1
ATOM 5725 N N . ALA B 1 288 ? -5.32 -0.194 -5.312 1 89.06 288 ALA B N 1
ATOM 5726 C CA . ALA B 1 288 ? -6.125 0.795 -6.023 1 89.06 288 ALA B CA 1
ATOM 5727 C C . ALA B 1 288 ? -5.48 2.176 -5.961 1 89.06 288 ALA B C 1
ATOM 5729 O O . ALA B 1 288 ? -5.84 3.072 -6.727 1 89.06 288 ALA B O 1
ATOM 5730 N N . VAL B 1 289 ? -4.535 2.422 -5.102 1 92.69 289 VAL B N 1
ATOM 5731 C CA . VAL B 1 289 ? -3.879 3.715 -4.945 1 92.69 289 VAL B CA 1
ATOM 5732 C C . VAL B 1 289 ? -2.588 3.74 -5.762 1 92.69 289 VAL B C 1
ATOM 5734 O O . VAL B 1 289 ? -1.984 2.695 -6.016 1 92.69 289 VAL B O 1
ATOM 5737 N N . PRO B 1 290 ? -2.131 4.906 -6.156 1 96.44 290 PRO B N 1
ATOM 5738 C CA . PRO B 1 290 ? -0.962 4.988 -7.035 1 96.44 290 PRO B CA 1
ATOM 5739 C C . PRO B 1 290 ? 0.355 4.805 -6.285 1 96.44 290 PRO B C 1
ATOM 5741 O O . PRO B 1 290 ? 0.433 5.09 -5.09 1 96.44 290 PRO B O 1
ATOM 5744 N N . VAL B 1 291 ? 1.368 4.301 -7 1 98.25 291 VAL B N 1
ATOM 5745 C CA . VAL B 1 291 ? 2.76 4.254 -6.562 1 98.25 291 VAL B CA 1
ATOM 5746 C C . VAL B 1 291 ? 3.582 5.281 -7.336 1 98.25 291 VAL B C 1
ATOM 5748 O O . VAL B 1 291 ? 3.514 5.336 -8.57 1 98.25 291 VAL B O 1
ATOM 5751 N N . LEU B 1 292 ? 4.285 6.152 -6.672 1 98.38 292 LEU B N 1
ATOM 5752 C CA . LEU B 1 292 ? 5.188 7.117 -7.289 1 98.38 292 LEU B CA 1
ATOM 5753 C C . LEU B 1 292 ? 6.641 6.789 -6.969 1 98.38 292 LEU B C 1
ATOM 5755 O O . LEU B 1 292 ? 7.023 6.723 -5.797 1 98.38 292 LEU B O 1
ATOM 5759 N N . ALA B 1 293 ? 7.422 6.516 -7.988 1 98.69 293 ALA B N 1
ATOM 5760 C CA . ALA B 1 293 ? 8.852 6.238 -7.844 1 98.69 293 ALA B CA 1
ATOM 5761 C C . ALA B 1 293 ? 9.688 7.402 -8.359 1 98.69 293 ALA B C 1
ATOM 5763 O O . ALA B 1 293 ? 9.453 7.898 -9.469 1 98.69 293 ALA B O 1
ATOM 5764 N N . MET B 1 294 ? 10.688 7.84 -7.539 1 98.31 294 MET B N 1
ATOM 5765 C CA . MET B 1 294 ? 11.492 8.977 -7.961 1 98.31 294 MET B CA 1
ATOM 5766 C C . MET B 1 294 ? 12.977 8.727 -7.68 1 98.31 294 MET B C 1
ATOM 5768 O O . MET B 1 294 ? 13.359 8.492 -6.531 1 98.31 294 MET B O 1
ATOM 5772 N N . GLY B 1 295 ? 13.82 8.797 -8.695 1 97.94 295 GLY B N 1
ATOM 5773 C CA . GLY B 1 295 ? 15.266 8.805 -8.562 1 97.94 295 GLY B CA 1
ATOM 5774 C C . GLY B 1 295 ? 15.836 7.461 -8.148 1 97.94 295 GLY B C 1
ATOM 5775 O O . GLY B 1 295 ? 16.828 7.398 -7.418 1 97.94 295 GLY B O 1
ATOM 5776 N N . LEU B 1 296 ? 15.242 6.375 -8.531 1 98.25 296 LEU B N 1
ATOM 5777 C CA . LEU B 1 296 ? 15.672 5.047 -8.102 1 98.25 296 LEU B CA 1
ATOM 5778 C C . LEU B 1 296 ? 16.438 4.34 -9.219 1 98.25 296 LEU B C 1
ATOM 5780 O O . LEU B 1 296 ? 16.266 4.672 -10.398 1 98.25 296 LEU B O 1
ATOM 5784 N N . HIS B 1 297 ? 17.297 3.414 -8.773 1 97.5 297 HIS B N 1
ATOM 5785 C CA . HIS B 1 297 ? 18.109 2.648 -9.727 1 97.5 297 HIS B CA 1
ATOM 5786 C C . HIS B 1 297 ? 18.078 1.16 -9.391 1 97.5 297 HIS B C 1
ATOM 5788 O O . HIS B 1 297 ? 18.5 0.757 -8.305 1 97.5 297 HIS B O 1
ATOM 5794 N N . ASP B 1 298 ? 17.625 0.349 -10.344 1 96.88 298 ASP B N 1
ATOM 5795 C CA . ASP B 1 298 ? 17.625 -1.107 -10.25 1 96.88 298 ASP B CA 1
ATOM 5796 C C . ASP B 1 298 ? 16.828 -1.573 -9.031 1 96.88 298 ASP B C 1
ATOM 5798 O O . ASP B 1 298 ? 17.328 -2.354 -8.219 1 96.88 298 ASP B O 1
ATOM 5802 N N . VAL B 1 299 ? 15.609 -1.058 -8.93 1 98.25 299 VAL B N 1
ATOM 5803 C CA . VAL B 1 299 ? 14.734 -1.341 -7.793 1 98.25 299 VAL B CA 1
ATOM 5804 C C . VAL B 1 299 ? 13.422 -1.935 -8.281 1 98.25 299 VAL B C 1
ATOM 5806 O O . VAL B 1 299 ? 12.938 -1.583 -9.359 1 98.25 299 VAL B O 1
ATOM 5809 N N . VAL B 1 300 ? 12.891 -2.914 -7.582 1 98.25 300 VAL B N 1
ATOM 5810 C CA . VAL B 1 300 ? 11.539 -3.408 -7.805 1 98.25 300 VAL B CA 1
ATOM 5811 C C . VAL B 1 300 ? 10.625 -2.943 -6.672 1 98.25 300 VAL B C 1
ATOM 5813 O O . VAL B 1 300 ? 11.008 -2.996 -5.5 1 98.25 300 VAL B O 1
ATOM 5816 N N . ILE B 1 301 ? 9.523 -2.338 -7.027 1 98.75 301 ILE B N 1
ATOM 5817 C CA . ILE B 1 301 ? 8.461 -1.939 -6.109 1 98.75 301 ILE B CA 1
ATOM 5818 C C . ILE B 1 301 ? 7.215 -2.777 -6.371 1 98.75 301 ILE B C 1
ATOM 5820 O O . ILE B 1 301 ? 6.566 -2.631 -7.41 1 98.75 301 ILE B O 1
ATOM 5824 N N . SER B 1 302 ? 6.891 -3.635 -5.438 1 97.94 302 SER B N 1
ATOM 5825 C CA . SER B 1 302 ? 5.711 -4.484 -5.57 1 97.94 302 SER B CA 1
ATOM 5826 C C . SER B 1 302 ? 4.727 -4.238 -4.434 1 97.94 302 SER B C 1
ATOM 5828 O O . SER B 1 302 ? 5.102 -4.277 -3.262 1 97.94 302 SER B O 1
ATOM 5830 N N . ALA B 1 303 ? 3.52 -3.924 -4.805 1 97.62 303 ALA B N 1
ATOM 5831 C CA . ALA B 1 303 ? 2.488 -3.639 -3.814 1 97.62 303 ALA B CA 1
ATOM 5832 C C . ALA B 1 303 ? 1.242 -4.484 -4.059 1 97.62 303 ALA B C 1
ATOM 5834 O O . ALA B 1 303 ? 0.761 -4.582 -5.191 1 97.62 303 ALA B O 1
ATOM 5835 N N . SER B 1 304 ? 0.767 -5.129 -3.062 1 94.81 304 SER B N 1
ATOM 5836 C CA . SER B 1 304 ? -0.459 -5.922 -3.082 1 94.81 304 SER B CA 1
ATOM 5837 C C . SER B 1 304 ? -1.175 -5.863 -1.737 1 94.81 304 SER B C 1
ATOM 5839 O O . SER B 1 304 ? -0.667 -5.273 -0.782 1 94.81 304 SER B O 1
ATOM 5841 N N . PRO B 1 305 ? -2.432 -6.426 -1.653 1 92.94 305 PRO B N 1
ATOM 5842 C CA . PRO B 1 305 ? -3.125 -6.461 -0.364 1 92.94 305 PRO B CA 1
ATOM 5843 C C . PRO B 1 305 ? -2.32 -7.176 0.719 1 92.94 305 PRO B C 1
ATOM 5845 O O . PRO B 1 305 ? -2.602 -7.016 1.91 1 92.94 305 PRO B O 1
ATOM 5848 N N . GLU B 1 306 ? -1.3 -7.934 0.325 1 93.5 306 GLU B N 1
ATOM 5849 C CA . GLU B 1 306 ? -0.502 -8.695 1.281 1 93.5 306 GLU B CA 1
ATOM 5850 C C . GLU B 1 306 ? 0.593 -7.832 1.899 1 93.5 306 GLU B C 1
ATOM 5852 O O . GLU B 1 306 ? 1.089 -8.133 2.986 1 93.5 306 GLU B O 1
ATOM 5857 N N . GLY B 1 307 ? 1.008 -6.844 1.223 1 96.31 307 GLY B N 1
ATOM 5858 C CA . GLY B 1 307 ? 2.117 -6.027 1.691 1 96.31 307 GLY B CA 1
ATOM 5859 C C . GLY B 1 307 ? 2.799 -5.254 0.58 1 96.31 307 GLY B C 1
ATOM 5860 O O . GLY B 1 307 ? 2.279 -5.172 -0.535 1 96.31 307 GLY B O 1
ATOM 5861 N N . ILE B 1 308 ? 3.957 -4.582 0.899 1 98.31 308 ILE B N 1
ATOM 5862 C CA . ILE B 1 308 ? 4.727 -3.781 -0.045 1 98.31 308 ILE B CA 1
ATOM 5863 C C . ILE B 1 308 ? 6.199 -4.188 0.016 1 98.31 308 ILE B C 1
ATOM 5865 O O . ILE B 1 308 ? 6.797 -4.215 1.094 1 98.31 308 ILE B O 1
ATOM 5869 N N . LEU B 1 309 ? 6.75 -4.547 -1.083 1 98.5 309 LEU B N 1
ATOM 5870 C CA . LEU B 1 309 ? 8.172 -4.84 -1.211 1 98.5 309 LEU B CA 1
ATOM 5871 C C . LEU B 1 309 ? 8.883 -3.734 -1.984 1 98.5 309 LEU B C 1
ATOM 5873 O O . LEU B 1 309 ? 8.422 -3.32 -3.051 1 98.5 309 LEU B O 1
ATOM 5877 N N . VAL B 1 310 ? 9.883 -3.188 -1.431 1 98.81 310 VAL B N 1
ATOM 5878 C CA . VAL B 1 310 ? 10.82 -2.318 -2.135 1 98.81 310 VAL B CA 1
ATOM 5879 C C . VAL B 1 310 ? 12.234 -2.887 -2.023 1 98.81 310 VAL B C 1
ATOM 5881 O O . VAL B 1 310 ? 12.82 -2.898 -0.939 1 98.81 310 VAL B O 1
ATOM 5884 N N . SER B 1 311 ? 12.805 -3.326 -3.172 1 98.25 311 SER B N 1
ATOM 5885 C CA . SER B 1 311 ? 14.07 -4.047 -3.072 1 98.25 311 SER B CA 1
ATOM 5886 C C . SER B 1 311 ? 14.945 -3.789 -4.293 1 98.25 311 SER B C 1
ATOM 5888 O O . SER B 1 311 ? 14.438 -3.645 -5.406 1 98.25 311 SER B O 1
ATOM 5890 N N . ASP B 1 312 ? 16.219 -3.713 -3.93 1 95.81 312 ASP B N 1
ATOM 5891 C CA . ASP B 1 312 ? 17.156 -3.932 -5.023 1 95.81 312 ASP B CA 1
ATOM 5892 C C . ASP B 1 312 ? 16.922 -5.281 -5.695 1 95.81 312 ASP B C 1
ATOM 5894 O O . ASP B 1 312 ? 16.578 -6.262 -5.023 1 95.81 312 ASP B O 1
ATOM 5898 N N . LYS B 1 313 ? 17.078 -5.312 -7.035 1 93.19 313 LYS B N 1
ATOM 5899 C CA . LYS B 1 313 ? 16.719 -6.512 -7.785 1 93.19 313 LYS B CA 1
ATOM 5900 C C . LYS B 1 313 ? 17.547 -7.711 -7.328 1 93.19 313 LYS B C 1
ATOM 5902 O O . LYS B 1 313 ? 17.016 -8.812 -7.176 1 93.19 313 LYS B O 1
ATOM 5907 N N . GLU B 1 314 ? 18.75 -7.547 -7.016 1 89.56 314 GLU B N 1
ATOM 5908 C CA . GLU B 1 314 ? 19.609 -8.641 -6.59 1 89.56 314 GLU B CA 1
ATOM 5909 C C . GLU B 1 314 ? 19.234 -9.141 -5.199 1 89.56 314 GLU B C 1
ATOM 5911 O O . GLU B 1 314 ? 19.156 -10.352 -4.965 1 89.56 314 GLU B O 1
ATOM 5916 N N . GLN B 1 315 ? 18.969 -8.219 -4.293 1 92.62 315 GLN B N 1
ATOM 5917 C CA . GLN B 1 315 ? 18.688 -8.57 -2.906 1 92.62 315 GLN B CA 1
ATOM 5918 C C . GLN B 1 315 ? 17.312 -9.234 -2.773 1 92.62 315 GLN B C 1
ATOM 5920 O O . GLN B 1 315 ? 17.047 -9.938 -1.797 1 92.62 315 GLN B O 1
ATOM 5925 N N . SER B 1 316 ? 16.547 -8.992 -3.754 1 92.06 316 SER B N 1
ATOM 5926 C CA . SER B 1 316 ? 15.195 -9.555 -3.713 1 92.06 316 SER B CA 1
ATOM 5927 C C . SER B 1 316 ? 15.234 -11.078 -3.666 1 92.06 316 SER B C 1
ATOM 5929 O O . SER B 1 316 ? 14.258 -11.719 -3.268 1 92.06 316 SER B O 1
ATOM 5931 N N . SER B 1 317 ? 16.312 -11.695 -4.082 1 87.5 317 SER B N 1
ATOM 5932 C CA . SER B 1 317 ? 16.438 -13.148 -4.105 1 87.5 317 SER B CA 1
ATOM 5933 C C . SER B 1 317 ? 16.531 -13.719 -2.695 1 87.5 317 SER B C 1
ATOM 5935 O O . SER B 1 317 ? 16.344 -14.922 -2.494 1 87.5 317 SER B O 1
ATOM 5937 N N . TYR B 1 318 ? 16.766 -12.898 -1.692 1 90.25 318 TYR B N 1
ATOM 5938 C CA . TYR B 1 318 ? 16.938 -13.336 -0.314 1 90.25 318 TYR B CA 1
ATOM 5939 C C . TYR B 1 318 ? 15.734 -12.969 0.541 1 90.25 318 TYR B C 1
ATOM 5941 O O . TYR B 1 318 ? 15.859 -12.797 1.756 1 90.25 318 TYR B O 1
ATOM 5949 N N . ILE B 1 319 ? 14.609 -12.914 -0.029 1 93.5 319 ILE B N 1
ATOM 5950 C CA . ILE B 1 319 ? 13.414 -12.352 0.596 1 93.5 319 ILE B CA 1
ATOM 5951 C C . ILE B 1 319 ? 12.797 -13.375 1.542 1 93.5 319 ILE B C 1
ATOM 5953 O O . ILE B 1 319 ? 12.164 -13.008 2.537 1 93.5 319 ILE B O 1
ATOM 5957 N N . LYS B 1 320 ? 12.922 -14.617 1.389 1 88.56 320 LYS B N 1
ATOM 5958 C CA . LYS B 1 320 ? 12.133 -15.695 1.981 1 88.56 320 LYS B CA 1
ATOM 5959 C C . LYS B 1 320 ? 12.195 -15.641 3.506 1 88.56 320 LYS B C 1
ATOM 5961 O O . LYS B 1 320 ? 11.156 -15.695 4.172 1 88.56 320 LYS B O 1
ATOM 5966 N N . PRO B 1 321 ? 13.391 -15.492 4.113 1 90.62 321 PRO B N 1
ATOM 5967 C CA . PRO B 1 321 ? 13.445 -15.477 5.578 1 90.62 321 PRO B CA 1
ATOM 5968 C C . PRO B 1 321 ? 12.625 -14.344 6.188 1 90.62 321 PRO B C 1
ATOM 5970 O O . PRO B 1 321 ? 12.125 -14.477 7.309 1 90.62 321 PRO B O 1
ATOM 5973 N N . PHE B 1 322 ? 12.484 -13.281 5.547 1 94 322 PHE B N 1
ATOM 5974 C CA . PHE B 1 322 ? 11.734 -12.133 6.051 1 94 322 PHE B CA 1
ATOM 5975 C C . PHE B 1 322 ? 10.234 -12.375 5.941 1 94 322 PHE B C 1
ATOM 5977 O O . PHE B 1 322 ? 9.484 -12.117 6.887 1 94 322 PHE B O 1
ATOM 5984 N N . VAL B 1 323 ? 9.836 -12.898 4.785 1 91.31 323 VAL B N 1
ATOM 5985 C CA . VAL B 1 323 ? 8.422 -13.141 4.527 1 91.31 323 VAL B CA 1
ATOM 5986 C C . VAL B 1 323 ? 7.895 -14.203 5.492 1 91.31 323 VAL B C 1
ATOM 5988 O O . VAL B 1 323 ? 6.754 -14.125 5.953 1 91.31 323 VAL B O 1
ATOM 5991 N N . ASP B 1 324 ? 8.727 -15.156 5.777 1 87.88 324 ASP B N 1
ATOM 5992 C CA . ASP B 1 324 ? 8.336 -16.25 6.668 1 87.88 324 ASP B CA 1
ATOM 5993 C C . ASP B 1 324 ? 8.055 -15.727 8.078 1 87.88 324 ASP B C 1
ATOM 5995 O O . ASP B 1 324 ? 7.34 -16.375 8.844 1 87.88 324 ASP B O 1
ATOM 5999 N N . GLN B 1 325 ? 8.531 -14.617 8.352 1 89.19 325 GLN B N 1
ATOM 6000 C CA . GLN B 1 325 ? 8.359 -14.055 9.688 1 89.19 325 GLN B CA 1
ATOM 6001 C C . GLN B 1 325 ? 7.051 -13.266 9.789 1 89.19 325 GLN B C 1
ATOM 6003 O O . GLN B 1 325 ? 6.594 -12.945 10.883 1 89.19 325 GLN B O 1
ATOM 6008 N N . PHE B 1 326 ? 6.535 -12.898 8.609 1 87.44 326 PHE B N 1
ATOM 6009 C CA . PHE B 1 326 ? 5.285 -12.148 8.633 1 87.44 326 PHE B CA 1
ATOM 6010 C C . PHE B 1 326 ? 4.125 -13.047 9.039 1 87.44 326 PHE B C 1
ATOM 6012 O O . PHE B 1 326 ? 3.844 -14.039 8.375 1 87.44 326 PHE B O 1
ATOM 6019 N N . GLU B 1 327 ? 3.602 -12.883 10.203 1 79.31 327 GLU B N 1
ATOM 6020 C CA . GLU B 1 327 ? 2.402 -13.594 10.633 1 79.31 327 GLU B CA 1
ATOM 6021 C C . GLU B 1 327 ? 1.138 -12.836 10.234 1 79.31 327 GLU B C 1
ATOM 6023 O O . GLU B 1 327 ? 0.695 -11.938 10.945 1 79.31 327 GLU B O 1
ATOM 6028 N N . GLN B 1 328 ? 0.709 -13.109 9.133 1 77.88 328 GLN B N 1
ATOM 6029 C CA . GLN B 1 328 ? -0.51 -12.43 8.711 1 77.88 328 GLN B CA 1
ATOM 6030 C C . GLN B 1 328 ? -1.451 -13.391 7.984 1 77.88 328 GLN B C 1
ATOM 6032 O O . GLN B 1 328 ? -1.011 -14.398 7.43 1 77.88 328 GLN B O 1
ATOM 6037 N N . GLN B 1 329 ? -2.656 -13.148 8.125 1 81.56 329 GLN B N 1
ATOM 6038 C CA . GLN B 1 329 ? -3.656 -13.922 7.395 1 81.56 329 GLN B CA 1
ATOM 6039 C C . GLN B 1 329 ? -3.619 -13.594 5.902 1 81.56 329 GLN B C 1
ATOM 6041 O O . GLN B 1 329 ? -3.006 -12.602 5.492 1 81.56 329 GLN B O 1
ATOM 6046 N N . ILE B 1 330 ? -4.238 -14.453 5.129 1 86.81 330 ILE B N 1
ATOM 6047 C CA . ILE B 1 330 ? -4.359 -14.211 3.695 1 86.81 330 ILE B CA 1
ATOM 6048 C C . ILE B 1 330 ? -5.309 -13.039 3.449 1 86.81 330 ILE B C 1
ATOM 6050 O O . ILE B 1 330 ? -6.469 -13.078 3.865 1 86.81 330 ILE B O 1
ATOM 6054 N N . MET B 1 331 ? -4.812 -12.062 2.793 1 91.38 331 MET B N 1
ATOM 6055 C CA . MET B 1 331 ? -5.594 -10.844 2.613 1 91.38 331 MET B CA 1
ATOM 6056 C C . MET B 1 331 ? -6.355 -10.875 1.292 1 91.38 331 MET B C 1
ATOM 6058 O O . MET B 1 331 ? -7.316 -10.133 1.105 1 91.38 331 MET B O 1
ATOM 6062 N N . PHE B 1 332 ? -5.918 -11.727 0.435 1 88.69 332 PHE B N 1
ATOM 6063 C CA . PHE B 1 332 ? -6.543 -11.859 -0.876 1 88.69 332 PHE B CA 1
ATOM 6064 C C . PHE B 1 332 ? -6.418 -13.289 -1.39 1 88.69 332 PHE B C 1
ATOM 6066 O O . PHE B 1 332 ? -5.359 -13.914 -1.263 1 88.69 332 PHE B O 1
ATOM 6073 N N . ALA B 1 333 ? -7.531 -13.734 -1.974 1 86.56 333 ALA B N 1
ATOM 6074 C CA . ALA B 1 333 ? -7.504 -15.078 -2.543 1 86.56 333 ALA B CA 1
ATOM 6075 C C . ALA B 1 333 ? -8.5 -15.203 -3.693 1 86.56 333 ALA B C 1
ATOM 6077 O O . ALA B 1 333 ? -9.586 -14.625 -3.65 1 86.56 333 ALA B O 1
ATOM 6078 N N . GLU B 1 334 ? -8.109 -15.914 -4.664 1 84.31 334 GLU B N 1
ATOM 6079 C CA . GLU B 1 334 ? -9 -16.344 -5.742 1 84.31 334 GLU B CA 1
ATOM 6080 C C . GLU B 1 334 ? -9.438 -17.797 -5.555 1 84.31 334 GLU B C 1
ATOM 6082 O O . GLU B 1 334 ? -8.609 -18.672 -5.348 1 84.31 334 GLU B O 1
ATOM 6087 N N . LYS B 1 335 ? -10.773 -17.969 -5.539 1 85.62 335 LYS B N 1
ATOM 6088 C CA . LYS B 1 335 ? -11.383 -19.297 -5.398 1 85.62 335 LYS B CA 1
ATOM 6089 C C . LYS B 1 335 ? -12.141 -19.688 -6.664 1 85.62 335 LYS B C 1
ATOM 6091 O O . LYS B 1 335 ? -12.211 -18.906 -7.621 1 85.62 335 LYS B O 1
ATOM 6096 N N . SER B 1 336 ? -12.602 -20.938 -6.691 1 83.06 336 SER B N 1
ATOM 6097 C CA . SER B 1 336 ? -13.367 -21.406 -7.848 1 83.06 336 SER B CA 1
ATOM 6098 C C . SER B 1 336 ? -14.633 -20.578 -8.031 1 83.06 336 SER B C 1
ATOM 6100 O O . SER B 1 336 ? -15.07 -20.359 -9.164 1 83.06 336 SER B O 1
ATOM 6102 N N . TRP B 1 337 ? -15.141 -20.062 -6.945 1 88.31 337 TRP B N 1
ATOM 6103 C CA . TRP B 1 337 ? -16.422 -19.375 -6.965 1 88.31 337 TRP B CA 1
ATOM 6104 C C . TRP B 1 337 ? -16.234 -17.875 -7.18 1 88.31 337 TRP B C 1
ATOM 6106 O O . TRP B 1 337 ? -17.203 -17.156 -7.426 1 88.31 337 TRP B O 1
ATOM 6116 N N . GLY B 1 338 ? -15.055 -17.391 -7.055 1 90.81 338 GLY B N 1
ATOM 6117 C CA . GLY B 1 338 ? -14.766 -15.969 -7.121 1 90.81 338 GLY B CA 1
ATOM 6118 C C . GLY B 1 338 ? -13.539 -15.578 -6.32 1 90.81 338 GLY B C 1
ATOM 6119 O O . GLY B 1 338 ? -12.492 -16.234 -6.41 1 90.81 338 GLY B O 1
ATOM 6120 N N . SER B 1 339 ? -13.625 -14.438 -5.699 1 91.12 339 SER B N 1
ATOM 6121 C CA . SER B 1 339 ? -12.484 -13.969 -4.922 1 91.12 339 SER B CA 1
ATOM 6122 C C . SER B 1 339 ? -12.938 -13.242 -3.662 1 91.12 339 SER B C 1
ATOM 6124 O O . SER B 1 339 ? -14.109 -12.875 -3.533 1 91.12 339 SER B O 1
ATOM 6126 N N . TYR B 1 340 ? -12.031 -13.141 -2.771 1 92.62 340 TYR B N 1
ATOM 6127 C CA . TYR B 1 340 ? -12.281 -12.305 -1.603 1 92.62 340 TYR B CA 1
ATOM 6128 C C . TYR B 1 340 ? -11.055 -11.469 -1.258 1 92.62 340 TYR B C 1
ATOM 6130 O O . TYR B 1 340 ? -9.922 -11.867 -1.561 1 92.62 340 TYR B O 1
ATOM 6138 N N . LYS B 1 341 ? -11.258 -10.367 -0.715 1 93.88 341 LYS B N 1
ATOM 6139 C CA . LYS B 1 341 ? -10.242 -9.43 -0.249 1 93.88 341 LYS B CA 1
ATOM 6140 C C . LYS B 1 341 ? -10.57 -8.914 1.148 1 93.88 341 LYS B C 1
ATOM 6142 O O . LYS B 1 341 ? -11.641 -8.336 1.367 1 93.88 341 LYS B O 1
ATOM 6147 N N . VAL B 1 342 ? -9.672 -9.141 2.096 1 93.62 342 VAL B N 1
ATOM 6148 C CA . VAL B 1 342 ? -9.852 -8.609 3.441 1 93.62 342 VAL B CA 1
ATOM 6149 C C . VAL B 1 342 ? -9.578 -7.105 3.441 1 93.62 342 VAL B C 1
ATOM 6151 O O . VAL B 1 342 ? -8.5 -6.668 3.031 1 93.62 342 VAL B O 1
ATOM 6154 N N . MET B 1 343 ? -10.57 -6.344 3.869 1 93.19 343 MET B N 1
ATOM 6155 C CA . MET B 1 343 ? -10.484 -4.891 3.795 1 93.19 343 MET B CA 1
ATOM 6156 C C . MET B 1 343 ? -10.047 -4.301 5.133 1 93.19 343 MET B C 1
ATOM 6158 O O . MET B 1 343 ? -9.398 -3.256 5.172 1 93.19 343 MET B O 1
ATOM 6162 N N . ASP B 1 344 ? -10.531 -4.906 6.152 1 92.38 344 ASP B N 1
ATOM 6163 C CA . ASP B 1 344 ? -10.281 -4.379 7.492 1 92.38 344 ASP B CA 1
ATOM 6164 C C . ASP B 1 344 ? -10.312 -5.492 8.539 1 92.38 344 ASP B C 1
ATOM 6166 O O . ASP B 1 344 ? -11.141 -6.402 8.453 1 92.38 344 ASP B O 1
ATOM 6170 N N . VAL B 1 345 ? -9.367 -5.41 9.445 1 89.38 345 VAL B N 1
ATOM 6171 C CA . VAL B 1 345 ? -9.297 -6.367 10.547 1 89.38 345 VAL B CA 1
ATOM 6172 C C . VAL B 1 345 ? -9.25 -5.625 11.883 1 89.38 345 VAL B C 1
ATOM 6174 O O . VAL B 1 345 ? -8.359 -4.801 12.109 1 89.38 345 VAL B O 1
ATOM 6177 N N . GLU B 1 346 ? -10.18 -5.855 12.695 1 89.44 346 GLU B N 1
ATOM 6178 C CA . GLU B 1 346 ? -10.219 -5.34 14.062 1 89.44 346 GLU B CA 1
ATOM 6179 C C . GLU B 1 346 ? -10.203 -6.473 15.086 1 89.44 346 GLU B C 1
ATOM 6181 O O . GLU B 1 346 ? -10.172 -7.648 14.711 1 89.44 346 GLU B O 1
ATOM 6186 N N . THR B 1 347 ? -10.164 -6.109 16.344 1 87 347 THR B N 1
ATOM 6187 C CA . THR B 1 347 ? -10.094 -7.109 17.391 1 87 347 THR B CA 1
ATOM 6188 C C . THR B 1 347 ? -11.289 -8.055 17.328 1 87 347 THR B C 1
ATOM 6190 O O . THR B 1 347 ? -11.148 -9.258 17.531 1 87 347 THR B O 1
ATOM 6193 N N . GLU B 1 348 ? -12.445 -7.461 17.062 1 92.38 348 GLU B N 1
ATOM 6194 C CA . GLU B 1 348 ? -13.641 -8.297 17.125 1 92.38 348 GLU B CA 1
ATOM 6195 C C . GLU B 1 348 ? -14.453 -8.188 15.836 1 92.38 348 GLU B C 1
ATOM 6197 O O . GLU B 1 348 ? -15.672 -8.406 15.844 1 92.38 348 GLU B O 1
ATOM 6202 N N . SER B 1 349 ? -13.82 -7.785 14.805 1 93.62 349 SER B N 1
ATOM 6203 C CA . SER B 1 349 ? -14.547 -7.684 13.547 1 93.62 349 SER B CA 1
ATOM 6204 C C . SER B 1 349 ? -13.602 -7.781 12.352 1 93.62 349 SER B C 1
ATOM 6206 O O . SER B 1 349 ? -12.406 -7.484 12.477 1 93.62 349 SER B O 1
ATOM 6208 N N . MET B 1 350 ? -14.094 -8.289 11.281 1 94.25 350 MET B N 1
ATOM 6209 C CA . MET B 1 350 ? -13.383 -8.375 10.008 1 94.25 350 MET B CA 1
ATOM 6210 C C . MET B 1 350 ? -14.297 -8.016 8.844 1 94.25 350 MET B C 1
ATOM 6212 O O . MET B 1 350 ? -15.453 -8.445 8.805 1 94.25 350 MET B O 1
ATOM 6216 N N . THR B 1 351 ? -13.852 -7.113 8.023 1 96.12 351 THR B N 1
ATOM 6217 C CA . THR B 1 351 ? -14.609 -6.715 6.84 1 96.12 351 THR B CA 1
ATOM 6218 C C . THR B 1 351 ? -13.969 -7.258 5.57 1 96.12 351 THR B C 1
ATOM 6220 O O . THR B 1 351 ? -12.781 -7.039 5.328 1 96.12 351 THR B O 1
ATOM 6223 N N . ILE B 1 352 ? -14.766 -7.996 4.77 1 96.25 352 ILE B N 1
ATOM 6224 C CA . ILE B 1 352 ? -14.266 -8.688 3.588 1 96.25 352 ILE B CA 1
ATOM 6225 C C . ILE B 1 352 ? -15.094 -8.289 2.369 1 96.25 352 ILE B C 1
ATOM 6227 O O . ILE B 1 352 ? -16.328 -8.211 2.445 1 96.25 352 ILE B O 1
ATOM 6231 N N . LYS B 1 353 ? -14.477 -7.977 1.312 1 96.69 353 LYS B N 1
ATOM 6232 C CA . LYS B 1 353 ? -15.172 -7.84 0.032 1 96.69 353 LYS B CA 1
ATOM 6233 C C . LYS B 1 353 ? -15.164 -9.164 -0.735 1 96.69 353 LYS B C 1
ATOM 6235 O O . LYS B 1 353 ? -14.102 -9.727 -0.994 1 96.69 353 LYS B O 1
ATOM 6240 N N . VAL B 1 354 ? -16.281 -9.617 -1.065 1 96.88 354 VAL B N 1
ATOM 6241 C CA . VAL B 1 354 ? -16.422 -10.883 -1.785 1 96.88 354 VAL B CA 1
ATOM 6242 C C . VAL B 1 354 ? -16.953 -10.609 -3.193 1 96.88 354 VAL B C 1
ATOM 6244 O O . VAL B 1 354 ? -17.875 -9.82 -3.377 1 96.88 354 VAL B O 1
ATOM 6247 N N . THR B 1 355 ? -16.391 -11.195 -4.137 1 96.06 355 THR B N 1
ATOM 6248 C CA . THR B 1 355 ? -16.875 -11.188 -5.516 1 96.06 355 THR B CA 1
ATOM 6249 C C . THR B 1 355 ? -17.156 -12.609 -5.996 1 96.06 355 THR B C 1
ATOM 6251 O O . THR B 1 355 ? -16.25 -13.43 -6.102 1 96.06 355 THR B O 1
ATOM 6254 N N . LEU B 1 356 ? -18.391 -12.898 -6.266 1 95.62 356 LEU B N 1
ATOM 6255 C CA . LEU B 1 356 ? -18.812 -14.211 -6.742 1 95.62 356 LEU B CA 1
ATOM 6256 C C . LEU B 1 356 ? -19.031 -14.195 -8.25 1 95.62 356 LEU B C 1
ATOM 6258 O O . LEU B 1 356 ? -19.719 -13.32 -8.773 1 95.62 356 LEU B O 1
ATOM 6262 N N . ASN B 1 357 ? -18.453 -15.156 -8.883 1 92.88 357 ASN B N 1
ATOM 6263 C CA . ASN B 1 357 ? -18.672 -15.297 -10.312 1 92.88 357 ASN B CA 1
ATOM 6264 C C . ASN B 1 357 ? -20.094 -15.758 -10.617 1 92.88 357 ASN B C 1
ATOM 6266 O O . ASN B 1 357 ? -20.688 -16.5 -9.836 1 92.88 357 ASN B O 1
ATOM 6270 N N . ALA B 1 358 ? -20.594 -15.352 -11.789 1 94.44 358 ALA B N 1
ATOM 6271 C CA . ALA B 1 358 ? -21.922 -15.766 -12.203 1 94.44 358 ALA B CA 1
ATOM 6272 C C . ALA B 1 358 ? -22.047 -17.281 -12.227 1 94.44 358 ALA B C 1
ATOM 6274 O O . ALA B 1 358 ? -21.156 -17.984 -12.727 1 94.44 358 ALA B O 1
ATOM 6275 N N . GLY B 1 359 ? -23.094 -17.734 -11.641 1 93.19 359 GLY B N 1
ATOM 6276 C CA . GLY B 1 359 ? -23.391 -19.172 -11.664 1 93.19 359 GLY B CA 1
ATOM 6277 C C . GLY B 1 359 ? -22.703 -19.938 -10.547 1 93.19 359 GLY B C 1
ATOM 6278 O O . GLY B 1 359 ? -22.844 -21.156 -10.438 1 93.19 359 GLY B O 1
ATOM 6279 N N . HIS B 1 360 ? -21.984 -19.297 -9.656 1 92 360 HIS B N 1
ATOM 6280 C CA . HIS B 1 360 ? -21.25 -19.953 -8.586 1 92 360 HIS B CA 1
ATOM 6281 C C . HIS B 1 360 ? -21.859 -19.625 -7.219 1 92 360 HIS B C 1
ATOM 6283 O O . HIS B 1 360 ? -22.703 -18.734 -7.113 1 92 360 HIS B O 1
ATOM 6289 N N . SER B 1 361 ? -21.484 -20.406 -6.254 1 91.88 361 SER B N 1
ATOM 6290 C CA . SER B 1 361 ? -21.969 -20.219 -4.891 1 91.88 361 SER B CA 1
ATOM 6291 C C . SER B 1 361 ? -20.859 -20.484 -3.873 1 91.88 361 SER B C 1
ATOM 6293 O O . SER B 1 361 ? -19.859 -21.125 -4.191 1 91.88 361 SER B O 1
ATOM 6295 N N . MET B 1 362 ? -21.094 -19.906 -2.732 1 89.62 362 MET B N 1
ATOM 6296 C CA . MET B 1 362 ? -20.266 -20.312 -1.603 1 89.62 362 MET B CA 1
ATOM 6297 C C . MET B 1 362 ? -20.719 -21.641 -1.038 1 89.62 362 MET B C 1
ATOM 6299 O O . MET B 1 362 ? -21.859 -22.062 -1.262 1 89.62 362 MET B O 1
ATOM 6303 N N . ASN B 1 363 ? -19.812 -22.266 -0.323 1 85.44 363 ASN B N 1
ATOM 6304 C CA . ASN B 1 363 ? -20.234 -23.453 0.407 1 85.44 363 ASN B CA 1
ATOM 6305 C C . ASN B 1 363 ? -21.312 -23.125 1.427 1 85.44 363 ASN B C 1
ATOM 6307 O O . ASN B 1 363 ? -21.281 -22.062 2.057 1 85.44 363 ASN B O 1
ATOM 6311 N N . TYR B 1 364 ? -22.344 -23.984 1.414 1 87.94 364 TYR B N 1
ATOM 6312 C CA . TYR B 1 364 ? -23.297 -23.875 2.502 1 87.94 364 TYR B CA 1
ATOM 6313 C C . TYR B 1 364 ? -22.641 -24.188 3.844 1 87.94 364 TYR B C 1
ATOM 6315 O O . TYR B 1 364 ? -22.125 -25.281 4.051 1 87.94 364 TYR B O 1
ATOM 6323 N N . HIS B 1 365 ? -22.625 -23.156 4.723 1 87.38 365 HIS B N 1
ATOM 6324 C CA . HIS B 1 365 ? -21.828 -23.312 5.93 1 87.38 365 HIS B CA 1
ATOM 6325 C C . HIS B 1 365 ? -22.391 -22.5 7.082 1 87.38 365 HIS B C 1
ATOM 6327 O O . HIS B 1 365 ? -23.406 -21.797 6.918 1 87.38 365 HIS B O 1
ATOM 6333 N N . SER B 1 366 ? -21.906 -22.734 8.266 1 87.81 366 SER B N 1
ATOM 6334 C CA . SER B 1 366 ? -22.219 -21.969 9.469 1 87.81 366 SER B CA 1
ATOM 6335 C C . SER B 1 366 ? -20.969 -21.609 10.25 1 87.81 366 SER B C 1
ATOM 6337 O O . SER B 1 366 ? -19.891 -22.156 10 1 87.81 366 SER B O 1
ATOM 6339 N N . HIS B 1 367 ? -21.078 -20.578 11.023 1 88.19 367 HIS B N 1
ATOM 6340 C CA . HIS B 1 367 ? -20.031 -20.188 11.953 1 88.19 367 HIS B CA 1
ATOM 6341 C C . HIS B 1 367 ? -20.516 -20.266 13.398 1 88.19 367 HIS B C 1
ATOM 6343 O O . HIS B 1 367 ? -21.656 -19.938 13.695 1 88.19 367 HIS B O 1
ATOM 6349 N N . LYS B 1 368 ? -19.688 -20.672 14.25 1 84.31 368 LYS B N 1
ATOM 6350 C CA . LYS B 1 368 ? -20.094 -20.875 15.641 1 84.31 368 LYS B CA 1
ATOM 6351 C C . LYS B 1 368 ? -19.969 -19.594 16.438 1 84.31 368 LYS B C 1
ATOM 6353 O O . LYS B 1 368 ? -20.797 -19.312 17.328 1 84.31 368 LYS B O 1
ATOM 6358 N N . ASN B 1 369 ? -19.062 -18.734 16.203 1 84.31 369 ASN B N 1
ATOM 6359 C CA . ASN B 1 369 ? -18.688 -17.703 17.156 1 84.31 369 ASN B CA 1
ATOM 6360 C C . ASN B 1 369 ? -18.828 -16.312 16.547 1 84.31 369 ASN B C 1
ATOM 6362 O O . ASN B 1 369 ? -18.359 -15.328 17.125 1 84.31 369 ASN B O 1
ATOM 6366 N N . ARG B 1 370 ? -19.391 -16.281 15.352 1 88 370 ARG B N 1
ATOM 6367 C CA . ARG B 1 370 ? -19.438 -14.953 14.758 1 88 370 ARG B CA 1
ATOM 6368 C C . ARG B 1 370 ? -20.75 -14.719 14.023 1 88 370 ARG B C 1
ATOM 6370 O O . ARG B 1 370 ? -21.312 -15.641 13.43 1 88 370 ARG B O 1
ATOM 6377 N N . ASP B 1 371 ? -21.203 -13.5 14.172 1 91.94 371 ASP B N 1
ATOM 6378 C CA . ASP B 1 371 ? -22.281 -13 13.336 1 91.94 371 ASP B CA 1
ATOM 6379 C C . ASP B 1 371 ? -21.75 -12.469 12.008 1 91.94 371 ASP B C 1
ATOM 6381 O O . ASP B 1 371 ? -20.578 -12.125 11.898 1 91.94 371 ASP B O 1
ATOM 6385 N N . GLU B 1 372 ? -22.547 -12.578 11.016 1 94.75 372 GLU B N 1
ATOM 6386 C CA . GLU B 1 372 ? -22.156 -12.039 9.719 1 94.75 372 GLU B CA 1
ATOM 6387 C C . GLU B 1 372 ? -23.234 -11.117 9.156 1 94.75 372 GLU B C 1
ATOM 6389 O O . GLU B 1 372 ? -24.438 -11.367 9.344 1 94.75 372 GLU B O 1
ATOM 6394 N N . VAL B 1 373 ? -22.828 -10.062 8.609 1 96.44 373 VAL B N 1
ATOM 6395 C CA . VAL B 1 373 ? -23.688 -9.172 7.848 1 96.44 373 VAL B CA 1
ATOM 6396 C C . VAL B 1 373 ? -23.172 -9.039 6.418 1 96.44 373 VAL B C 1
ATOM 6398 O O . VAL B 1 373 ? -22 -8.734 6.203 1 96.44 373 VAL B O 1
ATOM 6401 N N . TRP B 1 374 ? -24.062 -9.344 5.438 1 97.19 374 TRP B N 1
ATOM 6402 C CA . TRP B 1 374 ? -23.719 -9.141 4.031 1 97.19 374 TRP B CA 1
ATOM 6403 C C . TRP B 1 374 ? -24.453 -7.93 3.469 1 97.19 374 TRP B C 1
ATOM 6405 O O . TRP B 1 374 ? -25.656 -7.762 3.686 1 97.19 374 TRP B O 1
ATOM 6415 N N . VAL B 1 375 ? -23.75 -7.027 2.873 1 97.25 375 VAL B N 1
ATOM 6416 C CA . VAL B 1 375 ? -24.328 -5.945 2.094 1 97.25 375 VAL B CA 1
ATOM 6417 C C . VAL B 1 375 ? -24.031 -6.148 0.612 1 97.25 375 VAL B C 1
ATOM 6419 O O . VAL B 1 375 ? -22.859 -6.145 0.204 1 97.25 375 VAL B O 1
ATOM 6422 N N . VAL B 1 376 ? -25.109 -6.285 -0.207 1 97.56 376 VAL B N 1
ATOM 6423 C CA . VAL B 1 376 ? -24.922 -6.516 -1.635 1 97.56 376 VAL B CA 1
ATOM 6424 C C . VAL B 1 376 ? -24.578 -5.203 -2.334 1 97.56 376 VAL B C 1
ATOM 6426 O O . VAL B 1 376 ? -25.328 -4.227 -2.236 1 97.56 376 VAL B O 1
ATOM 6429 N N . LEU B 1 377 ? -23.438 -5.207 -3.006 1 96.62 377 LEU B N 1
ATOM 6430 C CA . LEU B 1 377 ? -22.984 -3.998 -3.678 1 96.62 377 LEU B CA 1
ATOM 6431 C C . LEU B 1 377 ? -23.5 -3.934 -5.105 1 96.62 377 LEU B C 1
ATOM 6433 O O . LEU B 1 377 ? -23.859 -2.857 -5.594 1 96.62 377 LEU B O 1
ATOM 6437 N N . ALA B 1 378 ? -23.453 -5.027 -5.73 1 96.38 378 ALA B N 1
ATOM 6438 C CA . ALA B 1 378 ? -23.797 -5.098 -7.148 1 96.38 378 ALA B CA 1
ATOM 6439 C C . ALA B 1 378 ? -24.141 -6.527 -7.559 1 96.38 378 ALA B C 1
ATOM 6441 O O . ALA B 1 378 ? -23.672 -7.488 -6.945 1 96.38 378 ALA B O 1
ATOM 6442 N N . GLY B 1 379 ? -24.984 -6.633 -8.609 1 96.5 379 GLY B N 1
ATOM 6443 C CA . GLY B 1 379 ? -25.344 -7.938 -9.141 1 96.5 379 GLY B CA 1
ATOM 6444 C C . GLY B 1 379 ? -26.625 -8.5 -8.547 1 96.5 379 GLY B C 1
ATOM 6445 O O . GLY B 1 379 ? -27.344 -7.793 -7.832 1 96.5 379 GLY B O 1
ATOM 6446 N N . THR B 1 380 ? -26.938 -9.742 -9 1 97.75 380 THR B N 1
ATOM 6447 C CA . THR B 1 380 ? -28.125 -10.43 -8.516 1 97.75 380 THR B CA 1
ATOM 6448 C C . THR B 1 380 ? -27.812 -11.883 -8.18 1 97.75 380 THR B C 1
ATOM 6450 O O . THR B 1 380 ? -26.828 -12.445 -8.672 1 97.75 380 THR B O 1
ATOM 6453 N N . GLY B 1 381 ? -28.625 -12.438 -7.281 1 97.56 381 GLY B N 1
ATOM 6454 C CA . GLY B 1 381 ? -28.5 -13.828 -6.863 1 97.56 381 GLY B CA 1
ATOM 6455 C C . GLY B 1 381 ? -29.547 -14.234 -5.836 1 97.56 381 GLY B C 1
ATOM 6456 O O . GLY B 1 381 ? -30.656 -13.695 -5.82 1 97.56 381 GLY B O 1
ATOM 6457 N N . LYS B 1 382 ? -29.219 -15.297 -5.125 1 97.5 382 LYS B N 1
ATOM 6458 C CA . LYS B 1 382 ? -30.094 -15.766 -4.051 1 97.5 382 LYS B CA 1
ATOM 6459 C C . LYS B 1 382 ? -29.281 -16.234 -2.846 1 97.5 382 LYS B C 1
ATOM 6461 O O . LYS B 1 382 ? -28.188 -16.781 -3.002 1 97.5 382 LYS B O 1
ATOM 6466 N N . THR B 1 383 ? -29.781 -15.945 -1.705 1 96.06 383 THR B N 1
ATOM 6467 C CA . THR B 1 383 ? -29.188 -16.469 -0.473 1 96.06 383 THR B CA 1
ATOM 6468 C C . THR B 1 383 ? -30.062 -17.562 0.129 1 96.06 383 THR B C 1
ATOM 6470 O O . THR B 1 383 ? -31.281 -17.578 -0.095 1 96.06 383 THR B O 1
ATOM 6473 N N . ILE B 1 384 ? -29.469 -18.453 0.728 1 94.44 384 ILE B N 1
ATOM 6474 C CA . ILE B 1 384 ? -30.141 -19.453 1.543 1 94.44 384 ILE B CA 1
ATOM 6475 C C . ILE B 1 384 ? -29.688 -19.328 2.994 1 94.44 384 ILE B C 1
ATOM 6477 O O . ILE B 1 384 ? -28.5 -19.531 3.297 1 94.44 384 ILE B O 1
ATOM 6481 N N . VAL B 1 385 ? -30.578 -19 3.844 1 93.62 385 VAL B N 1
ATOM 6482 C CA . VAL B 1 385 ? -30.297 -18.891 5.27 1 93.62 385 VAL B CA 1
ATOM 6483 C C . VAL B 1 385 ? -31.203 -19.828 6.062 1 93.62 385 VAL B C 1
ATOM 6485 O O . VAL B 1 385 ? -32.406 -19.656 6.09 1 93.62 385 VAL B O 1
ATOM 6488 N N . ASP B 1 386 ? -30.594 -20.75 6.691 1 92.31 386 ASP B N 1
ATOM 6489 C CA . ASP B 1 386 ? -31.312 -21.781 7.434 1 92.31 386 ASP B CA 1
ATOM 6490 C C . ASP B 1 386 ? -32.438 -22.391 6.59 1 92.31 386 ASP B C 1
ATOM 6492 O O . ASP B 1 386 ? -33.562 -22.5 7.051 1 92.31 386 ASP B O 1
ATOM 6496 N N . GLY B 1 387 ? -32.062 -22.547 5.348 1 89 387 GLY B N 1
ATOM 6497 C CA . GLY B 1 387 ? -32.969 -23.25 4.445 1 89 387 GLY B CA 1
ATOM 6498 C C . GLY B 1 387 ? -33.906 -22.312 3.705 1 89 387 GLY B C 1
ATOM 6499 O O . GLY B 1 387 ? -34.594 -22.734 2.764 1 89 387 GLY B O 1
ATOM 6500 N N . TYR B 1 388 ? -34.062 -21.094 4.086 1 92.25 388 TYR B N 1
ATOM 6501 C CA . TYR B 1 388 ? -34.938 -20.141 3.438 1 92.25 388 TYR B CA 1
ATOM 6502 C C . TYR B 1 388 ? -34.219 -19.391 2.318 1 92.25 388 TYR B C 1
ATOM 6504 O O . TYR B 1 388 ? -33.156 -18.797 2.541 1 92.25 388 TYR B O 1
ATOM 6512 N N . GLU B 1 389 ? -34.844 -19.469 1.18 1 94.75 389 GLU B N 1
ATOM 6513 C CA . GLU B 1 389 ? -34.25 -18.828 0.007 1 94.75 389 GLU B CA 1
ATOM 6514 C C . GLU B 1 389 ? -34.781 -17.406 -0.178 1 94.75 389 GLU B C 1
ATOM 6516 O O . GLU B 1 389 ? -35.969 -17.156 0.027 1 94.75 389 GLU B O 1
ATOM 6521 N N . GLN B 1 390 ? -33.969 -16.547 -0.527 1 95.44 390 GLN B N 1
ATOM 6522 C CA . GLN B 1 390 ? -34.312 -15.156 -0.802 1 95.44 390 GLN B CA 1
ATOM 6523 C C . GLN B 1 390 ? -33.469 -14.586 -1.942 1 95.44 390 GLN B C 1
ATOM 6525 O O . GLN B 1 390 ? -32.25 -14.758 -1.966 1 95.44 390 GLN B O 1
ATOM 6530 N N . ALA B 1 391 ? -34.188 -13.961 -2.881 1 97.31 391 ALA B N 1
ATOM 6531 C CA . ALA B 1 391 ? -33.469 -13.25 -3.932 1 97.31 391 ALA B CA 1
ATOM 6532 C C . ALA B 1 391 ? -32.719 -12.047 -3.363 1 97.31 391 ALA B C 1
ATOM 6534 O O . ALA B 1 391 ? -33.188 -11.406 -2.418 1 97.31 391 ALA B O 1
ATOM 6535 N N . VAL B 1 392 ? -31.578 -11.773 -3.955 1 97 392 VAL B N 1
ATOM 6536 C CA . VAL B 1 392 ? -30.812 -10.625 -3.48 1 97 392 VAL B CA 1
ATOM 6537 C C . VAL B 1 392 ? -30.391 -9.758 -4.668 1 97 392 VAL B C 1
ATOM 6539 O O . VAL B 1 392 ? -30.172 -10.258 -5.77 1 97 392 VAL B O 1
ATOM 6542 N N . LYS B 1 393 ? -30.312 -8.492 -4.473 1 96.38 393 LYS B N 1
ATOM 6543 C CA . LYS B 1 393 ? -29.844 -7.469 -5.406 1 96.38 393 LYS B CA 1
ATOM 6544 C C . LYS B 1 393 ? -29.094 -6.359 -4.68 1 96.38 393 LYS B C 1
ATOM 6546 O O . LYS B 1 393 ? -29.016 -6.359 -3.449 1 96.38 393 LYS B O 1
ATOM 6551 N N . ALA B 1 394 ? -28.531 -5.438 -5.477 1 94.38 394 ALA B N 1
ATOM 6552 C CA . ALA B 1 394 ? -27.766 -4.34 -4.887 1 94.38 394 ALA B CA 1
ATOM 6553 C C . ALA B 1 394 ? -28.594 -3.611 -3.822 1 94.38 394 ALA B C 1
ATOM 6555 O O . ALA B 1 394 ? -29.766 -3.293 -4.039 1 94.38 394 ALA B O 1
ATOM 6556 N N . GLY B 1 395 ? -27.953 -3.459 -2.68 1 93.25 395 GLY B N 1
ATOM 6557 C CA . GLY B 1 395 ? -28.609 -2.738 -1.597 1 93.25 395 GLY B CA 1
ATOM 6558 C C . GLY B 1 395 ? -29.188 -3.652 -0.54 1 93.25 395 GLY B C 1
ATOM 6559 O O . GLY B 1 395 ? -29.469 -3.219 0.581 1 93.25 395 GLY B O 1
ATOM 6560 N N . ASP B 1 396 ? -29.438 -4.848 -0.864 1 95.81 396 ASP B N 1
ATOM 6561 C CA . ASP B 1 396 ? -30 -5.789 0.099 1 95.81 396 ASP B CA 1
ATOM 6562 C C . ASP B 1 396 ? -29.016 -6.094 1.216 1 95.81 396 ASP B C 1
ATOM 6564 O O . ASP B 1 396 ? -27.797 -6.039 1.005 1 95.81 396 ASP B O 1
ATOM 6568 N N . VAL B 1 397 ? -29.547 -6.297 2.391 1 96.88 397 VAL B N 1
ATOM 6569 C CA . VAL B 1 397 ? -28.75 -6.629 3.566 1 96.88 397 VAL B CA 1
ATOM 6570 C C . VAL B 1 397 ? -29.219 -7.965 4.141 1 96.88 397 VAL B C 1
ATOM 6572 O O . VAL B 1 397 ? -30.422 -8.188 4.328 1 96.88 397 VAL B O 1
ATOM 6575 N N . ILE B 1 398 ? -28.328 -8.844 4.316 1 95.75 398 ILE B N 1
ATOM 6576 C CA . ILE B 1 398 ? -28.609 -10.133 4.941 1 95.75 398 ILE B CA 1
ATOM 6577 C C . ILE B 1 398 ? -27.844 -10.242 6.262 1 95.75 398 ILE B C 1
ATOM 6579 O O . ILE B 1 398 ? -26.609 -10.117 6.289 1 95.75 398 ILE B O 1
ATOM 6583 N N . THR B 1 399 ? -28.547 -10.438 7.367 1 94.62 399 THR B N 1
ATOM 6584 C CA . THR B 1 399 ? -27.938 -10.586 8.68 1 94.62 399 THR B CA 1
ATOM 6585 C C . THR B 1 399 ? -28.031 -12.039 9.156 1 94.62 399 THR B C 1
ATOM 6587 O O . THR B 1 399 ? -29.094 -12.648 9.094 1 94.62 399 THR B O 1
ATOM 6590 N N . MET B 1 400 ? -26.906 -12.516 9.617 1 92.81 400 MET B N 1
ATOM 6591 C CA . MET B 1 400 ? -26.859 -13.898 10.062 1 92.81 400 MET B CA 1
ATOM 6592 C C . MET B 1 400 ? -26.203 -14 11.438 1 92.81 400 MET B C 1
ATOM 6594 O O . MET B 1 400 ? -25.047 -13.578 11.617 1 92.81 400 MET B O 1
ATOM 6598 N N . SER B 1 401 ? -26.891 -14.617 12.367 1 91.25 401 SER B N 1
ATOM 6599 C CA . SER B 1 401 ? -26.344 -14.844 13.695 1 91.25 401 SER B CA 1
ATOM 6600 C C . SER B 1 401 ? -25.453 -16.094 13.711 1 91.25 401 SER B C 1
ATOM 6602 O O . SER B 1 401 ? -25.578 -16.953 12.844 1 91.25 401 SER B O 1
ATOM 6604 N N . ALA B 1 402 ? -24.625 -16.094 14.758 1 89.88 402 ALA B N 1
ATOM 6605 C CA . ALA B 1 402 ? -23.828 -17.297 14.945 1 89.88 402 ALA B CA 1
ATOM 6606 C C . ALA B 1 402 ? -24.688 -18.547 14.945 1 89.88 402 ALA B C 1
ATOM 6608 O O . ALA B 1 402 ? -25.781 -18.562 15.523 1 89.88 402 ALA B O 1
ATOM 6609 N N . GLY B 1 403 ? -24.219 -19.547 14.234 1 88 403 GLY B N 1
ATOM 6610 C CA . GLY B 1 403 ? -24.938 -20.812 14.18 1 88 403 GLY B CA 1
ATOM 6611 C C . GLY B 1 403 ? -25.812 -20.953 12.945 1 88 403 GLY B C 1
ATOM 6612 O O . GLY B 1 403 ? -26.172 -22.062 12.562 1 88 403 GLY B O 1
ATOM 6613 N N . CYS B 1 404 ? -26.203 -19.844 12.289 1 90.06 404 CYS B N 1
ATOM 6614 C CA . CYS B 1 404 ? -27.031 -19.875 11.094 1 90.06 404 CYS B CA 1
ATOM 6615 C C . CYS B 1 404 ? -26.281 -20.5 9.922 1 90.06 404 CYS B C 1
ATOM 6617 O O . CYS B 1 404 ? -25.109 -20.172 9.688 1 90.06 404 CYS B O 1
ATOM 6619 N N . ARG B 1 405 ? -26.938 -21.438 9.242 1 92.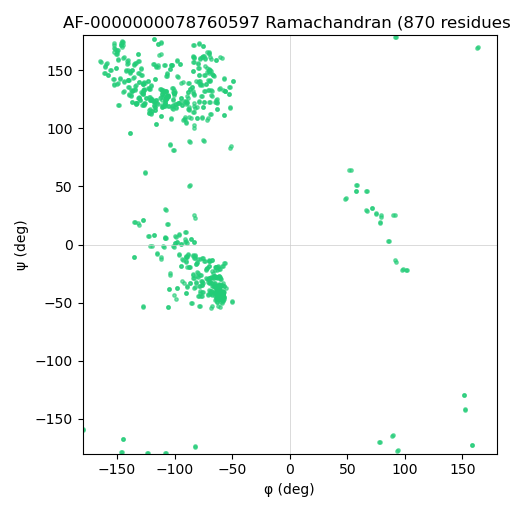94 405 ARG B N 1
ATOM 6620 C CA . ARG B 1 405 ? -26.375 -21.969 8.008 1 92.94 405 ARG B CA 1
ATOM 6621 C C . ARG B 1 405 ? -26.719 -21.078 6.82 1 92.94 405 ARG B C 1
ATOM 6623 O O . ARG B 1 405 ? -27.875 -20.656 6.66 1 92.94 405 ARG B O 1
ATOM 6630 N N . HIS B 1 406 ? -25.703 -20.781 6.055 1 93.44 406 HIS B N 1
ATOM 6631 C CA . HIS B 1 406 ? -26.016 -19.812 5.004 1 93.44 406 HIS B CA 1
ATOM 6632 C C . HIS B 1 406 ? -25.125 -20.031 3.787 1 93.44 406 HIS B C 1
ATOM 6634 O O . HIS B 1 406 ? -24.047 -20.625 3.896 1 93.44 406 HIS B O 1
ATOM 6640 N N . THR B 1 407 ? -25.609 -19.688 2.658 1 94.62 407 THR B N 1
ATOM 6641 C CA . THR B 1 407 ? -24.875 -19.594 1.406 1 94.62 407 THR B CA 1
ATOM 6642 C C . THR B 1 407 ? -25.469 -18.516 0.501 1 94.62 407 THR B C 1
ATOM 6644 O O . THR B 1 407 ? -26.516 -17.938 0.824 1 94.62 407 THR B O 1
ATOM 6647 N N . VAL B 1 408 ? -24.781 -18.172 -0.5 1 94.94 408 VAL B N 1
ATOM 6648 C CA . VAL B 1 408 ? -25.25 -17.234 -1.506 1 94.94 408 VAL B CA 1
ATOM 6649 C C . VAL B 1 408 ? -24.875 -17.734 -2.9 1 94.94 408 VAL B C 1
ATOM 6651 O O . VAL B 1 408 ? -23.797 -18.281 -3.102 1 94.94 408 VAL B O 1
ATOM 6654 N N . LEU B 1 409 ? -25.828 -17.688 -3.766 1 95.88 409 LEU B N 1
ATOM 6655 C CA . LEU B 1 409 ? -25.656 -18.078 -5.16 1 95.88 409 LEU B CA 1
ATOM 6656 C C . LEU B 1 409 ? -25.75 -16.859 -6.074 1 95.88 409 LEU B C 1
ATOM 6658 O O . LEU B 1 409 ? -26.688 -16.062 -5.965 1 95.88 409 LEU B O 1
ATOM 6662 N N . ALA B 1 410 ? -24.797 -16.734 -7.008 1 96.88 410 ALA B N 1
ATOM 6663 C CA . ALA B 1 410 ? -24.75 -15.586 -7.898 1 96.88 410 ALA B CA 1
ATOM 6664 C C . ALA B 1 410 ? -25.406 -15.898 -9.242 1 96.88 410 ALA B C 1
ATOM 6666 O O . ALA B 1 410 ? -25 -16.844 -9.93 1 96.88 410 ALA B O 1
ATOM 6667 N N . ASP B 1 411 ? -26.406 -15.125 -9.594 1 97.06 411 ASP B N 1
ATOM 6668 C CA . ASP B 1 411 ? -26.953 -15.195 -10.953 1 97.06 411 ASP B CA 1
ATOM 6669 C C . ASP B 1 411 ? -26.078 -14.422 -11.93 1 97.06 411 ASP B C 1
ATOM 6671 O O . ASP B 1 411 ? -25.906 -14.836 -13.078 1 97.06 411 ASP B O 1
ATOM 6675 N N . THR B 1 412 ? -25.656 -13.281 -11.602 1 96.81 412 THR B N 1
ATOM 6676 C CA . THR B 1 412 ? -24.609 -12.469 -12.227 1 96.81 412 THR B CA 1
ATOM 6677 C C . THR B 1 412 ? -23.406 -12.352 -11.312 1 96.81 412 THR B C 1
ATOM 6679 O O . THR B 1 412 ? -23.422 -12.836 -10.18 1 96.81 412 THR B O 1
ATOM 6682 N N . GLU B 1 413 ? -22.375 -11.766 -11.828 1 95.81 413 GLU B N 1
ATOM 6683 C CA . GLU B 1 413 ? -21.328 -11.445 -10.867 1 95.81 413 GLU B CA 1
ATOM 6684 C C . GLU B 1 413 ? -21.875 -10.68 -9.672 1 95.81 413 GLU B C 1
ATOM 6686 O O . GLU B 1 413 ? -22.578 -9.672 -9.836 1 95.81 413 GLU B O 1
ATOM 6691 N N . LEU B 1 414 ? -21.75 -11.266 -8.578 1 97.25 414 LEU B N 1
ATOM 6692 C CA . LEU B 1 414 ? -22.281 -10.711 -7.348 1 97.25 414 LEU B CA 1
ATOM 6693 C C . LEU B 1 414 ? -21.172 -10.203 -6.445 1 97.25 414 LEU B C 1
ATOM 6695 O O . LEU B 1 414 ? -20.219 -10.93 -6.156 1 97.25 414 LEU B O 1
ATOM 6699 N N . LYS B 1 415 ? -21.203 -8.914 -6.078 1 97.31 415 LYS B N 1
ATOM 6700 C CA . LYS B 1 415 ? -20.25 -8.32 -5.156 1 97.31 415 LYS B CA 1
ATOM 6701 C C . LYS B 1 415 ? -20.906 -7.965 -3.826 1 97.31 415 LYS B C 1
ATOM 6703 O O . LYS B 1 415 ? -21.984 -7.375 -3.801 1 97.31 415 LYS B O 1
ATOM 6708 N N . LEU B 1 416 ? -20.25 -8.375 -2.74 1 96.81 416 LEU B N 1
ATOM 6709 C CA . LEU B 1 416 ? -20.812 -8.102 -1.42 1 96.81 416 LEU B CA 1
ATOM 6710 C C . LEU B 1 416 ? -19.719 -7.68 -0.445 1 96.81 416 LEU B C 1
ATOM 6712 O O . LEU B 1 416 ? -18.562 -8.07 -0.601 1 96.81 416 LEU B O 1
ATOM 6716 N N . ILE B 1 417 ? -20.125 -6.836 0.5 1 97.44 417 ILE B N 1
ATOM 6717 C CA . ILE B 1 417 ? -19.312 -6.605 1.688 1 97.44 417 ILE B CA 1
ATOM 6718 C C . ILE B 1 417 ? -19.766 -7.535 2.812 1 97.44 417 ILE B C 1
ATOM 6720 O O . ILE B 1 417 ? -20.938 -7.543 3.18 1 97.44 417 ILE B O 1
ATOM 6724 N N . GLU B 1 418 ? -18.859 -8.328 3.246 1 97 418 GLU B N 1
ATOM 6725 C CA . GLU B 1 418 ? -19.109 -9.219 4.379 1 97 418 GLU B CA 1
ATOM 6726 C C . GLU B 1 418 ? -18.469 -8.672 5.652 1 97 418 GLU B C 1
ATOM 6728 O O . GLU B 1 418 ? -17.25 -8.461 5.707 1 97 418 GLU B O 1
ATOM 6733 N N . VAL B 1 419 ? -19.297 -8.375 6.617 1 96.62 419 VAL B N 1
ATOM 6734 C CA . VAL B 1 419 ? -18.812 -7.965 7.93 1 96.62 419 VAL B CA 1
ATOM 6735 C C . VAL B 1 419 ? -18.984 -9.109 8.93 1 96.62 419 VAL B C 1
ATOM 6737 O O . VAL B 1 419 ? -20.094 -9.578 9.156 1 96.62 419 VAL B O 1
ATOM 6740 N N . GLN B 1 420 ? -17.875 -9.516 9.438 1 94.88 420 GLN B N 1
ATOM 6741 C CA . GLN B 1 420 ? -17.875 -10.547 10.469 1 94.88 420 GLN B CA 1
ATOM 6742 C C . GLN B 1 420 ? -17.703 -9.93 11.859 1 94.88 420 GLN B C 1
ATOM 6744 O O . GLN B 1 420 ? -16.828 -9.086 12.055 1 94.88 420 GLN B O 1
ATOM 6749 N N . LEU B 1 421 ? -18.547 -10.305 12.758 1 94.44 421 LEU B N 1
ATOM 6750 C CA . LEU B 1 421 ? -18.484 -9.781 14.117 1 94.44 421 LEU B CA 1
ATOM 6751 C C . LEU B 1 421 ? -18.391 -10.914 15.133 1 94.44 421 LEU B C 1
ATOM 6753 O O . LEU B 1 421 ? -19.234 -11.82 15.148 1 94.44 421 LEU B O 1
ATOM 6757 N N . GLY B 1 422 ? -17.438 -10.867 15.953 1 89.62 422 GLY B N 1
ATOM 6758 C CA . GLY B 1 422 ? -17.281 -11.883 16.969 1 89.62 422 GLY B CA 1
ATOM 6759 C C . GLY B 1 422 ? -15.891 -11.906 17.594 1 89.62 422 GLY B C 1
ATOM 6760 O O . GLY B 1 422 ? -14.992 -11.18 17.141 1 89.62 422 GLY B O 1
ATOM 6761 N N . LYS B 1 423 ? -15.852 -12.711 18.688 1 82.12 423 LYS B N 1
ATOM 6762 C CA . LYS B 1 423 ? -14.562 -12.906 19.328 1 82.12 423 LYS B CA 1
ATOM 6763 C C . LYS B 1 423 ? -13.773 -14.031 18.656 1 82.12 423 LYS B C 1
ATOM 6765 O O . LYS B 1 423 ? -14.359 -15.023 18.219 1 82.12 423 LYS B O 1
ATOM 6770 N N . ASP B 1 424 ? -12.516 -13.977 18.359 1 76.56 424 ASP B N 1
ATOM 6771 C CA . ASP B 1 424 ? -11.609 -14.984 17.828 1 76.56 424 ASP B CA 1
ATOM 6772 C C . ASP B 1 424 ? -12 -15.391 16.406 1 76.56 424 ASP B C 1
ATOM 6774 O O . ASP B 1 424 ? -12.164 -16.578 16.125 1 76.56 424 ASP B O 1
ATOM 6778 N N . ILE B 1 425 ? -12.266 -14.469 15.633 1 76.88 425 ILE B N 1
ATOM 6779 C CA . ILE B 1 425 ? -12.602 -14.719 14.234 1 76.88 425 ILE B CA 1
ATOM 6780 C C . ILE B 1 425 ? -11.469 -15.484 13.555 1 76.88 425 ILE B C 1
ATOM 6782 O O . ILE B 1 425 ? -10.328 -15.016 13.523 1 76.88 425 ILE B O 1
ATOM 6786 N N . ASN B 1 426 ? -11.703 -16.719 13.203 1 74.94 426 ASN B N 1
ATOM 6787 C CA . ASN B 1 426 ? -10.711 -17.578 12.547 1 74.94 426 ASN B CA 1
ATOM 6788 C C . ASN B 1 426 ? -11.352 -18.469 11.492 1 74.94 426 ASN B C 1
ATOM 6790 O O . ASN B 1 426 ? -12.531 -18.797 11.578 1 74.94 426 ASN B O 1
ATOM 6794 N N . VAL B 1 427 ? -10.602 -18.797 10.461 1 68.25 427 VAL B N 1
ATOM 6795 C CA . VAL B 1 427 ? -11.086 -19.578 9.336 1 68.25 427 VAL B CA 1
ATOM 6796 C C . VAL B 1 427 ? -11.508 -20.969 9.812 1 68.25 427 VAL B C 1
ATOM 6798 O O . VAL B 1 427 ? -12.359 -21.609 9.203 1 68.25 427 VAL B O 1
ATOM 6801 N N . LYS B 1 428 ? -11.109 -21.406 10.906 1 69.19 428 LYS B N 1
ATOM 6802 C CA . LYS B 1 428 ? -11.391 -22.75 11.438 1 69.19 428 LYS B CA 1
ATOM 6803 C C . LYS B 1 428 ? -12.789 -22.812 12.031 1 69.19 428 LYS B C 1
ATOM 6805 O O . LYS B 1 428 ? -13.32 -23.906 12.266 1 69.19 428 LYS B O 1
ATOM 6810 N N . ASP B 1 429 ? -13.406 -21.641 12.203 1 74.25 429 ASP B N 1
ATOM 6811 C CA . ASP B 1 429 ? -14.742 -21.578 12.789 1 74.25 429 ASP B CA 1
ATOM 6812 C C . ASP B 1 429 ? -15.812 -21.859 11.742 1 74.25 429 ASP B C 1
ATOM 6814 O O . ASP B 1 429 ? -16.969 -21.484 11.914 1 74.25 429 ASP B O 1
ATOM 6818 N N . LYS B 1 430 ? -15.453 -22.547 10.672 1 79.44 430 LYS B N 1
ATOM 6819 C CA . LYS B 1 430 ? -16.375 -22.812 9.578 1 79.44 430 LYS B CA 1
ATOM 6820 C C . LYS B 1 430 ? -16.781 -24.281 9.547 1 79.44 430 LYS B C 1
ATOM 6822 O O . LYS B 1 430 ? -15.93 -25.172 9.625 1 79.44 430 LYS B O 1
ATOM 6827 N N . GLN B 1 431 ? -18.078 -24.562 9.594 1 78.5 431 GLN B N 1
ATOM 6828 C CA . GLN B 1 431 ? -18.625 -25.906 9.398 1 78.5 431 GLN B CA 1
ATOM 6829 C C . GLN B 1 431 ? -19.406 -26 8.094 1 78.5 431 GLN B C 1
ATOM 6831 O O . GLN B 1 431 ? -20.297 -25.172 7.84 1 78.5 431 GLN B O 1
ATOM 6836 N N . LYS B 1 432 ? -19.125 -27.031 7.234 1 82.5 432 LYS B N 1
ATOM 6837 C CA . LYS B 1 432 ? -19.766 -27.172 5.93 1 82.5 432 LYS B CA 1
ATOM 6838 C C . LYS B 1 432 ? -20.922 -28.156 5.988 1 82.5 432 LYS B C 1
ATOM 6840 O O . LYS B 1 432 ? -20.891 -29.125 6.758 1 82.5 432 LYS B O 1
ATOM 6845 N N . PHE B 1 433 ? -21.953 -27.859 5.195 1 78.12 433 PHE B N 1
ATOM 6846 C CA . PHE B 1 433 ? -23.141 -28.703 5.109 1 78.12 433 PHE B CA 1
ATOM 6847 C C . PHE B 1 433 ? -23.484 -29.016 3.658 1 78.12 433 PHE B C 1
ATOM 6849 O O . PHE B 1 433 ? -23.016 -28.312 2.748 1 78.12 433 PHE B O 1
ATOM 6856 N N . GLU B 1 434 ? -24.109 -30.188 3.439 1 70.56 434 GLU B N 1
ATOM 6857 C CA . GLU B 1 434 ? -24.641 -30.5 2.115 1 70.56 434 GLU B CA 1
ATOM 6858 C C . GLU B 1 434 ? -25.922 -29.734 1.844 1 70.56 434 GLU B C 1
ATOM 6860 O O . GLU B 1 434 ? -26.766 -29.594 2.732 1 70.56 434 GLU B O 1
ATOM 6865 N N . LEU B 1 435 ? -25.922 -28.875 0.81 1 62.19 435 LEU B N 1
ATOM 6866 C CA . LEU B 1 435 ? -27.172 -28.234 0.427 1 62.19 435 LEU B CA 1
ATOM 6867 C C . LEU B 1 435 ? -28.094 -29.219 -0.29 1 62.19 435 LEU B C 1
ATOM 6869 O O . LEU B 1 435 ? -27.703 -29.812 -1.3 1 62.19 435 LEU B O 1
ATOM 6873 N N . ASP B 1 436 ? -28.922 -29.938 0.349 1 49.25 436 ASP B N 1
ATOM 6874 C CA . ASP B 1 436 ? -29.891 -30.766 -0.35 1 49.25 436 ASP B CA 1
ATOM 6875 C C . ASP B 1 436 ? -30.672 -29.953 -1.374 1 49.25 436 ASP B C 1
ATOM 6877 O O . ASP B 1 436 ? -31.359 -28.984 -1.015 1 49.25 436 ASP B O 1
ATOM 6881 N N . TYR B 1 437 ? -30.125 -29.797 -2.447 1 40.97 437 TYR B N 1
ATOM 6882 C CA . TYR B 1 437 ? -31.062 -29.297 -3.432 1 40.97 437 TYR B CA 1
ATOM 6883 C C . TYR B 1 437 ? -32.031 -30.375 -3.865 1 40.97 437 TYR B C 1
ATOM 6885 O O . TYR B 1 437 ? -31.672 -31.562 -3.938 1 40.97 437 TYR B O 1
#

Radius of gyration: 34.18 Å; Cα contacts (8 Å, |Δi|>4): 2073; chains: 2; bounding box: 71×102×61 Å

Sequence (874 aa):
MNIVLLSGGSGKRLWPLSNDIRSKQFIKIFKTEDGYESMVQRVYRQIKKVDKDATVTIATSKTQVSAIHNHLGEDVCVSVEPCRRDTFPAIALATAYLVDVMGVNPEESVVVCPVDPYVEDDYFEALKSLSDQADKGEANLVLMGIEPTYPSEKYGYIIPESAKQTAFVNTFKEKPTEAVAKEYITQGALWNGGVFAYKLKYVMERAHQLIDFVDYQDLFNKYETLTKISFDYAVVEHEDKIQVQRFAGMWKDLGTWNTLTEAMEESIVGKGVMNENCDGVHILNELAVPVLAMGLHDVVISASPEGILVSDKEQSSYIKPFVDQFEQQIMFAEKSWGSYKVMDVETESMTIKVTLNAGHSMNYHSHKNRDEVWVVLAGTGKTIVDGYEQAVKAGDVITMSAGCRHTVLADTELKLIEVQLGKDINVKDKQKFELDYMNIVLLSGGSGKRLWPLSNDIRSKQFIKIFKTEDGYESMVQRVYRQIKKVDKDATVTIATSKTQVSAIHNHLGEDVCVSVEPCRRDTFPAIALATAYLVDVMGVNPEESVVVCPVDPYVEDDYFEALKSLSDQADKGEANLVLMGIEPTYPSEKYGYIIPESAKQTAFVNTFKEKPTEAVAKEYITQGALWNGGVFAYKLKYVMERAHQLIDFVDYQDLFNKYETLTKISFDYAVVEHEDKIQVQRFAGMWKDLGTWNTLTEAMEESIVGKGVMNENCDGVHILNELAVPVLAMGLHDVVISASPEGILVSDKEQSSYIKPFVDQFEQQIMFAEKSWGSYKVMDVETESMTIKVTLNAGHSMNYHSHKNRDEVWVVLAGTGKTIVDGYEQAVKAGDVITMSAGCRHTVLADTELKLIEVQLGKDINVKDKQKFELDY

Nearest PDB structures (foldseek):
  5fpx-assembly1_A  TM=8.919E-01  e=1.819E-09  Yersinia enterocolitica subsp. enterocolitica 8081
  5fpz-assembly1_A-2  TM=8.788E-01  e=2.318E-09  Yersinia enterocolitica subsp. enterocolitica 8081
  7zvm-assembly1_A-2  TM=8.295E-01  e=3.332E-09  Thermococcus barophilus
  5fq0-assembly1_A  TM=8.405E-01  e=7.775E-09  Halomonas sp.
  7x85-assembly2_C  TM=7.636E-01  e=3.323E-08  Gallus gallus

InterPro domains:
  IPR005835 Nucleotidyl transferase domain [PF00483] (4-266)
  IPR011051 RmlC-like cupin domain superfamily [SSF51182] (187-423)
  IPR013096 Cupin 2, conserved barrel [PF07883] (354-418)
  IPR014710 RmlC-like jelly roll fold [G3DSA:2.60.120.10] (327-420)
  IPR029044 Nucleotide-diphospho-sugar transferases [G3DSA:3.90.550.10] (1-326)
  IPR029044 Nucleotide-diphospho-sugar transferases [SSF53448] (1-263)
  IPR051161 Mannose-6-phosphate isomerase type 2 [PTHR46390] (2-433)

Organism: Enterococcus faecium (strain ATCC BAA-472 / TX0016 / DO) (NCBI:txid333849)

pLDDT: mean 92.94, std 6.56, range [40.59, 98.81]

Solvent-accessible surface area (backbone atoms only — not comparable to full-atom values): 44549 Å² total; per-residue (Å²): 97,40,35,35,29,48,51,65,70,48,35,59,43,43,49,31,75,19,37,85,64,42,22,51,40,67,45,61,67,43,79,52,95,90,48,60,37,21,35,39,44,50,46,51,51,41,44,41,70,75,36,74,78,43,45,57,32,37,32,24,30,61,79,37,48,34,46,48,33,70,66,68,38,81,83,56,44,70,38,72,29,90,58,90,30,53,50,28,52,49,51,44,49,40,50,31,36,41,39,69,70,68,58,45,62,44,77,40,36,33,28,36,30,62,36,44,63,45,62,50,61,66,53,50,50,48,48,50,52,40,29,54,51,19,55,70,57,83,36,62,34,29,34,44,24,32,64,64,90,68,65,46,47,87,33,26,37,36,27,48,70,49,91,53,62,66,22,46,46,68,44,69,45,78,43,41,53,47,74,54,30,45,55,38,47,76,68,59,27,18,29,46,68,65,34,42,13,23,27,42,45,53,53,52,51,52,40,50,74,75,38,96,60,85,45,41,68,51,41,61,72,46,47,84,74,49,71,72,39,42,38,56,72,72,43,56,65,73,53,77,49,32,29,33,35,65,41,81,70,65,73,44,73,58,64,28,52,45,48,37,60,70,69,39,89,60,50,60,44,63,48,62,49,68,45,90,62,42,42,69,49,35,36,41,28,72,43,95,42,44,35,41,39,28,48,39,67,42,29,38,38,30,34,26,78,61,15,34,30,41,22,21,35,75,48,33,69,68,39,48,76,62,58,72,64,60,86,68,77,85,27,61,47,68,45,73,34,29,36,41,34,59,74,44,80,54,87,42,32,37,35,31,42,38,38,31,35,54,75,26,51,54,73,36,25,27,28,70,57,33,30,39,36,39,37,30,60,36,44,34,32,34,33,32,49,72,80,46,74,41,79,41,38,55,72,40,72,49,80,38,56,50,60,44,36,34,33,45,36,17,66,32,55,24,32,31,42,37,38,37,38,30,67,78,81,53,86,81,49,58,48,81,52,86,75,83,122,96,42,34,37,30,47,51,65,68,48,35,59,43,42,48,31,75,18,37,86,63,42,22,52,41,68,46,62,68,43,80,53,97,89,46,60,37,20,35,40,45,49,46,52,51,42,44,41,71,75,34,74,77,43,45,56,33,37,31,24,32,61,80,36,48,33,46,49,32,70,65,67,38,80,83,56,44,71,39,72,29,90,58,92,31,53,51,28,52,49,50,43,49,38,50,32,37,40,39,68,70,68,60,45,62,44,78,42,37,34,28,37,31,62,37,42,64,47,64,50,62,64,52,50,52,48,48,52,51,40,29,55,53,18,54,70,58,83,35,62,33,29,34,43,24,32,63,63,89,66,65,44,46,88,35,25,38,36,27,47,70,51,90,53,62,66,21,47,46,67,45,68,46,77,42,40,54,46,73,55,30,46,53,39,47,77,67,59,28,18,28,45,68,63,32,41,13,24,27,42,46,54,53,51,51,52,39,52,72,78,40,95,60,85,47,42,67,52,40,61,72,47,46,86,75,50,72,70,38,41,38,57,72,71,43,55,66,74,52,78,50,32,30,32,35,66,39,80,68,66,73,42,73,55,65,27,52,45,48,38,60,68,72,38,90,60,51,61,43,63,46,62,49,68,46,90,63,43,43,70,49,35,38,42,29,72,46,95,43,45,34,41,38,26,48,41,68,41,30,36,38,31,35,28,78,60,15,33,30,40,21,21,34,75,49,33,67,66,40,49,74,59,58,71,66,59,85,68,78,85,27,62,47,68,46,73,32,28,36,40,35,58,74,44,81,55,87,42,30,38,34,30,41,36,38,31,35,55,74,25,50,54,71,34,26,28,28,69,58,33,29,40,36,37,38,31,61,36,44,33,32,34,33,33,49,72,81,46,73,41,79,42,38,55,71,40,72,48,79,39,55,49,60,45,36,34,32,45,36,17,66,32,54,23,30,30,41,36,38,37,39,29,68,77,81,52,85,80,49,60,47,81,52,85,73,84,119

Foldseek 3Di:
DEEEAEDADQLCLPPPQGGNLRHQQLDFFADDPVGTAGQLLVLVVLLCVLPVPYQYEYQYEPSHVLSCCVRPNPPHHYQYAPDAQAALLSVLLVLLCCCPPVPDDLLAKYKYAHSGKDFHSVVSVVSVVQRVVQSVVQFQKEFEFEQDPAFFLQWKKWQFPDPDQKGWTDDTDGRDDSVVSVVRVVRVIGTGRVMMMHRSNSSNVLCVVQDPADGSVRSSVCVVVDHRDYCCVSPVNPGRGYMYGYDHGDIDD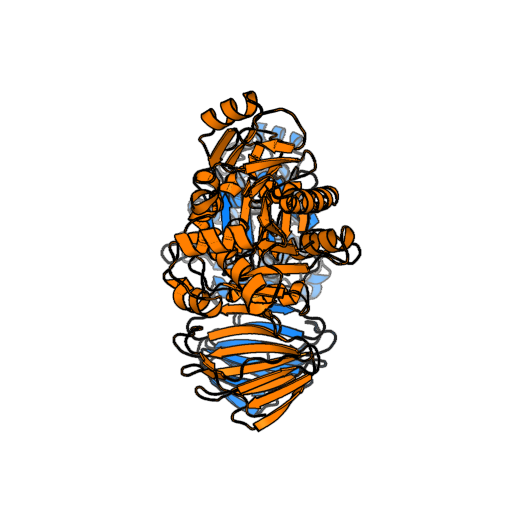CSHQLRVCVSGPDQEDPAEDEDPLEELEHEAEPDPDHYYYYNYYQWYWYYDLSGIDIDRRVCSSVCVVVSVPDPDDDQKHAGNQGIKGWDDDDQFKTKMKTKGAAFGKDFFKFFAFKKKKKAWQAAKWWKAKQRDIDIDGHGDMDIGDHPITMMIHGNHTTIIMMMIGGHPDDPVRIDGDDDPD/DEEEAEDADQLCLPPPQGGNLRHQQLRFFADDPVGTAGQLLVLVVLLCVLPVPYQYEYQYEPSHVLSCCVRPNPPHHYQYAPDAQAALLSVLLVLLCCCPPVPDDLLAKYKYAHSGKDFHSVVSVVSVVQRVVQSVVQFQKEFEFEQDPAFFLQWKKWQFPDPDQKGWTDDTDGRDDSVVSVVRVVNVIGTGRRMMMHRSNSSNVLCVVQDPADGSVRSNVCVVVDHRDYCCVSPVNPGRGYMYGYDHGDIDDCSHLLRVCVSGPDQEDPAEDEDPLEELEHEAEPDPDHYYYYNYYQWYWYYDLSGIDIDRRVCSSVCVVVSVPDDDDDQKHAGNQGIKGWDDDDQFKTKMKTKGAAFGKDFFKFFAFKKKKKAWQAAKWWKAKQRDIDIDGHGDMDIGDHPITMMIHGNHTTIIMMMIGGHPDDPVRIDGDDDPD